Protein AF-A0AAD7U4F5-F1 (afdb_monomer_lite)

Organism: NCBI:txid1111947

InterPro domains:
  IPR001223 Glycoside hydrolase family 18, catalytic domain [PF00704] (92-323)
  IPR001223 Glycoside hydrolase family 18, catalytic domain [PS51910] (89-340)
  IPR001579 Glycosyl hydrolase family 18, active site [PS01095] (189-197)
  IPR017853 Glycoside hydrolase superfamily [SSF51445] (88-337)

Structure (mmCIF, N/CA/C/O backbone):
data_AF-A0AAD7U4F5-F1
#
_entry.id   AF-A0AAD7U4F5-F1
#
loop_
_atom_site.group_PDB
_atom_site.id
_atom_site.type_symbol
_atom_site.label_atom_id
_atom_site.label_alt_id
_atom_site.label_comp_id
_atom_site.label_asym_id
_atom_site.label_entity_id
_atom_site.label_seq_id
_atom_site.pdbx_PDB_ins_code
_atom_site.Cartn_x
_atom_site.Cartn_y
_atom_site.Cartn_z
_atom_site.occupancy
_atom_site.B_iso_or_equiv
_atom_site.auth_seq_id
_atom_site.auth_comp_id
_atom_site.auth_asym_id
_atom_site.auth_atom_id
_atom_site.pdbx_PDB_model_num
ATOM 1 N N . MET A 1 1 ? -15.685 45.116 3.148 1.00 25.75 1 MET A N 1
ATOM 2 C CA . MET A 1 1 ? -16.359 44.347 2.080 1.00 25.75 1 MET A CA 1
ATOM 3 C C . MET A 1 1 ? -15.492 43.130 1.816 1.00 25.75 1 MET A C 1
ATOM 5 O O . MET A 1 1 ? -14.318 43.318 1.534 1.00 25.75 1 MET A O 1
ATOM 9 N N . SER A 1 2 ? -16.037 41.934 2.018 1.00 23.53 2 SER A N 1
ATOM 10 C CA . SER A 1 2 ? -15.391 40.621 1.800 1.00 23.53 2 SER A CA 1
ATOM 11 C C . SER A 1 2 ? -15.571 40.184 0.317 1.00 23.53 2 SER A C 1
ATOM 13 O O . SER A 1 2 ? -16.228 40.948 -0.400 1.00 23.53 2 SER A O 1
ATOM 15 N N . PRO A 1 3 ? -15.069 39.026 -0.192 1.00 31.78 3 PRO A N 1
ATOM 16 C CA . PRO A 1 3 ? -14.500 37.836 0.477 1.00 31.78 3 PRO A CA 1
ATOM 17 C C . PRO A 1 3 ? -12.960 37.892 0.645 1.00 31.78 3 PRO A C 1
ATOM 19 O O . PRO A 1 3 ? -12.329 38.724 0.008 1.00 31.78 3 PRO A O 1
ATOM 22 N N . LEU A 1 4 ? -12.267 37.157 1.530 1.00 24.38 4 LEU A N 1
ATOM 23 C CA . LEU A 1 4 ? -12.390 35.784 2.079 1.00 24.38 4 LEU A CA 1
ATOM 24 C C . LEU A 1 4 ? -11.802 34.681 1.166 1.00 24.38 4 LEU A C 1
ATOM 26 O O . LEU A 1 4 ? -12.443 34.246 0.216 1.00 24.38 4 LEU A O 1
ATOM 30 N N . LEU A 1 5 ? -10.603 34.203 1.523 1.00 21.66 5 LEU A N 1
ATOM 31 C CA . LEU A 1 5 ? -10.046 32.878 1.214 1.00 21.66 5 LEU A CA 1
ATOM 32 C C . LEU A 1 5 ? -9.126 32.483 2.385 1.00 21.66 5 LEU A C 1
ATOM 34 O O . LEU A 1 5 ? -8.373 33.321 2.878 1.00 21.66 5 LEU A O 1
ATOM 38 N N . LEU A 1 6 ? -9.218 31.236 2.849 1.00 21.84 6 LEU A N 1
ATOM 39 C CA . LEU A 1 6 ? -8.467 30.696 3.990 1.00 21.84 6 LEU A CA 1
ATOM 40 C C . LEU A 1 6 ? -7.556 29.564 3.509 1.00 21.84 6 LEU A C 1
ATOM 42 O O . LEU A 1 6 ? -8.042 28.597 2.932 1.00 21.84 6 LEU A O 1
ATOM 46 N N . SER A 1 7 ? -6.257 29.659 3.793 1.00 21.73 7 SER A N 1
ATOM 47 C CA . SER A 1 7 ? -5.277 28.592 3.557 1.00 21.73 7 SER A CA 1
ATOM 48 C C . SER A 1 7 ? -4.653 28.169 4.887 1.00 21.73 7 SER A C 1
ATOM 50 O O . SER A 1 7 ? -3.753 28.837 5.400 1.00 21.73 7 SER A O 1
ATOM 52 N N . VAL A 1 8 ? -5.144 27.075 5.469 1.00 22.80 8 VAL A N 1
ATOM 53 C CA . VAL A 1 8 ? -4.653 26.553 6.752 1.00 22.80 8 VAL A CA 1
ATOM 54 C C . VAL A 1 8 ? -3.486 25.601 6.495 1.00 22.80 8 VAL A C 1
ATOM 56 O O . VAL A 1 8 ? -3.668 24.533 5.921 1.00 22.80 8 VAL A O 1
ATOM 59 N N . SER A 1 9 ? -2.283 25.995 6.916 1.00 24.02 9 SER A N 1
ATOM 60 C CA . SER A 1 9 ? -1.067 25.181 6.806 1.00 24.02 9 SER A CA 1
ATOM 61 C C . SER A 1 9 ? -0.563 24.793 8.193 1.00 24.02 9 SER A C 1
ATOM 63 O O . SER A 1 9 ? -0.042 25.641 8.913 1.00 24.02 9 SER A O 1
ATOM 65 N N . TYR A 1 10 ? -0.676 23.512 8.548 1.00 24.78 10 TYR A N 1
ATOM 66 C CA . TYR A 1 10 ? -0.046 22.947 9.742 1.00 24.78 10 TYR A CA 1
ATOM 67 C C . TYR A 1 10 ? 0.954 21.861 9.361 1.00 24.78 10 TYR A C 1
ATOM 69 O O . TYR A 1 10 ? 0.558 20.772 8.968 1.00 24.78 10 TYR A O 1
ATOM 77 N N . PHE A 1 11 ? 2.243 22.169 9.506 1.00 24.27 11 PHE A N 1
ATOM 78 C CA . PHE A 1 11 ? 3.194 21.391 10.309 1.00 24.27 11 PHE A CA 1
ATOM 79 C C . PHE A 1 11 ? 4.527 22.153 10.384 1.00 24.27 11 PHE A C 1
ATOM 81 O O . PHE A 1 11 ? 4.947 22.762 9.405 1.00 24.27 11 PHE A O 1
ATOM 88 N N . GLY A 1 12 ? 5.194 22.100 11.542 1.00 23.94 12 GLY A N 1
ATOM 89 C CA . GLY A 1 12 ? 6.567 22.590 11.709 1.00 23.94 12 GLY A CA 1
ATOM 90 C C . GLY A 1 12 ? 6.747 23.713 12.733 1.00 23.94 12 GLY A C 1
ATOM 91 O O . GLY A 1 12 ? 6.570 24.881 12.413 1.00 23.94 12 GLY A O 1
ATOM 92 N N . LEU A 1 13 ? 7.171 23.337 13.946 1.00 24.58 13 LEU A N 1
ATOM 93 C CA . LEU A 1 13 ? 8.149 24.022 14.816 1.00 24.58 13 LEU A CA 1
ATOM 94 C C . LEU A 1 13 ? 8.246 23.241 16.138 1.00 24.58 13 LEU A C 1
ATOM 96 O O . LEU A 1 13 ? 7.221 22.818 16.667 1.00 24.58 13 LEU A O 1
ATOM 100 N N . GLY A 1 14 ? 9.452 23.030 16.684 1.00 24.86 14 GLY A N 1
ATOM 101 C CA . GLY A 1 14 ? 9.560 22.265 17.936 1.00 24.86 14 GLY A CA 1
ATOM 102 C C . GLY A 1 14 ? 10.930 21.759 18.396 1.00 24.86 14 GLY A C 1
ATOM 103 O O . GLY A 1 14 ? 10.964 20.699 19.013 1.00 24.86 14 GLY A O 1
ATOM 104 N N . LEU A 1 15 ? 12.052 22.449 18.132 1.00 22.14 15 LEU A N 1
ATOM 105 C CA . LEU A 1 15 ? 13.307 22.136 18.843 1.00 22.14 15 LEU A CA 1
ATOM 106 C C . LEU A 1 15 ? 14.336 23.282 18.820 1.00 22.14 15 LEU A C 1
ATOM 108 O O . LEU A 1 15 ? 14.966 23.531 17.794 1.00 22.14 15 LEU A O 1
ATOM 112 N N . LEU A 1 16 ? 14.536 23.956 19.961 1.00 24.61 16 LEU A N 1
ATOM 113 C CA . LEU A 1 16 ? 15.718 24.783 20.253 1.00 24.61 16 LEU A CA 1
ATOM 114 C C . LEU A 1 16 ? 15.798 25.099 21.761 1.00 24.61 16 LEU A C 1
ATOM 116 O O . LEU A 1 16 ? 14.821 25.543 22.355 1.00 24.61 16 LEU A O 1
ATOM 120 N N . GLY A 1 17 ? 16.978 24.900 22.358 1.00 24.25 17 GLY A N 1
ATOM 121 C CA . GLY A 1 17 ? 17.207 24.972 23.810 1.00 24.25 17 GLY A CA 1
ATOM 122 C C . GLY A 1 17 ? 17.122 23.587 24.480 1.00 24.25 17 GLY A C 1
ATOM 123 O O . GLY A 1 17 ? 16.283 22.780 24.106 1.00 24.25 17 GLY A O 1
ATOM 124 N N . LEU A 1 18 ? 17.979 23.215 25.437 1.00 24.77 18 LEU A N 1
ATOM 125 C CA . LEU A 1 18 ? 19.079 23.935 26.100 1.00 24.77 18 LEU A CA 1
ATOM 126 C C . LEU A 1 18 ? 20.314 23.026 26.244 1.00 24.77 18 LEU A C 1
ATOM 128 O O . LEU A 1 18 ? 20.202 21.804 26.274 1.00 24.77 18 LEU A O 1
ATOM 132 N N . LEU A 1 19 ? 21.495 23.637 26.380 1.00 22.59 19 LEU A N 1
ATOM 133 C CA . LEU A 1 19 ? 22.744 22.957 26.736 1.00 22.59 19 LEU A CA 1
ATOM 134 C C . LEU A 1 19 ? 23.239 23.418 28.114 1.00 22.59 19 LEU A C 1
ATOM 136 O O . LEU A 1 19 ? 22.971 24.538 28.541 1.00 22.59 19 LEU A O 1
ATOM 140 N N . SER A 1 20 ? 24.053 22.566 28.741 1.00 24.84 20 SER A N 1
ATOM 141 C CA . SER A 1 20 ? 24.766 22.755 30.016 1.00 24.84 20 SER A CA 1
ATOM 142 C C . SER A 1 20 ? 23.926 22.769 31.307 1.00 24.84 20 SER A C 1
ATOM 144 O O . SER A 1 20 ? 23.301 23.750 31.691 1.00 24.84 20 SER A O 1
ATOM 146 N N . THR A 1 21 ? 24.060 21.705 32.098 1.00 25.11 21 THR A N 1
ATOM 147 C CA . THR A 1 21 ? 24.990 21.692 33.248 1.00 25.11 21 THR A CA 1
ATOM 148 C C . THR A 1 21 ? 25.243 20.247 33.696 1.00 25.11 21 THR A C 1
ATOM 150 O O . THR A 1 21 ? 24.415 19.372 33.474 1.00 25.11 21 THR A O 1
ATOM 153 N N . VAL A 1 22 ? 26.415 19.971 34.279 1.00 22.67 22 VAL A N 1
ATOM 154 C CA . VAL A 1 22 ? 26.830 18.624 34.720 1.00 22.67 22 VAL A CA 1
ATOM 155 C C . VAL A 1 22 ? 27.126 18.655 36.215 1.00 22.67 22 VAL A C 1
ATOM 157 O O . VAL A 1 22 ? 27.874 19.523 36.663 1.00 22.67 22 VAL A O 1
ATOM 160 N N . SER A 1 23 ? 26.603 17.694 36.984 1.00 23.78 23 SER A N 1
ATOM 161 C CA . SER A 1 23 ? 27.036 17.472 38.368 1.00 23.78 23 SER A CA 1
ATOM 162 C C . SER A 1 23 ? 26.813 16.035 38.858 1.00 23.78 23 SER A C 1
ATOM 164 O O . SER A 1 23 ? 25.727 15.497 38.715 1.00 23.78 23 SER A O 1
ATOM 166 N N . SER A 1 24 ? 27.869 15.492 39.478 1.00 23.44 24 SER A N 1
ATOM 167 C CA . SER A 1 24 ? 27.960 14.389 40.462 1.00 23.44 24 SER A CA 1
ATOM 168 C C . SER A 1 24 ? 27.102 13.105 40.347 1.00 23.44 24 SER A C 1
ATOM 170 O O . SER A 1 24 ? 25.880 13.099 40.413 1.00 23.44 24 SER A O 1
ATOM 172 N N . ALA A 1 25 ? 27.812 11.967 40.328 1.00 23.02 25 ALA A N 1
ATOM 173 C CA . ALA A 1 25 ? 27.292 10.607 40.533 1.00 23.02 25 ALA A CA 1
ATOM 174 C C . ALA A 1 25 ? 26.931 10.326 42.021 1.00 23.02 25 ALA A C 1
ATOM 176 O O . ALA A 1 25 ? 27.292 11.131 42.886 1.00 23.02 25 ALA A O 1
ATOM 177 N N . PRO A 1 26 ? 26.298 9.176 42.362 1.00 27.20 26 PRO A N 1
ATOM 178 C CA . PRO A 1 26 ? 27.102 7.957 42.567 1.00 27.20 26 PRO A CA 1
ATOM 179 C C . PRO A 1 26 ? 26.446 6.606 42.185 1.00 27.20 26 PRO A C 1
ATOM 181 O O . PRO A 1 26 ? 25.253 6.375 42.355 1.00 27.20 26 PRO A O 1
ATOM 184 N N . SER A 1 27 ? 27.285 5.644 41.791 1.00 25.52 27 SER A N 1
ATOM 185 C CA . SER A 1 27 ? 26.955 4.214 41.636 1.00 25.52 27 SER A CA 1
ATOM 186 C C . SER A 1 27 ? 26.924 3.442 42.967 1.00 25.52 27 SER A C 1
ATOM 188 O O . SER A 1 27 ? 27.749 3.741 43.839 1.00 25.52 27 SER A O 1
ATOM 190 N N . PRO A 1 28 ? 26.161 2.332 43.070 1.00 29.12 28 PRO A N 1
ATOM 191 C CA . PRO A 1 28 ? 26.623 1.220 43.913 1.00 29.12 28 PRO A CA 1
ATOM 192 C C . PRO A 1 28 ? 26.358 -0.223 43.406 1.00 29.12 28 PRO A C 1
ATOM 194 O O . PRO A 1 28 ? 25.222 -0.661 43.298 1.00 29.12 28 PRO A O 1
ATOM 197 N N . LYS A 1 29 ? 27.456 -0.999 43.361 1.00 24.56 29 LYS A N 1
ATOM 198 C CA . LYS A 1 29 ? 27.610 -2.408 43.820 1.00 24.56 29 LYS A CA 1
ATOM 199 C C . LYS A 1 29 ? 27.002 -3.598 43.041 1.00 24.56 29 LYS A C 1
ATOM 201 O O . LYS A 1 29 ? 25.799 -3.793 42.961 1.00 24.56 29 LYS A O 1
ATOM 206 N N . LYS A 1 30 ? 27.909 -4.527 42.696 1.00 25.03 30 LYS A N 1
ATOM 207 C CA . LYS A 1 30 ? 27.678 -5.979 42.527 1.00 25.03 30 LYS A CA 1
ATOM 208 C C . LYS A 1 30 ? 27.432 -6.674 43.883 1.00 25.03 30 LYS A C 1
ATOM 210 O O . LYS A 1 30 ? 28.030 -6.241 44.869 1.00 25.03 30 LYS A O 1
ATOM 215 N N . TRP A 1 31 ? 26.757 -7.832 43.894 1.00 21.27 31 TRP A N 1
ATOM 216 C CA . TRP A 1 31 ? 27.205 -9.019 44.657 1.00 21.27 31 TRP A CA 1
ATOM 217 C C . TRP A 1 31 ? 26.685 -10.341 44.035 1.00 21.27 31 TRP A C 1
ATOM 219 O O . TRP A 1 31 ? 25.862 -10.306 43.127 1.00 21.27 31 TRP A O 1
ATOM 229 N N . SER A 1 32 ? 27.254 -11.471 44.469 1.00 23.84 32 SER A N 1
ATOM 230 C CA . SER A 1 32 ? 27.316 -12.796 43.818 1.00 23.84 32 SER A CA 1
ATOM 231 C C . SER A 1 32 ? 26.070 -13.697 43.815 1.00 23.84 32 SER A C 1
ATOM 233 O O . SER A 1 32 ? 25.263 -13.680 44.741 1.00 23.84 32 SER A O 1
ATOM 235 N N . ASP A 1 33 ? 26.063 -14.601 42.830 1.00 25.91 33 ASP A N 1
ATOM 236 C CA . ASP A 1 33 ? 25.921 -16.071 42.904 1.00 25.91 33 ASP A CA 1
ATOM 237 C C . ASP A 1 33 ? 25.504 -16.743 44.230 1.00 25.91 33 ASP A C 1
ATOM 239 O O . ASP A 1 33 ? 26.051 -16.454 45.298 1.00 25.91 33 ASP A O 1
ATOM 243 N N . ASN A 1 34 ? 24.751 -17.847 44.097 1.00 23.66 34 ASN A N 1
ATOM 244 C CA . ASN A 1 34 ? 25.171 -19.134 44.673 1.00 23.66 34 ASN A CA 1
ATOM 245 C C . ASN A 1 34 ? 24.661 -20.335 43.833 1.00 23.66 34 ASN A C 1
ATOM 247 O O . ASN A 1 34 ? 23.721 -20.181 43.058 1.00 23.66 34 ASN A O 1
ATOM 251 N N . SER A 1 35 ? 25.281 -21.520 43.951 1.00 26.64 35 SER A N 1
ATOM 252 C CA . SER A 1 35 ? 25.102 -22.657 43.017 1.00 26.64 35 SER A CA 1
ATOM 253 C C . SER A 1 35 ? 25.086 -24.045 43.686 1.00 26.64 35 SER A C 1
ATOM 255 O O . SER A 1 35 ? 25.640 -24.212 44.771 1.00 26.64 35 SER A O 1
ATOM 257 N N . SER A 1 36 ? 24.465 -25.053 43.048 1.00 25.20 36 SER A N 1
ATOM 258 C CA . SER A 1 36 ? 24.677 -26.509 43.281 1.00 25.20 36 SER A CA 1
ATOM 259 C C . SER A 1 36 ? 23.764 -27.378 42.385 1.00 25.20 36 SER A C 1
ATOM 261 O O . SER A 1 36 ? 22.661 -26.946 42.077 1.00 25.20 36 SER A O 1
ATOM 263 N N . THR A 1 37 ? 24.091 -28.608 41.941 1.00 25.25 37 THR A N 1
ATOM 264 C CA . THR A 1 37 ? 25.389 -29.309 41.716 1.00 25.25 37 THR A CA 1
ATOM 265 C C . THR A 1 37 ? 25.173 -30.616 40.917 1.00 25.25 37 THR A C 1
ATOM 267 O O . THR A 1 37 ? 24.291 -31.385 41.281 1.00 25.25 37 THR A O 1
ATOM 270 N N . GLY A 1 38 ? 26.082 -30.944 39.980 1.00 22.91 38 GLY A N 1
ATOM 271 C CA . GLY A 1 38 ? 26.366 -32.318 39.494 1.00 22.91 38 GLY A CA 1
ATOM 272 C C . GLY A 1 38 ? 25.384 -32.947 38.480 1.00 22.91 38 GLY A C 1
ATOM 273 O O . GLY A 1 38 ? 24.255 -32.499 38.351 1.00 22.91 38 GLY A O 1
ATOM 274 N N . THR A 1 39 ? 25.746 -33.991 37.715 1.00 22.38 39 THR A N 1
ATOM 275 C CA . THR A 1 39 ? 27.068 -34.637 37.484 1.00 22.38 39 THR A CA 1
ATOM 276 C C . THR A 1 39 ? 27.022 -35.500 36.207 1.00 22.38 39 THR A C 1
ATOM 278 O O . THR A 1 39 ? 26.002 -36.127 35.943 1.00 22.38 39 THR A O 1
ATOM 281 N N . TRP A 1 40 ? 28.133 -35.604 35.464 1.00 25.12 40 TRP A N 1
ATOM 282 C CA . TRP A 1 40 ? 28.318 -36.600 34.385 1.00 25.12 40 TRP A CA 1
ATOM 283 C C . TRP A 1 40 ? 28.824 -37.946 34.943 1.00 25.12 40 TRP A C 1
ATOM 285 O O . TRP A 1 40 ? 29.464 -37.959 35.999 1.00 25.12 40 TRP A O 1
ATOM 295 N N . PRO A 1 41 ? 28.599 -39.071 34.234 1.00 28.97 41 PRO A N 1
ATOM 296 C CA . PRO A 1 41 ? 29.755 -39.768 33.643 1.00 28.97 41 PRO A CA 1
ATOM 297 C C . PRO A 1 41 ? 29.510 -40.347 32.225 1.00 28.97 41 PRO A C 1
ATOM 299 O O . PRO A 1 41 ? 28.502 -40.076 31.581 1.00 28.97 41 PRO A O 1
ATOM 302 N N . THR A 1 42 ? 30.497 -41.091 31.715 1.00 24.22 42 THR A N 1
ATOM 303 C CA . THR A 1 42 ? 30.735 -41.425 30.298 1.00 24.22 42 THR A CA 1
ATOM 304 C C . THR A 1 42 ? 30.390 -42.874 29.879 1.00 24.22 42 THR A C 1
ATOM 306 O O . THR A 1 42 ? 30.160 -43.735 30.722 1.00 24.22 42 THR A O 1
ATOM 309 N N . ASN A 1 43 ? 30.523 -43.133 28.562 1.00 23.84 43 ASN A N 1
ATOM 310 C CA . ASN A 1 43 ? 31.241 -44.268 27.924 1.00 23.84 43 ASN A CA 1
ATOM 311 C C . ASN A 1 43 ? 30.504 -45.378 27.105 1.00 23.84 43 ASN A C 1
ATOM 313 O O . ASN A 1 43 ? 29.862 -46.273 27.637 1.00 23.84 43 ASN A O 1
ATOM 317 N N . THR A 1 44 ? 30.863 -45.402 25.805 1.00 23.41 44 THR A N 1
ATOM 318 C CA . THR A 1 44 ? 31.304 -46.548 24.951 1.00 23.41 44 THR A CA 1
ATOM 319 C C . THR A 1 44 ? 30.361 -47.612 24.326 1.00 23.41 44 THR A C 1
ATOM 321 O O . THR A 1 44 ? 29.796 -48.459 25.006 1.00 23.41 44 THR A O 1
ATOM 324 N N . THR A 1 45 ? 30.503 -47.708 22.985 1.00 21.56 45 THR A N 1
ATOM 325 C CA . THR A 1 45 ? 30.676 -48.900 22.091 1.00 21.56 45 THR A CA 1
ATOM 326 C C . THR A 1 45 ? 29.517 -49.639 21.374 1.00 21.56 45 THR A C 1
ATOM 328 O O . THR A 1 45 ? 28.522 -50.038 21.961 1.00 21.56 45 THR A O 1
ATOM 331 N N . PHE A 1 46 ? 29.770 -49.873 20.068 1.00 27.25 46 PHE A N 1
ATOM 332 C CA . PHE A 1 46 ? 29.125 -50.749 19.055 1.00 27.25 46 PHE A CA 1
ATOM 333 C C . PHE A 1 46 ? 29.367 -52.263 19.314 1.00 27.25 46 PHE A C 1
ATOM 335 O O . PHE A 1 46 ? 30.326 -52.561 20.033 1.00 27.25 46 PHE A O 1
ATOM 342 N N . PRO A 1 47 ? 28.565 -53.229 18.776 1.00 30.30 47 PRO A N 1
ATOM 343 C CA . PRO A 1 47 ? 28.470 -53.651 17.341 1.00 30.30 47 PRO A CA 1
ATOM 344 C C . PRO A 1 47 ? 27.010 -53.928 16.857 1.00 30.30 47 PRO A C 1
ATOM 346 O O . PRO A 1 47 ? 26.083 -53.701 17.623 1.00 30.30 47 PRO A O 1
ATOM 349 N N . GLY A 1 48 ? 26.669 -54.409 15.642 1.00 21.23 48 GLY A N 1
ATOM 350 C CA . GLY A 1 48 ? 27.397 -54.657 14.374 1.00 21.23 48 GLY A CA 1
ATOM 351 C C . GLY A 1 48 ? 26.723 -55.743 13.476 1.00 21.23 48 GLY A C 1
ATOM 352 O O . GLY A 1 48 ? 26.317 -56.760 14.011 1.00 21.23 48 GLY A O 1
ATOM 353 N N . TRP A 1 49 ? 26.629 -55.502 12.148 1.00 21.03 49 TRP A N 1
ATOM 354 C CA . TRP A 1 49 ? 26.359 -56.390 10.962 1.00 21.03 49 TRP A CA 1
ATOM 355 C C . TRP A 1 49 ? 25.439 -57.656 11.037 1.00 21.03 49 TRP A C 1
ATOM 357 O O . TRP A 1 49 ? 25.637 -58.510 11.891 1.00 21.03 49 TRP A O 1
ATOM 367 N N . GLY A 1 50 ? 24.575 -57.907 10.016 1.00 21.48 50 GLY A N 1
ATOM 368 C CA . GLY A 1 50 ? 23.940 -59.246 9.831 1.00 21.48 50 GLY A CA 1
ATOM 369 C C . GLY A 1 50 ? 22.827 -59.488 8.766 1.00 21.48 50 GLY A C 1
ATOM 370 O O . GLY A 1 50 ? 21.676 -59.673 9.129 1.00 21.48 50 GLY A O 1
ATOM 371 N N . THR A 1 51 ? 23.179 -59.549 7.473 1.00 22.73 51 THR A N 1
ATOM 372 C CA . THR A 1 51 ? 22.665 -60.448 6.381 1.00 22.73 51 THR A CA 1
ATOM 373 C C . THR A 1 51 ? 21.220 -61.050 6.309 1.00 22.73 51 THR A C 1
ATOM 375 O O . THR A 1 51 ? 20.879 -61.947 7.071 1.00 22.73 51 THR A O 1
ATOM 378 N N . SER A 1 52 ? 20.533 -60.745 5.183 1.00 23.52 52 SER A N 1
ATOM 379 C CA . SER A 1 52 ? 19.907 -61.649 4.158 1.00 23.52 52 SER A CA 1
ATOM 380 C C . SER A 1 52 ? 18.588 -62.466 4.316 1.00 23.52 52 SER A C 1
ATOM 382 O O . SER A 1 52 ? 18.370 -63.172 5.293 1.00 23.52 52 SER A O 1
ATOM 384 N N . SER A 1 53 ? 17.881 -62.535 3.164 1.00 23.23 53 SER A N 1
ATOM 385 C CA . SER A 1 53 ? 17.056 -63.622 2.550 1.00 23.23 53 SER A CA 1
ATOM 386 C C . SER A 1 53 ? 15.554 -63.864 2.871 1.00 23.23 53 SER A C 1
ATOM 388 O O . SER A 1 53 ? 15.178 -64.218 3.981 1.00 23.23 53 SER A O 1
ATOM 390 N N . ASP A 1 54 ? 14.770 -63.767 1.778 1.00 25.75 54 ASP A N 1
ATOM 391 C CA . ASP A 1 54 ? 13.529 -64.456 1.310 1.00 25.75 54 ASP A CA 1
ATOM 392 C C . ASP A 1 54 ? 13.356 -65.961 1.703 1.00 25.75 54 ASP A C 1
ATOM 394 O O . ASP A 1 54 ? 14.334 -66.514 2.214 1.00 25.75 54 ASP A O 1
ATOM 398 N N . PRO A 1 55 ? 12.225 -66.697 1.420 1.00 38.50 55 PRO A N 1
ATOM 399 C CA . PRO A 1 55 ? 11.191 -66.467 0.366 1.00 38.50 55 PRO A CA 1
ATOM 400 C C . PRO A 1 55 ? 9.692 -66.837 0.658 1.00 38.50 55 PRO A C 1
ATOM 402 O O . PRO A 1 55 ? 9.423 -67.696 1.485 1.00 38.50 55 PRO A O 1
ATOM 405 N N . SER A 1 56 ? 8.750 -66.386 -0.205 1.00 25.25 56 SER A N 1
ATOM 406 C CA . SER A 1 56 ? 7.549 -67.118 -0.763 1.00 25.25 56 SER A CA 1
ATOM 407 C C . SER A 1 56 ? 6.501 -67.826 0.175 1.00 25.25 56 SER A C 1
ATOM 409 O O . SER A 1 56 ? 6.758 -68.038 1.345 1.00 25.25 56 SER A O 1
ATOM 411 N N . THR A 1 57 ? 5.287 -68.289 -0.202 1.00 25.41 57 THR A N 1
ATOM 412 C CA . THR A 1 57 ? 4.523 -68.440 -1.473 1.00 25.41 57 THR A CA 1
ATOM 413 C C . THR A 1 57 ? 2.996 -68.632 -1.208 1.00 25.41 57 THR A C 1
ATOM 415 O O . THR A 1 57 ? 2.644 -69.235 -0.203 1.00 25.41 57 THR A O 1
ATOM 418 N N . SER A 1 58 ? 2.120 -68.336 -2.196 1.00 24.55 58 SER A N 1
ATOM 419 C CA . SER A 1 58 ? 0.782 -68.969 -2.474 1.00 24.55 58 SER A CA 1
ATOM 420 C C . SER A 1 58 ? -0.394 -68.880 -1.455 1.00 24.55 58 SER A C 1
ATOM 422 O O . SER A 1 58 ? -0.178 -68.769 -0.259 1.00 24.55 58 SER A O 1
ATOM 424 N N . GLY A 1 59 ? -1.685 -68.977 -1.844 1.00 24.44 59 GLY A N 1
ATOM 425 C CA . GLY A 1 59 ? -2.311 -68.940 -3.187 1.00 24.44 59 GLY A CA 1
ATOM 426 C C . GLY A 1 59 ? -3.724 -69.589 -3.294 1.00 24.44 59 GLY A C 1
ATOM 427 O O . GLY A 1 59 ? -4.023 -70.525 -2.562 1.00 24.44 59 GLY A O 1
ATOM 428 N N . SER A 1 60 ? -4.535 -69.165 -4.290 1.00 25.27 60 SER A N 1
ATOM 429 C CA . SER A 1 60 ? -5.864 -69.710 -4.729 1.00 25.27 60 SER A CA 1
ATOM 430 C C . SER A 1 60 ? -7.059 -69.595 -3.748 1.00 25.27 60 SER A C 1
ATOM 432 O O . SER A 1 60 ? -6.850 -69.471 -2.550 1.00 25.27 60 SER A O 1
ATOM 434 N N . GLY A 1 61 ? -8.345 -69.619 -4.151 1.00 24.33 61 GLY A N 1
ATOM 435 C CA . GLY A 1 61 ? -9.051 -69.606 -5.460 1.00 24.33 61 GLY A CA 1
ATOM 436 C C . GLY A 1 61 ? -10.589 -69.588 -5.202 1.00 24.33 61 GLY A C 1
ATOM 437 O O . GLY A 1 61 ? -10.986 -70.009 -4.123 1.00 24.33 61 GLY A O 1
ATOM 438 N N . ASN A 1 62 ? -11.525 -69.032 -5.995 1.00 27.31 62 ASN A N 1
ATOM 439 C CA . ASN A 1 62 ? -11.828 -68.987 -7.451 1.00 27.31 62 ASN A CA 1
ATOM 440 C C . ASN A 1 62 ? -13.120 -69.812 -7.777 1.00 27.31 62 ASN A C 1
ATOM 442 O O . ASN A 1 62 ? -13.499 -70.639 -6.954 1.00 27.31 62 ASN A O 1
ATOM 446 N N . THR A 1 63 ? -13.746 -69.617 -8.961 1.00 23.98 63 THR A N 1
ATOM 447 C CA . THR A 1 63 ? -15.029 -70.148 -9.545 1.00 23.98 63 THR A CA 1
ATOM 448 C C . THR A 1 63 ? -16.194 -69.125 -9.596 1.00 23.98 63 THR A C 1
ATOM 450 O O . THR A 1 63 ? -16.349 -68.346 -8.665 1.00 23.98 63 THR A O 1
ATOM 453 N N . THR A 1 64 ? -17.038 -69.019 -10.648 1.00 23.48 64 THR A N 1
ATOM 454 C CA . THR A 1 64 ? -17.129 -69.749 -11.950 1.00 23.48 64 THR A CA 1
ATOM 455 C C . THR A 1 64 ? -17.833 -68.929 -13.057 1.00 23.48 64 THR A C 1
ATOM 457 O O . THR A 1 64 ? -18.678 -68.093 -12.752 1.00 23.48 64 THR A O 1
ATOM 460 N N . THR A 1 65 ? -17.578 -69.255 -14.335 1.00 30.64 65 THR A N 1
ATOM 461 C CA . THR A 1 65 ? -18.306 -68.784 -15.544 1.00 30.64 65 THR A CA 1
ATOM 462 C C . THR A 1 65 ? -18.416 -69.895 -16.614 1.00 30.64 65 THR A C 1
ATOM 464 O O . THR A 1 65 ? -17.683 -70.884 -16.547 1.00 30.64 65 THR A O 1
ATOM 467 N N . PRO A 1 66 ? -19.337 -69.760 -17.591 1.00 32.56 66 PRO A N 1
ATOM 468 C CA . PRO A 1 66 ? -19.098 -70.142 -19.004 1.00 32.56 66 PRO A CA 1
ATOM 469 C C . PRO A 1 66 ? -19.563 -69.025 -19.982 1.00 32.56 66 PRO A C 1
ATOM 471 O O . PRO A 1 66 ? -20.549 -68.353 -19.700 1.00 32.56 66 PRO A O 1
ATOM 474 N N . SER A 1 67 ? -18.852 -68.622 -21.051 1.00 27.31 67 SER A N 1
ATOM 475 C CA . SER A 1 67 ? -18.374 -69.335 -22.269 1.00 27.31 67 SER A CA 1
ATOM 476 C C . SER A 1 67 ? -19.516 -69.736 -23.235 1.00 27.31 67 SER A C 1
ATOM 478 O O . SER A 1 67 ? -20.615 -70.029 -22.782 1.00 27.31 67 SER A O 1
ATOM 480 N N . SER A 1 68 ? -19.392 -69.702 -24.573 1.00 28.69 68 SER A N 1
ATOM 481 C CA . SER A 1 68 ? -18.245 -69.732 -25.521 1.00 28.69 68 SER A CA 1
ATOM 482 C C . SER A 1 68 ? -18.498 -68.850 -26.775 1.00 28.69 68 SER A C 1
ATOM 484 O O . SER A 1 68 ? -19.642 -68.481 -27.008 1.00 28.69 68 SER A O 1
ATOM 486 N N . GLY A 1 69 ? -17.564 -68.534 -27.689 1.00 24.14 69 GLY A N 1
ATOM 487 C CA . GLY A 1 69 ? -16.124 -68.842 -27.830 1.00 24.14 69 GLY A CA 1
ATOM 488 C C . GLY A 1 69 ? -15.713 -69.000 -29.318 1.00 24.14 69 GLY A C 1
ATOM 489 O O . GLY A 1 69 ? -16.541 -69.425 -30.120 1.00 24.14 69 GLY A O 1
ATOM 490 N N . ASN A 1 70 ? -14.464 -68.681 -29.705 1.00 25.28 70 ASN A N 1
ATOM 491 C CA . ASN A 1 70 ? -13.885 -69.052 -31.017 1.00 25.28 70 ASN A CA 1
ATOM 492 C C . ASN A 1 70 ? -12.333 -69.151 -30.979 1.00 25.28 70 ASN A C 1
ATOM 494 O O . ASN A 1 70 ? -11.731 -68.846 -29.950 1.00 25.28 70 ASN A O 1
ATOM 498 N N . SER A 1 71 ? -11.704 -69.649 -32.052 1.00 27.38 71 SER A N 1
ATOM 499 C CA . SER A 1 71 ? -10.359 -70.268 -32.058 1.00 27.38 71 SER A CA 1
ATOM 500 C C . SER A 1 71 ? -9.130 -69.360 -32.278 1.00 27.38 71 SER A C 1
ATOM 502 O O . SER A 1 71 ? -9.230 -68.240 -32.767 1.00 27.38 71 SER A O 1
ATOM 504 N N . THR A 1 72 ? -7.949 -69.909 -31.961 1.00 27.94 72 THR A N 1
ATOM 505 C CA . THR A 1 72 ? -6.624 -69.264 -31.916 1.00 27.94 72 THR A CA 1
ATOM 506 C C . THR A 1 72 ? -5.720 -69.517 -33.134 1.00 27.94 72 THR A C 1
ATOM 508 O O . THR A 1 72 ? -5.767 -70.575 -33.757 1.00 27.94 72 THR A O 1
ATOM 511 N N . SER A 1 73 ? -4.769 -68.602 -33.357 1.00 24.98 73 SER A N 1
ATOM 512 C CA . SER A 1 73 ? -3.436 -68.882 -33.922 1.00 24.98 73 SER A CA 1
ATOM 513 C C . SER A 1 73 ? -2.425 -67.866 -33.371 1.00 24.98 73 SER A C 1
ATOM 515 O O . SER A 1 73 ? -2.805 -66.734 -33.088 1.00 24.98 73 SER A O 1
ATOM 517 N N . SER A 1 74 ? -1.162 -68.256 -33.197 1.00 27.28 74 SER A N 1
ATOM 518 C CA . SER A 1 74 ? -0.134 -67.481 -32.476 1.00 27.28 74 SER A CA 1
ATOM 519 C C . SER A 1 74 ? 1.105 -67.191 -33.328 1.00 27.28 74 SER A C 1
ATOM 521 O O . SER A 1 74 ? 1.535 -68.071 -34.071 1.00 27.28 74 SER A O 1
ATOM 523 N N . GLY A 1 75 ? 1.726 -66.021 -33.145 1.00 25.11 75 GLY A N 1
ATOM 524 C CA . GLY A 1 75 ? 3.022 -65.671 -33.739 1.00 25.11 75 GLY A CA 1
ATOM 525 C C . GLY A 1 75 ? 3.346 -64.178 -33.617 1.00 25.11 75 GLY A C 1
ATOM 526 O O . GLY A 1 75 ? 2.597 -63.371 -34.149 1.00 25.11 75 GLY A O 1
ATOM 527 N N . ASP A 1 76 ? 4.457 -63.881 -32.937 1.00 24.02 76 ASP A N 1
ATOM 528 C CA . ASP A 1 76 ? 5.195 -62.610 -32.818 1.00 24.02 76 ASP A CA 1
ATOM 529 C C . ASP A 1 76 ? 4.462 -61.335 -32.345 1.00 24.02 76 ASP A C 1
ATOM 531 O O . ASP A 1 76 ? 3.284 -61.095 -32.591 1.00 24.02 76 ASP A O 1
ATOM 535 N N . GLY A 1 77 ? 5.186 -60.515 -31.574 1.00 31.94 77 GLY A N 1
ATOM 536 C CA . GLY A 1 77 ? 4.627 -59.387 -30.830 1.00 31.94 77 GLY A CA 1
ATOM 537 C C . GLY A 1 77 ? 5.089 -58.022 -31.335 1.00 31.94 77 GLY A C 1
ATOM 538 O O . GLY A 1 77 ? 6.285 -57.770 -31.457 1.00 31.94 77 GLY A O 1
ATOM 539 N N . LEU A 1 78 ? 4.129 -57.117 -31.516 1.00 25.97 78 LEU A N 1
ATOM 540 C CA . LEU A 1 78 ? 4.330 -55.670 -31.552 1.00 25.97 78 LEU A CA 1
ATOM 541 C C . LEU A 1 78 ? 3.383 -55.043 -30.524 1.00 25.97 78 LEU A C 1
ATOM 543 O O . LEU A 1 78 ? 2.193 -55.357 -30.507 1.00 25.97 78 LEU A O 1
ATOM 547 N N . GLY A 1 79 ? 3.917 -54.189 -29.649 1.00 26.86 79 GLY A N 1
ATOM 548 C CA . GLY A 1 79 ? 3.105 -53.426 -28.701 1.00 26.86 79 GLY A CA 1
ATOM 549 C C . GLY A 1 79 ? 2.217 -52.430 -29.444 1.00 26.86 79 GLY A C 1
ATOM 550 O O . GLY A 1 79 ? 2.673 -51.768 -30.374 1.00 26.86 79 GLY A O 1
ATOM 551 N N . THR A 1 80 ? 0.946 -52.338 -29.060 1.00 26.75 80 THR A N 1
ATOM 552 C CA . THR A 1 80 ? -0.020 -51.428 -29.690 1.00 26.75 80 THR A CA 1
ATOM 553 C C . THR A 1 80 ? 0.359 -49.970 -29.439 1.00 26.75 80 THR A C 1
ATOM 555 O O . THR A 1 80 ? 0.551 -49.576 -28.290 1.00 26.75 80 THR A O 1
ATOM 558 N N . HIS A 1 81 ? 0.448 -49.183 -30.511 1.00 29.02 81 HIS A N 1
ATOM 559 C CA . HIS A 1 81 ? 0.789 -47.760 -30.458 1.00 29.02 81 HIS A CA 1
ATOM 560 C C . HIS A 1 81 ? -0.277 -46.914 -29.728 1.00 29.02 81 HIS A C 1
ATOM 562 O O . HIS A 1 81 ? -1.454 -47.290 -29.735 1.00 29.02 81 HIS A O 1
ATOM 568 N N . PRO A 1 82 ? 0.109 -45.751 -29.161 1.00 35.69 82 PRO A N 1
ATOM 569 C CA . PRO A 1 82 ? -0.825 -44.685 -28.798 1.00 35.69 82 PRO A CA 1
ATOM 570 C C . PRO A 1 82 ? -1.625 -44.166 -30.006 1.00 35.69 82 PRO A C 1
ATOM 572 O O . PRO A 1 82 ? -1.300 -44.452 -31.160 1.00 35.69 82 PRO A O 1
ATOM 575 N N . SER A 1 83 ? -2.662 -43.374 -29.731 1.00 38.09 83 SER A N 1
ATOM 576 C CA . SER A 1 83 ? -3.404 -42.599 -30.736 1.00 38.09 83 SER A CA 1
ATOM 577 C C . SER A 1 83 ? -2.509 -41.608 -31.488 1.00 38.09 83 SER A C 1
ATOM 579 O O . SER A 1 83 ? -1.520 -41.132 -30.938 1.00 38.09 83 SER A O 1
ATOM 581 N N . GLU A 1 84 ? -2.887 -41.248 -32.721 1.00 43.38 84 GLU A N 1
ATOM 582 C CA . GLU A 1 84 ? -2.169 -40.244 -33.519 1.00 43.38 84 GLU A CA 1
ATOM 583 C C . GLU A 1 84 ? -2.029 -38.911 -32.763 1.00 43.38 84 GLU A C 1
ATOM 585 O O . GLU A 1 84 ? -3.025 -38.287 -32.365 1.00 43.38 84 GLU A O 1
ATOM 590 N N . TYR A 1 85 ? -0.776 -38.473 -32.597 1.00 48.91 85 TYR A N 1
ATOM 591 C CA . TYR A 1 85 ? -0.433 -37.169 -32.037 1.00 48.91 85 TYR A CA 1
ATOM 592 C C . TYR A 1 85 ? -1.063 -36.060 -32.895 1.00 48.91 85 TYR A C 1
ATOM 594 O O . TYR A 1 85 ? -0.868 -36.022 -34.109 1.00 48.91 85 TYR A O 1
ATOM 602 N N . GLY A 1 86 ? -1.816 -35.157 -32.257 1.00 45.66 86 GLY A N 1
ATOM 603 C CA . GLY A 1 86 ? -2.484 -34.026 -32.918 1.00 45.66 86 GLY A CA 1
ATOM 604 C C . GLY A 1 86 ? -4.015 -34.104 -33.008 1.00 45.66 86 GLY A C 1
ATOM 605 O O . GLY A 1 86 ? -4.616 -33.200 -33.582 1.00 45.66 86 GLY A O 1
ATOM 606 N N . SER A 1 87 ? -4.661 -35.125 -32.435 1.00 44.09 87 SER A N 1
ATOM 607 C CA . SER A 1 87 ? -6.134 -35.257 -32.401 1.00 44.09 87 SER A CA 1
ATOM 608 C C . SER A 1 87 ? -6.829 -34.564 -31.211 1.00 44.09 87 SER A C 1
ATOM 610 O O . SER A 1 87 ? -8.057 -34.515 -31.157 1.00 44.09 87 SER A O 1
ATOM 612 N N . THR A 1 88 ? -6.066 -33.998 -30.271 1.00 52.09 88 THR A N 1
ATOM 613 C CA . THR A 1 88 ? -6.557 -33.302 -29.068 1.00 52.09 88 THR A CA 1
ATOM 614 C C . THR A 1 88 ? -6.438 -31.770 -29.163 1.00 52.09 88 THR A C 1
ATOM 616 O O . THR A 1 88 ? -5.722 -31.251 -30.030 1.00 52.09 88 THR A O 1
ATOM 619 N N . PRO A 1 89 ? -7.108 -31.029 -28.252 1.00 62.75 89 PRO A N 1
ATOM 620 C CA . PRO A 1 89 ? -6.722 -29.671 -27.858 1.00 62.75 89 PRO A CA 1
ATOM 621 C C . PRO A 1 89 ? -5.218 -29.542 -27.588 1.00 62.75 89 PRO A C 1
ATOM 623 O O . PRO A 1 89 ? -4.593 -30.508 -27.144 1.00 62.75 89 PRO A O 1
ATOM 626 N N . ALA A 1 90 ? -4.665 -28.352 -27.826 1.00 73.88 90 ALA A N 1
ATOM 627 C CA . ALA A 1 90 ? -3.247 -28.057 -27.629 1.00 73.88 90 ALA A CA 1
ATOM 628 C C . ALA A 1 90 ? -3.073 -26.952 -26.575 1.00 73.88 90 ALA A C 1
ATOM 630 O O . ALA A 1 90 ? -3.264 -25.777 -26.867 1.00 73.88 90 ALA A O 1
ATOM 631 N N . PHE A 1 91 ? -2.699 -27.356 -25.360 1.00 81.31 91 PHE A N 1
ATOM 632 C CA . PHE A 1 91 ? -2.137 -26.497 -24.311 1.00 81.31 91 PHE A CA 1
ATOM 633 C C . PHE A 1 91 ? -0.640 -26.792 -24.188 1.00 81.31 91 PHE A C 1
ATOM 635 O O . PHE A 1 91 ? -0.260 -27.965 -24.036 1.00 81.31 91 PHE A O 1
ATOM 642 N N . VAL A 1 92 ? 0.190 -25.748 -24.241 1.00 84.44 92 VAL A N 1
ATOM 643 C CA . VAL A 1 92 ? 1.647 -25.855 -24.423 1.00 84.44 92 VAL A CA 1
ATOM 644 C C . VAL A 1 92 ? 2.380 -25.013 -23.376 1.00 84.44 92 VAL A C 1
ATOM 646 O O . VAL A 1 92 ? 2.060 -23.850 -23.165 1.00 84.44 92 VAL A O 1
ATOM 649 N N . VAL A 1 93 ? 3.385 -25.584 -22.716 1.00 84.56 93 VAL A N 1
ATOM 650 C CA . VAL A 1 93 ? 4.184 -24.906 -21.680 1.00 84.56 93 VAL A CA 1
ATOM 651 C C . VAL A 1 93 ? 5.662 -25.136 -21.937 1.00 84.56 93 VAL A C 1
ATOM 653 O O . VAL A 1 93 ? 6.096 -26.281 -22.022 1.00 84.56 93 VAL A O 1
ATOM 656 N N . TYR A 1 94 ? 6.429 -24.055 -22.038 1.00 84.94 94 TYR A N 1
ATOM 657 C CA . TYR A 1 94 ? 7.880 -24.097 -22.136 1.00 84.94 94 TYR A CA 1
ATOM 658 C C . TYR A 1 94 ? 8.445 -24.080 -20.718 1.00 84.94 94 TYR A C 1
ATOM 660 O O . TYR A 1 94 ? 7.890 -23.467 -19.800 1.00 84.94 94 TYR A O 1
ATOM 668 N N . THR A 1 95 ? 9.538 -24.801 -20.523 1.00 77.38 95 THR A N 1
ATOM 669 C CA . THR A 1 95 ? 10.241 -24.908 -19.247 1.00 77.38 95 THR A CA 1
ATOM 670 C C . THR A 1 95 ? 11.705 -24.579 -19.475 1.00 77.38 95 THR A C 1
ATOM 672 O O . THR A 1 95 ? 12.405 -25.358 -20.113 1.00 77.38 95 THR A O 1
ATOM 675 N N . ASP A 1 96 ? 12.122 -23.426 -18.953 1.00 66.38 96 ASP A N 1
ATOM 676 C CA . ASP A 1 96 ? 13.490 -22.883 -18.975 1.00 66.38 96 ASP A CA 1
ATOM 677 C C . ASP A 1 96 ? 14.258 -23.212 -17.680 1.00 66.38 96 ASP A C 1
ATOM 679 O O . ASP A 1 96 ? 15.467 -23.419 -17.665 1.00 66.38 96 ASP A O 1
ATOM 683 N N . LYS A 1 97 ? 13.532 -23.320 -16.560 1.00 55.72 97 LYS A N 1
ATOM 684 C CA . LYS A 1 97 ? 14.110 -23.317 -15.216 1.00 55.72 97 LYS A CA 1
ATOM 685 C C . LYS A 1 97 ? 13.802 -24.585 -14.430 1.00 55.72 97 LYS A C 1
ATOM 687 O O . LYS A 1 97 ? 12.646 -24.851 -14.103 1.00 55.72 97 LYS A O 1
ATOM 692 N N . ASN A 1 98 ? 14.864 -25.274 -14.009 1.00 51.94 98 ASN A N 1
ATOM 693 C CA . ASN A 1 98 ? 14.783 -26.432 -13.121 1.00 51.94 98 ASN A CA 1
ATOM 694 C C . ASN A 1 98 ? 14.006 -26.093 -11.831 1.00 51.94 98 ASN A C 1
ATOM 696 O O . ASN A 1 98 ? 14.423 -25.249 -11.033 1.00 51.94 98 ASN A O 1
ATOM 700 N N . THR A 1 99 ? 12.885 -26.785 -11.621 1.00 46.44 99 THR A N 1
ATOM 701 C CA . THR A 1 99 ? 11.945 -26.548 -10.517 1.00 46.44 99 THR A CA 1
ATOM 702 C C . THR A 1 99 ? 12.372 -27.130 -9.164 1.00 46.44 99 THR A C 1
ATOM 704 O O . THR A 1 99 ? 11.680 -26.901 -8.171 1.00 46.44 99 THR A O 1
ATOM 707 N N . GLY A 1 100 ? 13.489 -27.862 -9.071 1.00 46.25 100 GLY A N 1
ATOM 708 C CA . GLY A 1 100 ? 13.995 -28.348 -7.784 1.00 46.25 100 GLY A CA 1
ATOM 709 C C . GLY A 1 100 ? 15.100 -29.400 -7.890 1.00 46.25 100 GLY A C 1
ATOM 710 O O . GLY A 1 100 ? 16.124 -29.194 -8.537 1.00 46.25 100 GLY A O 1
ATOM 711 N N . GLY A 1 101 ? 14.909 -30.523 -7.191 1.00 49.38 101 GLY A N 1
ATOM 712 C CA . GLY A 1 101 ? 15.782 -31.700 -7.302 1.00 49.38 101 GLY A CA 1
ATOM 713 C C . GLY A 1 101 ? 15.473 -32.587 -8.515 1.00 49.38 101 GLY A C 1
ATOM 714 O O . GLY A 1 101 ? 16.286 -33.445 -8.853 1.00 49.38 101 GLY A O 1
ATOM 715 N N . ASP A 1 102 ? 14.327 -32.362 -9.162 1.00 59.53 102 ASP A N 1
ATOM 716 C CA . ASP A 1 102 ? 13.789 -33.158 -10.263 1.00 59.53 102 ASP A CA 1
ATOM 717 C C . ASP A 1 102 ? 13.627 -32.293 -11.521 1.00 59.53 102 ASP A C 1
ATOM 719 O O . ASP A 1 102 ? 13.174 -31.151 -11.453 1.00 59.53 102 ASP A O 1
ATOM 723 N N . VAL A 1 103 ? 13.990 -32.862 -12.675 1.00 75.44 103 VAL A N 1
ATOM 724 C CA . VAL A 1 103 ? 14.108 -32.160 -13.970 1.00 75.44 103 VAL A CA 1
ATOM 725 C C . VAL A 1 103 ? 12.772 -31.632 -14.497 1.00 75.44 103 VAL A C 1
ATOM 727 O O . VAL A 1 103 ? 12.754 -30.610 -15.168 1.00 75.44 103 VAL A O 1
ATOM 730 N N . LEU A 1 104 ? 11.663 -32.304 -14.196 1.00 79.38 104 LEU A N 1
ATOM 731 C CA . LEU A 1 104 ? 10.307 -31.834 -14.479 1.00 79.38 104 LEU A CA 1
ATOM 732 C C . LEU A 1 104 ? 9.445 -32.028 -13.223 1.00 79.38 104 LEU A C 1
ATOM 734 O O . LEU A 1 104 ? 9.701 -32.966 -12.459 1.00 79.38 104 LEU A O 1
ATOM 738 N N . PRO A 1 105 ? 8.405 -31.202 -13.009 1.00 79.75 105 PRO A N 1
ATOM 739 C CA . PRO A 1 105 ? 7.448 -31.429 -11.932 1.00 79.75 105 PRO A CA 1
ATOM 740 C C . PRO A 1 105 ? 6.700 -32.766 -12.124 1.00 79.75 105 PRO A C 1
ATOM 742 O O . PRO A 1 105 ? 6.629 -33.286 -13.243 1.00 79.75 105 PRO A O 1
ATOM 745 N N . PRO A 1 106 ? 6.093 -33.337 -11.068 1.00 80.25 106 PRO A N 1
ATOM 746 C CA . PRO A 1 106 ? 5.226 -34.506 -11.200 1.00 80.25 106 PRO A CA 1
ATOM 747 C C . PRO A 1 106 ? 4.091 -34.248 -12.200 1.00 80.25 106 PRO A C 1
ATOM 749 O O . PRO A 1 106 ? 3.468 -33.189 -12.153 1.00 80.25 106 PRO A O 1
ATOM 752 N N . ALA A 1 107 ? 3.765 -35.221 -13.058 1.00 80.75 107 ALA A N 1
ATOM 753 C CA . ALA A 1 107 ? 2.758 -35.055 -14.117 1.00 80.75 107 ALA A CA 1
ATOM 754 C C . ALA A 1 107 ? 1.374 -34.597 -13.598 1.00 80.75 107 ALA A C 1
ATOM 756 O O . ALA A 1 107 ? 0.652 -33.890 -14.293 1.00 80.75 107 ALA A O 1
ATOM 757 N N . SER A 1 108 ? 1.026 -34.919 -12.345 1.00 78.06 108 SER A N 1
ATOM 758 C CA . SER A 1 108 ? -0.198 -34.449 -11.677 1.00 78.06 108 SER A CA 1
ATOM 759 C C . SER A 1 108 ? -0.237 -32.945 -11.372 1.00 78.06 108 SER A C 1
ATOM 761 O O . SER A 1 108 ? -1.307 -32.422 -11.082 1.00 78.06 108 SER A O 1
ATOM 763 N N . GLN A 1 109 ? 0.893 -32.235 -11.431 1.00 73.44 109 GLN A N 1
ATOM 764 C CA . GLN A 1 109 ? 0.950 -30.767 -11.344 1.00 73.44 109 GLN A CA 1
ATOM 765 C C . GLN A 1 109 ? 0.787 -30.092 -12.716 1.00 73.44 109 GLN A C 1
ATOM 767 O O . GLN A 1 109 ? 0.634 -28.875 -12.785 1.00 73.44 109 GLN A O 1
ATOM 772 N N . MET A 1 110 ? 0.794 -30.881 -13.795 1.00 75.81 110 MET A N 1
ATOM 773 C CA . MET A 1 110 ? 0.641 -30.432 -15.181 1.00 75.81 110 MET A CA 1
ATOM 774 C C . MET A 1 110 ? -0.772 -30.710 -15.728 1.00 75.81 110 MET A C 1
ATOM 776 O O . MET A 1 110 ? -0.990 -30.663 -16.938 1.00 75.81 110 MET A O 1
ATOM 780 N N . GLU A 1 111 ? -1.741 -30.992 -14.847 1.00 75.94 111 GLU A N 1
ATOM 781 C CA . GLU A 1 111 ? -3.145 -31.212 -15.210 1.00 75.94 111 GLU A CA 1
ATOM 782 C C . GLU A 1 111 ? -3.697 -30.019 -16.013 1.00 75.94 111 GLU A C 1
ATOM 784 O O . GLU A 1 111 ? -3.632 -28.868 -15.580 1.00 75.94 111 GLU A O 1
ATOM 789 N N . GLY A 1 112 ? -4.220 -30.303 -17.209 1.00 74.06 112 GLY A N 1
ATOM 790 C CA . GLY A 1 112 ? -4.701 -29.303 -18.169 1.00 74.06 112 GLY A CA 1
ATOM 791 C C . GLY A 1 112 ? -3.735 -28.996 -19.321 1.00 74.06 112 GLY A C 1
ATOM 792 O O . GLY A 1 112 ? -4.194 -28.534 -20.363 1.00 74.06 112 GLY A O 1
ATOM 793 N N . TYR A 1 113 ? -2.439 -29.306 -19.198 1.00 82.44 113 TYR A N 1
ATOM 794 C CA . TYR A 1 113 ? -1.490 -29.213 -20.315 1.00 82.44 113 TYR A CA 1
ATOM 795 C C . TYR A 1 113 ? -1.470 -30.495 -21.154 1.00 82.44 113 TYR A C 1
ATOM 797 O O . TYR A 1 113 ? -1.741 -31.585 -20.659 1.00 82.44 113 TYR A O 1
ATOM 805 N N . SER A 1 114 ? -1.119 -30.360 -22.436 1.00 86.56 114 SER A N 1
ATOM 806 C CA . SER A 1 114 ? -0.991 -31.481 -23.387 1.00 86.56 114 SER A CA 1
ATOM 807 C C . SER A 1 114 ? 0.428 -31.660 -23.934 1.00 86.56 114 SER A C 1
ATOM 809 O O . SER A 1 114 ? 0.787 -32.747 -24.387 1.00 86.56 114 SER A O 1
ATOM 811 N N . VAL A 1 115 ? 1.247 -30.604 -23.888 1.00 88.88 115 VAL A N 1
ATOM 812 C CA . VAL A 1 115 ? 2.635 -30.603 -24.359 1.00 88.88 115 VAL A CA 1
ATOM 813 C C . VAL A 1 115 ? 3.500 -29.785 -23.400 1.00 88.88 115 VAL A C 1
ATOM 815 O O . VAL A 1 115 ? 3.148 -28.655 -23.058 1.00 88.88 115 VAL A O 1
ATOM 818 N N . VAL A 1 116 ? 4.644 -30.344 -23.009 1.00 89.19 116 VAL A N 1
ATOM 819 C CA . VAL A 1 116 ? 5.736 -29.626 -22.338 1.00 89.19 116 VAL A CA 1
ATOM 820 C C . VAL A 1 116 ? 6.912 -29.495 -23.299 1.00 89.19 116 VAL A C 1
ATOM 822 O O . VAL A 1 116 ? 7.293 -30.474 -23.942 1.00 89.19 116 VAL A O 1
ATOM 825 N N . VAL A 1 117 ? 7.483 -28.297 -23.385 1.00 91.38 117 VAL A N 1
ATOM 826 C CA . VAL A 1 117 ? 8.604 -27.949 -24.260 1.00 91.38 117 VAL A CA 1
ATOM 827 C C . VAL A 1 117 ? 9.842 -27.660 -23.412 1.00 91.38 117 VAL A C 1
ATOM 829 O O . VAL A 1 117 ? 9.859 -26.738 -22.599 1.00 91.38 117 VAL A O 1
ATOM 832 N N . LEU A 1 118 ? 10.892 -28.453 -23.594 1.00 91.69 118 LEU A N 1
ATOM 833 C CA . LEU A 1 118 ? 12.184 -28.262 -22.942 1.00 91.69 118 LEU A CA 1
ATOM 834 C C . LEU A 1 118 ? 12.964 -27.158 -23.675 1.00 91.69 118 LEU A C 1
ATOM 836 O O . LEU A 1 118 ? 13.352 -27.348 -24.828 1.00 91.69 118 LEU A O 1
ATOM 840 N N . SER A 1 119 ? 13.207 -26.029 -23.016 1.00 87.00 119 SER A N 1
ATOM 841 C CA . SER A 1 119 ? 14.118 -24.979 -23.491 1.00 87.00 119 SER A CA 1
ATOM 842 C C . SER A 1 119 ? 15.565 -25.340 -23.113 1.00 87.00 119 SER A C 1
ATOM 844 O O . SER A 1 119 ? 15.789 -25.802 -21.999 1.00 87.00 119 SER A O 1
ATOM 846 N N . PHE A 1 120 ? 16.588 -25.232 -23.963 1.00 89.56 120 PHE A N 1
ATOM 847 C CA . PHE A 1 120 ? 16.592 -25.053 -25.424 1.00 89.56 120 PHE A CA 1
ATOM 848 C C . PHE A 1 120 ? 17.615 -26.003 -26.072 1.00 89.56 120 PHE A C 1
ATOM 850 O O . PHE A 1 120 ? 18.568 -26.453 -25.435 1.00 89.56 120 PHE A O 1
ATOM 857 N N . LEU A 1 121 ? 17.454 -26.300 -27.359 1.00 95.50 121 LEU A N 1
ATOM 858 C CA . LEU A 1 121 ? 18.428 -27.006 -28.187 1.00 95.50 121 LEU A CA 1
ATOM 859 C C . LEU A 1 121 ? 19.037 -26.024 -29.192 1.00 95.50 121 LEU A C 1
ATOM 861 O O . LEU A 1 121 ? 18.448 -25.728 -30.232 1.00 95.50 121 LEU A O 1
ATOM 865 N N . LEU A 1 122 ? 20.221 -25.522 -28.857 1.00 95.25 122 LEU A N 1
ATOM 866 C CA . LEU A 1 122 ? 20.984 -24.574 -29.661 1.00 95.25 122 LEU A CA 1
ATOM 867 C C . LEU A 1 122 ? 21.854 -25.307 -30.695 1.00 95.25 122 LEU A C 1
ATOM 869 O O . LEU A 1 122 ? 22.147 -26.500 -30.565 1.00 95.25 122 LEU A O 1
ATOM 873 N N . ILE A 1 123 ? 22.358 -24.574 -31.688 1.00 92.25 123 ILE A N 1
ATOM 874 C CA . ILE A 1 123 ? 23.381 -25.029 -32.648 1.00 92.25 123 ILE A CA 1
ATOM 875 C C . ILE A 1 123 ? 24.650 -25.497 -31.910 1.00 92.25 123 ILE A C 1
ATOM 877 O O . ILE A 1 123 ? 25.353 -26.399 -32.368 1.00 92.25 123 ILE A O 1
ATOM 881 N N . SER A 1 124 ? 24.943 -24.897 -30.752 1.00 91.38 124 SER A N 1
ATOM 882 C CA . SER A 1 124 ? 26.080 -25.237 -29.889 1.00 91.38 124 SER A CA 1
ATOM 883 C C . SER A 1 124 ? 25.867 -26.493 -29.027 1.00 91.38 124 SER A C 1
ATOM 885 O O . SER A 1 124 ? 26.849 -27.067 -28.551 1.00 91.38 124 SER A O 1
ATOM 887 N N . GLY A 1 125 ? 24.620 -26.943 -28.846 1.00 91.75 125 GLY A N 1
ATOM 888 C CA . GLY A 1 125 ? 24.241 -28.072 -27.994 1.00 91.75 125 GLY A CA 1
ATOM 889 C C . GLY A 1 125 ? 22.956 -27.814 -27.192 1.00 91.75 125 GLY A C 1
ATOM 890 O O . GLY A 1 125 ? 22.338 -26.760 -27.327 1.00 91.75 125 GLY A O 1
ATOM 891 N N . PRO A 1 126 ? 22.522 -28.771 -26.353 1.00 92.56 126 PRO A N 1
ATOM 892 C CA . PRO A 1 126 ? 21.430 -28.534 -25.418 1.00 92.56 126 PRO A CA 1
ATOM 893 C C . PRO A 1 126 ? 21.858 -27.552 -24.321 1.00 92.56 126 PRO A C 1
ATOM 895 O O . PRO A 1 126 ? 22.975 -27.641 -23.808 1.00 92.56 126 PRO A O 1
ATOM 898 N N . ALA A 1 127 ? 20.945 -26.668 -23.943 1.00 87.75 127 ALA A N 1
ATOM 899 C CA . ALA A 1 127 ? 21.075 -25.710 -22.858 1.00 87.75 127 ALA A CA 1
ATOM 900 C C . ALA A 1 127 ? 19.962 -25.922 -21.817 1.00 87.75 127 ALA A C 1
ATOM 902 O O . ALA A 1 127 ? 18.987 -26.639 -22.064 1.00 87.75 127 ALA A O 1
ATOM 903 N N . ASP A 1 128 ? 20.134 -25.315 -20.646 1.00 85.38 128 ASP A N 1
ATOM 904 C CA . ASP A 1 128 ? 19.094 -25.102 -19.638 1.00 85.38 128 ASP A CA 1
ATOM 905 C C . ASP A 1 128 ? 18.303 -26.382 -19.283 1.00 85.38 128 ASP A C 1
ATOM 907 O O . ASP A 1 128 ? 18.871 -27.376 -18.811 1.00 85.38 128 ASP A O 1
ATOM 911 N N . GLN A 1 129 ? 16.991 -26.405 -19.507 1.00 85.75 129 GLN A N 1
ATOM 912 C CA . GLN A 1 129 ? 16.134 -27.542 -19.175 1.00 85.75 129 GLN A CA 1
ATOM 913 C C . GLN A 1 129 ? 16.338 -28.756 -20.102 1.00 85.75 129 GLN A C 1
ATOM 915 O O . GLN A 1 129 ? 16.153 -29.902 -19.670 1.00 85.75 129 GLN A O 1
ATOM 920 N N . ALA A 1 130 ? 16.764 -28.534 -21.349 1.00 90.69 130 ALA A N 1
ATOM 921 C CA . ALA A 1 130 ? 17.150 -29.588 -22.285 1.00 90.69 130 ALA A CA 1
ATOM 922 C C . ALA A 1 130 ? 18.507 -30.222 -21.916 1.00 90.69 130 ALA A C 1
ATOM 924 O O . ALA A 1 130 ? 18.665 -31.439 -22.059 1.00 90.69 130 ALA A O 1
ATOM 925 N N . GLU A 1 131 ? 19.461 -29.453 -21.373 1.00 90.81 131 GLU A N 1
ATOM 926 C CA . GLU A 1 131 ? 20.695 -30.003 -20.785 1.00 90.81 131 GLU A CA 1
ATOM 927 C C . GLU A 1 131 ? 20.372 -30.837 -19.535 1.00 90.81 131 GLU A C 1
ATOM 929 O O . GLU A 1 131 ? 20.830 -31.978 -19.404 1.00 90.81 131 GLU A O 1
ATOM 934 N N . ALA A 1 132 ? 19.511 -30.319 -18.652 1.00 88.25 132 ALA A N 1
ATOM 935 C CA . ALA A 1 132 ? 19.059 -31.038 -17.463 1.00 88.25 132 ALA A CA 1
ATOM 936 C C . ALA A 1 132 ? 18.344 -32.361 -17.809 1.00 88.25 132 ALA A C 1
ATOM 938 O O . ALA A 1 132 ? 18.581 -33.377 -17.150 1.00 88.25 132 ALA A O 1
ATOM 939 N N . TRP A 1 133 ? 17.532 -32.394 -18.875 1.00 92.06 133 TRP A N 1
ATOM 940 C CA . TRP A 1 133 ? 16.966 -33.641 -19.403 1.00 92.06 133 TRP A CA 1
ATOM 941 C C . TRP A 1 133 ? 18.043 -34.569 -19.966 1.00 92.06 133 TRP A C 1
ATOM 943 O O . TRP A 1 133 ? 18.050 -35.758 -19.641 1.00 92.06 133 TRP A O 1
ATOM 953 N N . ALA A 1 134 ? 18.983 -34.056 -20.766 1.00 92.56 134 ALA A N 1
ATOM 954 C CA . ALA A 1 134 ? 20.054 -34.861 -21.354 1.00 92.56 134 ALA A CA 1
ATOM 955 C C . ALA A 1 134 ? 20.884 -35.606 -20.295 1.00 92.56 134 ALA A C 1
ATOM 957 O O . ALA A 1 134 ? 21.231 -36.771 -20.512 1.00 92.56 134 ALA A O 1
ATOM 958 N N . ALA A 1 135 ? 21.127 -34.974 -19.142 1.00 90.44 135 ALA A N 1
ATOM 959 C CA . ALA A 1 135 ? 21.884 -35.526 -18.018 1.00 90.44 135 ALA A CA 1
ATOM 960 C C . ALA A 1 135 ? 21.215 -36.717 -17.292 1.00 90.44 135 ALA A C 1
ATOM 962 O O . ALA A 1 135 ? 21.897 -37.432 -16.550 1.00 90.44 135 ALA A O 1
ATOM 963 N N . LEU A 1 136 ? 19.913 -36.960 -17.492 1.00 89.50 136 LEU A N 1
ATOM 964 C CA . LEU A 1 136 ? 19.202 -38.102 -16.905 1.00 89.50 136 LEU A CA 1
ATOM 965 C C . LEU A 1 136 ? 19.634 -39.444 -17.518 1.00 89.50 136 LEU A C 1
ATOM 967 O O . LEU A 1 136 ? 19.860 -39.558 -18.724 1.00 89.50 136 LEU A O 1
ATOM 971 N N . GLY A 1 137 ? 19.653 -40.502 -16.701 1.00 90.12 137 GLY A N 1
ATOM 972 C CA . GLY A 1 137 ? 19.812 -41.871 -17.197 1.00 90.12 137 GLY A CA 1
ATOM 973 C C . GLY A 1 137 ? 18.569 -42.367 -17.946 1.00 90.12 137 GLY A C 1
ATOM 974 O O . GLY A 1 137 ? 17.447 -41.972 -17.628 1.00 90.12 137 GLY A O 1
ATOM 975 N N . ASP A 1 138 ? 18.742 -43.287 -18.900 1.00 90.94 138 ASP A N 1
ATOM 976 C CA . ASP A 1 138 ? 17.657 -43.768 -19.774 1.00 90.94 138 ASP A CA 1
ATOM 977 C C . ASP A 1 138 ? 16.436 -44.315 -19.026 1.00 90.94 138 ASP A C 1
ATOM 979 O O . ASP A 1 138 ? 15.306 -44.123 -19.465 1.00 90.94 138 ASP A O 1
ATOM 983 N N . SER A 1 139 ? 16.641 -44.959 -17.873 1.00 87.69 139 SER A N 1
ATOM 984 C CA . SER A 1 139 ? 15.550 -45.450 -17.025 1.00 87.69 139 SER A CA 1
ATOM 985 C C . SER A 1 139 ? 14.769 -44.330 -16.332 1.00 87.69 139 SER A C 1
ATOM 987 O O . SER A 1 139 ? 13.595 -44.518 -16.033 1.00 87.69 139 SER A O 1
ATOM 989 N N . GLN A 1 140 ? 15.393 -43.174 -16.077 1.00 90.00 140 GLN A N 1
ATOM 990 C CA . GLN A 1 140 ? 14.723 -41.988 -15.532 1.00 90.00 140 GLN A CA 1
ATOM 991 C C . GLN A 1 140 ? 13.949 -41.262 -16.636 1.00 90.00 140 GLN A C 1
ATOM 993 O O . GLN A 1 140 ? 12.774 -40.962 -16.440 1.00 90.00 140 GLN A O 1
ATOM 998 N N . LYS A 1 141 ? 14.564 -41.074 -17.817 1.00 93.12 141 LYS A N 1
ATOM 999 C CA . LYS A 1 141 ? 13.893 -40.542 -19.019 1.00 93.12 141 LYS A CA 1
ATOM 1000 C C . LYS A 1 141 ? 12.643 -41.362 -19.346 1.00 93.12 141 LYS A C 1
ATOM 1002 O O . LYS A 1 141 ? 11.555 -40.805 -19.451 1.00 93.12 141 LYS A O 1
ATOM 1007 N N . ALA A 1 142 ? 12.773 -42.690 -19.399 1.00 90.69 142 ALA A N 1
ATOM 1008 C CA . ALA A 1 142 ? 11.657 -43.598 -19.647 1.00 90.69 142 ALA A CA 1
ATOM 1009 C C . ALA A 1 142 ? 10.590 -43.577 -18.535 1.00 90.69 142 ALA A C 1
ATOM 1011 O O . ALA A 1 142 ? 9.406 -43.662 -18.845 1.00 90.69 142 ALA A O 1
ATOM 1012 N N . ALA A 1 143 ? 10.969 -43.450 -17.256 1.00 90.38 143 ALA A N 1
ATOM 1013 C CA . ALA A 1 143 ? 10.006 -43.352 -16.156 1.00 90.38 143 ALA A CA 1
ATOM 1014 C C . ALA A 1 143 ? 9.169 -42.066 -16.245 1.00 90.38 143 ALA A C 1
ATOM 1016 O O . ALA A 1 143 ? 7.948 -42.150 -16.353 1.00 90.38 143 ALA A O 1
ATOM 1017 N N . ILE A 1 144 ? 9.820 -40.897 -16.315 1.00 91.31 144 ILE A N 1
ATOM 1018 C CA . ILE A 1 144 ? 9.131 -39.601 -16.436 1.00 91.31 144 ILE A CA 1
ATOM 1019 C C . ILE A 1 144 ? 8.274 -39.583 -17.707 1.00 91.31 144 ILE A C 1
ATOM 1021 O O . ILE A 1 144 ? 7.115 -39.178 -17.665 1.00 91.31 144 ILE A O 1
ATOM 1025 N N . LYS A 1 145 ? 8.798 -40.097 -18.828 1.00 91.75 145 LYS A N 1
ATOM 1026 C CA . LYS A 1 145 ? 8.047 -40.192 -20.082 1.00 91.75 145 LYS A CA 1
ATOM 1027 C C . LYS A 1 145 ? 6.803 -41.082 -19.978 1.00 91.75 145 LYS A C 1
ATOM 1029 O O . LYS A 1 145 ? 5.785 -40.737 -20.576 1.00 91.75 145 LYS A O 1
ATOM 1034 N N . ASN A 1 146 ? 6.864 -42.193 -19.243 1.00 90.25 146 ASN A N 1
ATOM 1035 C CA . ASN A 1 146 ? 5.704 -43.058 -19.008 1.00 90.25 146 ASN A CA 1
ATOM 1036 C C . ASN A 1 146 ? 4.654 -42.376 -18.120 1.00 90.25 146 ASN A C 1
ATOM 1038 O O . ASN A 1 146 ? 3.467 -42.486 -18.417 1.00 90.25 146 ASN A O 1
ATOM 1042 N N . ASP A 1 147 ? 5.070 -41.645 -17.083 1.00 90.38 147 ASP A N 1
ATOM 1043 C CA . ASP A 1 147 ? 4.151 -40.908 -16.206 1.00 90.38 147 ASP A CA 1
ATOM 1044 C C . ASP A 1 147 ? 3.461 -39.755 -16.960 1.00 90.38 147 ASP A C 1
ATOM 1046 O O . ASP A 1 147 ? 2.245 -39.585 -16.866 1.00 90.38 147 ASP A O 1
ATOM 1050 N N . TYR A 1 148 ? 4.214 -39.009 -17.775 1.00 91.25 148 TYR A N 1
ATOM 1051 C CA . TYR A 1 148 ? 3.695 -37.918 -18.608 1.00 91.25 148 TYR A CA 1
ATOM 1052 C C . TYR A 1 148 ? 2.769 -38.420 -19.724 1.00 91.25 148 TYR A C 1
ATOM 1054 O O . TYR A 1 148 ? 1.633 -37.955 -19.826 1.00 91.25 148 TYR A O 1
ATOM 1062 N N . ASN A 1 149 ? 3.174 -39.431 -20.503 1.00 87.94 149 ASN A N 1
ATOM 1063 C CA . ASN A 1 149 ? 2.291 -40.020 -21.518 1.00 87.94 149 ASN A CA 1
ATOM 1064 C C . ASN A 1 149 ? 1.084 -40.738 -20.881 1.00 87.94 149 ASN A C 1
ATOM 1066 O O . ASN A 1 149 ? 0.003 -40.742 -21.464 1.00 87.94 149 ASN A O 1
ATOM 1070 N N . GLY A 1 150 ? 1.217 -41.274 -19.662 1.00 85.12 150 GLY A N 1
ATOM 1071 C CA . GLY A 1 150 ? 0.103 -41.802 -18.866 1.00 85.12 150 GLY A CA 1
ATOM 1072 C C . GLY A 1 150 ? -0.923 -40.738 -18.450 1.00 85.12 150 GLY A C 1
ATOM 1073 O O . GLY A 1 150 ? -2.099 -41.058 -18.280 1.00 85.12 150 GLY A O 1
ATOM 1074 N N . ALA A 1 151 ? -0.503 -39.473 -18.356 1.00 85.75 151 ALA A N 1
ATOM 1075 C CA . ALA A 1 151 ? -1.367 -38.303 -18.196 1.00 85.75 151 ALA A CA 1
ATOM 1076 C C . ALA A 1 151 ? -1.830 -37.685 -19.540 1.00 85.75 151 ALA A C 1
ATOM 1078 O O . ALA A 1 151 ? -2.582 -36.713 -19.533 1.00 85.75 151 ALA A O 1
ATOM 1079 N N . ASN A 1 152 ? -1.455 -38.272 -20.686 1.00 86.94 152 ASN A N 1
ATOM 1080 C CA . ASN A 1 152 ? -1.640 -37.749 -22.053 1.00 86.94 152 ASN A CA 1
ATOM 1081 C C . ASN A 1 152 ? -0.863 -36.450 -22.357 1.00 86.94 152 ASN A C 1
ATOM 1083 O O . ASN A 1 152 ? -1.300 -35.640 -23.175 1.00 86.94 152 ASN A O 1
ATOM 1087 N N . ILE A 1 153 ? 0.296 -36.259 -21.719 1.00 89.06 153 ILE A N 1
ATOM 1088 C CA . ILE A 1 153 ? 1.174 -35.099 -21.906 1.00 89.06 153 ILE A CA 1
ATOM 1089 C C . ILE A 1 153 ? 2.420 -35.521 -22.700 1.00 89.06 153 ILE A C 1
ATOM 1091 O O . ILE A 1 153 ? 3.141 -36.433 -22.295 1.00 89.06 153 ILE A O 1
ATOM 1095 N N . SER A 1 154 ? 2.685 -34.852 -23.823 1.00 91.81 154 SER A N 1
ATOM 1096 C CA . SER A 1 154 ? 3.875 -35.083 -24.664 1.00 91.81 154 SER A CA 1
ATOM 1097 C C . SER A 1 154 ? 5.068 -34.253 -24.179 1.00 91.81 154 SER A C 1
ATOM 1099 O O . SER A 1 154 ? 4.873 -33.105 -23.778 1.00 91.81 154 SER A O 1
ATOM 1101 N N . ILE A 1 155 ? 6.297 -34.776 -24.268 1.00 93.88 155 ILE A N 1
ATOM 1102 C CA . ILE A 1 155 ? 7.522 -34.018 -23.938 1.00 93.88 155 ILE A CA 1
ATOM 1103 C C . ILE A 1 155 ? 8.338 -33.771 -25.215 1.00 93.88 155 ILE A C 1
ATOM 1105 O O . ILE A 1 155 ? 8.833 -34.714 -25.837 1.00 93.88 155 ILE A O 1
ATOM 1109 N N . VAL A 1 156 ? 8.499 -32.507 -25.603 1.00 95.19 156 VAL A N 1
ATOM 1110 C CA . VAL A 1 156 ? 9.249 -32.062 -26.795 1.00 95.19 156 VAL A CA 1
ATOM 1111 C C . VAL A 1 156 ? 10.380 -31.102 -26.396 1.00 95.19 156 VAL A C 1
ATOM 1113 O O . VAL A 1 156 ? 10.477 -30.717 -25.235 1.00 95.19 156 VAL A O 1
ATOM 1116 N N . VAL A 1 157 ? 11.252 -30.713 -27.328 1.00 96.31 157 VAL A N 1
ATOM 1117 C CA . VAL A 1 157 ? 12.333 -29.727 -27.100 1.00 96.31 157 VAL A CA 1
ATOM 1118 C C . VAL A 1 157 ? 12.163 -28.520 -28.022 1.00 96.31 157 VAL A C 1
ATOM 1120 O O . VAL A 1 157 ? 11.793 -28.714 -29.176 1.00 96.31 157 VAL A O 1
ATOM 1123 N N . SER A 1 158 ? 12.428 -27.303 -27.543 1.00 95.94 158 SER A N 1
ATOM 1124 C CA . SER A 1 158 ? 12.498 -26.106 -28.395 1.00 95.94 158 SER A CA 1
ATOM 1125 C C . SER A 1 158 ? 13.880 -25.999 -29.033 1.00 95.94 158 SER A C 1
ATOM 1127 O O . SER A 1 158 ? 14.885 -26.102 -28.332 1.00 95.94 158 SER A O 1
ATOM 1129 N N . ALA A 1 159 ? 13.947 -25.801 -30.347 1.00 96.56 159 ALA A N 1
ATOM 1130 C CA . ALA A 1 159 ? 15.173 -25.478 -31.066 1.00 96.56 159 ALA A CA 1
ATOM 1131 C C . ALA A 1 159 ? 15.352 -23.960 -31.207 1.00 96.56 159 ALA A C 1
ATOM 1133 O O . ALA A 1 159 ? 14.404 -23.268 -31.578 1.00 96.56 159 ALA A O 1
ATOM 1134 N N . PHE A 1 160 ? 16.589 -23.490 -31.022 1.00 95.31 160 PHE A N 1
ATOM 1135 C CA . PHE A 1 160 ? 16.996 -22.076 -31.059 1.00 95.31 160 PHE A CA 1
ATOM 1136 C C . PHE A 1 160 ? 16.484 -21.252 -29.859 1.00 95.31 160 PHE A C 1
ATOM 1138 O O . PHE A 1 160 ? 16.967 -21.475 -28.752 1.00 95.31 160 PHE A O 1
ATOM 1145 N N . GLY A 1 161 ? 15.568 -20.302 -30.053 1.00 86.44 161 GLY A N 1
ATOM 1146 C CA . GLY A 1 161 ? 15.264 -19.231 -29.098 1.00 86.44 161 GLY A CA 1
ATOM 1147 C C . GLY A 1 161 ? 16.187 -18.009 -29.240 1.00 86.44 161 GLY A C 1
ATOM 1148 O O . GLY A 1 161 ? 17.090 -17.973 -30.083 1.00 86.44 161 GLY A O 1
ATOM 1149 N N . SER A 1 162 ? 15.965 -17.010 -28.383 1.00 82.69 162 SER A N 1
ATOM 1150 C CA . SER A 1 162 ? 16.454 -15.617 -28.457 1.00 82.69 162 SER A CA 1
ATOM 1151 C C . SER A 1 162 ? 17.964 -15.387 -28.659 1.00 82.69 162 SER A C 1
ATOM 1153 O O . SER A 1 162 ? 18.383 -14.288 -29.034 1.00 82.69 162 SER A O 1
ATOM 1155 N N . THR A 1 163 ? 18.807 -16.399 -28.426 1.00 84.75 163 THR A N 1
ATOM 1156 C CA . THR A 1 163 ? 20.277 -16.291 -28.502 1.00 84.75 163 THR A CA 1
ATOM 1157 C C . THR A 1 163 ? 20.904 -16.888 -29.766 1.00 84.75 163 THR A C 1
ATOM 1159 O O . THR A 1 163 ? 22.092 -16.654 -30.006 1.00 84.75 163 THR A O 1
ATOM 1162 N N . ASP A 1 164 ? 20.139 -17.606 -30.596 1.00 87.31 164 ASP A N 1
ATOM 1163 C CA . ASP A 1 164 ? 20.656 -18.359 -31.746 1.00 87.31 164 ASP A CA 1
ATOM 1164 C C . ASP A 1 164 ? 20.121 -17.811 -33.083 1.00 87.31 164 ASP A C 1
ATOM 1166 O O . ASP A 1 164 ? 18.918 -17.759 -33.331 1.00 87.31 164 ASP A O 1
ATOM 1170 N N . ALA A 1 165 ? 21.030 -17.426 -33.987 1.00 92.50 165 ALA A N 1
ATOM 1171 C CA . ALA A 1 165 ? 20.701 -16.802 -35.275 1.00 92.50 165 ALA A CA 1
ATOM 1172 C C . ALA A 1 165 ? 21.193 -17.661 -36.465 1.00 92.50 165 ALA A C 1
ATOM 1174 O O . ALA A 1 165 ? 22.194 -17.313 -37.106 1.00 92.50 165 ALA A O 1
ATOM 1175 N N . PRO A 1 166 ? 20.566 -18.824 -36.748 1.00 93.88 166 PRO A N 1
ATOM 1176 C CA . PRO A 1 166 ? 21.085 -19.827 -37.686 1.00 93.88 166 PRO A CA 1
ATOM 1177 C C . PRO A 1 166 ? 21.337 -19.325 -39.114 1.00 93.88 166 PRO A C 1
ATOM 1179 O O . PRO A 1 166 ? 22.323 -19.718 -39.738 1.00 93.88 166 PRO A O 1
ATOM 1182 N N . THR A 1 167 ? 20.479 -18.463 -39.662 1.00 96.06 167 THR A N 1
ATOM 1183 C CA . THR A 1 167 ? 20.614 -17.998 -41.052 1.00 96.06 167 THR A CA 1
ATOM 1184 C C . THR A 1 167 ? 21.657 -16.886 -41.164 1.00 96.06 167 THR A C 1
ATOM 1186 O O . THR A 1 167 ? 22.508 -16.931 -42.052 1.00 96.06 167 THR A O 1
ATOM 1189 N N . THR A 1 168 ? 21.660 -15.939 -40.226 1.00 93.75 168 THR A N 1
ATOM 1190 C CA . THR A 1 168 ? 22.624 -14.832 -40.131 1.00 93.75 168 THR A CA 1
ATOM 1191 C C . THR A 1 168 ? 24.040 -15.325 -39.813 1.00 93.75 168 THR A C 1
ATOM 1193 O O . THR A 1 168 ? 25.014 -14.762 -40.314 1.00 93.75 168 THR A O 1
ATOM 1196 N N . THR A 1 169 ? 24.181 -16.397 -39.026 1.00 91.69 169 THR A N 1
ATOM 1197 C CA . THR A 1 169 ? 25.481 -17.047 -38.756 1.00 91.69 169 THR A CA 1
ATOM 1198 C C . THR A 1 169 ? 25.941 -17.992 -39.872 1.00 91.69 169 THR A C 1
ATOM 1200 O O . THR A 1 169 ? 27.113 -18.372 -39.897 1.00 91.69 169 THR A O 1
ATOM 1203 N N . GLY A 1 170 ? 25.066 -18.331 -40.826 1.00 93.25 170 GLY A N 1
ATOM 1204 C CA . GLY A 1 170 ? 25.389 -19.189 -41.968 1.00 93.25 170 GLY A CA 1
ATOM 1205 C C . GLY A 1 170 ? 25.445 -20.686 -41.646 1.00 93.25 170 GLY A C 1
ATOM 1206 O O . GLY A 1 170 ? 26.198 -21.412 -42.296 1.00 93.25 170 GLY A O 1
ATOM 1207 N N . ALA A 1 171 ? 24.676 -21.154 -40.658 1.00 95.62 171 ALA A N 1
ATOM 1208 C CA . ALA A 1 171 ? 24.530 -22.577 -40.359 1.00 95.62 171 ALA A CA 1
ATOM 1209 C C . ALA A 1 171 ? 23.834 -23.323 -41.514 1.00 95.62 171 ALA A C 1
ATOM 1211 O O . ALA A 1 171 ? 22.896 -22.805 -42.125 1.00 95.62 171 ALA A O 1
ATOM 1212 N N . ASP A 1 172 ? 24.254 -24.556 -41.808 1.00 97.31 172 ASP A N 1
ATOM 1213 C CA . ASP A 1 172 ? 23.611 -25.361 -42.850 1.00 97.31 172 ASP A CA 1
ATOM 1214 C C . ASP A 1 172 ? 22.284 -25.966 -42.335 1.00 97.31 172 ASP A C 1
ATOM 1216 O O . ASP A 1 172 ? 22.277 -26.627 -41.288 1.00 97.31 172 ASP A O 1
ATOM 1220 N N . PRO A 1 173 ? 21.146 -25.756 -43.029 1.00 97.06 173 PRO A N 1
ATOM 1221 C CA . PRO A 1 173 ? 19.839 -26.214 -42.558 1.00 97.06 173 PRO A CA 1
ATOM 1222 C C . PRO A 1 173 ? 19.688 -27.741 -42.572 1.00 97.06 173 PRO A C 1
ATOM 1224 O O . PRO A 1 173 ? 18.881 -28.268 -41.808 1.00 97.06 173 PRO A O 1
ATOM 1227 N N . VAL A 1 174 ? 20.442 -28.462 -43.408 1.00 97.38 174 VAL A N 1
ATOM 1228 C CA . VAL A 1 174 ? 20.376 -29.926 -43.515 1.00 97.38 174 VAL A CA 1
ATOM 1229 C C . VAL A 1 174 ? 21.192 -30.571 -42.398 1.00 97.38 174 VAL A C 1
ATOM 1231 O O . VAL A 1 174 ? 20.682 -31.462 -41.713 1.00 97.38 174 VAL A O 1
ATOM 1234 N N . ASP A 1 175 ? 22.419 -30.105 -42.156 1.00 95.88 175 ASP A N 1
ATOM 1235 C CA . ASP A 1 175 ? 23.265 -30.630 -41.073 1.00 95.88 175 ASP A CA 1
ATOM 1236 C C . ASP A 1 175 ? 22.695 -30.276 -39.686 1.00 95.88 175 ASP A C 1
ATOM 1238 O O . ASP A 1 175 ? 22.669 -31.128 -38.788 1.00 95.88 175 ASP A O 1
ATOM 1242 N N . THR A 1 176 ? 22.150 -29.064 -39.515 1.00 97.44 176 THR A N 1
ATOM 1243 C CA . THR A 1 176 ? 21.519 -28.640 -38.249 1.00 97.44 176 THR A CA 1
ATOM 1244 C C . THR A 1 176 ? 20.258 -29.466 -37.967 1.00 97.44 176 THR A C 1
ATOM 1246 O O . THR A 1 176 ? 20.124 -30.025 -36.877 1.00 97.44 176 THR A O 1
ATOM 1249 N N . ALA A 1 177 ? 19.372 -29.645 -38.958 1.00 98.06 177 ALA A N 1
ATOM 1250 C CA . ALA A 1 177 ? 18.179 -30.483 -38.814 1.00 98.06 177 ALA A CA 1
ATOM 1251 C C . ALA A 1 177 ? 18.528 -31.950 -38.523 1.00 98.06 177 ALA A C 1
ATOM 1253 O O . ALA A 1 177 ? 17.936 -32.560 -37.631 1.00 98.06 177 ALA A O 1
ATOM 1254 N N . ASN A 1 178 ? 19.512 -32.523 -39.227 1.00 96.88 178 ASN A N 1
ATOM 1255 C CA . ASN A 1 178 ? 19.953 -33.898 -38.981 1.00 96.88 178 ASN A CA 1
ATOM 1256 C C . ASN A 1 178 ? 20.501 -34.091 -37.562 1.00 96.88 178 ASN A C 1
ATOM 1258 O O . ASN A 1 178 ? 20.229 -35.125 -36.947 1.00 96.88 178 ASN A O 1
ATOM 1262 N N . THR A 1 179 ? 21.236 -33.103 -37.048 1.00 97.31 179 THR A N 1
ATOM 1263 C CA . THR A 1 179 ? 21.806 -33.110 -35.694 1.00 97.31 179 THR A CA 1
ATOM 1264 C C . THR A 1 179 ? 20.709 -33.015 -34.634 1.00 97.31 179 THR A C 1
ATOM 1266 O O . THR A 1 179 ? 20.625 -33.877 -33.757 1.00 97.31 179 THR A O 1
ATOM 1269 N N . MET A 1 180 ? 19.814 -32.030 -34.746 1.00 98.12 180 MET A N 1
ATOM 1270 C CA . MET A 1 180 ? 18.735 -31.815 -33.776 1.00 98.12 180 MET A CA 1
ATOM 1271 C C . MET A 1 180 ? 17.727 -32.969 -33.763 1.00 98.12 180 MET A C 1
ATOM 1273 O O . MET A 1 180 ? 17.383 -33.483 -32.699 1.00 98.12 180 MET A O 1
ATOM 1277 N N . ALA A 1 181 ? 17.319 -33.467 -34.933 1.00 97.62 181 ALA A N 1
ATOM 1278 C CA . ALA A 1 181 ? 16.436 -34.626 -35.014 1.00 97.62 181 ALA A CA 1
ATOM 1279 C C . ALA A 1 181 ? 17.082 -35.915 -34.481 1.00 97.62 181 ALA A C 1
ATOM 1281 O O . ALA A 1 181 ? 16.374 -36.769 -33.950 1.00 97.62 181 ALA A O 1
ATOM 1282 N N . GLN A 1 182 ? 18.409 -36.075 -34.580 1.00 97.25 182 GLN A N 1
ATOM 1283 C CA . GLN A 1 182 ? 19.091 -37.195 -33.928 1.00 97.25 182 GLN A CA 1
ATOM 1284 C C . GLN A 1 182 ? 19.079 -37.040 -32.401 1.00 97.25 182 GLN A C 1
ATOM 1286 O O . GLN A 1 182 ? 18.748 -37.993 -31.703 1.00 97.25 182 GLN A O 1
ATOM 1291 N N . TRP A 1 183 ? 19.341 -35.836 -31.883 1.00 97.88 183 TRP A N 1
ATOM 1292 C CA . TRP A 1 183 ? 19.306 -35.553 -30.444 1.00 97.88 183 TRP A CA 1
ATOM 1293 C C . TRP A 1 183 ? 17.927 -35.830 -29.816 1.00 97.88 183 TRP A C 1
ATOM 1295 O O . TRP A 1 183 ? 17.860 -36.385 -28.718 1.00 97.88 183 TRP A O 1
ATOM 1305 N N . VAL A 1 184 ? 16.834 -35.516 -30.525 1.00 97.69 184 VAL A N 1
ATOM 1306 C CA . VAL A 1 184 ? 15.443 -35.829 -30.125 1.00 97.69 184 VAL A CA 1
ATOM 1307 C C . VAL A 1 184 ? 15.220 -37.338 -29.972 1.00 97.69 184 VAL A C 1
ATOM 1309 O O . VAL A 1 184 ? 14.622 -37.778 -28.987 1.00 97.69 184 VAL A O 1
ATOM 1312 N N . LEU A 1 185 ? 15.722 -38.136 -30.923 1.00 95.88 185 LEU A N 1
ATOM 1313 C CA . LEU A 1 185 ? 15.637 -39.599 -30.883 1.00 95.88 185 LEU A CA 1
ATOM 1314 C C . LEU A 1 185 ? 16.480 -40.177 -29.737 1.00 95.88 185 LEU A C 1
ATOM 1316 O O . LEU A 1 185 ? 15.983 -41.003 -28.969 1.00 95.88 185 LEU A O 1
ATOM 1320 N N . ASP A 1 186 ? 17.720 -39.710 -29.595 1.00 94.69 186 ASP A N 1
ATOM 1321 C CA . ASP A 1 186 ? 18.680 -40.194 -28.596 1.00 94.69 186 ASP A CA 1
ATOM 1322 C C . ASP A 1 186 ? 18.252 -39.836 -27.158 1.00 94.69 186 ASP A C 1
ATOM 1324 O O . ASP A 1 186 ? 18.527 -40.584 -26.221 1.00 94.69 186 ASP A O 1
ATOM 1328 N N . ASN A 1 187 ? 17.514 -38.734 -26.969 1.00 95.19 187 ASN A N 1
ATOM 1329 C CA . ASN A 1 187 ? 16.945 -38.326 -25.677 1.00 95.19 187 ASN A CA 1
ATOM 1330 C C . ASN A 1 187 ? 15.498 -38.787 -25.446 1.00 95.19 187 ASN A C 1
ATOM 1332 O O . ASN A 1 187 ? 14.873 -38.372 -24.468 1.00 95.19 187 ASN A O 1
ATOM 1336 N N . GLN A 1 188 ? 15.000 -39.693 -26.294 1.00 94.38 188 GLN A N 1
ATOM 1337 C CA . GLN A 1 188 ? 13.709 -40.372 -26.158 1.00 94.38 188 GLN A CA 1
ATOM 1338 C C . GLN A 1 188 ? 12.478 -39.439 -26.178 1.00 94.38 188 GLN A C 1
ATOM 1340 O O . GLN A 1 188 ? 11.433 -39.808 -25.644 1.00 94.38 188 GLN A O 1
ATOM 1345 N N . LEU A 1 189 ? 12.550 -38.251 -26.784 1.00 95.69 189 LEU A N 1
ATOM 1346 C CA . LEU A 1 189 ? 11.457 -37.265 -26.764 1.00 95.69 189 LEU A CA 1
ATOM 1347 C C . LEU A 1 189 ? 10.308 -37.596 -27.741 1.00 95.69 189 LEU A C 1
ATOM 1349 O O . LEU A 1 189 ? 10.394 -38.528 -28.543 1.00 95.69 189 LEU A O 1
ATOM 1353 N N . ASP A 1 190 ? 9.195 -36.868 -27.624 1.00 95.44 190 ASP A N 1
ATOM 1354 C CA . ASP A 1 190 ? 7.978 -37.005 -28.447 1.00 95.44 190 ASP A CA 1
ATOM 1355 C C . ASP A 1 190 ? 7.956 -36.070 -29.672 1.00 95.44 190 ASP A C 1
ATOM 1357 O O . ASP A 1 190 ? 7.087 -36.193 -30.536 1.00 95.44 190 ASP A O 1
ATOM 1361 N N . GLY A 1 191 ? 8.915 -35.149 -29.792 1.00 96.56 191 GLY A N 1
ATOM 1362 C CA . GLY A 1 191 ? 8.945 -34.179 -30.886 1.00 96.56 191 GLY A CA 1
ATOM 1363 C C . GLY A 1 191 ? 9.903 -33.012 -30.674 1.00 96.56 191 GLY A C 1
ATOM 1364 O O . GLY A 1 191 ? 10.738 -33.030 -29.766 1.00 96.56 191 GLY A O 1
ATOM 1365 N N . ILE A 1 192 ? 9.754 -32.001 -31.527 1.00 97.75 192 ILE A N 1
ATOM 1366 C CA . ILE A 1 192 ? 10.555 -30.773 -31.560 1.00 97.75 192 ILE A CA 1
ATOM 1367 C C . ILE A 1 192 ? 9.663 -29.564 -31.882 1.00 97.75 192 ILE A C 1
ATOM 1369 O O . ILE A 1 192 ? 8.764 -29.657 -32.717 1.00 97.75 192 ILE A O 1
ATOM 1373 N N . ASP A 1 193 ? 9.920 -28.438 -31.230 1.00 97.44 193 ASP A N 1
ATOM 1374 C CA . ASP A 1 193 ? 9.412 -27.120 -31.605 1.00 97.44 193 ASP A CA 1
ATOM 1375 C C . ASP A 1 193 ? 10.542 -26.291 -32.230 1.00 97.44 193 ASP A C 1
ATOM 1377 O O . ASP A 1 193 ? 11.715 -26.505 -31.924 1.00 97.44 193 ASP A O 1
ATOM 1381 N N . VAL A 1 194 ? 10.208 -25.374 -33.135 1.00 97.69 194 VAL A N 1
ATOM 1382 C CA . VAL A 1 194 ? 11.180 -24.541 -33.857 1.00 97.69 194 VAL A CA 1
ATOM 1383 C C . VAL A 1 194 ? 10.932 -23.070 -33.536 1.00 97.69 194 VAL A C 1
ATOM 1385 O O . VAL A 1 194 ? 10.114 -22.405 -34.181 1.00 97.69 194 VAL A O 1
ATOM 1388 N N . ASP A 1 195 ? 11.668 -22.567 -32.551 1.00 95.56 195 ASP A N 1
ATOM 1389 C CA . ASP A 1 195 ? 11.571 -21.209 -32.014 1.00 95.56 195 ASP A CA 1
ATOM 1390 C C . ASP A 1 195 ? 12.628 -20.306 -32.664 1.00 95.56 195 ASP A C 1
ATOM 1392 O O . ASP A 1 195 ? 13.636 -19.900 -32.091 1.00 95.56 195 ASP A O 1
ATOM 1396 N N . TYR A 1 196 ? 12.460 -20.103 -33.970 1.00 95.62 196 TYR A N 1
ATOM 1397 C CA . TYR A 1 196 ? 13.418 -19.385 -34.807 1.00 95.62 196 TYR A CA 1
ATOM 1398 C C . TYR A 1 196 ? 13.357 -17.876 -34.527 1.00 95.62 196 TYR A C 1
ATOM 1400 O O . TYR A 1 196 ? 12.469 -17.200 -35.038 1.00 95.62 196 TYR A O 1
ATOM 1408 N N . GLU A 1 197 ? 14.328 -17.331 -33.793 1.00 90.00 197 GLU A N 1
ATOM 1409 C CA . GLU A 1 197 ? 14.412 -15.894 -33.471 1.00 90.00 197 GLU A CA 1
ATOM 1410 C C . GLU A 1 197 ? 15.515 -15.141 -34.245 1.00 90.00 197 GLU A C 1
ATOM 1412 O O . GLU A 1 197 ? 16.016 -14.100 -33.816 1.00 90.00 197 GLU A O 1
ATOM 1417 N N . ASP A 1 198 ? 15.865 -15.594 -35.457 1.00 94.69 198 ASP A N 1
ATOM 1418 C CA . ASP A 1 198 ? 16.760 -14.850 -36.359 1.00 94.69 198 ASP A CA 1
ATOM 1419 C C . ASP A 1 198 ? 16.033 -13.656 -37.012 1.00 94.69 198 ASP A C 1
ATOM 1421 O O . ASP A 1 198 ? 15.750 -13.603 -38.217 1.00 94.69 198 ASP A O 1
ATOM 1425 N N . LEU A 1 199 ? 15.721 -12.661 -36.177 1.00 91.88 199 LEU A N 1
ATOM 1426 C CA . LEU A 1 199 ? 15.111 -11.397 -36.578 1.00 91.88 199 LEU A CA 1
ATOM 1427 C C . LEU A 1 199 ? 15.957 -10.679 -37.635 1.00 91.88 199 LEU A C 1
ATOM 1429 O O . LEU A 1 199 ? 15.394 -9.969 -38.463 1.00 91.88 199 LEU A O 1
ATOM 1433 N N . SER A 1 200 ? 17.282 -10.850 -37.642 1.00 91.25 200 SER A N 1
ATOM 1434 C CA . SER A 1 200 ? 18.153 -10.208 -38.634 1.00 91.25 200 SER A CA 1
ATOM 1435 C C . SER A 1 200 ? 17.905 -10.760 -40.037 1.00 91.25 200 SER A C 1
ATOM 1437 O O . SER A 1 200 ? 17.661 -9.976 -40.956 1.00 91.25 200 SER A O 1
ATOM 1439 N N . ALA A 1 201 ? 17.882 -12.085 -40.206 1.00 93.88 201 ALA A N 1
ATOM 1440 C CA . ALA A 1 201 ? 17.618 -12.710 -41.500 1.00 93.88 201 ALA A CA 1
ATOM 1441 C C . ALA A 1 201 ? 16.164 -12.504 -41.958 1.00 93.88 201 ALA A C 1
ATOM 1443 O O . ALA A 1 201 ? 15.927 -12.117 -43.103 1.00 93.88 201 ALA A O 1
ATOM 1444 N N . MET A 1 202 ? 15.176 -12.674 -41.072 1.00 93.56 202 MET A N 1
ATOM 1445 C CA . MET A 1 202 ? 13.768 -12.494 -41.456 1.00 93.56 202 MET A CA 1
ATOM 1446 C C . MET A 1 202 ? 13.439 -11.024 -41.789 1.00 93.56 202 MET A C 1
ATOM 1448 O O . MET A 1 202 ? 12.693 -10.743 -42.732 1.00 93.56 202 MET A O 1
ATOM 1452 N N . ASN A 1 203 ? 14.041 -10.057 -41.082 1.00 89.75 203 ASN A N 1
ATOM 1453 C CA . ASN A 1 203 ? 13.881 -8.628 -41.386 1.00 89.75 203 ASN A CA 1
ATOM 1454 C C . ASN A 1 203 ? 14.769 -8.137 -42.547 1.00 89.75 203 ASN A C 1
ATOM 1456 O O . ASN A 1 203 ? 14.506 -7.049 -43.066 1.00 89.75 203 ASN A O 1
ATOM 1460 N N . ALA A 1 204 ? 15.750 -8.925 -43.009 1.00 90.44 204 ALA A N 1
ATOM 1461 C CA . ALA A 1 204 ? 16.486 -8.662 -44.253 1.00 90.44 204 ALA A CA 1
ATOM 1462 C C . ALA A 1 204 ? 15.613 -8.846 -45.508 1.00 90.44 204 ALA A C 1
ATOM 1464 O O . ALA A 1 204 ? 15.910 -8.250 -46.546 1.00 90.44 204 ALA A O 1
ATOM 1465 N N . ARG A 1 205 ? 14.480 -9.562 -45.387 1.00 89.62 205 ARG A N 1
ATOM 1466 C CA . ARG A 1 205 ? 13.348 -9.512 -46.336 1.00 89.62 205 ARG A CA 1
ATOM 1467 C C . ARG A 1 205 ? 13.670 -10.005 -47.756 1.00 89.62 205 ARG A C 1
ATOM 1469 O O . ARG A 1 205 ? 12.972 -9.628 -48.699 1.00 89.62 205 ARG A O 1
ATOM 1476 N N . ASP A 1 206 ? 14.694 -10.844 -47.902 1.00 92.56 206 ASP A N 1
ATOM 1477 C CA . ASP A 1 206 ? 15.274 -11.283 -49.181 1.00 92.56 206 ASP A CA 1
ATOM 1478 C C . ASP A 1 206 ? 14.933 -12.733 -49.589 1.00 92.56 206 ASP A C 1
ATOM 1480 O O . ASP A 1 206 ? 15.256 -13.148 -50.704 1.00 92.56 206 ASP A O 1
ATOM 1484 N N . GLY A 1 207 ? 14.243 -13.491 -48.729 1.00 93.56 207 GLY A N 1
ATOM 1485 C CA . GLY A 1 207 ? 13.862 -14.887 -48.964 1.00 93.56 207 GLY A CA 1
ATOM 1486 C C . GLY A 1 207 ? 14.832 -15.922 -48.377 1.00 93.56 207 GLY A C 1
ATOM 1487 O O . GLY A 1 207 ? 14.587 -17.125 -48.520 1.00 93.56 207 GLY A O 1
ATOM 1488 N N . SER A 1 208 ? 15.939 -15.489 -47.759 1.00 94.62 208 SER A N 1
ATOM 1489 C CA . SER A 1 208 ? 16.963 -16.379 -47.193 1.00 94.62 208 SER A CA 1
ATOM 1490 C C . SER A 1 208 ? 16.444 -17.172 -45.990 1.00 94.62 208 SER A C 1
ATOM 1492 O O . SER A 1 208 ? 16.539 -18.402 -45.989 1.00 94.62 208 SER A O 1
ATOM 1494 N N . ALA A 1 209 ? 15.831 -16.492 -45.017 1.00 95.94 209 ALA A N 1
ATOM 1495 C CA . ALA A 1 209 ? 15.237 -17.087 -43.821 1.00 95.94 209 ALA A CA 1
ATOM 1496 C C . ALA A 1 209 ? 14.141 -18.109 -44.165 1.00 95.94 209 ALA A C 1
ATOM 1498 O O . ALA A 1 209 ? 14.145 -19.232 -43.657 1.00 95.94 209 ALA A O 1
ATOM 1499 N N . GLU A 1 210 ? 13.239 -17.770 -45.090 1.00 97.31 210 GLU A N 1
ATOM 1500 C CA . GLU A 1 210 ? 12.169 -18.667 -45.529 1.00 97.31 210 GLU A CA 1
ATOM 1501 C C . GLU A 1 210 ? 12.715 -19.910 -46.240 1.00 97.31 210 GLU A C 1
ATOM 1503 O O . GLU A 1 210 ? 12.197 -21.012 -46.054 1.00 97.31 210 GLU A O 1
ATOM 1508 N N . GLN A 1 211 ? 13.763 -19.762 -47.056 1.00 97.69 211 GLN A N 1
ATOM 1509 C CA . GLN A 1 211 ? 14.384 -20.900 -47.733 1.00 97.69 211 GLN A CA 1
ATOM 1510 C C . GLN A 1 211 ? 15.182 -21.782 -46.762 1.00 97.69 211 GLN A C 1
ATOM 1512 O O . GLN A 1 211 ? 15.172 -23.007 -46.917 1.00 97.69 211 GLN A O 1
ATOM 1517 N N . TRP A 1 212 ? 15.824 -21.190 -45.753 1.00 98.25 212 TRP A N 1
ATOM 1518 C CA . TRP A 1 212 ? 16.502 -21.914 -44.679 1.00 98.25 212 TRP A CA 1
ATOM 1519 C C . TRP A 1 212 ? 15.498 -22.748 -43.873 1.00 98.25 212 TRP A C 1
ATOM 1521 O O . TRP A 1 212 ? 15.623 -23.972 -43.827 1.00 98.25 212 TRP A O 1
ATOM 1531 N N . LEU A 1 213 ? 14.442 -22.110 -43.351 1.00 98.44 213 LEU A N 1
ATOM 1532 C CA . LEU A 1 213 ? 13.386 -22.754 -42.560 1.00 98.44 213 LEU A CA 1
ATOM 1533 C C . LEU A 1 213 ? 12.700 -23.894 -43.313 1.00 98.44 213 LEU A C 1
ATOM 1535 O O . LEU A 1 213 ? 12.560 -24.983 -42.770 1.00 98.44 213 LEU A O 1
ATOM 1539 N N . VAL A 1 214 ? 12.332 -23.692 -44.580 1.00 98.50 214 VAL A N 1
ATOM 1540 C CA . VAL A 1 214 ? 11.711 -24.749 -45.397 1.00 98.50 214 VAL A CA 1
ATOM 1541 C C . VAL A 1 214 ? 12.633 -25.958 -45.554 1.00 98.50 214 VAL A C 1
ATOM 1543 O O . VAL A 1 214 ? 12.172 -27.092 -45.433 1.00 98.50 214 VAL A O 1
ATOM 1546 N N . THR A 1 215 ? 13.929 -25.731 -45.780 1.00 98.31 215 THR A N 1
ATOM 1547 C CA . THR A 1 215 ? 14.918 -26.812 -45.933 1.00 98.31 215 THR A CA 1
ATOM 1548 C C . THR A 1 215 ? 15.126 -27.559 -44.608 1.00 98.31 215 THR A C 1
ATOM 1550 O O . THR A 1 215 ? 15.157 -28.791 -44.585 1.00 98.31 215 THR A O 1
ATOM 1553 N N . PHE A 1 216 ? 15.194 -26.822 -43.497 1.00 98.56 216 PHE A N 1
ATOM 1554 C CA . PHE A 1 216 ? 15.317 -27.355 -42.140 1.00 98.56 216 PHE A CA 1
ATOM 1555 C C . PHE A 1 216 ? 14.094 -28.208 -41.752 1.00 98.56 216 PHE A C 1
ATOM 1557 O O . PHE A 1 216 ? 14.247 -29.383 -41.419 1.00 98.56 216 PHE A O 1
ATOM 1564 N N . THR A 1 217 ? 12.870 -27.685 -41.899 1.00 98.25 217 THR A N 1
ATOM 1565 C CA . THR A 1 217 ? 11.613 -28.402 -41.599 1.00 98.25 217 THR A CA 1
ATOM 1566 C C . THR A 1 217 ? 11.429 -29.655 -42.461 1.00 98.25 217 THR A C 1
ATOM 1568 O O . THR A 1 217 ? 11.005 -30.696 -41.954 1.00 98.25 217 THR A O 1
ATOM 1571 N N . GLN A 1 218 ? 11.766 -29.588 -43.756 1.00 98.00 218 GLN A N 1
ATOM 1572 C CA . GLN A 1 218 ? 11.724 -30.754 -44.646 1.00 98.00 218 GLN A CA 1
ATOM 1573 C C . GLN A 1 218 ? 12.705 -31.842 -44.185 1.00 98.00 218 GLN A C 1
ATOM 1575 O O . GLN A 1 218 ? 12.314 -33.004 -44.075 1.00 98.00 218 GLN A O 1
ATOM 1580 N N . THR A 1 219 ? 13.932 -31.459 -43.820 1.00 98.12 219 THR A N 1
ATOM 1581 C CA . THR A 1 219 ? 14.963 -32.391 -43.337 1.00 98.12 219 THR A CA 1
ATOM 1582 C C . THR A 1 219 ? 14.607 -33.001 -41.974 1.00 98.12 219 THR A C 1
ATOM 1584 O O . THR A 1 219 ? 14.771 -34.206 -41.782 1.00 98.12 219 THR A O 1
ATOM 1587 N N . LEU A 1 220 ? 14.051 -32.221 -41.034 1.00 97.81 220 LEU A N 1
ATOM 1588 C CA . LEU A 1 220 ? 13.585 -32.736 -39.736 1.00 97.81 220 LEU A CA 1
ATOM 1589 C C . LEU A 1 220 ? 12.608 -33.911 -39.912 1.00 97.81 220 LEU A C 1
ATOM 1591 O O . LEU A 1 220 ? 12.716 -34.915 -39.204 1.00 97.81 220 LEU A O 1
ATOM 1595 N N . ARG A 1 221 ? 11.683 -33.829 -40.879 1.00 96.50 221 ARG A N 1
ATOM 1596 C CA . ARG A 1 221 ? 10.689 -34.886 -41.134 1.00 96.50 221 ARG A CA 1
ATOM 1597 C C . ARG A 1 221 ? 11.249 -36.173 -41.739 1.00 96.50 221 ARG A C 1
ATOM 1599 O O . ARG A 1 221 ? 10.568 -37.193 -41.636 1.00 96.50 221 ARG A O 1
ATOM 1606 N N . GLU A 1 222 ? 12.466 -36.181 -42.284 1.00 95.00 222 GLU A N 1
ATOM 1607 C CA . GLU A 1 222 ? 13.125 -37.426 -42.716 1.00 95.00 222 GLU A CA 1
ATOM 1608 C C . GLU A 1 222 ? 13.471 -38.336 -41.522 1.00 95.00 222 GLU A C 1
ATOM 1610 O O . GLU A 1 222 ? 13.437 -39.563 -41.639 1.00 95.00 222 GLU A O 1
ATOM 1615 N N . LYS A 1 223 ? 13.756 -37.740 -40.355 1.00 92.69 223 LYS A N 1
ATOM 1616 C CA . LYS A 1 223 ? 14.055 -38.439 -39.090 1.00 92.69 223 LYS A CA 1
ATOM 1617 C C . LYS A 1 223 ? 12.872 -38.478 -38.114 1.00 92.69 223 LYS A C 1
ATOM 1619 O O . LYS A 1 223 ? 12.730 -39.459 -37.386 1.00 92.69 223 LYS A O 1
ATOM 1624 N N . LEU A 1 224 ? 12.025 -37.445 -38.103 1.00 96.31 224 LEU A N 1
ATOM 1625 C CA . LEU A 1 224 ? 10.885 -37.272 -37.189 1.00 96.31 224 LEU A CA 1
ATOM 1626 C C . LEU A 1 224 ? 9.543 -37.303 -37.954 1.00 96.31 224 LEU A C 1
ATOM 1628 O O . LEU A 1 224 ? 8.880 -36.269 -38.084 1.00 96.31 224 LEU A O 1
ATOM 1632 N N . PRO A 1 225 ? 9.118 -38.461 -38.501 1.00 92.69 225 PRO A N 1
ATOM 1633 C CA . PRO A 1 225 ? 7.949 -38.549 -39.378 1.00 92.69 225 PRO A CA 1
ATOM 1634 C C . PRO A 1 225 ? 6.639 -38.095 -38.709 1.00 92.69 225 PRO A C 1
ATOM 1636 O O . PRO A 1 225 ? 6.377 -38.386 -37.537 1.00 92.69 225 PRO A O 1
ATOM 1639 N N . LYS A 1 226 ? 5.799 -37.405 -39.495 1.00 88.88 226 LYS A N 1
ATOM 1640 C CA . LYS A 1 226 ? 4.497 -36.862 -39.070 1.00 88.88 226 LYS A CA 1
ATOM 1641 C C . LYS A 1 226 ? 3.567 -37.960 -38.538 1.00 88.88 226 LYS A C 1
ATOM 1643 O O . LYS A 1 226 ? 3.598 -39.090 -39.021 1.00 88.88 226 LYS A O 1
ATOM 1648 N N . GLY A 1 227 ? 2.779 -37.634 -37.513 1.00 81.38 227 GLY A N 1
ATOM 1649 C CA . GLY A 1 227 ? 1.892 -38.571 -36.807 1.00 81.38 227 GLY A CA 1
ATOM 1650 C C . GLY A 1 227 ? 2.595 -39.486 -35.791 1.00 81.38 227 GLY A C 1
ATOM 1651 O O . GLY A 1 227 ? 1.928 -40.036 -34.917 1.00 81.38 227 GLY A O 1
ATOM 1652 N N . ARG A 1 228 ? 3.931 -39.617 -35.853 1.00 87.88 228 ARG A N 1
ATOM 1653 C CA . ARG A 1 228 ? 4.749 -40.312 -34.840 1.00 87.88 228 ARG A CA 1
ATOM 1654 C C . ARG A 1 228 ? 5.493 -39.352 -33.909 1.00 87.88 228 ARG A C 1
ATOM 1656 O O . ARG A 1 228 ? 5.678 -39.690 -32.747 1.00 87.88 228 ARG A O 1
ATOM 1663 N N . TYR A 1 229 ? 5.934 -38.210 -34.428 1.00 94.44 229 TYR A N 1
ATOM 1664 C CA . TYR A 1 229 ? 6.587 -37.149 -33.662 1.00 94.44 229 TYR A CA 1
ATOM 1665 C C . TYR A 1 229 ? 5.888 -35.819 -33.924 1.00 94.44 229 TYR A C 1
ATOM 1667 O O . TYR A 1 229 ? 5.530 -35.532 -35.072 1.00 94.44 229 TYR A O 1
ATOM 1675 N N . LEU A 1 230 ? 5.744 -35.001 -32.885 1.00 93.81 230 LEU A N 1
ATOM 1676 C CA . LEU A 1 230 ? 5.303 -33.614 -33.021 1.00 93.81 230 LEU A CA 1
ATOM 1677 C C . LEU A 1 230 ? 6.407 -32.772 -33.684 1.00 93.81 230 LEU A C 1
ATOM 1679 O O . LEU A 1 230 ? 7.582 -32.896 -33.333 1.00 93.81 230 LEU A O 1
ATOM 1683 N N . LEU A 1 231 ? 6.028 -31.923 -34.639 1.00 96.56 231 LEU A N 1
ATOM 1684 C CA . LEU A 1 231 ? 6.870 -30.847 -35.167 1.00 96.56 231 LEU A CA 1
ATOM 1685 C C . LEU A 1 231 ? 6.041 -29.562 -35.220 1.00 96.56 231 LEU A C 1
ATOM 1687 O O . LEU A 1 231 ? 5.154 -29.416 -36.067 1.00 96.56 231 LEU A O 1
ATOM 1691 N N . THR A 1 232 ? 6.341 -28.642 -34.311 1.00 95.44 232 THR A N 1
ATOM 1692 C CA . THR A 1 232 ? 5.697 -27.327 -34.196 1.00 95.44 232 THR A CA 1
ATOM 1693 C C . THR A 1 232 ? 6.710 -26.210 -34.452 1.00 95.44 232 THR A C 1
ATOM 1695 O O . THR A 1 232 ? 7.908 -26.458 -34.572 1.00 95.44 232 THR A O 1
ATOM 1698 N N . HIS A 1 233 ? 6.235 -24.982 -34.630 1.00 97.06 233 HIS A N 1
ATOM 1699 C CA . HIS A 1 233 ? 7.070 -23.788 -34.809 1.00 97.06 233 HIS A CA 1
ATOM 1700 C C . HIS A 1 233 ? 6.496 -22.652 -33.955 1.00 97.06 233 HIS A C 1
ATOM 1702 O O . HIS A 1 233 ? 5.272 -22.523 -33.905 1.00 97.06 233 HIS A O 1
ATOM 1708 N N . ALA A 1 234 ? 7.329 -21.778 -33.386 1.00 95.12 234 ALA A N 1
ATOM 1709 C CA . ALA A 1 234 ? 6.894 -20.645 -32.557 1.00 95.12 234 ALA A CA 1
ATOM 1710 C C . ALA A 1 234 ? 7.173 -19.263 -33.202 1.00 95.12 234 ALA A C 1
ATOM 1712 O O . ALA A 1 234 ? 7.935 -18.464 -32.666 1.00 95.12 234 ALA A O 1
ATOM 1713 N N . PRO A 1 235 ? 6.590 -18.936 -34.375 1.00 95.38 235 PRO A N 1
ATOM 1714 C CA . PRO A 1 235 ? 6.845 -17.658 -35.036 1.00 95.38 235 PRO A CA 1
ATOM 1715 C C . PRO A 1 235 ? 6.195 -16.487 -34.294 1.00 95.38 235 PRO A C 1
ATOM 1717 O O . PRO A 1 235 ? 5.049 -16.583 -33.846 1.00 95.38 235 PRO A O 1
ATOM 1720 N N . VAL A 1 236 ? 6.860 -15.330 -34.280 1.00 93.81 236 VAL A N 1
ATOM 1721 C CA . VAL A 1 236 ? 6.214 -14.069 -33.888 1.00 93.81 236 VAL A CA 1
ATOM 1722 C C . VAL A 1 236 ? 5.081 -13.712 -34.855 1.00 93.81 236 VAL A C 1
ATOM 1724 O O . VAL A 1 236 ? 5.245 -13.767 -36.079 1.00 93.81 236 VAL A O 1
ATOM 1727 N N . ALA A 1 237 ? 3.927 -13.309 -34.316 1.00 94.69 237 ALA A N 1
ATOM 1728 C CA . ALA A 1 237 ? 2.706 -13.050 -35.087 1.00 94.69 237 ALA A CA 1
ATOM 1729 C C . ALA A 1 237 ? 2.878 -12.145 -36.334 1.00 94.69 237 ALA A C 1
ATOM 1731 O O . ALA A 1 237 ? 2.263 -12.445 -37.362 1.00 94.69 237 ALA A O 1
ATOM 1732 N N . PRO A 1 238 ? 3.730 -11.092 -36.344 1.00 94.06 238 PRO A N 1
ATOM 1733 C CA . PRO A 1 238 ? 3.942 -10.276 -37.538 1.00 94.06 238 PRO A CA 1
ATOM 1734 C C . PRO A 1 238 ? 4.467 -11.051 -38.751 1.00 94.06 238 PRO A C 1
ATOM 1736 O O . PRO A 1 238 ? 4.132 -10.687 -39.872 1.00 94.06 238 PRO A O 1
ATOM 1739 N N . TRP A 1 239 ? 5.239 -12.129 -38.581 1.00 94.56 239 TRP A N 1
ATOM 1740 C CA . TRP A 1 239 ? 5.767 -12.905 -39.716 1.00 94.56 239 TRP A CA 1
ATOM 1741 C C . TRP A 1 239 ? 4.706 -13.742 -40.440 1.00 94.56 239 TRP A C 1
ATOM 1743 O O . TRP A 1 239 ? 4.960 -14.223 -41.544 1.00 94.56 239 TRP A O 1
ATOM 1753 N N . LEU A 1 240 ? 3.526 -13.898 -39.839 1.00 94.81 240 LEU A N 1
ATOM 1754 C CA . LEU A 1 240 ? 2.346 -14.507 -40.449 1.00 94.81 240 LEU A CA 1
ATOM 1755 C C . LEU A 1 240 ? 1.405 -13.465 -41.090 1.00 94.81 240 LEU A C 1
ATOM 1757 O O . LEU A 1 240 ? 0.375 -13.839 -41.645 1.00 94.81 240 LEU A O 1
ATOM 1761 N N . SER A 1 241 ? 1.744 -12.168 -41.061 1.00 92.50 241 SER A N 1
ATOM 1762 C CA . SER A 1 241 ? 0.924 -11.124 -41.689 1.00 92.50 241 SER A CA 1
ATOM 1763 C C . SER A 1 241 ? 1.113 -11.058 -43.215 1.00 92.50 241 SER A C 1
ATOM 1765 O O . SER A 1 241 ? 2.250 -10.975 -43.695 1.00 92.50 241 SER A O 1
ATOM 1767 N N . PRO A 1 242 ? 0.021 -10.963 -44.005 1.00 85.62 242 PRO A N 1
ATOM 1768 C CA . PRO A 1 242 ? 0.079 -10.816 -45.460 1.00 85.62 242 PRO A CA 1
ATOM 1769 C C . PRO A 1 242 ? 0.626 -9.454 -45.916 1.00 85.62 242 PRO A C 1
ATOM 1771 O O . PRO A 1 242 ? 0.868 -9.265 -47.108 1.00 85.62 242 PRO A O 1
ATOM 1774 N N . VAL A 1 243 ? 0.822 -8.499 -44.998 1.00 85.25 243 VAL A N 1
ATOM 1775 C CA . VAL A 1 243 ? 1.429 -7.188 -45.286 1.00 85.25 243 VAL A CA 1
ATOM 1776 C C . VAL A 1 243 ? 2.829 -7.025 -44.688 1.00 85.25 243 VAL A C 1
ATOM 1778 O O . VAL A 1 243 ? 3.434 -5.966 -44.851 1.00 85.25 243 VAL A O 1
ATOM 1781 N N . PHE A 1 244 ? 3.393 -8.066 -44.058 1.00 77.44 244 PHE A N 1
ATOM 1782 C CA . PHE A 1 244 ? 4.728 -7.990 -43.464 1.00 77.44 244 PHE A CA 1
ATOM 1783 C C . PHE A 1 244 ? 5.823 -7.758 -44.508 1.00 77.44 244 PHE A C 1
ATOM 1785 O O . PHE A 1 244 ? 6.601 -6.814 -44.357 1.00 77.44 244 PHE A O 1
ATOM 1792 N N . ASN A 1 245 ? 5.903 -8.578 -45.569 1.00 68.00 245 ASN A N 1
ATOM 1793 C CA . ASN A 1 245 ? 6.929 -8.434 -46.608 1.00 68.00 245 ASN A CA 1
ATOM 1794 C C . ASN A 1 245 ? 6.554 -8.980 -48.000 1.00 68.00 245 ASN A C 1
ATOM 1796 O O . ASN A 1 245 ? 5.736 -9.880 -48.146 1.00 68.00 245 ASN A O 1
ATOM 1800 N N . THR A 1 246 ? 7.274 -8.490 -49.015 1.00 69.06 246 THR A N 1
ATOM 1801 C CA . THR A 1 246 ? 7.255 -8.946 -50.418 1.00 69.06 246 THR A CA 1
ATOM 1802 C C . THR A 1 246 ? 7.618 -10.423 -50.643 1.00 69.06 246 THR A C 1
ATOM 1804 O O . THR A 1 246 ? 7.190 -10.986 -51.647 1.00 69.06 246 THR A O 1
ATOM 1807 N N . THR A 1 247 ? 8.375 -11.061 -49.741 1.00 81.88 247 THR A N 1
ATOM 1808 C CA . THR A 1 247 ? 8.758 -12.489 -49.825 1.00 81.88 247 THR A CA 1
ATOM 1809 C C . THR A 1 247 ? 7.827 -13.432 -49.057 1.00 81.88 247 THR A C 1
ATOM 1811 O O . THR A 1 247 ? 7.940 -14.646 -49.209 1.00 81.88 247 THR A O 1
ATOM 1814 N N . GLY A 1 248 ? 6.891 -12.895 -48.266 1.00 84.44 248 GLY A N 1
ATOM 1815 C CA . GLY A 1 248 ? 5.863 -13.651 -47.543 1.00 84.44 248 GLY A CA 1
ATOM 1816 C C . GLY A 1 248 ? 6.257 -14.249 -46.185 1.00 84.44 248 GLY A C 1
ATOM 1817 O O . GLY A 1 248 ? 5.357 -14.696 -45.481 1.00 84.44 248 GLY A O 1
ATOM 1818 N N . ALA A 1 249 ? 7.533 -14.235 -45.772 1.00 94.25 249 ALA A N 1
ATOM 1819 C CA . ALA A 1 249 ? 7.961 -14.664 -44.431 1.00 94.25 249 ALA A CA 1
ATOM 1820 C C . ALA A 1 249 ? 7.370 -16.039 -44.022 1.00 94.25 249 ALA A C 1
ATOM 1822 O O . ALA A 1 249 ? 7.450 -17.003 -44.789 1.00 94.25 249 ALA A O 1
ATOM 1823 N N . TYR A 1 250 ? 6.741 -16.163 -42.848 1.00 95.81 250 TYR A N 1
ATOM 1824 C CA . TYR A 1 250 ? 6.198 -17.446 -42.386 1.00 95.81 250 TYR A CA 1
ATOM 1825 C C . TYR A 1 250 ? 4.980 -17.936 -43.189 1.00 95.81 250 TYR A C 1
ATOM 1827 O O . TYR A 1 250 ? 4.741 -19.143 -43.217 1.00 95.81 250 TYR A O 1
ATOM 1835 N N . LEU A 1 251 ? 4.275 -17.072 -43.934 1.00 95.62 251 LEU A N 1
ATOM 1836 C CA . LEU A 1 251 ? 3.269 -17.523 -44.911 1.00 95.62 251 LEU A CA 1
ATOM 1837 C C . LEU A 1 251 ? 3.922 -18.290 -46.073 1.00 95.62 251 LEU A C 1
ATOM 1839 O O . LEU A 1 251 ? 3.374 -19.283 -46.544 1.00 95.62 251 LEU A O 1
ATOM 1843 N N . THR A 1 252 ? 5.122 -17.889 -46.501 1.00 95.94 252 THR A N 1
ATOM 1844 C CA . THR A 1 252 ? 5.911 -18.635 -47.500 1.00 95.94 252 THR A CA 1
ATOM 1845 C C . THR A 1 252 ? 6.473 -19.941 -46.926 1.00 95.94 252 THR A C 1
ATOM 1847 O O . THR A 1 252 ? 6.648 -20.907 -47.672 1.00 95.94 252 THR A O 1
ATOM 1850 N N . VAL A 1 253 ? 6.713 -20.011 -45.611 1.00 97.00 253 VAL A N 1
ATOM 1851 C CA . VAL A 1 253 ? 7.069 -21.264 -44.922 1.00 97.00 253 VAL A CA 1
ATOM 1852 C C . VAL A 1 253 ? 5.861 -22.209 -44.860 1.00 97.00 253 VAL A C 1
ATOM 1854 O O . VAL A 1 253 ? 6.002 -23.369 -45.244 1.00 97.00 253 VAL A O 1
ATOM 1857 N N . ASP A 1 254 ? 4.665 -21.738 -44.487 1.00 97.00 254 ASP A N 1
ATOM 1858 C CA . ASP A 1 254 ? 3.439 -22.560 -44.499 1.00 97.00 254 ASP A CA 1
ATOM 1859 C C . ASP A 1 254 ? 3.092 -23.052 -45.922 1.00 97.00 254 ASP A C 1
ATOM 1861 O O . ASP A 1 254 ? 2.879 -24.244 -46.132 1.00 97.00 254 ASP A O 1
ATOM 1865 N N . GLN A 1 255 ? 3.197 -22.196 -46.943 1.00 95.75 255 GLN A N 1
ATOM 1866 C CA . GLN A 1 255 ? 2.963 -22.582 -48.347 1.00 95.75 255 GLN A CA 1
ATOM 1867 C C . GLN A 1 255 ? 3.936 -23.644 -48.901 1.00 95.75 255 GLN A C 1
ATOM 1869 O O . GLN A 1 255 ? 3.602 -24.323 -49.873 1.00 95.75 255 GLN A O 1
ATOM 1874 N N . LYS A 1 256 ? 5.148 -23.776 -48.340 1.00 97.31 256 LYS A N 1
ATOM 1875 C CA . LYS A 1 256 ? 6.202 -24.694 -48.832 1.00 97.31 256 LYS A CA 1
ATOM 1876 C C . LYS A 1 256 ? 6.462 -25.907 -47.927 1.00 97.31 256 LYS A C 1
ATOM 1878 O O . LYS A 1 256 ? 6.987 -26.917 -48.398 1.00 97.31 256 LYS A O 1
ATOM 1883 N N . ALA A 1 257 ? 6.169 -25.789 -46.635 1.00 96.19 257 ALA A N 1
ATOM 1884 C CA . ALA A 1 257 ? 6.457 -26.788 -45.605 1.00 96.19 257 ALA A CA 1
ATOM 1885 C C . ALA A 1 257 ? 5.362 -26.883 -44.524 1.00 96.19 257 ALA A C 1
ATOM 1887 O O . ALA A 1 257 ? 5.466 -27.718 -43.630 1.00 96.19 257 ALA A O 1
ATOM 1888 N N . GLY A 1 258 ? 4.289 -26.093 -44.600 1.00 93.12 258 GLY A N 1
ATOM 1889 C CA . GLY A 1 258 ? 3.202 -26.080 -43.620 1.00 93.12 258 GLY A CA 1
ATOM 1890 C C . GLY A 1 258 ? 2.497 -27.422 -43.463 1.00 93.12 258 GLY A C 1
ATOM 1891 O O . GLY A 1 258 ? 2.157 -27.787 -42.341 1.00 93.12 258 GLY A O 1
ATOM 1892 N N . ASP A 1 259 ? 2.349 -28.207 -44.532 1.00 93.44 259 ASP A N 1
ATOM 1893 C CA . ASP A 1 259 ? 1.821 -29.581 -44.459 1.00 93.44 259 ASP A CA 1
ATOM 1894 C C . ASP A 1 259 ? 2.694 -30.524 -43.610 1.00 93.44 259 ASP A C 1
ATOM 1896 O O . ASP A 1 259 ? 2.220 -31.563 -43.144 1.00 93.44 259 ASP A O 1
ATOM 1900 N N . LEU A 1 260 ? 3.956 -30.167 -43.356 1.00 95.25 260 LEU A N 1
ATOM 1901 C CA . LEU A 1 260 ? 4.872 -30.902 -42.482 1.00 95.25 260 LEU A CA 1
ATOM 1902 C C . LEU A 1 260 ? 4.810 -30.436 -41.020 1.00 95.25 260 LEU A C 1
ATOM 1904 O O . LEU A 1 260 ? 5.268 -31.171 -40.146 1.00 95.25 260 LEU A O 1
ATOM 1908 N N . ILE A 1 261 ? 4.227 -29.269 -40.747 1.00 95.81 261 ILE A N 1
ATOM 1909 C CA . ILE A 1 261 ? 4.116 -28.658 -39.416 1.00 95.81 261 ILE A CA 1
ATOM 1910 C C . ILE A 1 261 ? 2.740 -29.007 -38.825 1.00 95.81 261 ILE A C 1
ATOM 1912 O O . ILE A 1 261 ? 1.721 -28.956 -39.520 1.00 95.81 261 ILE A O 1
ATOM 1916 N N . ASP A 1 262 ? 2.701 -29.416 -37.557 1.00 92.81 262 ASP A N 1
ATOM 1917 C CA . ASP A 1 262 ? 1.470 -29.878 -36.898 1.00 92.81 262 ASP A CA 1
ATOM 1918 C C . ASP A 1 262 ? 0.596 -28.705 -36.418 1.00 92.81 262 ASP A C 1
ATOM 1920 O O . ASP A 1 262 ? -0.623 -28.728 -36.612 1.00 92.81 262 ASP A O 1
ATOM 1924 N N . TRP A 1 263 ? 1.218 -27.661 -35.858 1.00 92.19 263 TRP A N 1
ATOM 1925 C CA . TRP A 1 263 ? 0.636 -26.334 -35.604 1.00 92.19 263 TRP A CA 1
ATOM 1926 C C . TRP A 1 263 ? 1.736 -25.292 -35.314 1.00 92.19 263 TRP A C 1
ATOM 1928 O O . TRP A 1 263 ? 2.917 -25.629 -35.193 1.00 92.19 263 TRP A O 1
ATOM 1938 N N . TYR A 1 264 ? 1.333 -24.026 -35.197 1.00 94.06 264 TYR A N 1
ATOM 1939 C CA . TYR A 1 264 ? 2.168 -22.880 -34.851 1.00 94.06 264 TYR A CA 1
ATOM 1940 C C . TYR A 1 264 ? 1.847 -22.374 -33.439 1.00 94.06 264 TYR A C 1
ATOM 1942 O O . TYR A 1 264 ? 0.705 -22.012 -33.161 1.00 94.06 264 TYR A O 1
ATOM 1950 N N . ASN A 1 265 ? 2.851 -22.307 -32.569 1.00 92.44 265 ASN A N 1
ATOM 1951 C CA . ASN A 1 265 ? 2.808 -21.686 -31.245 1.00 92.44 265 ASN A CA 1
ATOM 1952 C C . ASN A 1 265 ? 3.027 -20.165 -31.396 1.00 92.44 265 ASN A C 1
ATOM 1954 O O . ASN A 1 265 ? 4.075 -19.638 -31.039 1.00 92.44 265 ASN A O 1
ATOM 1958 N N . VAL A 1 266 ? 2.078 -19.468 -32.030 1.00 94.31 266 VAL A N 1
ATOM 1959 C CA . VAL A 1 266 ? 2.278 -18.098 -32.541 1.00 94.31 266 VAL A CA 1
ATOM 1960 C C . VAL A 1 266 ? 2.466 -17.099 -31.403 1.00 94.31 266 VAL A C 1
ATOM 1962 O O . VAL A 1 266 ? 1.541 -16.879 -30.622 1.00 94.31 266 VAL A O 1
ATOM 1965 N N . GLN A 1 267 ? 3.623 -16.441 -31.332 1.00 92.56 267 GLN A N 1
ATOM 1966 C CA . GLN A 1 267 ? 3.912 -15.478 -30.271 1.00 92.56 267 GLN A CA 1
ATOM 1967 C C . GLN A 1 267 ? 3.108 -14.179 -30.479 1.00 92.56 267 GLN A C 1
ATOM 1969 O O . GLN A 1 267 ? 3.383 -13.410 -31.404 1.00 92.56 267 GLN A O 1
ATOM 1974 N N . PHE A 1 268 ? 2.123 -13.921 -29.608 1.00 93.06 268 PHE A N 1
ATOM 1975 C CA . PHE A 1 268 ? 1.370 -12.658 -29.527 1.00 93.06 268 PHE A CA 1
ATOM 1976 C C . PHE A 1 268 ? 1.859 -11.798 -28.343 1.00 93.06 268 PHE A C 1
ATOM 1978 O O . PHE A 1 268 ? 1.053 -11.237 -27.587 1.00 93.06 268 PHE A O 1
ATOM 1985 N N . TYR A 1 269 ? 3.179 -11.742 -28.161 1.00 88.12 269 TYR A N 1
ATOM 1986 C CA . TYR A 1 269 ? 3.910 -11.016 -27.120 1.00 88.12 269 TYR A CA 1
ATOM 1987 C C . TYR A 1 269 ? 5.271 -10.527 -27.652 1.00 88.12 269 TYR A C 1
ATOM 1989 O O . TYR A 1 269 ? 5.820 -11.117 -28.576 1.00 88.12 269 TYR A O 1
ATOM 1997 N N . ASN A 1 270 ? 5.812 -9.446 -27.078 1.00 87.38 270 ASN A N 1
ATOM 1998 C CA . ASN A 1 270 ? 6.989 -8.681 -27.547 1.00 87.38 270 ASN A CA 1
ATOM 1999 C C . ASN A 1 270 ? 6.814 -7.828 -28.824 1.00 87.38 270 ASN A C 1
ATOM 2001 O O . ASN A 1 270 ? 7.790 -7.301 -29.351 1.00 87.38 270 ASN A O 1
ATOM 2005 N N . GLN A 1 271 ? 5.584 -7.593 -29.296 1.00 87.94 271 GLN A N 1
ATOM 2006 C CA . GLN A 1 271 ? 5.327 -6.720 -30.459 1.00 87.94 271 GLN A CA 1
ATOM 2007 C C . GLN A 1 271 ? 4.978 -5.258 -30.119 1.00 87.94 271 GLN A C 1
ATOM 2009 O O . GLN A 1 271 ? 4.850 -4.445 -31.035 1.00 87.94 271 GLN A O 1
ATOM 2014 N N . GLY A 1 272 ? 4.835 -4.904 -28.838 1.00 80.38 272 GLY A N 1
ATOM 2015 C CA . GLY A 1 272 ? 4.506 -3.547 -28.385 1.00 80.38 272 GLY A CA 1
ATOM 2016 C C . GLY A 1 272 ? 3.367 -3.518 -27.361 1.00 80.38 272 GLY A C 1
ATOM 2017 O O . GLY A 1 272 ? 2.502 -4.390 -27.348 1.00 80.38 272 GLY A O 1
ATOM 2018 N N . ALA A 1 273 ? 3.359 -2.500 -26.494 1.00 75.88 273 ALA A N 1
ATOM 2019 C CA . ALA A 1 273 ? 2.562 -2.477 -25.258 1.00 75.88 273 ALA A CA 1
ATOM 2020 C C . ALA A 1 273 ? 1.040 -2.661 -25.440 1.00 75.88 273 ALA A C 1
ATOM 2022 O O . ALA A 1 273 ? 0.389 -3.208 -24.557 1.00 75.88 273 ALA A O 1
ATOM 2023 N N . ASN A 1 274 ? 0.483 -2.237 -26.581 1.00 81.00 274 ASN A N 1
ATOM 2024 C CA . ASN A 1 274 ? -0.955 -2.302 -26.877 1.00 81.00 274 ASN A CA 1
ATOM 2025 C C . ASN A 1 274 ? -1.315 -3.311 -27.990 1.00 81.00 274 ASN A C 1
ATOM 2027 O O . ASN A 1 274 ? -2.453 -3.334 -28.464 1.00 81.00 274 ASN A O 1
ATOM 2031 N N . ILE A 1 275 ? -0.357 -4.125 -28.446 1.00 86.69 275 ILE A N 1
ATOM 2032 C CA . ILE A 1 275 ? -0.563 -5.062 -29.557 1.00 86.69 275 ILE A CA 1
ATOM 2033 C C . ILE A 1 275 ? -1.023 -6.418 -28.999 1.00 86.69 275 ILE A C 1
ATOM 2035 O O . ILE A 1 275 ? -0.435 -6.955 -28.062 1.00 86.69 275 ILE A O 1
ATOM 2039 N N . TYR A 1 276 ? -2.114 -6.956 -29.552 1.00 91.44 276 TYR A N 1
ATOM 2040 C CA . TYR A 1 276 ? -2.784 -8.190 -29.104 1.00 91.44 276 TYR A CA 1
ATOM 2041 C C . TYR A 1 276 ? -3.223 -8.223 -27.622 1.00 91.44 276 TYR A C 1
ATOM 2043 O O . TYR A 1 276 ? -3.447 -9.309 -27.083 1.00 91.44 276 TYR A O 1
ATOM 2051 N N . THR A 1 277 ? -3.331 -7.078 -26.938 1.00 89.88 277 THR A N 1
ATOM 2052 C CA . THR A 1 277 ? -3.746 -6.981 -25.520 1.00 89.88 277 THR A CA 1
ATOM 2053 C C . THR A 1 277 ? -5.259 -6.844 -25.318 1.00 89.88 277 THR A C 1
ATOM 2055 O O . THR A 1 277 ? -5.723 -6.741 -24.188 1.00 89.88 277 THR A O 1
ATOM 2058 N N . THR A 1 278 ? -6.056 -6.894 -26.390 1.00 90.62 278 THR A N 1
ATOM 2059 C CA . THR A 1 278 ? -7.528 -6.924 -26.327 1.00 90.62 278 THR A CA 1
ATOM 2060 C C . THR A 1 278 ? -8.069 -8.066 -27.179 1.00 90.62 278 THR A C 1
ATOM 2062 O O . THR A 1 278 ? -7.390 -8.519 -28.100 1.00 90.62 278 THR A O 1
ATOM 2065 N N . CYS A 1 279 ? -9.307 -8.507 -26.940 1.00 91.19 279 CYS A N 1
ATOM 2066 C CA . CYS A 1 279 ? -9.917 -9.547 -27.773 1.00 91.19 279 CYS A CA 1
ATOM 2067 C C . CYS A 1 279 ? -10.028 -9.144 -29.250 1.00 91.19 279 CYS A C 1
ATOM 2069 O O . CYS A 1 279 ? -9.845 -9.991 -30.114 1.00 91.19 279 CYS A O 1
ATOM 2071 N N . ASP A 1 280 ? -10.276 -7.868 -29.558 1.00 91.56 280 ASP A N 1
ATOM 2072 C CA . ASP A 1 280 ? -10.397 -7.413 -30.947 1.00 91.56 280 ASP A CA 1
ATOM 2073 C C . ASP A 1 280 ? -9.029 -7.367 -31.649 1.00 91.56 280 ASP A C 1
ATOM 2075 O O . ASP A 1 280 ? -8.896 -7.867 -32.767 1.00 91.56 280 ASP A O 1
ATOM 2079 N N . SER A 1 281 ? -7.986 -6.884 -30.957 1.00 91.12 281 SER A N 1
ATOM 2080 C CA . SER A 1 281 ? -6.618 -6.854 -31.499 1.00 91.12 281 SER A CA 1
ATOM 2081 C C . SER A 1 281 ? -5.923 -8.218 -31.532 1.00 91.12 281 SER A C 1
ATOM 2083 O O . SER A 1 281 ? -5.026 -8.416 -32.346 1.00 91.12 281 SER A O 1
ATOM 2085 N N . LEU A 1 282 ? -6.339 -9.180 -30.703 1.00 93.19 282 LEU A N 1
ATOM 2086 C CA . LEU A 1 282 ? -5.868 -10.569 -30.752 1.00 93.19 282 LEU A CA 1
ATOM 2087 C C . LEU A 1 282 ? -6.607 -11.398 -31.818 1.00 93.19 282 LEU A C 1
ATOM 2089 O O . LEU A 1 282 ? -5.970 -12.127 -32.579 1.00 93.19 282 LEU A O 1
ATOM 2093 N N . LEU A 1 283 ? -7.940 -11.296 -31.884 1.00 92.31 283 LEU A N 1
ATOM 2094 C CA . LEU A 1 283 ? -8.769 -12.155 -32.737 1.00 92.31 283 LEU A CA 1
ATOM 2095 C C . LEU A 1 283 ? -9.003 -11.586 -34.140 1.00 92.31 283 LEU A C 1
ATOM 2097 O O . LEU A 1 283 ? -8.934 -12.351 -35.094 1.00 92.31 283 LEU A O 1
ATOM 2101 N N . ASN A 1 284 ? -9.330 -10.296 -34.280 1.00 90.06 284 ASN A N 1
ATOM 2102 C CA . ASN A 1 284 ? -10.053 -9.780 -35.456 1.00 90.06 284 ASN A CA 1
ATOM 2103 C C . ASN A 1 284 ? -9.259 -8.799 -36.329 1.00 90.06 284 ASN A C 1
ATOM 2105 O O . ASN A 1 284 ? -9.397 -8.830 -37.551 1.00 90.06 284 ASN A O 1
ATOM 2109 N N . THR A 1 285 ? -8.516 -7.879 -35.710 1.00 91.19 285 THR A N 1
ATOM 2110 C CA . THR A 1 285 ? -7.786 -6.804 -36.399 1.00 91.19 285 THR A CA 1
ATOM 2111 C C . THR A 1 285 ? -6.647 -6.300 -35.515 1.00 91.19 285 THR A C 1
ATOM 2113 O O . THR A 1 285 ? -6.873 -5.484 -34.621 1.00 91.19 285 THR A O 1
ATOM 2116 N N . SER A 1 286 ? -5.411 -6.732 -35.768 1.00 89.25 286 SER A N 1
ATOM 2117 C CA . SER A 1 286 ? -4.248 -6.341 -34.956 1.00 89.25 286 SER A CA 1
ATOM 2118 C C . SER A 1 286 ? -4.013 -4.831 -34.956 1.00 89.25 286 SER A C 1
ATOM 2120 O O . SER A 1 286 ? -3.691 -4.250 -33.918 1.00 89.25 286 SER A O 1
ATOM 2122 N N . GLY A 1 287 ? -4.231 -4.193 -36.111 1.00 78.06 287 GLY A N 1
ATOM 2123 C CA . GLY A 1 287 ? -4.040 -2.760 -36.308 1.00 78.06 287 GLY A CA 1
ATOM 2124 C C . GLY A 1 287 ? -2.616 -2.302 -35.970 1.00 78.06 287 GLY A C 1
ATOM 2125 O O . GLY A 1 287 ? -1.652 -3.053 -36.115 1.00 78.06 287 GLY A O 1
ATOM 2126 N N . GLY A 1 288 ? -2.499 -1.050 -35.515 1.00 77.12 288 GLY A N 1
ATOM 2127 C CA . GLY A 1 288 ? -1.245 -0.483 -35.010 1.00 77.12 288 GLY A CA 1
ATOM 2128 C C . GLY A 1 288 ? -0.067 -0.618 -35.980 1.00 77.12 288 GLY A C 1
ATOM 2129 O O . GLY A 1 288 ? -0.215 -0.436 -37.190 1.00 77.12 288 GLY A O 1
ATOM 2130 N N . ASP A 1 289 ? 1.099 -0.937 -35.424 1.00 78.50 289 ASP A N 1
ATOM 2131 C CA . ASP A 1 289 ? 2.369 -1.072 -36.147 1.00 78.50 289 ASP A CA 1
ATOM 2132 C C . ASP A 1 289 ? 2.512 -2.410 -36.900 1.00 78.50 289 ASP A C 1
ATOM 2134 O O . ASP A 1 289 ? 3.371 -2.547 -37.772 1.00 78.50 289 ASP A O 1
ATOM 2138 N N . TRP A 1 290 ? 1.643 -3.387 -36.608 1.00 89.56 290 TRP A N 1
ATOM 2139 C CA . TRP A 1 290 ? 1.669 -4.735 -37.186 1.00 89.56 290 TRP A CA 1
ATOM 2140 C C . TRP A 1 290 ? 0.302 -5.135 -37.766 1.00 89.56 290 TRP A C 1
ATOM 2142 O O . TRP A 1 290 ? -0.296 -6.093 -37.290 1.00 89.56 290 TRP A O 1
ATOM 2152 N N . PRO A 1 291 ? -0.239 -4.438 -38.780 1.00 91.81 291 PRO A N 1
ATOM 2153 C CA . PRO A 1 291 ? -1.516 -4.812 -39.393 1.00 91.81 291 PRO A CA 1
ATOM 2154 C C . PRO A 1 291 ? -1.474 -6.219 -40.018 1.00 91.81 291 PRO A C 1
ATOM 2156 O O . PRO A 1 291 ? -0.417 -6.681 -40.460 1.00 91.81 291 PRO A O 1
ATOM 2159 N N . GLY A 1 292 ? -2.622 -6.896 -40.115 1.00 92.62 292 GLY A N 1
ATOM 2160 C CA . GLY A 1 292 ? -2.732 -8.205 -40.763 1.00 92.62 292 GLY A CA 1
ATOM 2161 C C . GLY A 1 292 ? -2.293 -9.403 -39.912 1.00 92.62 292 GLY A C 1
ATOM 2162 O O . GLY A 1 292 ? -2.155 -10.490 -40.464 1.00 92.62 292 GLY A O 1
ATOM 2163 N N . SER A 1 293 ? -2.030 -9.232 -38.614 1.00 94.94 293 SER A N 1
ATOM 2164 C CA . SER A 1 293 ? -1.400 -10.257 -37.763 1.00 94.94 293 SER A CA 1
ATOM 2165 C C . SER A 1 293 ? -2.275 -10.788 -36.624 1.00 94.94 293 SER A C 1
ATOM 2167 O O . SER A 1 293 ? -1.787 -11.574 -35.816 1.00 94.94 293 SER A O 1
ATOM 2169 N N . SER A 1 294 ? -3.549 -10.396 -36.521 1.00 94.12 294 SER A N 1
ATOM 2170 C CA . SER A 1 294 ? -4.491 -11.084 -35.623 1.00 94.12 294 SER A CA 1
ATOM 2171 C C . SER A 1 294 ? -4.876 -12.464 -36.174 1.00 94.12 294 SER A C 1
ATOM 2173 O O . SER A 1 294 ? -4.671 -12.757 -37.354 1.00 94.12 294 SER A O 1
ATOM 2175 N N . LEU A 1 295 ? -5.463 -13.325 -35.341 1.00 92.56 295 LEU A N 1
ATOM 2176 C CA . LEU A 1 295 ? -5.777 -14.715 -35.710 1.00 92.56 295 LEU A CA 1
ATOM 2177 C C . LEU A 1 295 ? -6.667 -14.832 -36.954 1.00 92.56 295 LEU A C 1
ATOM 2179 O O . LEU A 1 295 ? -6.354 -15.605 -37.859 1.00 92.56 295 LEU A O 1
ATOM 2183 N N . ASN A 1 296 ? -7.739 -14.040 -37.040 1.00 91.94 296 ASN A N 1
ATOM 2184 C CA . ASN A 1 296 ? -8.615 -14.035 -38.209 1.00 91.94 296 ASN A CA 1
ATOM 2185 C C . ASN A 1 296 ? -7.932 -13.398 -39.434 1.00 91.94 296 ASN A C 1
ATOM 2187 O O . ASN A 1 296 ? -8.229 -13.799 -40.557 1.00 91.94 296 ASN A O 1
ATOM 2191 N N . GLU A 1 297 ? -7.005 -12.447 -39.280 1.00 94.25 297 GLU A N 1
ATOM 2192 C CA . GLU A 1 297 ? -6.240 -11.900 -40.415 1.00 94.25 297 GLU A CA 1
ATOM 2193 C C . GLU A 1 297 ? -5.232 -12.919 -40.971 1.00 94.25 297 GLU A C 1
ATOM 2195 O O . GLU A 1 297 ? -5.200 -13.134 -42.184 1.00 94.25 297 GLU A O 1
ATOM 2200 N N . ILE A 1 298 ? -4.489 -13.610 -40.099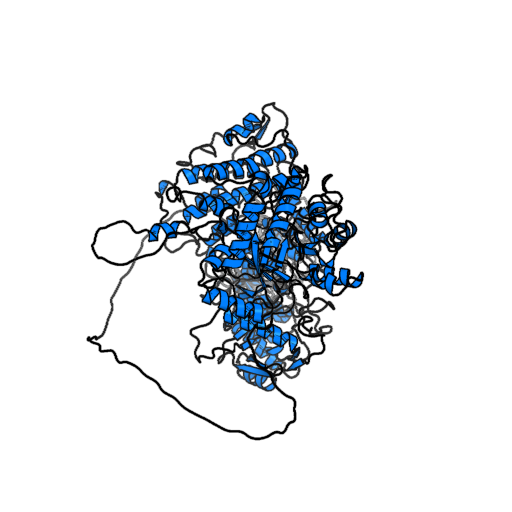 1.00 94.81 298 ILE A N 1
ATOM 2201 C CA . ILE A 1 298 ? -3.587 -14.718 -40.458 1.00 94.81 298 ILE A CA 1
ATOM 2202 C C . ILE A 1 298 ? -4.375 -15.854 -41.133 1.00 94.81 298 ILE A C 1
ATOM 2204 O O . ILE A 1 298 ? -3.941 -16.406 -42.148 1.00 94.81 298 ILE A O 1
ATOM 2208 N N . ALA A 1 299 ? -5.571 -16.167 -40.627 1.00 92.50 299 ALA A N 1
ATOM 2209 C CA . ALA A 1 299 ? -6.438 -17.173 -41.232 1.00 92.50 299 ALA A CA 1
ATOM 2210 C C . ALA A 1 299 ? -6.949 -16.768 -42.620 1.00 92.50 299 ALA A C 1
ATOM 2212 O O . ALA A 1 299 ? -6.911 -17.566 -43.558 1.00 92.50 299 ALA A O 1
ATOM 2213 N N . ASN A 1 300 ? -7.354 -15.506 -42.791 1.00 93.19 300 ASN A N 1
ATOM 2214 C CA . ASN A 1 300 ? -7.720 -14.957 -44.098 1.00 93.19 300 ASN A CA 1
ATOM 2215 C C . ASN A 1 300 ? -6.521 -14.864 -45.067 1.00 93.19 300 ASN A C 1
ATOM 2217 O O . ASN A 1 300 ? -6.728 -14.855 -46.282 1.00 93.19 300 ASN A O 1
ATOM 2221 N N . ALA A 1 301 ? -5.281 -14.837 -44.564 1.00 92.12 301 ALA A N 1
ATOM 2222 C CA . ALA A 1 301 ? -4.059 -14.935 -45.367 1.00 92.12 301 ALA A CA 1
ATOM 2223 C C . ALA A 1 301 ? -3.743 -16.369 -45.847 1.00 92.12 301 ALA A C 1
ATOM 2225 O O . ALA A 1 301 ? -2.912 -16.539 -46.742 1.00 92.12 301 ALA A O 1
ATOM 2226 N N . GLY A 1 302 ? -4.428 -17.386 -45.308 1.00 90.56 302 GLY A N 1
ATOM 2227 C CA . GLY A 1 302 ? -4.432 -18.760 -45.823 1.00 90.56 302 GLY A CA 1
ATOM 2228 C C . GLY A 1 302 ? -4.049 -19.852 -44.823 1.00 90.56 302 GLY A C 1
ATOM 2229 O O . GLY A 1 302 ? -4.223 -21.024 -45.153 1.00 90.56 302 GLY A O 1
ATOM 2230 N N . VAL A 1 303 ? -3.565 -19.510 -43.623 1.00 93.81 303 VAL A N 1
ATOM 2231 C CA . VAL A 1 303 ? -3.155 -20.508 -42.616 1.00 93.81 303 VAL A CA 1
ATOM 2232 C C . VAL A 1 303 ? -4.384 -20.980 -41.825 1.00 93.81 303 VAL A C 1
ATOM 2234 O O . VAL A 1 303 ? -5.023 -20.158 -41.176 1.00 93.81 303 VAL A O 1
ATOM 2237 N N . PRO A 1 304 ? -4.751 -22.275 -41.828 1.00 89.44 304 PRO A N 1
ATOM 2238 C CA . PRO A 1 304 ? -5.941 -22.757 -41.119 1.00 89.44 304 PRO A CA 1
ATOM 2239 C C . PRO A 1 304 ? -5.980 -22.356 -39.633 1.00 89.44 304 PRO A C 1
ATOM 2241 O O . PRO A 1 304 ? -4.992 -22.551 -38.927 1.00 89.44 304 PRO A O 1
ATOM 2244 N N . LEU A 1 305 ? -7.129 -21.874 -39.128 1.00 85.81 305 LEU A N 1
ATOM 2245 C CA . LEU A 1 305 ? -7.305 -21.501 -37.707 1.00 85.81 305 LEU A CA 1
ATOM 2246 C C . LEU A 1 305 ? -6.920 -22.643 -36.758 1.00 85.81 305 LEU A C 1
ATOM 2248 O O . LEU A 1 305 ? -6.260 -22.422 -35.748 1.00 85.81 305 LEU A O 1
ATOM 2252 N N . ASN A 1 306 ? -7.245 -23.888 -37.116 1.00 82.81 306 ASN A N 1
ATOM 2253 C CA . ASN A 1 306 ? -6.867 -25.070 -36.340 1.00 82.81 306 ASN A CA 1
ATOM 2254 C C . ASN A 1 306 ? -5.355 -25.397 -36.364 1.00 82.81 306 ASN A C 1
ATOM 2256 O O . ASN A 1 306 ? -4.943 -26.362 -35.721 1.00 82.81 306 ASN A O 1
ATOM 2260 N N . LYS A 1 307 ? -4.514 -24.620 -37.057 1.00 88.12 307 LYS A N 1
ATOM 2261 C CA . LYS A 1 307 ? -3.045 -24.649 -36.946 1.00 88.12 307 LYS A CA 1
ATOM 2262 C C . LYS A 1 307 ? -2.480 -23.491 -36.114 1.00 88.12 307 LYS A C 1
ATOM 2264 O O . LYS A 1 307 ? -1.263 -23.424 -35.985 1.00 88.12 307 LYS A O 1
ATOM 2269 N N . LEU A 1 308 ? -3.300 -22.599 -35.557 1.00 89.56 308 LEU A N 1
ATOM 2270 C CA . LEU A 1 308 ? -2.838 -21.450 -34.773 1.00 89.56 308 LEU A CA 1
ATOM 2271 C C . LEU A 1 308 ? -3.092 -21.686 -33.276 1.00 89.56 308 LEU A C 1
ATOM 2273 O O . LEU A 1 308 ? -4.235 -21.853 -32.853 1.00 89.56 308 LEU A O 1
ATOM 2277 N N . VAL A 1 309 ? -2.026 -21.680 -32.475 1.00 88.88 309 VAL A N 1
ATOM 2278 C CA . VAL A 1 309 ? -2.072 -21.694 -31.005 1.00 88.88 309 VAL A CA 1
ATOM 2279 C C . VAL A 1 309 ? -1.668 -20.319 -30.478 1.00 88.88 309 VAL A C 1
ATOM 2281 O O . VAL A 1 309 ? -0.750 -19.692 -31.007 1.00 88.88 309 VAL A O 1
ATOM 2284 N N . ILE A 1 310 ? -2.371 -19.826 -29.454 1.00 90.44 310 ILE A N 1
ATOM 2285 C CA . ILE A 1 310 ? -2.172 -18.467 -28.932 1.00 90.44 310 ILE A CA 1
ATOM 2286 C C . ILE A 1 310 ? -0.993 -18.415 -27.953 1.00 90.44 310 ILE A C 1
ATOM 2288 O O . ILE A 1 310 ? -1.097 -18.817 -26.790 1.00 90.44 310 ILE A O 1
ATOM 2292 N N . GLY A 1 311 ? 0.113 -17.840 -28.420 1.00 88.69 311 GLY A N 1
ATOM 2293 C CA . GLY A 1 311 ? 1.269 -17.471 -27.616 1.00 88.69 311 GLY A CA 1
ATOM 2294 C C . GLY A 1 311 ? 0.989 -16.290 -26.688 1.00 88.69 311 GLY A C 1
ATOM 2295 O O . GLY A 1 311 ? 0.699 -15.194 -27.166 1.00 88.69 311 GLY A O 1
ATOM 2296 N N . LYS A 1 312 ? 1.114 -16.486 -25.371 1.00 87.81 312 LYS A N 1
ATOM 2297 C CA . LYS A 1 312 ? 1.035 -15.448 -24.331 1.00 87.81 312 LYS A CA 1
ATOM 2298 C C . LYS A 1 312 ? 2.016 -15.734 -23.195 1.00 87.81 312 LYS A C 1
ATOM 2300 O O . LYS A 1 312 ? 2.422 -16.873 -22.991 1.00 87.81 312 LYS A O 1
ATOM 2305 N N . TYR A 1 313 ? 2.347 -14.686 -22.448 1.00 80.31 313 TYR A N 1
ATOM 2306 C CA . TYR A 1 313 ? 3.012 -14.792 -21.152 1.00 80.31 313 TYR A CA 1
ATOM 2307 C C . TYR A 1 313 ? 2.052 -15.302 -20.071 1.00 80.31 313 TYR A C 1
ATOM 2309 O O . TYR A 1 313 ? 0.845 -15.063 -20.153 1.00 80.31 313 TYR A O 1
ATOM 2317 N N . ALA A 1 314 ? 2.577 -16.001 -19.065 1.00 71.12 314 ALA A N 1
ATOM 2318 C CA . ALA A 1 314 ? 1.784 -16.652 -18.020 1.00 71.12 314 ALA A CA 1
ATOM 2319 C C . ALA A 1 314 ? 1.598 -15.765 -16.785 1.00 71.12 314 ALA A C 1
ATOM 2321 O O . ALA A 1 314 ? 0.568 -15.832 -16.115 1.00 71.12 314 ALA A O 1
ATOM 2322 N N . ALA A 1 315 ? 2.587 -14.922 -16.516 1.00 67.94 315 ALA A N 1
ATOM 2323 C CA . ALA A 1 315 ? 2.542 -13.791 -15.612 1.00 67.94 315 ALA A CA 1
ATOM 2324 C C . ALA A 1 315 ? 3.059 -12.537 -16.333 1.00 67.94 315 ALA A C 1
ATOM 2326 O O . ALA A 1 315 ? 3.850 -12.610 -17.271 1.00 67.94 315 ALA A O 1
ATOM 2327 N N . SER A 1 316 ? 2.680 -11.357 -15.847 1.00 70.25 316 SER A N 1
ATOM 2328 C CA . SER A 1 316 ? 3.154 -10.069 -16.376 1.00 70.25 316 SER A CA 1
ATOM 2329 C C . SER A 1 316 ? 4.655 -9.803 -16.162 1.00 70.25 316 SER A C 1
ATOM 2331 O O . SER A 1 316 ? 5.144 -8.757 -16.572 1.00 70.25 316 SER A O 1
ATOM 2333 N N . ALA A 1 317 ? 5.369 -10.708 -15.484 1.00 63.56 317 ALA A N 1
ATOM 2334 C CA . ALA A 1 317 ? 6.811 -10.641 -15.245 1.00 63.56 317 ALA A CA 1
ATOM 2335 C C . ALA A 1 317 ? 7.635 -11.493 -16.231 1.00 63.56 317 ALA A C 1
ATOM 2337 O O . ALA A 1 317 ? 8.856 -11.368 -16.247 1.00 63.56 317 ALA A O 1
ATOM 2338 N N . ASP A 1 318 ? 6.985 -12.335 -17.042 1.00 61.94 318 ASP A N 1
ATOM 2339 C CA . ASP A 1 318 ? 7.650 -13.285 -17.946 1.00 61.94 318 ASP A CA 1
ATOM 2340 C C . ASP A 1 318 ? 8.248 -12.616 -19.205 1.00 61.94 318 ASP A C 1
ATOM 2342 O O . ASP A 1 318 ? 9.002 -13.240 -19.948 1.00 61.94 318 ASP A O 1
ATOM 2346 N N . GLY A 1 319 ? 7.911 -11.346 -19.464 1.00 65.00 319 GLY A N 1
ATOM 2347 C CA . GLY A 1 319 ? 8.503 -10.544 -20.533 1.00 65.00 319 GLY A CA 1
ATOM 2348 C C . GLY A 1 319 ? 7.784 -9.217 -20.782 1.00 65.00 319 GLY A C 1
ATOM 2349 O O . GLY A 1 319 ? 6.869 -8.832 -20.055 1.00 65.00 319 GLY A O 1
ATOM 2350 N N . ALA A 1 320 ? 8.245 -8.469 -21.788 1.00 69.81 320 ALA A N 1
ATOM 2351 C CA . ALA A 1 320 ? 8.088 -7.012 -21.809 1.00 69.81 320 ALA A CA 1
ATOM 2352 C C . ALA A 1 320 ? 6.703 -6.497 -22.242 1.00 69.81 320 ALA A C 1
ATOM 2354 O O . ALA A 1 320 ? 6.228 -5.499 -21.702 1.00 69.81 320 ALA A O 1
ATOM 2355 N N . THR A 1 321 ? 6.057 -7.112 -23.242 1.00 82.50 321 THR A N 1
ATOM 2356 C CA . THR A 1 321 ? 4.760 -6.631 -23.765 1.00 82.50 321 THR A CA 1
ATOM 2357 C C . THR A 1 321 ? 3.855 -7.765 -24.244 1.00 82.50 321 THR A C 1
ATOM 2359 O O . THR A 1 321 ? 4.331 -8.816 -24.661 1.00 82.50 321 THR A O 1
ATOM 2362 N N . GLY A 1 322 ? 2.537 -7.541 -24.229 1.00 79.88 322 GLY A N 1
ATOM 2363 C CA . GLY A 1 322 ? 1.547 -8.475 -24.782 1.00 79.88 322 GLY A CA 1
ATOM 2364 C C . GLY A 1 322 ? 0.969 -9.503 -23.802 1.00 79.88 322 GLY A C 1
ATOM 2365 O O . GLY A 1 322 ? 0.165 -10.330 -24.231 1.00 79.88 322 GLY A O 1
ATOM 2366 N N . PHE A 1 323 ? 1.305 -9.450 -22.507 1.00 86.19 323 PHE A N 1
ATOM 2367 C CA . PHE A 1 323 ? 0.584 -10.202 -21.467 1.00 86.19 323 PHE A CA 1
ATOM 2368 C C . PHE A 1 323 ? -0.929 -9.895 -21.497 1.00 86.19 323 PHE A C 1
ATOM 2370 O O . PHE A 1 323 ? -1.351 -8.796 -21.860 1.00 86.19 323 PHE A O 1
ATOM 2377 N N . MET A 1 324 ? -1.744 -10.882 -21.127 1.00 85.50 324 MET A N 1
ATOM 2378 C CA . MET A 1 324 ? -3.199 -10.791 -21.006 1.00 85.50 324 MET A CA 1
ATOM 2379 C C . MET A 1 324 ? -3.621 -11.751 -19.894 1.00 85.50 324 MET A C 1
ATOM 2381 O O . MET A 1 324 ? -3.153 -12.889 -19.884 1.00 85.50 324 MET A O 1
ATOM 2385 N N . ASP A 1 325 ? -4.484 -11.320 -18.971 1.00 83.12 325 ASP A N 1
ATOM 2386 C CA . ASP A 1 325 ? -4.923 -12.210 -17.896 1.00 83.12 325 ASP A CA 1
ATOM 2387 C C . ASP A 1 325 ? -5.750 -13.395 -18.428 1.00 83.12 325 ASP A C 1
ATOM 2389 O O . ASP A 1 325 ? -6.462 -13.308 -19.432 1.00 83.12 325 ASP A O 1
ATOM 2393 N N . SER A 1 326 ? -5.676 -14.507 -17.702 1.00 79.88 326 SER A N 1
ATOM 2394 C CA . SER A 1 326 ? -6.439 -15.730 -17.925 1.00 79.88 326 SER A CA 1
ATOM 2395 C C . SER A 1 326 ? -7.954 -15.508 -18.058 1.00 79.88 326 SER A C 1
ATOM 2397 O O . SER A 1 326 ? -8.584 -16.154 -18.901 1.00 79.88 326 SER A O 1
ATOM 2399 N N . GLN A 1 327 ? -8.554 -14.586 -17.296 1.00 79.50 327 GLN A N 1
ATOM 2400 C CA . GLN A 1 327 ? -9.978 -14.262 -17.379 1.00 79.50 327 GLN A CA 1
ATOM 2401 C C . GLN A 1 327 ? -10.311 -13.460 -18.645 1.00 79.50 327 GLN A C 1
ATOM 2403 O O . GLN A 1 327 ? -11.359 -13.691 -19.255 1.00 79.50 327 GLN A O 1
ATOM 2408 N N . ASP A 1 328 ? -9.444 -12.544 -19.072 1.00 84.25 328 ASP A N 1
ATOM 2409 C CA . ASP A 1 328 ? -9.644 -11.765 -20.300 1.00 84.25 328 ASP A CA 1
ATOM 2410 C C . ASP A 1 328 ? -9.422 -12.624 -21.545 1.00 84.25 328 ASP A C 1
ATOM 2412 O O . ASP A 1 328 ? -10.283 -12.654 -22.426 1.00 84.25 328 ASP A O 1
ATOM 2416 N N . LEU A 1 329 ? -8.365 -13.439 -21.577 1.00 85.81 329 LEU A N 1
ATOM 2417 C CA . LEU A 1 329 ? -8.151 -14.402 -22.658 1.00 85.81 329 LEU A CA 1
ATOM 2418 C C . LEU A 1 329 ? -9.314 -15.404 -22.749 1.00 85.81 329 LEU A C 1
ATOM 2420 O O . LEU A 1 329 ? -9.814 -15.668 -23.842 1.00 85.81 329 LEU A O 1
ATOM 2424 N N . SER A 1 330 ? -9.817 -15.900 -21.613 1.00 81.94 330 SER A N 1
ATOM 2425 C CA . SER A 1 330 ? -11.009 -16.760 -21.557 1.00 81.94 330 SER A CA 1
ATOM 2426 C C . SER A 1 330 ? -12.260 -16.073 -22.130 1.00 81.94 330 SER A C 1
ATOM 2428 O O . SER A 1 330 ? -13.005 -16.686 -22.901 1.00 81.94 330 SER A O 1
ATOM 2430 N N . GLN A 1 331 ? -12.464 -14.777 -21.854 1.00 86.12 331 GLN A N 1
ATOM 2431 C CA . GLN A 1 331 ? -13.521 -13.986 -22.496 1.00 86.12 331 GLN A CA 1
ATOM 2432 C C . GLN A 1 331 ? -13.314 -13.871 -24.012 1.00 86.12 331 GLN A C 1
ATOM 2434 O O . GLN A 1 331 ? -14.291 -13.979 -24.756 1.00 86.12 331 GLN A O 1
ATOM 2439 N N . CYS A 1 332 ? -12.079 -13.706 -24.492 1.00 87.69 332 CYS A N 1
ATOM 2440 C CA . CYS A 1 332 ? -11.785 -13.691 -25.925 1.00 87.69 332 CYS A CA 1
ATOM 2441 C C . CYS A 1 332 ? -12.122 -15.039 -26.583 1.00 87.69 332 CYS A C 1
ATOM 2443 O O . CYS A 1 332 ? -12.790 -15.070 -27.616 1.00 87.69 332 CYS A O 1
ATOM 2445 N N . ILE A 1 333 ? -11.766 -16.167 -25.963 1.00 84.38 333 ILE A N 1
ATOM 2446 C CA . ILE A 1 333 ? -12.082 -17.498 -26.513 1.00 84.38 333 ILE A CA 1
ATOM 2447 C C . ILE A 1 333 ? -13.594 -17.772 -26.477 1.00 84.38 333 ILE A C 1
ATOM 2449 O O . ILE A 1 333 ? -14.149 -18.349 -27.416 1.00 84.38 333 ILE A O 1
ATOM 2453 N N . ALA A 1 334 ? -14.306 -17.272 -25.463 1.00 83.81 334 ALA A N 1
ATOM 2454 C CA . ALA A 1 334 ? -15.767 -17.288 -25.442 1.00 83.81 334 ALA A CA 1
ATOM 2455 C C . ALA A 1 334 ? -16.389 -16.423 -26.561 1.00 83.81 334 ALA A C 1
ATOM 2457 O O . ALA A 1 334 ? -17.397 -16.822 -27.147 1.00 83.81 334 ALA A O 1
ATOM 2458 N N . GLN A 1 335 ? -15.796 -15.272 -26.901 1.00 85.94 335 GLN A N 1
ATOM 2459 C CA . GLN A 1 335 ? -16.219 -14.456 -28.048 1.00 85.94 335 GLN A CA 1
ATOM 2460 C C . GLN A 1 335 ? -15.988 -15.189 -29.375 1.00 85.94 335 GLN A C 1
ATOM 2462 O O . GLN A 1 335 ? -16.925 -15.295 -30.161 1.00 85.94 335 GLN A O 1
ATOM 2467 N N . ALA A 1 336 ? -14.801 -15.760 -29.594 1.00 83.81 336 ALA A N 1
ATOM 2468 C CA . ALA A 1 336 ? -14.459 -16.527 -30.795 1.00 83.81 336 ALA A CA 1
ATOM 2469 C C . ALA A 1 336 ? -15.417 -17.717 -31.019 1.00 83.81 336 ALA A C 1
ATOM 2471 O O . ALA A 1 336 ? -16.003 -17.884 -32.091 1.00 83.81 336 ALA A O 1
ATOM 2472 N N . LYS A 1 337 ? -15.709 -18.477 -29.956 1.00 81.62 337 LYS A N 1
ATOM 2473 C CA . LYS A 1 337 ? -16.720 -19.545 -29.970 1.00 81.62 337 LYS A CA 1
ATOM 2474 C C . LYS A 1 337 ? -18.120 -19.036 -30.342 1.00 81.62 337 LYS A C 1
ATOM 2476 O O . LYS A 1 337 ? -18.828 -19.683 -31.109 1.00 81.62 337 LYS A O 1
ATOM 2481 N N . ASN A 1 338 ? -18.521 -17.865 -29.841 1.00 82.69 338 ASN A N 1
ATOM 2482 C CA . ASN A 1 338 ? -19.801 -17.235 -30.190 1.00 82.69 338 ASN A CA 1
ATOM 2483 C C . ASN A 1 338 ? -19.831 -16.660 -31.622 1.00 82.69 338 ASN A C 1
ATOM 2485 O O . ASN A 1 338 ? -20.915 -16.513 -32.185 1.00 82.69 338 ASN A O 1
ATOM 2489 N N . GLN A 1 339 ? -18.674 -16.371 -32.227 1.00 78.69 339 GLN A N 1
ATOM 2490 C CA . GLN A 1 339 ? -18.544 -16.024 -33.650 1.00 78.69 339 GLN A CA 1
ATOM 2491 C C . GLN A 1 339 ? -18.647 -17.253 -34.577 1.00 78.69 339 GLN A C 1
ATOM 2493 O O . GLN A 1 339 ? -18.760 -17.087 -35.790 1.00 78.69 339 GLN A O 1
ATOM 2498 N N . GLY A 1 340 ? -18.666 -18.472 -34.023 1.00 80.69 340 GLY A N 1
ATOM 2499 C CA . GLY A 1 340 ? -18.894 -19.716 -34.762 1.00 80.69 340 GLY A CA 1
ATOM 2500 C C . GLY A 1 340 ? -17.672 -20.618 -34.936 1.00 80.69 340 GLY A C 1
ATOM 2501 O O . GLY A 1 340 ? -17.771 -21.576 -35.700 1.00 80.69 340 GLY A O 1
ATOM 2502 N N . TRP A 1 341 ? -16.557 -20.347 -34.243 1.00 82.31 341 TRP A N 1
ATOM 2503 C CA . TRP A 1 341 ? -15.386 -21.235 -34.235 1.00 82.31 341 TRP A CA 1
ATOM 2504 C C . TRP A 1 341 ? -15.770 -22.647 -33.769 1.00 82.31 341 TRP A C 1
ATOM 2506 O O . TRP A 1 341 ? -16.551 -22.818 -32.822 1.00 82.31 341 TRP A O 1
ATOM 2516 N N . THR A 1 342 ? -15.210 -23.670 -34.413 1.00 77.62 342 THR A N 1
ATOM 2517 C CA . THR A 1 342 ? -15.447 -25.069 -34.039 1.00 77.62 342 THR A CA 1
ATOM 2518 C C . THR A 1 342 ? -14.832 -25.391 -32.668 1.00 77.62 342 THR A C 1
ATOM 2520 O O . THR A 1 342 ? -14.002 -24.629 -32.158 1.00 77.62 342 THR A O 1
ATOM 2523 N N . PRO A 1 343 ? -15.199 -26.519 -32.027 1.00 64.56 343 PRO A N 1
ATOM 2524 C CA . PRO A 1 343 ? -14.522 -26.987 -30.818 1.00 64.56 343 PRO A CA 1
ATOM 2525 C C . PRO A 1 343 ? -13.002 -27.114 -30.993 1.00 64.56 343 PRO A C 1
ATOM 2527 O O . PRO A 1 343 ? -12.259 -26.755 -30.086 1.00 64.56 343 PRO A O 1
ATOM 2530 N N . GLU A 1 344 ? -12.545 -27.569 -32.159 1.00 65.25 344 GLU A N 1
ATOM 2531 C CA . GLU A 1 344 ? -11.133 -27.767 -32.504 1.00 65.25 344 GLU A CA 1
ATOM 2532 C C . GLU A 1 344 ? -10.373 -26.439 -32.649 1.00 65.25 344 GLU A C 1
ATOM 2534 O O . GLU A 1 344 ? -9.249 -26.327 -32.165 1.00 65.25 344 GLU A O 1
ATOM 2539 N N . GLU A 1 345 ? -10.986 -25.423 -33.263 1.00 68.81 345 GLU A N 1
ATOM 2540 C CA . GLU A 1 345 ? -10.424 -24.065 -33.360 1.00 68.81 345 GLU A CA 1
ATOM 2541 C C . GLU A 1 345 ? -10.421 -23.380 -31.984 1.00 68.81 345 GLU A C 1
ATOM 2543 O O . GLU A 1 345 ? -9.412 -22.825 -31.553 1.00 68.81 345 GLU A O 1
ATOM 2548 N N . THR A 1 346 ? -11.525 -23.498 -31.239 1.00 62.91 346 THR A N 1
ATOM 2549 C CA . THR A 1 346 ? -11.667 -22.948 -29.879 1.00 62.91 346 THR A CA 1
ATOM 2550 C C . THR A 1 346 ? -10.616 -23.524 -28.922 1.00 62.91 346 THR A C 1
ATOM 2552 O O . THR A 1 346 ? -10.045 -22.793 -28.118 1.00 62.91 346 THR A O 1
ATOM 2555 N N . ALA A 1 347 ? -10.353 -24.833 -28.993 1.00 55.38 347 ALA A N 1
ATOM 2556 C CA . ALA A 1 347 ? -9.507 -25.552 -28.038 1.00 55.38 347 ALA A CA 1
ATOM 2557 C C . ALA A 1 347 ? -8.013 -25.613 -28.421 1.00 55.38 347 ALA A C 1
ATOM 2559 O O . ALA A 1 347 ? -7.220 -26.240 -27.718 1.00 55.38 347 ALA A O 1
ATOM 2560 N N . ARG A 1 348 ? -7.610 -24.966 -29.520 1.00 59.38 348 ARG A N 1
ATOM 2561 C CA . ARG A 1 348 ? -6.197 -24.652 -29.812 1.00 59.38 348 ARG A CA 1
ATOM 2562 C C . ARG A 1 348 ? -5.834 -23.215 -29.437 1.00 59.38 348 ARG A C 1
ATOM 2564 O O . ARG A 1 348 ? -4.664 -22.882 -29.312 1.00 59.38 348 ARG A O 1
ATOM 2571 N N . ALA A 1 349 ? -6.822 -22.375 -29.153 1.00 43.84 349 ALA A N 1
ATOM 2572 C CA . ALA A 1 349 ? -6.636 -20.959 -28.877 1.00 43.84 349 ALA A CA 1
ATOM 2573 C C . ALA A 1 349 ? -6.142 -20.635 -27.443 1.00 43.84 349 ALA A C 1
ATOM 2575 O O . ALA A 1 349 ? -6.496 -19.588 -26.905 1.00 43.84 349 ALA A O 1
ATOM 2576 N N . GLN A 1 350 ? -5.389 -21.516 -26.768 1.00 41.66 350 GLN A N 1
ATOM 2577 C CA . GLN A 1 350 ? -5.158 -21.399 -25.319 1.00 41.66 350 GLN A CA 1
ATOM 2578 C C . GLN A 1 350 ? -3.690 -21.576 -24.883 1.00 41.66 350 GLN A C 1
ATOM 2580 O O . GLN A 1 350 ? -3.129 -22.659 -24.971 1.00 41.66 350 GLN A O 1
ATOM 2585 N N . ILE A 1 351 ? -3.141 -20.483 -24.334 1.00 48.44 351 ILE A N 1
ATOM 2586 C CA . ILE A 1 351 ? -2.002 -20.383 -23.400 1.00 48.44 351 ILE A CA 1
ATOM 2587 C C . ILE A 1 351 ? -0.776 -21.255 -23.743 1.00 48.44 351 ILE A C 1
ATOM 2589 O O . ILE A 1 351 ? -0.629 -22.385 -23.279 1.00 48.44 351 ILE A O 1
ATOM 2593 N N . HIS A 1 352 ? 0.160 -20.635 -24.465 1.00 47.22 352 HIS A N 1
ATOM 2594 C CA . HIS A 1 352 ? 1.604 -20.844 -24.289 1.00 47.22 352 HIS A CA 1
ATOM 2595 C C . HIS A 1 352 ? 2.063 -20.409 -22.880 1.00 47.22 352 HIS A C 1
ATOM 2597 O O . HIS A 1 352 ? 1.389 -19.625 -22.211 1.00 47.22 352 HIS A O 1
ATOM 2603 N N . ARG A 1 353 ? 3.246 -20.858 -22.449 1.00 46.03 353 ARG A N 1
ATOM 2604 C CA . ARG A 1 353 ? 3.892 -20.442 -21.196 1.00 46.03 353 ARG A CA 1
ATOM 2605 C C . ARG A 1 353 ? 5.398 -20.268 -21.429 1.00 46.03 353 ARG A C 1
ATOM 2607 O O . ARG A 1 353 ? 6.033 -21.276 -21.705 1.00 46.03 353 ARG A O 1
ATOM 2614 N N . HIS A 1 354 ? 5.960 -19.062 -21.294 1.00 44.22 354 HIS A N 1
ATOM 2615 C CA . HIS A 1 354 ? 7.412 -18.817 -21.398 1.00 44.22 354 HIS A CA 1
ATOM 2616 C C . HIS A 1 354 ? 7.959 -18.327 -20.048 1.00 44.22 354 HIS A C 1
ATOM 2618 O O . HIS A 1 354 ? 7.486 -17.294 -19.590 1.00 44.22 354 HIS A O 1
ATOM 2624 N N . PRO A 1 355 ? 8.901 -19.023 -19.387 1.00 39.78 355 PRO A N 1
ATOM 2625 C CA . PRO A 1 355 ? 9.443 -18.601 -18.093 1.00 39.78 355 PRO A CA 1
ATOM 2626 C C . PRO A 1 355 ? 10.930 -18.198 -18.181 1.00 39.78 355 PRO A C 1
ATOM 2628 O O . PRO A 1 355 ? 11.729 -18.647 -17.361 1.00 39.78 355 PRO A O 1
ATOM 2631 N N . GLU A 1 356 ? 11.308 -17.405 -19.190 1.00 37.19 356 GLU A N 1
ATOM 2632 C CA . GLU A 1 356 ? 12.712 -17.106 -19.527 1.00 37.19 356 GLU A CA 1
ATOM 2633 C C . GLU A 1 356 ? 13.416 -16.308 -18.409 1.00 37.19 356 GLU A C 1
ATOM 2635 O O . GLU A 1 356 ? 13.114 -15.135 -18.170 1.00 37.19 356 GLU A O 1
ATOM 2640 N N . SER A 1 357 ? 14.371 -16.920 -17.695 1.00 28.28 357 SER A N 1
ATOM 2641 C CA . SER A 1 357 ? 15.238 -16.176 -16.771 1.00 28.28 357 SER A CA 1
ATOM 2642 C C . SER A 1 357 ? 16.603 -16.843 -16.518 1.00 28.28 357 SER A C 1
ATOM 2644 O O . SER A 1 357 ? 16.717 -17.745 -15.686 1.00 28.28 357 SER A O 1
ATOM 2646 N N . GLN A 1 358 ? 17.653 -16.216 -17.068 1.00 29.02 358 GLN A N 1
ATOM 2647 C CA . GLN A 1 358 ? 19.089 -16.372 -16.750 1.00 29.02 358 GLN A CA 1
ATOM 2648 C C . GLN A 1 358 ? 19.846 -17.558 -17.379 1.00 29.02 358 GLN A C 1
ATOM 2650 O O . GLN A 1 358 ? 20.188 -18.527 -16.705 1.00 29.02 358 GLN A O 1
ATOM 2655 N N . ALA A 1 359 ? 20.288 -17.368 -18.625 1.00 21.73 359 ALA A N 1
ATOM 2656 C CA . ALA A 1 359 ? 21.312 -18.199 -19.256 1.00 21.73 359 ALA A CA 1
ATOM 2657 C C . ALA A 1 359 ? 22.672 -18.135 -18.521 1.00 21.73 359 ALA A C 1
ATOM 2659 O O . ALA A 1 359 ? 23.284 -17.066 -18.440 1.00 21.73 359 ALA A O 1
ATOM 2660 N N . HIS A 1 360 ? 23.190 -19.283 -18.063 1.00 25.53 360 HIS A N 1
ATOM 2661 C CA . HIS A 1 360 ? 24.625 -19.521 -17.808 1.00 25.53 360 HIS A CA 1
ATOM 2662 C C . HIS A 1 360 ? 24.938 -21.026 -17.654 1.00 25.53 360 HIS A C 1
ATOM 2664 O O . HIS A 1 360 ? 24.585 -21.654 -16.658 1.00 25.53 360 HIS A O 1
ATOM 2670 N N . THR A 1 361 ? 25.689 -21.578 -18.610 1.00 24.25 361 THR A N 1
ATOM 2671 C CA . THR A 1 361 ? 25.996 -23.014 -18.778 1.00 24.25 361 THR A CA 1
ATOM 2672 C C . THR A 1 361 ? 27.487 -23.232 -19.146 1.00 24.25 361 THR A C 1
ATOM 2674 O O . THR A 1 361 ? 28.138 -22.292 -19.612 1.00 24.25 361 THR A O 1
ATOM 2677 N N . PRO A 1 362 ? 28.072 -24.450 -19.036 1.00 32.28 362 PRO A N 1
ATOM 2678 C CA . PRO A 1 362 ? 27.828 -25.480 -18.014 1.00 32.28 362 PRO A CA 1
ATOM 2679 C C . PRO A 1 362 ? 29.169 -26.080 -17.441 1.00 32.28 362 PRO A C 1
ATOM 2681 O O . PRO A 1 362 ? 30.011 -25.269 -17.045 1.00 32.28 362 PRO A O 1
ATOM 2684 N N . PRO A 1 363 ? 29.432 -27.403 -17.213 1.00 30.73 363 PRO A N 1
ATOM 2685 C CA . PRO A 1 363 ? 29.959 -27.834 -15.905 1.00 30.73 363 PRO A CA 1
ATOM 2686 C C . PRO A 1 363 ? 31.300 -28.617 -15.915 1.00 30.73 363 PRO A C 1
ATOM 2688 O O . PRO A 1 363 ? 31.862 -28.975 -16.950 1.00 30.73 363 PRO A O 1
ATOM 2691 N N . ALA A 1 364 ? 31.815 -28.938 -14.718 1.00 23.84 364 ALA A N 1
ATOM 2692 C CA . ALA A 1 364 ? 33.028 -29.745 -14.511 1.00 23.84 364 ALA A CA 1
ATOM 2693 C C . ALA A 1 364 ? 32.727 -31.228 -14.188 1.00 23.84 364 ALA A C 1
ATOM 2695 O O . ALA A 1 364 ? 31.711 -31.553 -13.575 1.00 23.84 364 ALA A O 1
ATOM 2696 N N . SER A 1 365 ? 33.632 -32.142 -14.564 1.00 23.91 365 SER A N 1
ATOM 2697 C CA . SER A 1 365 ? 33.416 -33.597 -14.485 1.00 23.91 365 SER A CA 1
ATOM 2698 C C . SER A 1 365 ? 34.091 -34.298 -13.287 1.00 23.91 365 SER A C 1
ATOM 2700 O O . SER A 1 365 ? 35.282 -34.141 -13.050 1.00 23.91 365 SER A O 1
ATOM 2702 N N . ARG A 1 366 ? 33.280 -35.099 -12.574 1.00 28.06 366 ARG A N 1
ATOM 2703 C CA . ARG A 1 366 ? 33.554 -36.272 -11.696 1.00 28.06 366 ARG A CA 1
ATOM 2704 C C . ARG A 1 366 ? 34.948 -36.455 -11.034 1.00 28.06 366 ARG A C 1
ATOM 2706 O O . ARG A 1 366 ? 35.935 -36.708 -11.708 1.00 28.06 366 ARG A O 1
ATOM 2713 N N . GLU A 1 367 ? 34.919 -36.475 -9.691 1.00 30.28 367 GLU A N 1
ATOM 2714 C CA . GLU A 1 367 ? 35.545 -37.399 -8.696 1.00 30.28 367 GLU A CA 1
ATOM 2715 C C . GLU A 1 367 ? 36.653 -38.425 -9.092 1.00 30.28 367 GLU A C 1
ATOM 2717 O O . GLU A 1 367 ? 36.615 -38.946 -10.206 1.00 30.28 367 GLU A O 1
ATOM 2722 N N . PRO A 1 368 ? 37.577 -38.840 -8.166 1.00 32.44 368 PRO A N 1
ATOM 2723 C CA . PRO A 1 368 ? 37.254 -39.174 -6.758 1.00 32.44 368 PRO A CA 1
ATOM 2724 C C . PRO A 1 368 ? 38.288 -38.885 -5.625 1.00 32.44 368 PRO A C 1
ATOM 2726 O O . PRO A 1 368 ? 39.425 -38.479 -5.837 1.00 32.44 368 PRO A O 1
ATOM 2729 N N . GLU A 1 369 ? 37.807 -39.154 -4.403 1.00 26.86 369 GLU A N 1
ATOM 2730 C CA . GLU A 1 369 ? 38.408 -39.354 -3.062 1.00 26.86 369 GLU A CA 1
ATOM 2731 C C . GLU A 1 369 ? 39.925 -39.221 -2.710 1.00 26.86 369 GLU A C 1
ATOM 2733 O O . GLU A 1 369 ? 40.830 -39.728 -3.362 1.00 26.86 369 GLU A O 1
ATOM 2738 N N . ASN A 1 370 ? 40.115 -38.791 -1.445 1.00 27.66 370 ASN A N 1
ATOM 2739 C CA . ASN A 1 370 ? 41.125 -39.219 -0.449 1.00 27.66 370 ASN A CA 1
ATOM 2740 C C . ASN A 1 370 ? 42.629 -38.877 -0.622 1.00 27.66 370 ASN A C 1
ATOM 2742 O O . ASN A 1 370 ? 43.412 -39.633 -1.190 1.00 27.66 370 ASN A O 1
ATOM 2746 N N . THR A 1 371 ? 43.112 -37.903 0.170 1.00 23.88 371 THR A N 1
ATOM 2747 C CA . THR A 1 371 ? 43.972 -38.187 1.356 1.00 23.88 371 THR A CA 1
ATOM 2748 C C . THR A 1 371 ? 44.218 -36.949 2.239 1.00 23.88 371 THR A C 1
ATOM 2750 O O . THR A 1 371 ? 44.188 -35.811 1.783 1.00 23.88 371 THR A O 1
ATOM 2753 N N . ARG A 1 372 ? 44.490 -37.155 3.541 1.00 31.33 372 ARG A N 1
ATOM 2754 C CA . ARG A 1 372 ? 44.800 -36.072 4.502 1.00 31.33 372 ARG A CA 1
ATOM 2755 C C . ARG A 1 372 ? 46.217 -35.508 4.328 1.00 31.33 372 ARG A C 1
ATOM 2757 O O . ARG A 1 372 ? 47.176 -36.273 4.428 1.00 31.33 372 ARG A O 1
ATOM 2764 N N . ARG A 1 373 ? 46.358 -34.176 4.351 1.00 24.34 373 ARG A N 1
ATOM 2765 C CA . ARG A 1 373 ? 47.442 -33.467 5.071 1.00 24.34 373 ARG A CA 1
ATOM 2766 C C . ARG A 1 373 ? 47.070 -32.009 5.353 1.00 24.34 373 ARG A C 1
ATOM 2768 O O . ARG A 1 373 ? 46.371 -31.385 4.569 1.00 24.34 373 ARG A O 1
ATOM 2775 N N . MET A 1 374 ? 47.533 -31.486 6.488 1.00 29.22 374 MET A N 1
ATOM 2776 C CA . MET A 1 374 ? 47.305 -30.095 6.891 1.00 29.22 374 MET A CA 1
ATOM 2777 C C . MET A 1 374 ? 48.239 -29.160 6.118 1.00 29.22 374 MET A C 1
ATOM 2779 O O . MET A 1 374 ? 49.452 -29.302 6.241 1.00 29.22 374 MET A O 1
ATOM 2783 N N . HIS A 1 375 ? 47.686 -28.172 5.418 1.00 25.45 375 HIS A N 1
ATOM 2784 C CA . HIS A 1 375 ? 48.330 -26.880 5.173 1.00 25.45 375 HIS A CA 1
ATOM 2785 C C . HIS A 1 375 ? 47.252 -25.793 5.084 1.00 25.45 375 HIS A C 1
ATOM 2787 O O . HIS A 1 375 ? 46.132 -26.050 4.657 1.00 25.45 375 HIS A O 1
ATOM 2793 N N . THR A 1 376 ? 47.582 -24.594 5.556 1.00 36.03 376 THR A N 1
ATOM 2794 C CA . THR A 1 376 ? 46.654 -23.466 5.706 1.00 36.03 376 THR A CA 1
ATOM 2795 C C . THR A 1 376 ? 46.453 -22.709 4.396 1.00 36.03 376 THR A C 1
ATOM 2797 O O . THR A 1 376 ? 47.431 -22.260 3.799 1.00 36.03 376 THR A O 1
ATOM 2800 N N . SER A 1 377 ? 45.196 -22.487 4.014 1.00 23.83 377 SER A N 1
ATOM 2801 C CA . SER A 1 377 ? 44.776 -21.507 3.005 1.00 23.83 377 SER A CA 1
ATOM 2802 C C . SER A 1 377 ? 43.446 -20.872 3.454 1.00 23.83 377 SER A C 1
ATOM 2804 O O . SER A 1 377 ? 42.726 -21.543 4.196 1.00 23.83 377 SER A O 1
ATOM 2806 N N . PRO A 1 378 ? 43.123 -19.611 3.102 1.00 28.72 378 PRO A N 1
ATOM 2807 C CA . PRO A 1 378 ? 41.901 -18.949 3.570 1.00 28.72 378 PRO A CA 1
ATOM 2808 C C . PRO A 1 378 ? 40.612 -19.584 3.028 1.00 28.72 378 PRO A C 1
ATOM 2810 O O . PRO A 1 378 ? 40.582 -20.094 1.909 1.00 28.72 378 PRO A O 1
ATOM 2813 N N . ASP A 1 379 ? 39.536 -19.511 3.813 1.00 28.62 379 ASP A N 1
ATOM 2814 C CA . ASP A 1 379 ? 38.245 -20.122 3.493 1.00 28.62 379 ASP A CA 1
ATOM 2815 C C . ASP A 1 379 ? 37.533 -19.481 2.289 1.00 28.62 379 ASP A C 1
ATOM 2817 O O . ASP A 1 379 ? 37.153 -18.309 2.306 1.00 28.62 379 ASP A O 1
ATOM 2821 N N . ALA A 1 380 ? 37.234 -20.298 1.275 1.00 27.19 380 ALA A N 1
ATOM 2822 C CA . ALA A 1 380 ? 36.410 -19.897 0.131 1.00 27.19 380 ALA A CA 1
ATOM 2823 C C . ALA A 1 380 ? 34.923 -19.672 0.493 1.00 27.19 380 ALA A C 1
ATOM 2825 O O . ALA A 1 380 ? 34.198 -19.024 -0.260 1.00 27.19 380 ALA A O 1
ATOM 2826 N N . SER A 1 381 ? 34.459 -20.162 1.649 1.00 28.22 381 SER A N 1
ATOM 2827 C CA . SER A 1 381 ? 33.081 -19.965 2.126 1.00 28.22 381 SER A CA 1
ATOM 2828 C C . SER A 1 381 ? 32.763 -18.496 2.433 1.00 28.22 381 SER A C 1
ATOM 2830 O O . SER A 1 381 ? 31.651 -18.043 2.162 1.00 28.22 381 SER A O 1
ATOM 2832 N N . PHE A 1 382 ? 33.749 -17.728 2.909 1.00 31.08 382 PHE A N 1
ATOM 2833 C CA . PHE A 1 382 ? 33.594 -16.300 3.212 1.00 31.08 382 PHE A CA 1
ATOM 2834 C C . PHE A 1 382 ? 33.370 -15.457 1.942 1.00 31.08 382 PHE A C 1
ATOM 2836 O O . PHE A 1 382 ? 32.630 -14.475 1.958 1.00 31.08 382 PHE A O 1
ATOM 2843 N N . ALA A 1 383 ? 33.958 -15.867 0.812 1.00 30.41 383 ALA A N 1
ATOM 2844 C CA . ALA A 1 383 ? 33.848 -15.152 -0.461 1.00 30.41 383 ALA A CA 1
ATOM 2845 C C . ALA A 1 383 ? 32.445 -15.238 -1.096 1.00 30.41 383 ALA A C 1
ATOM 2847 O O . ALA A 1 383 ? 32.047 -14.315 -1.808 1.00 30.41 383 ALA A O 1
ATOM 2848 N N . ASN A 1 384 ? 31.685 -16.306 -0.817 1.00 32.41 384 ASN A N 1
ATOM 2849 C CA . ASN A 1 384 ? 30.324 -16.478 -1.337 1.00 32.41 384 ASN A CA 1
ATOM 2850 C C . ASN A 1 384 ? 29.258 -15.727 -0.523 1.00 32.41 384 ASN A C 1
ATOM 2852 O O . ASN A 1 384 ? 28.243 -15.336 -1.096 1.00 32.41 384 ASN A O 1
ATOM 2856 N N . GLN A 1 385 ? 29.482 -15.456 0.770 1.00 36.66 385 GLN A N 1
ATOM 2857 C CA . GLN A 1 385 ? 28.560 -14.616 1.553 1.00 36.66 385 GLN A CA 1
ATOM 2858 C C . GLN A 1 385 ? 28.540 -13.157 1.064 1.00 36.66 385 GLN A C 1
ATOM 2860 O O . GLN A 1 385 ? 27.498 -12.514 1.119 1.00 36.66 385 GLN A O 1
ATOM 2865 N N . LEU A 1 386 ? 29.651 -12.663 0.505 1.00 41.41 386 LEU A N 1
ATOM 2866 C CA . LEU A 1 386 ? 29.787 -11.291 -0.008 1.00 41.41 386 LEU A CA 1
ATOM 2867 C C . LEU A 1 386 ? 29.058 -11.018 -1.340 1.00 41.41 386 LEU A C 1
ATOM 2869 O O . LEU A 1 386 ? 29.004 -9.869 -1.764 1.00 41.41 386 LEU A O 1
ATOM 2873 N N . ARG A 1 387 ? 28.511 -12.041 -2.019 1.00 39.97 387 ARG A N 1
ATOM 2874 C CA . ARG A 1 387 ? 27.802 -11.875 -3.308 1.00 39.97 387 ARG A CA 1
ATOM 2875 C C . ARG A 1 387 ? 26.292 -11.680 -3.183 1.00 39.97 387 ARG A C 1
ATOM 2877 O O . ARG A 1 387 ? 25.654 -11.267 -4.149 1.00 39.97 387 ARG A O 1
ATOM 2884 N N . SER A 1 388 ? 25.714 -11.987 -2.024 1.00 44.44 388 SER A N 1
ATOM 2885 C CA . SER A 1 388 ? 24.308 -11.674 -1.766 1.00 44.44 388 SER A CA 1
ATOM 2886 C C . SER A 1 388 ? 24.216 -10.210 -1.333 1.00 44.44 388 SER A C 1
ATOM 2888 O O . SER A 1 388 ? 24.858 -9.859 -0.342 1.00 44.44 388 SER A O 1
ATOM 2890 N N . PRO A 1 389 ? 23.459 -9.343 -2.031 1.00 49.91 389 PRO A N 1
ATOM 2891 C CA . PRO A 1 389 ? 23.227 -7.992 -1.537 1.00 49.91 389 PRO A CA 1
ATOM 2892 C C . PRO A 1 389 ? 22.547 -8.044 -0.161 1.00 49.91 389 PRO A C 1
ATOM 2894 O O . PRO A 1 389 ? 21.683 -8.904 0.042 1.00 49.91 389 PRO A O 1
ATOM 2897 N N . PRO A 1 390 ? 22.875 -7.135 0.776 1.00 59.00 390 PRO A N 1
ATOM 2898 C CA . PRO A 1 390 ? 22.051 -6.964 1.963 1.00 59.00 390 PRO A CA 1
ATOM 2899 C C . PRO A 1 390 ? 20.636 -6.564 1.531 1.00 59.00 390 PRO A C 1
ATOM 2901 O O . PRO A 1 390 ? 20.446 -5.788 0.593 1.00 59.00 390 PRO A O 1
ATOM 2904 N N . VAL A 1 391 ? 19.642 -7.142 2.198 1.00 55.12 391 VAL A N 1
ATOM 2905 C CA . VAL A 1 391 ? 18.228 -7.002 1.844 1.00 55.12 391 VAL A CA 1
ATOM 2906 C C . VAL A 1 391 ? 17.736 -5.618 2.286 1.00 55.12 391 VAL A C 1
ATOM 2908 O O . VAL A 1 391 ? 17.444 -5.428 3.461 1.00 55.12 391 VAL A O 1
ATOM 2911 N N . LEU A 1 392 ? 17.689 -4.663 1.344 1.00 53.78 392 LEU A N 1
ATOM 2912 C CA . LEU A 1 392 ? 17.243 -3.267 1.546 1.00 53.78 392 LEU A CA 1
ATOM 2913 C C . LEU A 1 392 ? 15.779 -3.026 1.143 1.00 53.78 392 LEU A C 1
ATOM 2915 O O . LEU A 1 392 ? 15.421 -2.011 0.546 1.00 53.78 392 LEU A O 1
ATOM 2919 N N . THR A 1 393 ? 14.953 -4.024 1.405 1.00 49.38 393 THR A N 1
ATOM 2920 C CA . THR A 1 393 ? 13.496 -3.968 1.317 1.00 49.38 393 THR A CA 1
ATOM 2921 C C . THR A 1 393 ? 12.988 -4.889 2.410 1.00 49.38 393 THR A C 1
ATOM 2923 O O . THR A 1 393 ? 13.558 -5.975 2.541 1.00 49.38 393 THR A O 1
ATOM 2926 N N . ILE A 1 394 ? 11.925 -4.533 3.146 1.00 46.91 394 ILE A N 1
ATOM 2927 C CA . ILE A 1 394 ? 11.325 -5.413 4.175 1.00 46.91 394 ILE A CA 1
ATOM 2928 C C . ILE A 1 394 ? 11.298 -6.872 3.674 1.00 46.91 394 ILE A C 1
ATOM 2930 O O . ILE A 1 394 ? 10.644 -7.132 2.656 1.00 46.91 394 ILE A O 1
ATOM 2934 N N . PRO A 1 395 ? 11.975 -7.820 4.358 1.00 39.88 395 PRO A N 1
ATOM 2935 C CA . PRO A 1 395 ? 12.024 -9.207 3.920 1.00 39.88 395 PRO A CA 1
ATOM 2936 C C . PRO A 1 395 ? 10.617 -9.767 3.718 1.00 39.88 395 PRO A C 1
ATOM 2938 O O . PRO A 1 395 ? 9.777 -9.706 4.619 1.00 39.88 395 PRO A O 1
ATOM 2941 N N . GLN A 1 396 ? 10.360 -10.321 2.533 1.00 44.88 396 GLN A N 1
ATOM 2942 C CA . GLN A 1 396 ? 9.131 -11.067 2.286 1.00 44.88 396 GLN A CA 1
ATOM 2943 C C . GLN A 1 396 ? 9.055 -12.248 3.262 1.00 44.88 396 GLN A C 1
ATOM 2945 O O . GLN A 1 396 ? 10.066 -12.875 3.584 1.00 44.88 396 GLN A O 1
ATOM 2950 N N . SER A 1 397 ? 7.845 -12.552 3.734 1.00 39.50 397 SER A N 1
ATOM 2951 C CA . SER A 1 397 ? 7.588 -13.572 4.763 1.00 39.50 397 SER A CA 1
ATOM 2952 C C . SER A 1 397 ? 8.061 -14.978 4.374 1.00 39.50 397 SER A C 1
ATOM 2954 O O . SER A 1 397 ? 8.276 -15.814 5.248 1.00 39.50 397 SER A O 1
ATOM 2956 N N . THR A 1 398 ? 8.273 -15.232 3.079 1.00 40.72 398 THR A N 1
ATOM 2957 C CA . THR A 1 398 ? 8.933 -16.433 2.558 1.00 40.72 398 THR A CA 1
ATOM 2958 C C . THR A 1 398 ? 10.155 -16.049 1.702 1.00 40.72 398 THR A C 1
ATOM 2960 O O . THR A 1 398 ? 10.001 -15.303 0.735 1.00 40.72 398 THR A O 1
ATOM 2963 N N . PRO A 1 399 ? 11.369 -16.577 1.984 1.00 36.19 399 PRO A N 1
ATOM 2964 C CA . PRO A 1 399 ? 12.592 -16.282 1.214 1.00 36.19 399 PRO A CA 1
ATOM 2965 C C . PRO A 1 399 ? 12.613 -16.764 -0.249 1.00 36.19 399 PRO A C 1
ATOM 2967 O O . PRO A 1 399 ? 13.642 -16.667 -0.911 1.00 36.19 399 PRO A O 1
ATOM 2970 N N . THR A 1 400 ? 11.517 -17.348 -0.734 1.00 39.78 400 THR A N 1
ATOM 2971 C CA . THR A 1 400 ? 11.362 -17.929 -2.077 1.00 39.78 400 THR A CA 1
ATOM 2972 C C . THR A 1 400 ? 10.668 -16.995 -3.071 1.00 39.78 400 THR A C 1
ATOM 2974 O O . THR A 1 400 ? 10.530 -17.354 -4.238 1.00 39.78 400 THR A O 1
ATOM 2977 N N . LEU A 1 401 ? 10.198 -15.829 -2.622 1.00 44.06 401 LEU A N 1
ATOM 2978 C CA . LEU A 1 401 ? 9.548 -14.824 -3.464 1.00 44.06 401 LEU A CA 1
ATOM 2979 C C . LEU A 1 401 ? 10.575 -13.867 -4.110 1.00 44.06 401 LEU A C 1
ATOM 2981 O O . LEU A 1 401 ? 11.663 -13.668 -3.563 1.00 44.06 401 LEU A O 1
ATOM 2985 N N . PRO A 1 402 ? 10.264 -13.279 -5.283 1.00 50.00 402 PRO A N 1
ATOM 2986 C CA . PRO A 1 402 ? 11.103 -12.255 -5.900 1.00 50.00 402 PRO A CA 1
ATOM 2987 C C . PRO A 1 402 ? 10.965 -10.926 -5.138 1.00 50.00 402 PRO A C 1
ATOM 2989 O O . PRO A 1 402 ? 9.842 -10.566 -4.778 1.00 50.00 402 PRO A O 1
ATOM 2992 N N . PRO A 1 403 ? 12.058 -10.167 -4.917 1.00 59.09 403 PRO A N 1
ATOM 2993 C CA . PRO A 1 403 ? 12.031 -8.959 -4.096 1.00 59.09 403 PRO A CA 1
ATOM 2994 C C . PRO A 1 403 ? 11.003 -7.943 -4.604 1.00 59.09 403 PRO A C 1
ATOM 2996 O O . PRO A 1 403 ? 10.911 -7.670 -5.801 1.00 59.09 403 PRO A O 1
ATOM 2999 N N . ARG A 1 404 ? 10.234 -7.386 -3.664 1.00 72.75 404 ARG A N 1
ATOM 3000 C CA . ARG A 1 404 ? 9.196 -6.382 -3.921 1.00 72.75 404 ARG A CA 1
ATOM 3001 C C . ARG A 1 404 ? 9.817 -5.122 -4.556 1.00 72.75 404 ARG A C 1
ATOM 3003 O O . ARG A 1 404 ? 10.867 -4.698 -4.074 1.00 72.75 404 ARG A O 1
ATOM 3010 N N . PRO A 1 405 ? 9.172 -4.479 -5.552 1.00 80.81 405 PRO A N 1
ATOM 3011 C CA . PRO A 1 405 ? 9.701 -3.257 -6.150 1.00 80.81 405 PRO A CA 1
ATOM 3012 C C . PRO A 1 405 ? 9.796 -2.116 -5.130 1.00 80.81 405 PRO A C 1
ATOM 3014 O O . PRO A 1 405 ? 8.896 -1.921 -4.304 1.00 80.81 405 PRO A O 1
ATOM 3017 N N . GLU A 1 406 ? 10.884 -1.358 -5.209 1.00 81.50 406 GLU A N 1
ATOM 3018 C CA . GLU A 1 406 ? 11.225 -0.272 -4.292 1.00 81.50 406 GLU A CA 1
ATOM 3019 C C . GLU A 1 406 ? 10.237 0.908 -4.390 1.00 81.50 406 GLU A C 1
ATOM 3021 O O . GLU A 1 406 ? 9.813 1.461 -3.369 1.00 81.50 406 GLU A O 1
ATOM 3026 N N . PHE A 1 407 ? 9.817 1.251 -5.611 1.00 84.62 407 PHE A N 1
ATOM 3027 C CA . PHE A 1 407 ? 8.973 2.403 -5.937 1.00 84.62 407 PHE A CA 1
ATOM 3028 C C . PHE A 1 407 ? 7.768 2.021 -6.813 1.00 84.62 407 PHE A C 1
ATOM 3030 O O . PHE A 1 407 ? 7.808 1.062 -7.588 1.00 84.62 407 PHE A O 1
ATOM 3037 N N . ILE A 1 408 ? 6.705 2.831 -6.748 1.00 89.31 408 ILE A N 1
ATOM 3038 C CA . ILE A 1 408 ? 5.585 2.764 -7.700 1.00 89.31 408 ILE A CA 1
ATOM 3039 C C . ILE A 1 408 ? 6.064 3.351 -9.042 1.00 89.31 408 ILE A C 1
ATOM 3041 O O . ILE A 1 408 ? 6.448 4.525 -9.073 1.00 89.31 408 ILE A O 1
ATOM 3045 N N . PRO A 1 409 ? 6.073 2.572 -10.140 1.00 89.56 409 PRO A N 1
ATOM 3046 C CA . PRO A 1 409 ? 6.556 3.038 -11.433 1.00 89.56 409 PRO A CA 1
ATOM 3047 C C . PRO A 1 409 ? 5.557 3.991 -12.100 1.00 89.56 409 PRO A C 1
ATOM 3049 O O . PRO A 1 409 ? 4.348 3.900 -11.899 1.00 89.56 409 PRO A O 1
ATOM 3052 N N . PHE A 1 410 ? 6.065 4.901 -12.929 1.00 90.50 410 PHE A N 1
ATOM 3053 C CA . PHE A 1 410 ? 5.263 5.848 -13.701 1.00 90.50 410 PHE A CA 1
ATOM 3054 C C . PHE A 1 410 ? 5.946 6.223 -15.016 1.00 90.50 410 PHE A C 1
ATOM 3056 O O . PHE A 1 410 ? 7.141 6.002 -15.212 1.00 90.50 410 PHE A O 1
ATOM 3063 N N . THR A 1 411 ? 5.171 6.818 -15.919 1.00 90.44 411 THR A N 1
ATOM 3064 C CA . THR A 1 411 ? 5.661 7.337 -17.197 1.00 90.44 411 THR A CA 1
ATOM 3065 C C . THR A 1 411 ? 5.770 8.861 -17.152 1.00 90.44 411 THR A C 1
ATOM 3067 O O . THR A 1 411 ? 4.879 9.544 -16.643 1.00 90.44 411 THR A O 1
ATOM 3070 N N . VAL A 1 412 ? 6.855 9.402 -17.706 1.00 89.75 412 VAL A N 1
ATOM 3071 C CA . VAL A 1 412 ? 7.089 10.843 -17.899 1.00 89.75 412 VAL A CA 1
ATOM 3072 C C . VAL A 1 412 ? 7.288 11.143 -19.389 1.00 89.75 412 VAL A C 1
ATOM 3074 O O . VAL A 1 412 ? 7.775 10.278 -20.115 1.00 89.75 412 VAL A O 1
ATOM 3077 N N . PRO A 1 413 ? 6.945 12.336 -19.896 1.00 89.88 413 PRO A N 1
ATOM 3078 C CA . PRO A 1 413 ? 7.228 12.675 -21.287 1.00 89.88 413 PRO A CA 1
ATOM 3079 C C . PRO A 1 413 ? 8.722 12.930 -21.515 1.00 89.88 413 PRO A C 1
ATOM 3081 O O . PRO A 1 413 ? 9.435 13.419 -20.635 1.00 89.88 413 PRO A O 1
ATOM 3084 N N . LEU A 1 414 ? 9.193 12.648 -22.729 1.00 87.81 414 LEU A N 1
ATOM 3085 C CA . LEU A 1 414 ? 10.532 13.026 -23.178 1.00 87.81 414 LEU A CA 1
ATOM 3086 C C . LEU A 1 414 ? 10.514 14.475 -23.678 1.00 87.81 414 LEU A C 1
ATOM 3088 O O . LEU A 1 414 ? 10.086 14.775 -24.797 1.00 87.81 414 LEU A O 1
ATOM 3092 N N . LEU A 1 415 ? 10.971 15.395 -22.829 1.00 86.75 415 LEU A N 1
ATOM 3093 C CA . LEU A 1 415 ? 11.036 16.815 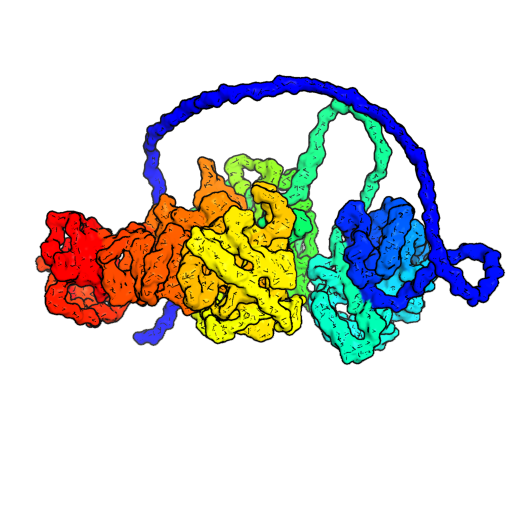-23.148 1.00 86.75 415 LEU A CA 1
ATOM 3094 C C . LEU A 1 415 ? 12.150 17.070 -24.171 1.00 86.75 415 LEU A C 1
ATOM 3096 O O . LEU A 1 415 ? 13.306 16.680 -23.992 1.00 86.75 415 LEU A O 1
ATOM 3100 N N . ARG A 1 416 ? 11.802 17.764 -25.259 1.00 70.75 416 ARG A N 1
ATOM 3101 C CA . ARG A 1 416 ? 12.721 18.045 -26.370 1.00 70.75 416 ARG A CA 1
ATOM 3102 C C . ARG A 1 416 ? 13.787 19.069 -25.973 1.00 70.75 416 ARG A C 1
ATOM 3104 O O . ARG A 1 416 ? 13.598 20.271 -26.157 1.00 70.75 416 ARG A O 1
ATOM 3111 N N . ALA A 1 417 ? 14.924 18.592 -25.474 1.00 62.59 417 ALA A N 1
ATOM 3112 C CA . ALA A 1 417 ? 16.154 19.376 -25.448 1.00 62.59 417 ALA A CA 1
ATOM 3113 C C . ALA A 1 417 ? 16.649 19.661 -26.879 1.00 62.59 417 ALA A C 1
ATOM 3115 O O . ALA A 1 417 ? 16.310 18.949 -27.825 1.00 62.59 417 ALA A O 1
ATOM 3116 N N . SER A 1 418 ? 17.471 20.701 -27.038 1.00 60.31 418 SER A N 1
ATOM 3117 C CA . SER A 1 418 ? 18.101 21.026 -28.325 1.00 60.31 418 SER A CA 1
ATOM 3118 C C . SER A 1 418 ? 19.128 19.980 -28.763 1.00 60.31 418 SER A C 1
ATOM 3120 O O . SER A 1 418 ? 19.309 19.772 -29.958 1.00 60.31 418 SER A O 1
ATOM 3122 N N . GLU A 1 419 ? 19.795 19.336 -27.803 1.00 66.56 419 GLU A N 1
ATOM 3123 C CA . GLU A 1 419 ? 20.794 18.287 -28.012 1.00 66.56 419 GLU A CA 1
ATOM 3124 C C . GLU A 1 419 ? 20.643 17.229 -26.895 1.00 66.56 419 GLU A C 1
ATOM 3126 O O . GLU A 1 419 ? 20.426 17.614 -25.741 1.00 66.56 419 GLU A O 1
ATOM 3131 N N . PRO A 1 420 ? 20.704 15.919 -27.209 1.00 81.06 420 PRO A N 1
ATOM 3132 C CA . PRO A 1 420 ? 20.570 14.844 -26.224 1.00 81.06 420 PRO A CA 1
ATOM 3133 C C . PRO A 1 420 ? 21.862 14.633 -25.418 1.00 81.06 420 PRO A C 1
ATOM 3135 O O . PRO A 1 420 ? 22.929 15.122 -25.794 1.00 81.06 420 PRO A O 1
ATOM 3138 N N . TYR A 1 421 ? 21.789 13.852 -24.334 1.00 87.00 421 TYR A N 1
ATOM 3139 C CA . TYR A 1 421 ? 22.971 13.516 -23.534 1.00 87.00 421 TYR A CA 1
ATOM 3140 C C . TYR A 1 421 ? 24.056 12.800 -24.359 1.00 87.00 421 TYR A C 1
ATOM 3142 O O . TYR A 1 421 ? 23.828 11.744 -24.949 1.00 87.00 421 TYR A O 1
ATOM 3150 N N . ASP A 1 422 ? 25.262 13.371 -24.385 1.00 86.25 422 ASP A N 1
ATOM 3151 C CA . ASP A 1 422 ? 26.297 13.040 -25.372 1.00 86.25 422 ASP A CA 1
ATOM 3152 C C . ASP A 1 422 ? 27.205 11.853 -24.995 1.00 86.25 422 ASP A C 1
ATOM 3154 O O . ASP A 1 422 ? 28.160 11.570 -25.723 1.00 86.25 422 ASP A O 1
ATOM 3158 N N . ARG A 1 423 ? 26.917 11.174 -23.871 1.00 85.31 423 ARG A N 1
ATOM 3159 C CA . ARG A 1 423 ? 27.671 10.027 -23.318 1.00 85.31 423 ARG A CA 1
ATOM 3160 C C . ARG A 1 423 ? 29.180 10.297 -23.147 1.00 85.31 423 ARG A C 1
ATOM 3162 O O . ARG A 1 423 ? 30.004 9.395 -23.296 1.00 85.31 423 ARG A O 1
ATOM 3169 N N . LYS A 1 424 ? 29.550 11.551 -22.857 1.00 86.56 424 LYS A N 1
ATOM 3170 C CA . LYS A 1 424 ? 30.902 11.956 -22.419 1.00 86.56 424 LYS A CA 1
ATOM 3171 C C . LYS A 1 424 ? 30.877 12.328 -20.930 1.00 86.56 424 LYS A C 1
ATOM 3173 O O . LYS A 1 424 ? 29.879 12.121 -20.256 1.00 86.56 424 LYS A O 1
ATOM 3178 N N . ASP A 1 425 ? 31.962 12.920 -20.428 1.00 86.75 425 ASP A N 1
ATOM 3179 C CA . ASP A 1 425 ? 32.083 13.401 -19.043 1.00 86.75 425 ASP A CA 1
ATOM 3180 C C . ASP A 1 425 ? 30.816 14.121 -18.530 1.00 86.75 425 ASP A C 1
ATOM 3182 O O . ASP A 1 425 ? 30.355 15.103 -19.125 1.00 86.75 425 ASP A O 1
ATOM 3186 N N . PHE A 1 426 ? 30.276 13.636 -17.412 1.00 90.19 426 PHE A N 1
ATOM 3187 C CA . PHE A 1 426 ? 29.070 14.150 -16.765 1.00 90.19 426 PHE A CA 1
ATOM 3188 C C . PHE A 1 426 ? 29.231 15.591 -16.257 1.00 90.19 426 PHE A C 1
ATOM 3190 O O . PHE A 1 426 ? 28.310 16.398 -16.398 1.00 90.19 426 PHE A O 1
ATOM 3197 N N . TRP A 1 427 ? 30.401 15.943 -15.718 1.00 88.00 427 TRP A N 1
ATOM 3198 C CA . TRP A 1 427 ? 30.598 17.193 -14.978 1.00 88.00 427 TRP A CA 1
ATOM 3199 C C . TRP A 1 427 ? 30.688 18.426 -15.881 1.00 88.00 427 TRP A C 1
ATOM 3201 O O . TRP A 1 427 ? 30.188 19.494 -15.527 1.00 88.00 427 TRP A O 1
ATOM 3211 N N . THR A 1 428 ? 31.276 18.298 -17.073 1.00 87.88 428 THR A N 1
ATOM 3212 C CA . THR A 1 428 ? 31.359 19.395 -18.053 1.00 87.88 428 THR A CA 1
ATOM 3213 C C . THR A 1 428 ? 30.196 19.434 -19.049 1.00 87.88 428 THR A C 1
ATOM 3215 O O . THR A 1 428 ? 30.151 20.360 -19.860 1.00 87.88 428 THR A O 1
ATOM 3218 N N . PHE A 1 429 ? 29.228 18.506 -18.979 1.00 89.75 429 PHE A N 1
ATOM 3219 C CA . PHE A 1 429 ? 28.046 18.489 -19.860 1.00 89.75 429 PHE A CA 1
ATOM 3220 C C . PHE A 1 429 ? 27.293 19.837 -19.916 1.00 89.75 429 PHE A C 1
ATOM 3222 O O . PHE A 1 429 ? 27.058 20.312 -21.028 1.00 89.75 429 PHE A O 1
ATOM 3229 N N . PRO A 1 430 ? 27.002 20.537 -18.796 1.00 89.94 430 PRO A N 1
ATOM 3230 C CA . PRO A 1 430 ? 26.339 21.846 -18.841 1.00 89.94 430 PRO A CA 1
ATOM 3231 C C . PRO A 1 430 ? 27.078 22.841 -19.740 1.00 89.94 430 PRO A C 1
ATOM 3233 O O . PRO A 1 430 ? 26.496 23.402 -20.670 1.00 89.94 430 PRO A O 1
ATOM 3236 N N . ASN A 1 431 ? 28.389 22.976 -19.521 1.00 87.88 431 ASN A N 1
ATOM 3237 C CA . ASN A 1 431 ? 29.239 23.913 -20.247 1.00 87.88 431 ASN A CA 1
ATOM 3238 C C . ASN A 1 431 ? 29.337 23.556 -21.741 1.00 87.88 431 ASN A C 1
ATOM 3240 O O . ASN A 1 431 ? 29.395 24.462 -22.572 1.00 87.88 431 ASN A O 1
ATOM 3244 N N . ARG A 1 432 ? 29.315 22.258 -22.101 1.00 89.00 432 ARG A N 1
ATOM 3245 C CA . ARG A 1 432 ? 29.286 21.808 -23.508 1.00 89.00 432 ARG A CA 1
ATOM 3246 C C . ARG A 1 432 ? 28.019 22.266 -24.238 1.00 89.00 432 ARG A C 1
ATOM 3248 O O . ARG A 1 432 ? 28.115 22.654 -25.396 1.00 89.00 432 ARG A O 1
ATOM 3255 N N . HIS A 1 433 ? 26.871 22.286 -23.556 1.00 89.06 433 HIS A N 1
ATOM 3256 C CA . HIS A 1 433 ? 25.558 22.602 -24.142 1.00 89.06 433 HIS A CA 1
ATOM 3257 C C . HIS A 1 433 ? 25.022 24.000 -23.750 1.00 89.06 433 HIS A C 1
ATOM 3259 O O . HIS A 1 433 ? 23.818 24.277 -23.799 1.00 89.06 433 HIS A O 1
ATOM 3265 N N . GLY A 1 434 ? 25.923 24.920 -23.387 1.00 89.06 434 GLY A N 1
ATOM 3266 C CA . GLY A 1 434 ? 25.613 26.342 -23.197 1.00 89.06 434 GLY A CA 1
ATOM 3267 C C . GLY A 1 434 ? 24.922 26.699 -21.876 1.00 89.06 434 GLY A C 1
ATOM 3268 O O . GLY A 1 434 ? 24.256 27.733 -21.804 1.00 89.06 434 GLY A O 1
ATOM 3269 N N . TRP A 1 435 ? 25.079 25.880 -20.838 1.00 90.12 435 TRP A N 1
ATOM 3270 C CA . TRP A 1 435 ? 24.627 26.152 -19.471 1.00 90.12 435 TRP A CA 1
ATOM 3271 C C . TRP A 1 435 ? 25.821 26.351 -18.533 1.00 90.12 435 TRP A C 1
ATOM 3273 O O . TRP A 1 435 ? 26.807 25.626 -18.615 1.00 90.12 435 TRP A O 1
ATOM 3283 N N . LEU A 1 436 ? 25.723 27.317 -17.623 1.00 86.31 436 LEU A N 1
ATOM 3284 C CA . LEU A 1 436 ? 26.709 27.569 -16.571 1.00 86.31 436 LEU A CA 1
ATOM 3285 C C . LEU A 1 436 ? 26.126 27.151 -15.221 1.00 86.31 436 LEU A C 1
ATOM 3287 O O . LEU A 1 436 ? 24.983 27.511 -14.922 1.00 86.31 436 LEU A O 1
ATOM 3291 N N . VAL A 1 437 ? 26.926 26.440 -14.419 1.00 84.69 437 VAL A N 1
ATOM 3292 C CA . VAL A 1 437 ? 26.553 26.005 -13.065 1.00 84.69 437 VAL A CA 1
ATOM 3293 C C . VAL A 1 437 ? 27.274 26.859 -12.017 1.00 84.69 437 VAL A C 1
ATOM 3295 O O . VAL A 1 437 ? 28.493 26.770 -11.871 1.00 84.69 437 VAL A O 1
ATOM 3298 N N . HIS A 1 438 ? 26.528 27.689 -11.290 1.00 78.62 438 HIS A N 1
ATOM 3299 C CA . HIS A 1 438 ? 27.041 28.637 -10.293 1.00 78.62 438 HIS A CA 1
ATOM 3300 C C . HIS A 1 438 ? 27.012 28.030 -8.889 1.00 78.62 438 HIS A C 1
ATOM 3302 O O . HIS A 1 438 ? 26.110 28.293 -8.100 1.00 78.62 438 HIS A O 1
ATOM 3308 N N . LEU A 1 439 ? 27.998 27.189 -8.584 1.00 63.44 439 LEU A N 1
ATOM 3309 C CA . LEU A 1 439 ? 28.185 26.619 -7.246 1.00 63.44 439 LEU A CA 1
ATOM 3310 C C . LEU A 1 439 ? 28.934 27.630 -6.358 1.00 63.44 439 LEU A C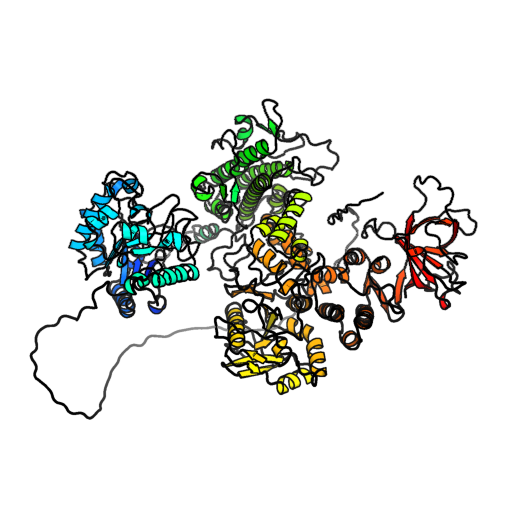 1
ATOM 3312 O O . LEU A 1 439 ? 29.957 28.175 -6.771 1.00 63.44 439 LEU A O 1
ATOM 3316 N N . GLY A 1 440 ? 28.404 27.916 -5.165 1.00 50.28 440 GLY A N 1
ATOM 3317 C CA . GLY A 1 440 ? 28.889 29.002 -4.303 1.00 50.28 440 GLY A CA 1
ATOM 3318 C C . GLY A 1 440 ? 30.238 28.729 -3.622 1.00 50.28 440 GLY A C 1
ATOM 3319 O O . GLY A 1 440 ? 30.614 27.585 -3.380 1.00 50.28 440 GLY A O 1
ATOM 3320 N N . GLU A 1 441 ? 30.956 29.796 -3.251 1.00 40.09 441 GLU A N 1
ATOM 3321 C CA . GLU A 1 441 ? 32.283 29.702 -2.610 1.00 40.09 441 GLU A CA 1
ATOM 3322 C C . GLU A 1 441 ? 32.251 29.291 -1.117 1.00 40.09 441 GLU A C 1
ATOM 3324 O O . GLU A 1 441 ? 33.308 29.113 -0.505 1.00 40.09 441 GLU A O 1
ATOM 3329 N N . GLU A 1 442 ? 31.074 29.112 -0.500 1.00 41.44 442 GLU A N 1
ATOM 3330 C CA . GLU A 1 442 ? 30.942 28.762 0.926 1.00 41.44 442 GLU A CA 1
ATOM 3331 C C . GLU A 1 442 ? 31.244 27.274 1.220 1.00 41.44 442 GLU A C 1
ATOM 3333 O O . GLU A 1 442 ? 30.383 26.483 1.583 1.00 41.44 442 GLU A O 1
ATOM 3338 N N . GLN A 1 443 ? 32.533 26.931 1.142 1.00 42.78 443 GLN A N 1
ATOM 3339 C CA . GLN A 1 443 ? 33.176 25.776 1.792 1.00 42.78 443 GLN A CA 1
ATOM 3340 C C . GLN A 1 443 ? 32.670 24.373 1.380 1.00 42.78 443 GLN A C 1
ATOM 3342 O O . GLN A 1 443 ? 32.150 23.608 2.190 1.00 42.78 443 GLN A O 1
ATOM 3347 N N . CYS A 1 444 ? 33.018 23.976 0.149 1.00 47.34 444 CYS A N 1
ATOM 3348 C CA . CYS A 1 444 ? 32.970 22.594 -0.366 1.00 47.34 444 CYS A CA 1
ATOM 3349 C C . CYS A 1 444 ? 31.565 21.990 -0.575 1.00 47.34 444 CYS A C 1
ATOM 3351 O O . CYS A 1 444 ? 31.212 20.977 0.041 1.00 47.34 444 CYS A O 1
ATOM 3353 N N . GLU A 1 445 ? 30.832 22.549 -1.543 1.00 48.72 445 GLU A N 1
ATOM 3354 C CA . GLU A 1 445 ? 29.732 21.864 -2.244 1.00 48.72 445 GLU A CA 1
ATOM 3355 C C . GLU A 1 445 ? 30.249 21.072 -3.495 1.00 48.72 445 GLU A C 1
ATOM 3357 O O . GLU A 1 445 ? 31.462 20.876 -3.627 1.00 48.72 445 GLU A O 1
ATOM 3362 N N . PRO A 1 446 ? 29.393 20.482 -4.362 1.00 45.78 446 PRO A N 1
ATOM 3363 C CA . PRO A 1 446 ? 29.408 19.049 -4.708 1.00 45.78 446 PRO A CA 1
ATOM 3364 C C . PRO A 1 446 ? 30.595 18.510 -5.531 1.00 45.78 446 PRO A C 1
ATOM 3366 O O . PRO A 1 446 ? 30.700 17.298 -5.691 1.00 45.78 446 PRO A O 1
ATOM 3369 N N . LEU A 1 447 ? 31.481 19.359 -6.057 1.00 42.38 447 LEU A N 1
ATOM 3370 C CA . LEU A 1 447 ? 32.607 18.945 -6.912 1.00 42.38 447 LEU A CA 1
ATOM 3371 C C . LEU A 1 447 ? 33.852 18.481 -6.128 1.00 42.38 447 LEU A C 1
ATOM 3373 O O . LEU A 1 447 ? 34.796 17.960 -6.719 1.00 42.38 447 LEU A O 1
ATOM 3377 N N . CYS A 1 448 ? 33.893 18.686 -4.809 1.00 44.81 448 CYS A N 1
ATOM 3378 C CA . CYS A 1 448 ? 35.044 18.315 -3.982 1.00 44.81 448 CYS A CA 1
ATOM 3379 C C . CYS A 1 448 ? 35.048 16.817 -3.613 1.00 44.81 448 CYS A C 1
ATOM 3381 O O . CYS A 1 448 ? 34.045 16.332 -3.081 1.00 44.81 448 CYS A O 1
ATOM 3383 N N . PRO A 1 449 ? 36.187 16.103 -3.751 1.00 41.00 449 PRO A N 1
ATOM 3384 C CA . PRO A 1 449 ? 36.328 14.751 -3.222 1.00 41.00 449 PRO A CA 1
ATOM 3385 C C . PRO A 1 449 ? 36.048 14.701 -1.704 1.00 41.00 449 PRO A C 1
ATOM 3387 O O . PRO A 1 449 ? 36.545 15.559 -0.963 1.00 41.00 449 PRO A O 1
ATOM 3390 N N . PRO A 1 450 ? 35.250 13.745 -1.193 1.00 43.56 450 PRO A N 1
ATOM 3391 C CA . PRO A 1 450 ? 34.364 14.033 -0.054 1.00 43.56 450 PRO A CA 1
ATOM 3392 C C . PRO A 1 450 ? 34.966 13.828 1.348 1.00 43.56 450 PRO A C 1
ATOM 3394 O O . PRO A 1 450 ? 34.272 13.385 2.265 1.00 43.56 450 PRO A O 1
ATOM 3397 N N . SER A 1 451 ? 36.246 14.159 1.536 1.00 36.81 451 SER A N 1
ATOM 3398 C CA . SER A 1 451 ? 37.015 13.896 2.766 1.00 36.81 451 SER A CA 1
ATOM 3399 C C . SER A 1 451 ? 36.945 14.996 3.839 1.00 36.81 451 SER A C 1
ATOM 3401 O O . SER A 1 451 ? 37.609 14.876 4.868 1.00 36.81 451 SER A O 1
ATOM 3403 N N . ARG A 1 452 ? 36.199 16.096 3.615 1.00 38.16 452 ARG A N 1
ATOM 3404 C CA . ARG A 1 452 ? 36.158 17.257 4.543 1.00 38.16 452 ARG A CA 1
ATOM 3405 C C . ARG A 1 452 ? 34.815 17.976 4.738 1.00 38.16 452 ARG A C 1
ATOM 3407 O O . ARG A 1 452 ? 34.759 18.874 5.572 1.00 38.16 452 ARG A O 1
ATOM 3414 N N . SER A 1 453 ? 33.751 17.625 4.013 1.00 39.28 453 SER A N 1
ATOM 3415 C CA . SER A 1 453 ? 32.462 18.341 4.090 1.00 39.28 453 SER A CA 1
ATOM 3416 C C . SER A 1 453 ? 31.423 17.572 4.918 1.00 39.28 453 SER A C 1
ATOM 3418 O O . SER A 1 453 ? 30.685 16.733 4.394 1.00 39.28 453 SER A O 1
ATOM 3420 N N . THR A 1 454 ? 31.369 17.861 6.224 1.00 37.97 454 THR A N 1
ATOM 3421 C CA . THR A 1 454 ? 30.212 17.544 7.082 1.00 37.97 454 THR A CA 1
ATOM 3422 C C . THR A 1 454 ? 29.190 18.674 6.963 1.00 37.97 454 THR A C 1
ATOM 3424 O O . THR A 1 454 ? 29.485 19.800 7.372 1.00 37.97 454 THR A O 1
ATOM 3427 N N . TYR A 1 455 ? 28.003 18.392 6.422 1.00 38.03 455 TYR A N 1
ATOM 3428 C CA . TYR A 1 455 ? 27.018 19.412 6.043 1.00 38.03 455 TYR A CA 1
ATOM 3429 C C . TYR A 1 455 ? 26.272 19.998 7.256 1.00 38.03 455 TYR A C 1
ATOM 3431 O O . TYR A 1 455 ? 25.134 19.652 7.573 1.00 38.03 455 TYR A O 1
ATOM 3439 N N . ARG A 1 456 ? 26.934 20.893 7.995 1.00 35.53 456 ARG A N 1
ATOM 3440 C CA . ARG A 1 456 ? 26.352 21.567 9.162 1.00 35.53 456 ARG A CA 1
ATOM 3441 C C . ARG A 1 456 ? 25.542 22.787 8.704 1.00 35.53 456 ARG A C 1
ATOM 3443 O O . ARG A 1 456 ? 26.144 23.813 8.407 1.00 35.53 456 ARG A O 1
ATOM 3450 N N . ARG A 1 457 ? 24.201 22.656 8.692 1.00 35.19 457 ARG A N 1
ATOM 3451 C CA . ARG A 1 457 ? 23.177 23.688 8.369 1.00 35.19 457 ARG A CA 1
ATOM 3452 C C . ARG A 1 457 ? 23.716 25.132 8.357 1.00 35.19 457 ARG A C 1
ATOM 3454 O O . ARG A 1 457 ? 23.972 25.705 9.419 1.00 35.19 457 ARG A O 1
ATOM 3461 N N . ALA A 1 458 ? 23.799 25.731 7.168 1.00 32.78 458 ALA A N 1
ATOM 3462 C CA . ALA A 1 458 ? 24.062 27.160 7.015 1.00 32.78 458 ALA A CA 1
ATOM 3463 C C . ALA A 1 458 ? 22.934 28.001 7.665 1.00 32.78 458 ALA A C 1
ATOM 3465 O O . ALA A 1 458 ? 21.763 27.608 7.610 1.00 32.78 458 ALA A O 1
ATOM 3466 N N . PRO A 1 459 ? 23.244 29.144 8.306 1.00 28.95 459 PRO A N 1
ATOM 3467 C CA . PRO A 1 459 ? 22.240 29.980 8.959 1.00 28.95 459 PRO A CA 1
ATOM 3468 C C . PRO A 1 459 ? 21.372 30.748 7.947 1.00 28.95 459 PRO A C 1
ATOM 3470 O O . PRO A 1 459 ? 21.847 31.188 6.904 1.00 28.95 459 PRO A O 1
ATOM 3473 N N . LEU A 1 460 ? 20.109 30.991 8.315 1.00 33.72 460 LEU A N 1
ATOM 3474 C CA . LEU A 1 460 ? 19.013 31.551 7.493 1.00 33.72 460 LEU A CA 1
ATOM 3475 C C . LEU A 1 460 ? 19.206 32.987 6.932 1.00 33.72 460 LEU A C 1
ATOM 3477 O O . LEU A 1 460 ? 18.249 33.585 6.451 1.00 33.72 460 LEU A O 1
ATOM 3481 N N . ASN A 1 461 ? 20.411 33.562 6.988 1.00 31.66 461 ASN A N 1
ATOM 3482 C CA . ASN A 1 461 ? 20.668 34.989 6.743 1.00 31.66 461 ASN A CA 1
ATOM 3483 C C . ASN A 1 461 ? 21.514 35.292 5.483 1.00 31.66 461 ASN A C 1
ATOM 3485 O O . ASN A 1 461 ? 21.934 36.438 5.292 1.00 31.66 461 ASN A O 1
ATOM 3489 N N . ALA A 1 462 ? 21.775 34.304 4.620 1.00 35.78 462 ALA A N 1
ATOM 3490 C CA . ALA A 1 462 ? 22.433 34.524 3.327 1.00 35.78 462 ALA A CA 1
ATOM 3491 C C . ALA A 1 462 ? 21.522 35.318 2.361 1.00 35.78 462 ALA A C 1
ATOM 3493 O O . ALA A 1 462 ? 20.322 35.059 2.252 1.00 35.78 462 ALA A O 1
ATOM 3494 N N . LYS A 1 463 ? 22.076 36.321 1.665 1.00 32.88 463 LYS A N 1
ATOM 3495 C CA . LYS A 1 463 ? 21.287 37.315 0.911 1.00 32.88 463 LYS A CA 1
ATOM 3496 C C . LYS A 1 463 ? 20.887 36.864 -0.501 1.00 32.88 463 LYS A C 1
ATOM 3498 O O . LYS A 1 463 ? 21.487 37.301 -1.479 1.00 32.88 463 LYS A O 1
ATOM 3503 N N . GLY A 1 464 ? 19.771 36.145 -0.581 1.00 37.34 464 GLY A N 1
ATOM 3504 C CA . GLY A 1 464 ? 18.964 35.996 -1.799 1.00 37.34 464 GLY A CA 1
ATOM 3505 C C . GLY A 1 464 ? 19.457 34.935 -2.800 1.00 37.34 464 GLY A C 1
ATOM 3506 O O . GLY A 1 464 ? 20.648 34.634 -2.849 1.00 37.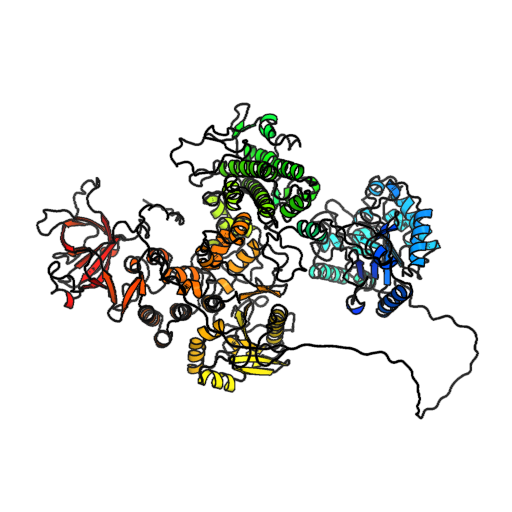34 464 GLY A O 1
ATOM 3507 N N . PRO A 1 465 ? 18.547 34.354 -3.605 1.00 43.06 465 PRO A N 1
ATOM 3508 C CA . PRO A 1 465 ? 18.894 33.301 -4.551 1.00 43.06 465 PRO A CA 1
ATOM 3509 C C . PRO A 1 465 ? 19.514 33.883 -5.827 1.00 43.06 465 PRO A C 1
ATOM 3511 O O . PRO A 1 465 ? 18.829 34.462 -6.671 1.00 43.06 465 PRO A O 1
ATOM 3514 N N . THR A 1 466 ? 20.818 33.675 -5.999 1.00 55.34 466 THR A N 1
ATOM 3515 C CA . THR A 1 466 ? 21.401 33.578 -7.343 1.00 55.34 466 THR A CA 1
ATOM 3516 C C . THR A 1 466 ? 21.184 32.143 -7.805 1.00 55.34 466 THR A C 1
ATOM 3518 O O . THR A 1 466 ? 21.644 31.223 -7.140 1.00 55.34 466 THR A O 1
ATOM 3521 N N . SER A 1 467 ? 20.428 31.931 -8.888 1.00 67.50 467 SER A N 1
ATOM 3522 C CA . SER A 1 467 ? 20.173 30.565 -9.361 1.00 67.50 467 SER A CA 1
ATOM 3523 C C . SER A 1 467 ? 21.482 29.888 -9.765 1.00 67.50 467 SER A C 1
ATOM 3525 O O . SER A 1 467 ? 22.266 30.461 -10.530 1.00 67.50 467 SER A O 1
ATOM 3527 N N . LYS A 1 468 ? 21.674 28.643 -9.320 1.00 77.62 468 LYS A N 1
ATOM 3528 C CA . LYS A 1 468 ? 22.799 27.785 -9.711 1.00 77.62 468 LYS A CA 1
ATOM 3529 C C . LYS A 1 468 ? 22.833 27.502 -11.209 1.00 77.62 468 LYS A C 1
ATOM 3531 O O . LYS A 1 468 ? 23.842 26.987 -11.666 1.00 77.62 468 LYS A O 1
ATOM 3536 N N . LEU A 1 469 ? 21.792 27.813 -11.988 1.00 84.81 469 LEU A N 1
ATOM 3537 C CA . LEU A 1 469 ? 21.781 27.619 -13.440 1.00 84.81 469 LEU A CA 1
ATOM 3538 C C . LEU A 1 469 ? 21.507 28.917 -14.200 1.00 84.81 469 LEU A C 1
ATOM 3540 O O . LEU A 1 469 ? 20.532 29.624 -13.956 1.00 84.81 469 LEU A O 1
ATOM 3544 N N . SER A 1 470 ? 22.348 29.183 -15.197 1.00 88.81 470 SER A N 1
ATOM 3545 C CA . SER A 1 470 ? 22.138 30.240 -16.191 1.00 88.81 470 SER A CA 1
ATOM 3546 C C . SER A 1 470 ? 22.603 29.786 -17.573 1.00 88.81 470 SER A C 1
ATOM 3548 O O . SER A 1 470 ? 23.281 28.766 -17.706 1.00 88.81 470 SER A O 1
ATOM 3550 N N . ARG A 1 471 ? 22.270 30.552 -18.610 1.00 89.31 471 ARG A N 1
ATOM 3551 C CA . ARG A 1 471 ? 22.711 30.294 -19.982 1.00 89.31 471 ARG A CA 1
ATOM 3552 C C . ARG A 1 471 ? 24.030 31.017 -20.271 1.00 89.31 471 ARG A C 1
ATOM 3554 O O . ARG A 1 471 ? 24.185 32.188 -19.931 1.00 89.31 471 ARG A O 1
ATOM 3561 N N . ALA A 1 472 ? 24.967 30.341 -20.933 1.00 88.12 472 ALA A N 1
ATOM 3562 C CA . ALA A 1 472 ? 26.299 30.874 -21.249 1.00 88.12 472 ALA A CA 1
ATOM 3563 C C . ALA A 1 472 ? 26.280 32.018 -22.285 1.00 88.12 472 ALA A C 1
ATOM 3565 O O . ALA A 1 472 ? 27.210 32.817 -22.352 1.00 88.12 472 ALA A O 1
ATOM 3566 N N . ASP A 1 473 ? 25.207 32.106 -23.072 1.00 87.44 473 ASP A N 1
ATOM 3567 C CA . ASP A 1 473 ? 24.912 33.186 -24.023 1.00 87.44 473 ASP A CA 1
ATOM 3568 C C . ASP A 1 473 ? 24.205 34.400 -23.369 1.00 87.44 473 ASP A C 1
ATOM 3570 O O . ASP A 1 473 ? 23.950 35.401 -24.039 1.00 87.44 473 ASP A O 1
ATOM 3574 N N . GLY A 1 474 ? 23.886 34.330 -22.068 1.00 84.25 474 GLY A N 1
ATOM 3575 C CA . GLY A 1 474 ? 23.137 35.356 -21.337 1.00 84.25 474 GLY A CA 1
ATOM 3576 C C . GLY A 1 474 ? 21.623 35.364 -21.593 1.00 84.25 474 GLY A C 1
ATOM 3577 O O . GLY A 1 474 ? 20.942 36.284 -21.138 1.00 84.25 474 GLY A O 1
ATOM 3578 N N . SER A 1 475 ? 21.076 34.375 -22.309 1.00 86.69 475 SER A N 1
ATOM 3579 C CA . SER A 1 475 ? 19.629 34.246 -22.534 1.00 86.69 475 SER A CA 1
ATOM 3580 C C . SER A 1 475 ? 18.859 33.907 -21.242 1.00 86.69 475 SER A C 1
ATOM 3582 O O . SER A 1 475 ? 19.398 33.260 -20.338 1.00 86.69 475 SER A O 1
ATOM 3584 N N . PRO A 1 476 ? 17.591 34.345 -21.113 1.00 86.44 476 PRO A N 1
ATOM 3585 C CA . PRO A 1 476 ? 16.777 34.033 -19.943 1.00 86.44 476 PRO A CA 1
ATOM 3586 C C . PRO A 1 476 ? 16.434 32.539 -19.887 1.00 86.44 476 PRO A C 1
ATOM 3588 O O . PRO A 1 476 ? 16.017 31.943 -20.880 1.00 86.44 476 PRO A O 1
ATOM 3591 N N . VAL A 1 477 ? 16.557 31.948 -18.698 1.00 87.75 477 VAL A N 1
ATOM 3592 C CA . VAL A 1 477 ? 16.101 30.578 -18.425 1.00 87.75 477 VAL A CA 1
ATOM 3593 C C . VAL A 1 477 ? 14.570 30.553 -18.380 1.00 87.75 477 VAL A C 1
ATOM 3595 O O . VAL A 1 477 ? 13.952 31.387 -17.721 1.00 87.75 477 VAL A O 1
ATOM 3598 N N . THR A 1 478 ? 13.963 29.582 -19.061 1.00 89.25 478 THR A N 1
ATOM 3599 C CA . THR A 1 478 ? 12.518 29.286 -19.000 1.00 89.25 478 THR A CA 1
ATOM 3600 C C . THR A 1 478 ? 12.285 27.914 -18.370 1.00 89.25 478 THR A C 1
ATOM 3602 O O . THR A 1 478 ? 13.158 27.049 -18.498 1.00 89.25 478 THR A O 1
ATOM 3605 N N . SER A 1 479 ? 11.119 27.693 -17.752 1.00 86.88 479 SER A N 1
ATOM 3606 C CA . SER A 1 479 ? 10.723 26.413 -17.137 1.00 86.88 479 SER A CA 1
ATOM 3607 C C . SER A 1 479 ? 11.022 25.220 -18.045 1.00 86.88 479 SER A C 1
ATOM 3609 O O . SER A 1 479 ? 11.837 24.370 -17.695 1.00 86.88 479 SER A O 1
ATOM 3611 N N . THR A 1 480 ? 10.479 25.225 -19.261 1.00 87.19 480 THR A N 1
ATOM 3612 C CA . THR A 1 480 ? 10.612 24.111 -20.210 1.00 87.19 480 THR A CA 1
ATOM 3613 C C . THR A 1 480 ? 12.044 23.918 -20.693 1.00 87.19 480 THR A C 1
ATOM 3615 O O . THR A 1 480 ? 12.501 22.784 -20.823 1.00 87.19 480 THR A O 1
ATOM 3618 N N . SER A 1 481 ? 12.807 25.003 -20.888 1.00 88.62 481 SER A N 1
ATOM 3619 C CA . SER A 1 481 ? 14.237 24.885 -21.213 1.00 88.62 481 SER A CA 1
ATOM 3620 C C . SER A 1 481 ? 15.049 24.271 -20.069 1.00 88.62 481 SER A C 1
ATOM 3622 O O . SER A 1 481 ? 15.970 23.498 -20.329 1.00 88.62 481 SER A O 1
ATOM 3624 N N . LYS A 1 482 ? 14.693 24.581 -18.814 1.00 89.06 482 LYS A N 1
ATOM 3625 C CA . LYS A 1 482 ? 15.362 24.076 -17.611 1.00 89.06 482 LYS A CA 1
ATOM 3626 C C . LYS A 1 482 ? 14.990 22.614 -17.367 1.00 89.06 482 LYS A C 1
ATOM 3628 O O . LYS A 1 482 ? 15.885 21.792 -17.223 1.00 89.06 482 LYS A O 1
ATOM 3633 N N . ALA A 1 483 ? 13.704 22.271 -17.432 1.00 90.00 483 ALA A N 1
ATOM 3634 C CA . ALA A 1 483 ? 13.204 20.906 -17.281 1.00 90.00 483 ALA A CA 1
ATOM 3635 C C . ALA A 1 483 ? 13.760 19.955 -18.355 1.00 90.00 483 ALA A C 1
ATOM 3637 O O . ALA A 1 483 ? 14.270 18.890 -18.018 1.00 90.00 483 ALA A O 1
ATOM 3638 N N . ALA A 1 484 ? 13.763 20.354 -19.634 1.00 91.69 484 ALA A N 1
ATOM 3639 C CA . ALA A 1 484 ? 14.331 19.535 -20.711 1.00 91.69 484 ALA A CA 1
ATOM 3640 C C . ALA A 1 484 ? 15.852 19.337 -20.573 1.00 91.69 484 ALA A C 1
ATOM 3642 O O . ALA A 1 484 ? 16.365 18.243 -20.823 1.00 91.69 484 ALA A O 1
ATOM 3643 N N . PHE A 1 485 ? 16.580 20.376 -20.146 1.00 92.56 485 PHE A N 1
ATOM 3644 C CA . PHE A 1 485 ? 18.011 20.277 -19.853 1.00 92.56 485 PHE A CA 1
ATOM 3645 C C . PHE A 1 485 ? 18.291 19.371 -18.646 1.00 92.56 485 PHE A C 1
ATOM 3647 O O . PHE A 1 485 ? 19.156 18.500 -18.730 1.00 92.56 485 PHE A O 1
ATOM 3654 N N . LEU A 1 486 ? 17.539 19.525 -17.554 1.00 92.25 486 LEU A N 1
ATOM 3655 C CA . LEU A 1 486 ? 17.686 18.715 -16.345 1.00 92.25 486 LEU A CA 1
ATOM 3656 C C . LEU A 1 486 ? 17.285 17.253 -16.575 1.00 92.25 486 LEU A C 1
ATOM 3658 O O . LEU A 1 486 ? 17.969 16.376 -16.062 1.00 92.25 486 LEU A O 1
ATOM 3662 N N . GLN A 1 487 ? 16.290 16.954 -17.417 1.00 93.12 487 GLN A N 1
ATOM 3663 C CA . GLN A 1 487 ? 16.021 15.576 -17.850 1.00 93.12 487 GLN A CA 1
ATOM 3664 C C . GLN A 1 487 ? 17.228 14.979 -18.584 1.00 93.12 487 GLN A C 1
ATOM 3666 O O . GLN A 1 487 ? 17.674 13.877 -18.273 1.00 93.12 487 GLN A O 1
ATOM 3671 N N . ASN A 1 488 ? 17.808 15.724 -19.529 1.00 92.62 488 ASN A N 1
ATOM 3672 C CA . ASN A 1 488 ? 18.929 15.219 -20.317 1.00 92.62 488 ASN A CA 1
ATOM 3673 C C . ASN A 1 488 ? 20.213 15.069 -19.490 1.00 92.62 488 ASN A C 1
ATOM 3675 O O . ASN A 1 488 ? 20.927 14.083 -19.649 1.00 92.62 488 ASN A O 1
ATOM 3679 N N . TRP A 1 489 ? 20.495 15.990 -18.571 1.00 93.56 489 TRP A N 1
ATOM 3680 C CA . TRP A 1 489 ? 21.690 15.913 -17.735 1.00 93.56 489 TRP A CA 1
ATOM 3681 C C . TRP A 1 489 ? 21.519 15.009 -16.508 1.00 93.56 489 TRP A C 1
ATOM 3683 O O . TRP A 1 489 ? 22.350 14.134 -16.280 1.00 93.56 489 TRP A O 1
ATOM 3693 N N . LEU A 1 490 ? 20.458 15.204 -15.722 1.00 93.69 490 LEU A N 1
ATOM 3694 C CA . LEU A 1 490 ? 20.294 14.572 -14.411 1.00 93.69 490 LEU A CA 1
ATOM 3695 C C . LEU A 1 490 ? 19.488 13.270 -14.424 1.00 93.69 490 LEU A C 1
ATOM 3697 O O . LEU A 1 490 ? 19.618 12.510 -13.474 1.00 93.69 490 LEU A O 1
ATOM 3701 N N . PHE A 1 491 ? 18.707 12.968 -15.469 1.00 93.81 491 PHE A N 1
ATOM 3702 C CA . PHE A 1 491 ? 18.207 11.601 -15.652 1.00 93.81 491 PHE A CA 1
ATOM 3703 C C . PHE A 1 491 ? 19.250 10.771 -16.411 1.00 93.81 491 PHE A C 1
ATOM 3705 O O . PHE A 1 491 ? 19.948 9.945 -15.825 1.00 93.81 491 PHE A O 1
ATOM 3712 N N . PHE A 1 492 ? 19.435 11.036 -17.709 1.00 93.62 492 PHE A N 1
ATOM 3713 C CA . PHE A 1 492 ? 20.291 10.195 -18.554 1.00 93.62 492 PHE A CA 1
ATOM 3714 C C . PHE A 1 492 ? 21.782 10.275 -18.209 1.00 93.62 492 PHE A C 1
ATOM 3716 O O . PHE A 1 492 ? 22.471 9.257 -18.280 1.00 93.62 492 PHE A O 1
ATOM 3723 N N . GLY A 1 493 ? 22.291 11.447 -17.821 1.00 93.75 493 GLY A N 1
ATOM 3724 C CA . GLY A 1 493 ? 23.703 11.603 -17.470 1.00 93.75 493 GLY A CA 1
ATOM 3725 C C . GLY A 1 493 ? 24.080 10.955 -16.141 1.00 93.75 493 GLY A C 1
ATOM 3726 O O . GLY A 1 493 ? 25.134 10.331 -16.058 1.00 93.75 493 GLY A O 1
ATOM 3727 N N . VAL A 1 494 ? 23.206 11.021 -15.134 1.00 94.81 494 VAL A N 1
ATOM 3728 C CA . VAL A 1 494 ? 23.389 10.317 -13.852 1.00 94.81 494 VAL A CA 1
ATOM 3729 C C . VAL A 1 494 ? 23.277 8.805 -14.047 1.00 94.81 494 VAL A C 1
ATOM 3731 O O . VAL A 1 494 ? 24.154 8.066 -13.599 1.00 94.81 494 VAL A O 1
ATOM 3734 N N . LEU A 1 495 ? 22.249 8.348 -14.774 1.00 94.62 495 LEU A N 1
ATOM 3735 C CA . LEU A 1 495 ? 22.059 6.937 -15.116 1.00 94.62 495 LEU A CA 1
ATOM 3736 C C . LEU A 1 495 ? 23.277 6.375 -15.864 1.00 94.62 495 LEU A C 1
ATOM 3738 O O . LEU A 1 495 ? 23.731 5.276 -15.553 1.00 94.62 495 LEU A O 1
ATOM 3742 N N . HIS A 1 496 ? 23.845 7.133 -16.807 1.00 93.94 496 HIS A N 1
ATOM 3743 C CA . HIS A 1 496 ? 25.074 6.752 -17.501 1.00 93.94 496 HIS A CA 1
ATOM 3744 C C . HIS A 1 496 ? 26.290 6.726 -16.566 1.00 93.94 496 HIS A C 1
ATOM 3746 O O . HIS A 1 496 ? 26.999 5.724 -16.526 1.00 93.94 496 HIS A O 1
ATOM 3752 N N . GLU A 1 497 ? 26.537 7.802 -15.816 1.00 94.88 497 GLU A N 1
ATOM 3753 C CA . GLU A 1 497 ? 27.764 7.979 -15.031 1.00 94.88 497 GLU A CA 1
ATOM 3754 C C . GLU A 1 497 ? 27.863 6.997 -13.857 1.00 94.88 497 GLU A C 1
ATOM 3756 O O . GLU A 1 497 ? 28.907 6.368 -13.680 1.00 94.88 497 GLU A O 1
ATOM 3761 N N . VAL A 1 498 ? 26.778 6.785 -13.103 1.00 95.69 498 VAL A N 1
ATOM 3762 C CA . VAL A 1 498 ? 26.767 5.812 -11.995 1.00 95.69 498 VAL A CA 1
ATOM 3763 C C . VAL A 1 498 ? 26.889 4.385 -12.533 1.00 95.69 498 VAL A C 1
ATOM 3765 O O . VAL A 1 498 ? 27.696 3.609 -12.032 1.00 95.69 498 VAL A O 1
ATOM 3768 N N . SER A 1 499 ? 26.195 4.042 -13.623 1.00 95.12 499 SER A N 1
ATOM 3769 C CA . SER A 1 499 ? 26.339 2.713 -14.243 1.00 95.12 499 SER A CA 1
ATOM 3770 C C . SER A 1 499 ? 27.748 2.483 -14.796 1.00 95.12 499 SER A C 1
ATOM 3772 O O . SER A 1 499 ? 28.291 1.388 -14.655 1.00 95.12 499 SER A O 1
ATOM 3774 N N . ARG A 1 500 ? 28.387 3.526 -15.344 1.00 93.38 500 ARG A N 1
ATOM 3775 C CA . ARG A 1 500 ? 29.789 3.513 -15.788 1.00 93.38 500 ARG A CA 1
ATOM 3776 C C . ARG A 1 500 ? 30.759 3.313 -14.619 1.00 93.38 500 ARG A C 1
ATOM 3778 O O . ARG A 1 500 ? 31.725 2.568 -14.779 1.00 93.38 500 ARG A O 1
ATOM 3785 N N . MET A 1 501 ? 30.519 3.943 -13.464 1.00 91.50 501 MET A N 1
ATOM 3786 C CA . MET A 1 501 ? 31.278 3.692 -12.229 1.00 91.50 501 MET A CA 1
ATOM 3787 C C . MET A 1 501 ? 31.109 2.234 -11.776 1.00 91.50 501 MET A C 1
ATOM 3789 O O . MET A 1 501 ? 32.103 1.537 -11.574 1.00 91.50 501 MET A O 1
ATOM 3793 N N . CYS A 1 502 ? 29.869 1.745 -11.715 1.00 92.19 502 CYS A N 1
ATOM 3794 C CA . CYS A 1 502 ? 29.531 0.394 -11.259 1.00 92.19 502 CYS A CA 1
ATOM 3795 C C . CYS A 1 502 ? 29.775 -0.716 -12.300 1.00 92.19 502 CYS A C 1
ATOM 3797 O O . CYS A 1 502 ? 29.493 -1.879 -12.021 1.00 92.19 502 CYS A O 1
ATOM 3799 N N . ARG A 1 503 ? 30.279 -0.381 -13.497 1.00 91.50 503 ARG A N 1
ATOM 3800 C CA . ARG A 1 503 ? 30.490 -1.285 -14.653 1.00 91.50 503 ARG A CA 1
ATOM 3801 C C . ARG A 1 503 ? 29.231 -2.008 -15.155 1.00 91.50 503 ARG A C 1
ATOM 3803 O O . ARG A 1 503 ? 29.339 -2.997 -15.878 1.00 91.50 503 ARG A O 1
ATOM 3810 N N . LEU A 1 504 ? 28.046 -1.509 -14.814 1.00 92.12 504 LEU A N 1
ATOM 3811 C CA . LEU A 1 504 ? 26.781 -2.045 -15.300 1.00 92.12 504 LEU A CA 1
ATOM 3812 C C . LEU A 1 504 ? 26.520 -1.534 -16.723 1.00 92.12 504 LEU A C 1
ATOM 3814 O O . LEU A 1 504 ? 26.531 -0.327 -16.966 1.00 92.12 504 LEU A O 1
ATOM 3818 N N . SER A 1 505 ? 26.252 -2.447 -17.657 1.00 89.56 505 SER A N 1
ATOM 3819 C CA . SER A 1 505 ? 25.669 -2.067 -18.945 1.00 89.56 505 SER A CA 1
ATOM 3820 C C . SER A 1 505 ? 24.159 -1.891 -18.787 1.00 89.56 505 SER A C 1
ATOM 3822 O O . SER A 1 505 ? 23.508 -2.716 -18.144 1.00 89.56 505 SER A O 1
ATOM 3824 N N . ILE A 1 506 ? 23.631 -0.807 -19.351 1.00 86.44 506 ILE A N 1
ATOM 3825 C CA . ILE A 1 506 ? 22.204 -0.476 -19.388 1.00 86.44 506 ILE A CA 1
ATOM 3826 C C . ILE A 1 506 ? 21.874 -0.061 -20.815 1.00 86.44 506 ILE A C 1
ATOM 3828 O O . ILE A 1 506 ? 22.517 0.855 -21.347 1.00 86.44 506 ILE A O 1
ATOM 3832 N N . ASP A 1 507 ? 20.858 -0.677 -21.415 1.00 85.19 507 ASP A N 1
ATOM 3833 C CA . ASP A 1 507 ? 20.277 -0.142 -22.643 1.00 85.19 507 ASP A CA 1
ATOM 3834 C C . ASP A 1 507 ? 19.191 0.872 -22.281 1.00 85.19 507 ASP A C 1
ATOM 3836 O O . ASP A 1 507 ? 18.042 0.541 -22.013 1.00 85.19 507 ASP A O 1
ATOM 3840 N N . VAL A 1 508 ? 19.575 2.148 -22.272 1.00 84.19 508 VAL A N 1
ATOM 3841 C CA . VAL A 1 508 ? 18.679 3.267 -21.949 1.00 84.19 508 VAL A CA 1
ATOM 3842 C C . VAL A 1 508 ? 17.477 3.348 -22.903 1.00 84.19 508 VAL A C 1
ATOM 3844 O O . VAL A 1 508 ? 16.430 3.857 -22.511 1.00 84.19 508 VAL A O 1
ATOM 3847 N N . GLU A 1 509 ? 17.598 2.860 -24.138 1.00 81.50 509 GLU A N 1
ATOM 3848 C CA . GLU A 1 509 ? 16.501 2.890 -25.109 1.00 81.50 509 GLU A CA 1
ATOM 3849 C C . GLU A 1 509 ? 15.524 1.735 -24.852 1.00 81.50 509 GLU A C 1
ATOM 3851 O O . GLU A 1 509 ? 14.320 1.962 -24.867 1.00 81.50 509 GLU A O 1
ATOM 3856 N N . ALA A 1 510 ? 16.021 0.530 -24.555 1.00 78.69 510 ALA A N 1
ATOM 3857 C CA . ALA A 1 510 ? 15.175 -0.641 -24.297 1.00 78.69 510 ALA A CA 1
ATOM 3858 C C . ALA A 1 510 ? 14.594 -0.697 -22.869 1.00 78.69 510 ALA A C 1
ATOM 3860 O O . ALA A 1 510 ? 13.485 -1.188 -22.677 1.00 78.69 510 ALA A O 1
ATOM 3861 N N . GLU A 1 511 ? 15.325 -0.211 -21.862 1.00 84.00 511 GLU A N 1
ATOM 3862 C CA . GLU A 1 511 ? 14.924 -0.303 -20.449 1.00 84.00 511 GLU A CA 1
ATOM 3863 C C . GLU A 1 511 ? 14.095 0.900 -19.968 1.00 84.00 511 GLU A C 1
ATOM 3865 O O . GLU A 1 511 ? 13.318 0.766 -19.022 1.00 84.00 511 GLU A O 1
ATOM 3870 N N . PHE A 1 512 ? 14.257 2.077 -20.589 1.00 85.75 512 PHE A N 1
ATOM 3871 C CA . PHE A 1 512 ? 13.638 3.320 -20.109 1.00 85.75 512 PHE A CA 1
ATOM 3872 C C . PHE A 1 512 ? 12.760 4.042 -21.135 1.00 85.75 512 PHE A C 1
ATOM 3874 O O . PHE A 1 512 ? 11.896 4.801 -20.706 1.00 85.75 512 PHE A O 1
ATOM 3881 N N . ILE A 1 513 ? 12.929 3.869 -22.451 1.00 84.44 513 ILE A N 1
ATOM 3882 C CA . ILE A 1 513 ? 12.182 4.659 -23.448 1.00 84.44 513 ILE A CA 1
ATOM 3883 C C . ILE A 1 513 ? 10.986 3.872 -23.993 1.00 84.44 513 ILE A C 1
ATOM 3885 O O . ILE A 1 513 ? 11.118 2.786 -24.547 1.00 84.44 513 ILE A O 1
ATOM 3889 N N . ASN A 1 514 ? 9.804 4.473 -23.867 1.00 67.94 514 ASN A N 1
ATOM 3890 C CA . ASN A 1 514 ? 8.535 3.911 -24.311 1.00 67.94 514 ASN A CA 1
ATOM 3891 C C . ASN A 1 514 ? 8.111 4.475 -25.688 1.00 67.94 514 ASN A C 1
ATOM 3893 O O . ASN A 1 514 ? 8.545 5.549 -26.122 1.00 67.94 514 ASN A O 1
ATOM 3897 N N . ASP A 1 515 ? 7.160 3.765 -26.305 1.00 52.19 515 ASP A N 1
ATOM 3898 C CA . ASP A 1 515 ? 6.398 4.105 -27.519 1.00 52.19 515 ASP A CA 1
ATOM 3899 C C . ASP A 1 515 ? 7.149 4.079 -28.868 1.00 52.19 515 ASP A C 1
ATOM 3901 O O . ASP A 1 515 ? 8.272 4.573 -29.020 1.00 52.19 515 ASP A O 1
ATOM 3905 N N . PHE A 1 516 ? 6.445 3.613 -29.913 1.00 41.62 516 PHE A N 1
ATOM 3906 C CA . PHE A 1 516 ? 6.811 3.825 -31.320 1.00 41.62 516 PHE A CA 1
ATOM 3907 C C . PHE A 1 516 ? 6.769 5.327 -31.657 1.00 41.62 516 PHE A C 1
ATOM 3909 O O . PHE A 1 516 ? 5.767 5.882 -32.102 1.00 41.62 516 PHE A O 1
ATOM 3916 N N . GLY A 1 517 ? 7.888 6.002 -31.401 1.00 46.69 517 GLY A N 1
ATOM 3917 C CA . GLY A 1 517 ? 8.020 7.453 -31.529 1.00 46.69 517 GLY A CA 1
ATOM 3918 C C . GLY A 1 517 ? 8.993 8.088 -30.536 1.00 46.69 517 GLY A C 1
ATOM 3919 O O . GLY A 1 517 ? 9.374 9.239 -30.753 1.00 46.69 517 GLY A O 1
ATOM 3920 N N . ARG A 1 518 ? 9.428 7.355 -29.494 1.00 65.25 518 ARG A N 1
ATOM 3921 C CA . ARG A 1 518 ? 10.325 7.850 -28.430 1.00 65.25 518 ARG A CA 1
ATOM 3922 C C . ARG A 1 518 ? 9.777 9.121 -27.773 1.00 65.25 518 ARG A C 1
ATOM 3924 O O . ARG A 1 518 ? 10.439 10.158 -27.709 1.00 65.25 518 ARG A O 1
ATOM 3931 N N . THR A 1 519 ? 8.521 9.048 -27.344 1.00 77.06 519 THR A N 1
ATOM 3932 C CA . THR A 1 519 ? 7.757 10.178 -26.791 1.00 77.06 519 THR A CA 1
ATOM 3933 C C . THR A 1 519 ? 7.701 10.197 -25.272 1.00 77.06 519 THR A C 1
ATOM 3935 O O . THR A 1 519 ? 7.480 11.263 -24.692 1.00 77.06 519 THR A O 1
ATOM 3938 N N . SER A 1 520 ? 7.912 9.056 -24.618 1.00 85.62 520 SER A N 1
ATOM 3939 C CA . SER A 1 520 ? 7.804 8.933 -23.168 1.00 85.62 520 SER A CA 1
ATOM 3940 C C . SER A 1 520 ? 8.878 8.016 -22.574 1.00 85.62 520 SER A C 1
ATOM 3942 O O . SER A 1 520 ? 9.602 7.325 -23.292 1.00 85.62 520 SER A O 1
ATOM 3944 N N . LEU A 1 521 ? 9.033 8.077 -21.253 1.00 89.69 521 LEU A N 1
ATOM 3945 C CA . LEU A 1 521 ? 10.042 7.369 -20.475 1.00 89.69 521 LEU A CA 1
ATOM 3946 C C . LEU A 1 521 ? 9.401 6.703 -19.259 1.00 89.69 521 LEU A C 1
ATOM 3948 O O . LEU A 1 521 ? 8.646 7.343 -18.527 1.00 89.69 521 LEU A O 1
ATOM 3952 N N . SER A 1 522 ? 9.718 5.433 -19.037 1.00 90.94 522 SER A N 1
ATOM 3953 C CA . SER A 1 522 ? 9.296 4.644 -17.882 1.00 90.94 522 SER A CA 1
ATOM 3954 C C . SER A 1 522 ? 10.302 4.757 -16.738 1.00 90.94 522 SER A C 1
ATOM 3956 O O . SER A 1 522 ? 11.507 4.649 -16.956 1.00 90.94 522 SER A O 1
ATOM 3958 N N . THR A 1 523 ? 9.828 4.899 -15.500 1.00 92.31 523 THR A N 1
ATOM 3959 C CA . THR A 1 523 ? 10.670 4.739 -14.301 1.00 92.31 523 THR A CA 1
ATOM 3960 C C . THR A 1 523 ? 10.756 3.289 -13.810 1.00 92.31 523 THR A C 1
ATOM 3962 O O . THR A 1 523 ? 11.458 3.025 -12.837 1.00 92.31 523 THR A O 1
ATOM 3965 N N . ALA A 1 524 ? 10.097 2.328 -14.475 1.00 89.69 524 ALA A N 1
ATOM 3966 C CA . ALA A 1 524 ? 10.020 0.938 -14.011 1.00 89.69 524 ALA A CA 1
ATOM 3967 C C . ALA A 1 524 ? 11.392 0.263 -13.835 1.00 89.69 524 ALA A C 1
ATOM 3969 O O . ALA A 1 524 ? 11.603 -0.414 -12.832 1.00 89.69 524 ALA A O 1
ATOM 3970 N N . ALA A 1 525 ? 12.342 0.506 -14.743 1.00 89.25 525 ALA A N 1
ATOM 3971 C CA . ALA A 1 525 ? 13.696 -0.051 -14.671 1.00 89.25 525 ALA A CA 1
ATOM 3972 C C . ALA A 1 525 ? 14.605 0.593 -13.597 1.00 89.25 525 ALA A C 1
ATOM 3974 O O . ALA A 1 525 ? 15.763 0.193 -13.467 1.00 89.25 525 ALA A O 1
ATOM 3975 N N . LEU A 1 526 ? 14.105 1.555 -12.804 1.00 91.44 526 LEU A N 1
ATOM 3976 C CA . LEU A 1 526 ? 14.765 1.988 -11.561 1.00 91.44 526 LEU A CA 1
ATOM 3977 C C . LEU A 1 526 ? 14.576 0.966 -10.427 1.00 91.44 526 LEU A C 1
ATOM 3979 O O . LEU A 1 526 ? 15.443 0.854 -9.560 1.00 91.44 526 LEU A O 1
ATOM 3983 N N . ASN A 1 527 ? 13.489 0.187 -10.441 1.00 88.44 527 ASN A N 1
ATOM 3984 C CA . ASN A 1 527 ? 13.298 -0.897 -9.478 1.00 88.44 527 ASN A CA 1
ATOM 3985 C C . ASN A 1 527 ? 14.342 -2.003 -9.718 1.00 88.44 527 ASN A C 1
ATOM 3987 O O . ASN A 1 527 ? 14.644 -2.373 -10.855 1.00 88.44 527 ASN A O 1
ATOM 3991 N N . GLY A 1 528 ? 14.961 -2.494 -8.647 1.00 86.12 528 GLY A N 1
ATOM 3992 C CA . GLY A 1 528 ? 16.101 -3.406 -8.675 1.00 86.12 528 GLY A CA 1
ATOM 3993 C C . GLY A 1 528 ? 17.421 -2.797 -9.173 1.00 86.12 528 GLY A C 1
ATOM 3994 O O . GLY A 1 528 ? 18.451 -3.477 -9.107 1.00 86.12 528 GLY A O 1
ATOM 3995 N N . LEU A 1 529 ? 17.456 -1.543 -9.645 1.00 90.81 529 LEU A N 1
ATOM 3996 C CA . LEU A 1 529 ? 18.657 -0.935 -10.237 1.00 90.81 529 LEU A CA 1
ATOM 3997 C C . LEU A 1 529 ? 19.790 -0.763 -9.219 1.00 90.81 529 LEU A C 1
ATOM 3999 O O . LEU A 1 529 ? 20.934 -1.097 -9.522 1.00 90.81 529 LEU A O 1
ATOM 4003 N N . ALA A 1 530 ? 19.472 -0.350 -7.989 1.00 90.00 530 ALA A N 1
ATOM 4004 C CA . ALA A 1 530 ? 20.444 -0.282 -6.896 1.00 90.00 530 ALA A CA 1
ATOM 4005 C C . ALA A 1 530 ? 21.125 -1.644 -6.649 1.00 90.00 530 ALA A C 1
ATOM 4007 O O . ALA A 1 530 ? 22.350 -1.725 -6.505 1.00 90.00 530 ALA A O 1
ATOM 4008 N N . SER A 1 531 ? 20.340 -2.728 -6.703 1.00 85.69 531 SER A N 1
ATOM 4009 C CA . SER A 1 531 ? 20.840 -4.104 -6.611 1.00 85.69 531 SER A CA 1
ATOM 4010 C C . SER A 1 531 ? 21.642 -4.542 -7.838 1.00 85.69 531 SER A C 1
ATOM 4012 O O . SER A 1 531 ? 22.617 -5.277 -7.679 1.00 85.69 531 SER A O 1
ATOM 4014 N N . ARG A 1 532 ? 21.286 -4.102 -9.054 1.00 88.75 532 ARG A N 1
ATOM 4015 C CA . ARG A 1 532 ? 22.081 -4.357 -10.272 1.00 88.75 532 ARG A CA 1
ATOM 4016 C C . ARG A 1 532 ? 23.449 -3.675 -10.182 1.00 88.75 532 ARG A C 1
ATOM 4018 O O . ARG A 1 532 ? 24.452 -4.354 -10.375 1.00 88.75 532 ARG A O 1
ATOM 4025 N N . TRP A 1 533 ? 23.492 -2.393 -9.804 1.00 92.50 533 TRP A N 1
ATOM 4026 C CA . TRP A 1 533 ? 24.733 -1.640 -9.574 1.00 92.50 533 TRP A CA 1
ATOM 4027 C C . TRP A 1 533 ? 25.618 -2.262 -8.491 1.00 92.50 533 TRP A C 1
ATOM 4029 O O . TRP A 1 533 ? 26.833 -2.266 -8.638 1.00 92.50 533 TRP A O 1
ATOM 4039 N N . PHE A 1 534 ? 25.040 -2.795 -7.410 1.00 88.88 534 PHE A N 1
ATOM 4040 C CA . PHE A 1 534 ? 25.816 -3.447 -6.350 1.00 88.88 534 PHE A CA 1
ATOM 4041 C C . PHE A 1 534 ? 26.388 -4.805 -6.787 1.00 88.88 534 PHE A C 1
ATOM 4043 O O . PHE A 1 534 ? 27.533 -5.127 -6.478 1.00 88.88 534 PHE A O 1
ATOM 4050 N N . ARG A 1 535 ? 25.616 -5.601 -7.541 1.00 85.00 535 ARG A N 1
ATOM 4051 C CA . ARG A 1 535 ? 26.030 -6.935 -8.020 1.00 85.00 535 ARG A CA 1
ATOM 4052 C C . ARG A 1 535 ? 27.089 -6.903 -9.130 1.00 85.00 535 ARG A C 1
ATOM 4054 O O . ARG A 1 535 ? 27.703 -7.938 -9.372 1.00 85.00 535 ARG A O 1
ATOM 4061 N N . SER A 1 536 ? 27.302 -5.770 -9.806 1.00 87.88 536 SER A N 1
ATOM 4062 C CA . SER A 1 536 ? 28.293 -5.629 -10.888 1.00 87.88 536 SER A CA 1
ATOM 4063 C C . SER A 1 536 ? 29.699 -5.204 -10.424 1.00 87.88 536 SER A C 1
ATOM 4065 O O . SER A 1 536 ? 30.598 -5.066 -11.255 1.00 87.88 536 SER A O 1
ATOM 4067 N N . LEU A 1 537 ? 29.909 -5.014 -9.116 1.00 86.56 537 LEU A N 1
ATOM 4068 C CA . LEU A 1 537 ? 31.190 -4.607 -8.520 1.00 86.56 537 LEU A CA 1
ATOM 4069 C C . LEU A 1 537 ? 32.108 -5.798 -8.210 1.00 86.56 537 LEU A C 1
ATOM 4071 O O . LEU A 1 537 ? 31.644 -6.908 -7.943 1.00 86.56 537 LEU A O 1
ATOM 4075 N N . ASP A 1 538 ? 33.423 -5.562 -8.145 1.00 80.88 538 ASP A N 1
ATOM 4076 C CA . ASP A 1 538 ? 34.338 -6.545 -7.558 1.00 80.88 538 ASP A CA 1
ATOM 4077 C C . ASP A 1 538 ? 34.203 -6.570 -6.024 1.00 80.88 538 ASP A C 1
ATOM 4079 O O . ASP A 1 538 ? 34.061 -5.527 -5.386 1.00 80.88 538 ASP A O 1
ATOM 4083 N N . ASN A 1 539 ? 34.416 -7.732 -5.388 1.00 74.44 539 ASN A N 1
ATOM 4084 C CA . ASN A 1 539 ? 34.453 -7.880 -3.917 1.00 74.44 539 ASN A CA 1
ATOM 4085 C C . ASN A 1 539 ? 35.401 -6.893 -3.185 1.00 74.44 539 ASN A C 1
ATOM 4087 O O . ASN A 1 539 ? 35.299 -6.743 -1.972 1.00 74.44 539 ASN A O 1
ATOM 4091 N N . LYS A 1 540 ? 36.355 -6.271 -3.893 1.00 74.81 540 LYS A N 1
ATOM 4092 C CA . LYS A 1 540 ? 37.323 -5.285 -3.370 1.00 74.81 540 LYS A CA 1
ATOM 4093 C C . LYS A 1 540 ? 36.791 -3.837 -3.355 1.00 74.81 540 LYS A C 1
ATOM 4095 O O . LYS A 1 540 ? 37.421 -2.974 -2.758 1.00 74.81 540 LYS A O 1
ATOM 4100 N N . GLU A 1 541 ? 35.704 -3.576 -4.082 1.00 75.19 541 GLU A N 1
ATOM 4101 C CA . GLU A 1 541 ? 35.068 -2.260 -4.276 1.00 75.19 541 GLU A CA 1
ATOM 4102 C C . GLU A 1 541 ? 33.833 -2.103 -3.370 1.00 75.19 541 GLU A C 1
ATOM 4104 O O . GLU A 1 541 ? 33.408 -0.991 -3.058 1.00 75.19 541 GLU A O 1
ATOM 4109 N N . VAL A 1 542 ? 33.290 -3.221 -2.874 1.00 81.56 542 VAL A N 1
ATOM 4110 C CA . VAL A 1 542 ? 32.215 -3.246 -1.879 1.00 81.56 542 VAL A CA 1
ATOM 4111 C C . VAL A 1 542 ? 32.693 -2.617 -0.564 1.00 81.56 542 VAL A C 1
ATOM 4113 O O . VAL A 1 542 ? 33.403 -3.244 0.217 1.00 81.56 542 VAL A O 1
ATOM 4116 N N . GLY A 1 543 ? 32.272 -1.374 -0.315 1.00 80.00 543 GLY A N 1
ATOM 4117 C CA . GLY A 1 543 ? 32.623 -0.626 0.896 1.00 80.00 543 GLY A CA 1
ATOM 4118 C C . GLY A 1 543 ? 33.882 0.234 0.757 1.00 80.00 543 GLY A C 1
ATOM 4119 O O . GLY A 1 543 ? 34.419 0.689 1.765 1.00 80.00 543 GLY A O 1
ATOM 4120 N N . GLU A 1 544 ? 34.372 0.455 -0.465 1.00 86.50 544 GLU A N 1
ATOM 4121 C CA . GLU A 1 544 ? 35.510 1.338 -0.720 1.00 86.50 544 GLU A CA 1
ATOM 4122 C C . GLU A 1 544 ? 35.071 2.812 -0.576 1.00 86.50 544 GLU A C 1
ATOM 4124 O O . GLU A 1 544 ? 34.192 3.299 -1.295 1.00 86.50 544 GLU A O 1
ATOM 4129 N N . THR A 1 545 ? 35.644 3.515 0.408 1.00 82.75 545 THR A N 1
ATOM 4130 C CA . THR A 1 545 ? 35.134 4.807 0.891 1.00 82.75 545 THR A CA 1
ATOM 4131 C C . THR A 1 545 ? 35.432 5.996 -0.023 1.00 82.75 545 THR A C 1
ATOM 4133 O O . THR A 1 545 ? 34.878 7.072 0.223 1.00 82.75 545 THR A O 1
ATOM 4136 N N . VAL A 1 546 ? 36.241 5.829 -1.080 1.00 82.62 546 VAL A N 1
ATOM 4137 C CA . VAL A 1 546 ? 36.435 6.811 -2.164 1.00 82.62 546 VAL A CA 1
ATOM 4138 C C . VAL A 1 546 ? 35.428 6.589 -3.299 1.00 82.62 546 VAL A C 1
ATOM 4140 O O . VAL A 1 546 ? 34.755 7.540 -3.692 1.00 82.62 546 VAL A O 1
ATOM 4143 N N . PHE A 1 547 ? 35.238 5.354 -3.765 1.00 86.56 547 PHE A N 1
ATOM 4144 C CA . PHE A 1 547 ? 34.235 4.970 -4.770 1.00 86.56 547 PHE A CA 1
ATOM 4145 C C . PHE A 1 547 ? 32.808 5.361 -4.356 1.00 86.56 547 PHE A C 1
ATOM 4147 O O . PHE A 1 547 ? 32.111 6.068 -5.089 1.00 86.56 547 PHE A O 1
ATOM 4154 N N . MET A 1 548 ? 32.404 5.001 -3.130 1.00 88.81 548 MET A N 1
ATOM 4155 C CA . MET A 1 548 ? 31.124 5.434 -2.547 1.00 88.81 548 MET A CA 1
ATOM 4156 C C . MET A 1 548 ? 30.987 6.965 -2.546 1.00 88.81 548 MET A C 1
ATOM 4158 O O . MET A 1 548 ? 29.890 7.510 -2.652 1.00 88.81 548 MET A O 1
ATOM 4162 N N . ALA A 1 549 ? 32.109 7.676 -2.429 1.00 84.19 549 ALA A N 1
ATOM 4163 C CA . ALA A 1 549 ? 32.167 9.127 -2.365 1.00 84.19 549 ALA A CA 1
ATOM 4164 C C . ALA A 1 549 ? 31.941 9.789 -3.728 1.00 84.19 549 ALA A C 1
ATOM 4166 O O . ALA A 1 549 ? 31.220 10.783 -3.798 1.00 84.19 549 ALA A O 1
ATOM 4167 N N . GLU A 1 550 ? 32.521 9.245 -4.799 1.00 86.62 550 GLU A N 1
ATOM 4168 C CA . GLU A 1 550 ? 32.307 9.741 -6.164 1.00 86.62 550 GLU A CA 1
ATOM 4169 C C . GLU A 1 550 ? 30.829 9.604 -6.564 1.00 86.62 550 GLU A C 1
ATOM 4171 O O . GLU A 1 550 ? 30.219 10.579 -7.012 1.00 86.62 550 GLU A O 1
ATOM 4176 N N . ILE A 1 551 ? 30.218 8.452 -6.268 1.00 91.19 551 ILE A N 1
ATOM 4177 C CA . ILE A 1 551 ? 28.777 8.210 -6.440 1.00 91.19 551 ILE A CA 1
ATOM 4178 C C . ILE A 1 551 ? 27.939 9.178 -5.583 1.00 91.19 551 ILE A C 1
ATOM 4180 O O . ILE A 1 551 ? 26.996 9.801 -6.082 1.00 91.19 551 ILE A O 1
ATOM 4184 N N . LEU A 1 552 ? 28.296 9.374 -4.307 1.00 86.88 552 LEU A N 1
ATOM 4185 C CA . LEU A 1 552 ? 27.599 10.311 -3.417 1.00 86.88 552 LEU A CA 1
ATOM 4186 C C . LEU A 1 552 ? 27.679 11.763 -3.916 1.00 86.88 552 LEU A C 1
ATOM 4188 O O . LEU A 1 552 ? 26.717 12.508 -3.741 1.00 86.88 552 LEU A O 1
ATOM 4192 N N . SER A 1 553 ? 28.774 12.183 -4.554 1.00 84.75 553 SER A N 1
ATOM 4193 C CA . SER A 1 553 ? 28.875 13.521 -5.156 1.00 84.75 553 SER A CA 1
ATOM 4194 C C . SER A 1 553 ? 27.932 13.708 -6.350 1.00 84.75 553 SER A C 1
ATOM 4196 O O . SER A 1 553 ? 27.355 14.789 -6.493 1.00 84.75 553 SER A O 1
ATOM 4198 N N . VAL A 1 554 ? 27.707 12.671 -7.169 1.00 89.75 554 VAL A N 1
ATOM 4199 C CA . VAL A 1 554 ? 26.707 12.702 -8.258 1.00 89.75 554 VAL A CA 1
ATOM 4200 C C . VAL A 1 554 ? 25.288 12.821 -7.683 1.00 89.75 554 VAL A C 1
ATOM 4202 O O . VAL A 1 554 ? 24.521 13.690 -8.111 1.00 89.75 554 VAL A O 1
ATOM 4205 N N . GLY A 1 555 ? 24.957 12.029 -6.656 1.00 88.38 555 GLY A N 1
ATOM 4206 C CA . GLY A 1 555 ? 23.676 12.128 -5.940 1.00 88.38 555 GLY A CA 1
ATOM 4207 C C . GLY A 1 555 ? 23.457 13.506 -5.298 1.00 88.38 555 GLY A C 1
ATOM 4208 O O . GLY A 1 555 ? 22.418 14.131 -5.511 1.00 88.38 555 GLY A O 1
ATOM 4209 N N . ARG A 1 556 ? 24.474 14.035 -4.601 1.00 82.88 556 ARG A N 1
ATOM 4210 C CA . ARG A 1 556 ? 24.464 15.375 -3.980 1.00 82.88 556 ARG A CA 1
ATOM 4211 C C . ARG A 1 556 ? 24.231 16.497 -4.984 1.00 82.88 556 ARG A C 1
ATOM 4213 O O . ARG A 1 556 ? 23.435 17.390 -4.707 1.00 82.88 556 ARG A O 1
ATOM 4220 N N . LEU A 1 557 ? 24.915 16.488 -6.134 1.00 84.62 557 LEU A N 1
ATOM 4221 C CA . LEU A 1 557 ? 24.686 17.495 -7.177 1.00 84.62 557 LEU A CA 1
ATOM 4222 C C . LEU A 1 557 ? 23.241 17.426 -7.688 1.00 84.62 557 LEU A C 1
ATOM 4224 O O . LEU A 1 557 ? 22.596 18.461 -7.835 1.00 84.62 557 LEU A O 1
ATOM 4228 N N . THR A 1 558 ? 22.737 16.213 -7.907 1.00 88.00 558 THR A N 1
ATOM 4229 C CA . THR A 1 558 ? 21.383 15.963 -8.414 1.00 88.00 558 THR A CA 1
ATOM 4230 C C . THR A 1 558 ? 20.322 16.520 -7.461 1.00 88.00 558 THR A C 1
ATOM 4232 O O . THR A 1 558 ? 19.530 17.376 -7.861 1.00 88.00 558 THR A O 1
ATOM 4235 N N . ALA A 1 559 ? 20.373 16.150 -6.177 1.00 80.88 559 ALA A N 1
ATOM 4236 C CA . ALA A 1 559 ? 19.470 16.678 -5.153 1.00 80.88 559 ALA A CA 1
ATOM 4237 C C . ALA A 1 559 ? 19.634 18.202 -4.945 1.00 80.88 559 ALA A C 1
ATOM 4239 O O . ALA A 1 559 ? 18.646 18.925 -4.811 1.00 80.88 559 ALA A O 1
ATOM 4240 N N . SER A 1 560 ? 20.864 18.731 -4.987 1.00 79.44 560 SER A N 1
ATOM 4241 C CA . SER A 1 560 ? 21.156 20.171 -4.825 1.00 79.44 560 SER A CA 1
ATOM 4242 C C . SER A 1 560 ? 20.667 21.044 -5.995 1.00 79.44 560 SER A C 1
ATOM 4244 O O . SER A 1 560 ? 20.488 22.253 -5.827 1.00 79.44 560 SER A O 1
ATOM 4246 N N . LEU A 1 561 ? 20.439 20.453 -7.173 1.00 82.56 561 LEU A N 1
ATOM 4247 C CA . LEU A 1 561 ? 19.838 21.127 -8.329 1.00 82.56 561 LEU A CA 1
ATOM 4248 C C . LEU A 1 561 ? 18.314 20.983 -8.354 1.00 82.56 561 LEU A C 1
ATOM 4250 O O . LEU A 1 561 ? 17.631 21.972 -8.585 1.00 82.56 561 LEU A O 1
ATOM 4254 N N . ILE A 1 562 ? 17.763 19.804 -8.054 1.00 81.38 562 ILE A N 1
ATOM 4255 C CA . ILE A 1 562 ? 16.303 19.615 -7.971 1.00 81.38 562 ILE A CA 1
ATOM 4256 C C . ILE A 1 562 ? 15.695 20.442 -6.821 1.00 81.38 562 ILE A C 1
ATOM 4258 O O . ILE A 1 562 ? 14.628 21.033 -6.978 1.00 81.38 562 ILE A O 1
ATOM 4262 N N . SER A 1 563 ? 16.417 20.608 -5.708 1.00 75.00 563 SER A N 1
ATOM 4263 C CA . SER A 1 563 ? 16.019 21.512 -4.615 1.00 75.00 563 SER A CA 1
ATOM 4264 C C . SER A 1 563 ? 16.062 23.010 -4.959 1.00 75.00 563 SER A C 1
ATOM 4266 O O . SER A 1 563 ? 15.495 23.805 -4.211 1.00 75.00 563 SER A O 1
ATOM 4268 N N . GLU A 1 564 ? 16.673 23.426 -6.078 1.00 76.88 564 GLU A N 1
ATOM 4269 C CA . GLU A 1 564 ? 16.588 24.815 -6.567 1.00 76.88 564 GLU A CA 1
ATOM 4270 C C . GLU A 1 564 ? 15.248 25.134 -7.233 1.00 76.88 564 GLU A C 1
ATOM 4272 O O . GLU A 1 564 ? 14.939 26.308 -7.430 1.00 76.88 564 GLU A O 1
ATOM 4277 N N . GLU A 1 565 ? 14.457 24.131 -7.626 1.00 78.56 565 GLU A N 1
ATOM 4278 C CA . GLU A 1 565 ? 13.202 24.379 -8.345 1.00 78.56 565 GLU A CA 1
ATOM 4279 C C . GLU A 1 565 ? 12.100 24.950 -7.451 1.00 78.56 565 GLU A C 1
ATOM 4281 O O . GLU A 1 565 ? 11.085 25.444 -7.955 1.00 78.56 565 GLU A O 1
ATOM 4286 N N . VAL A 1 566 ? 12.325 24.962 -6.134 1.00 71.75 566 VAL A N 1
ATOM 4287 C CA . VAL A 1 566 ? 11.406 25.513 -5.141 1.00 71.75 566 VAL A CA 1
ATOM 4288 C C . VAL A 1 566 ? 12.142 26.419 -4.151 1.00 71.75 566 VAL A C 1
ATOM 4290 O O . VAL A 1 566 ? 13.214 26.117 -3.634 1.00 71.75 566 VAL A O 1
ATOM 4293 N N . THR A 1 567 ? 11.549 27.583 -3.900 1.00 68.81 567 THR A N 1
ATOM 4294 C CA . THR A 1 567 ? 12.080 28.628 -3.018 1.00 68.81 567 THR A CA 1
ATOM 4295 C C . THR A 1 567 ? 12.122 28.209 -1.546 1.00 68.81 567 THR A C 1
ATOM 4297 O O . THR A 1 567 ? 11.449 27.275 -1.113 1.00 68.81 567 THR A O 1
ATOM 4300 N N . GLN A 1 568 ? 12.845 28.981 -0.724 1.00 63.75 568 GLN A N 1
ATOM 4301 C CA . GLN A 1 568 ? 12.916 28.768 0.730 1.00 63.75 568 GLN A CA 1
ATOM 4302 C C . GLN A 1 568 ? 11.547 28.778 1.442 1.00 63.75 568 GLN A C 1
ATOM 4304 O O . GLN A 1 568 ? 11.461 28.266 2.556 1.00 63.75 568 GLN A O 1
ATOM 4309 N N . SER A 1 569 ? 10.505 29.351 0.826 1.00 60.41 569 SER A N 1
ATOM 4310 C CA . SER A 1 569 ? 9.128 29.396 1.337 1.00 60.41 569 SER A CA 1
ATOM 4311 C C . SER A 1 569 ? 8.201 28.321 0.749 1.00 60.41 569 SER A C 1
ATOM 4313 O O . SER A 1 569 ? 7.001 28.375 0.997 1.00 60.41 569 SER A O 1
ATOM 4315 N N . GLY A 1 570 ? 8.717 27.366 -0.033 1.00 64.75 570 GLY A N 1
ATOM 4316 C CA . GLY A 1 570 ? 7.927 26.262 -0.593 1.00 64.75 570 GLY A CA 1
ATOM 4317 C C . GLY A 1 570 ? 7.122 26.597 -1.856 1.00 64.75 570 GLY A C 1
ATOM 4318 O O . GLY A 1 570 ? 6.356 25.759 -2.315 1.00 64.75 570 GLY A O 1
ATOM 4319 N N . GLU A 1 571 ? 7.290 27.791 -2.433 1.00 70.06 571 GLU A N 1
ATOM 4320 C CA . GLU A 1 571 ? 6.694 28.175 -3.724 1.00 70.06 571 GLU A CA 1
ATOM 4321 C C . GLU A 1 571 ? 7.687 27.930 -4.874 1.00 70.06 571 GLU A C 1
ATOM 4323 O O . GLU A 1 571 ? 8.890 28.132 -4.675 1.00 70.06 571 GLU A O 1
ATOM 4328 N N . PRO A 1 572 ? 7.244 27.500 -6.068 1.00 74.06 572 PRO A N 1
ATOM 4329 C CA . PRO A 1 572 ? 8.149 27.076 -7.129 1.00 74.06 572 PRO A CA 1
ATOM 4330 C C . PRO A 1 572 ? 8.834 28.283 -7.786 1.00 74.06 572 PRO A C 1
ATOM 4332 O O . PRO A 1 572 ? 8.285 29.385 -7.817 1.00 74.06 572 PRO A O 1
ATOM 4335 N N . VAL A 1 573 ? 10.036 28.089 -8.335 1.00 78.19 573 VAL A N 1
ATOM 4336 C CA . VAL A 1 573 ? 10.790 29.168 -9.008 1.00 78.19 573 VAL A CA 1
ATOM 4337 C C . VAL A 1 573 ? 10.182 29.540 -10.370 1.00 78.19 573 VAL A C 1
ATOM 4339 O O . VAL A 1 573 ? 10.346 30.670 -10.828 1.00 78.19 573 VAL A O 1
ATOM 4342 N N . PHE A 1 574 ? 9.418 28.631 -10.981 1.00 82.12 574 PHE A N 1
ATOM 4343 C CA . PHE A 1 574 ? 8.610 28.875 -12.177 1.00 82.12 574 PHE A CA 1
ATOM 4344 C C . PHE A 1 574 ? 7.207 28.272 -12.018 1.00 82.12 574 PHE A C 1
ATOM 4346 O O . PHE A 1 574 ? 6.992 27.366 -11.216 1.00 82.12 574 PHE A O 1
ATOM 4353 N N . GLU A 1 575 ? 6.249 28.736 -12.822 1.00 82.75 575 GLU A N 1
ATOM 4354 C CA . GLU A 1 575 ? 4.959 28.058 -12.983 1.00 82.75 575 GLU A CA 1
ATOM 4355 C C . GLU A 1 575 ? 5.156 26.814 -13.866 1.00 82.75 575 GLU A C 1
ATOM 4357 O O . GLU A 1 575 ? 5.169 26.896 -15.094 1.00 82.75 575 GLU A O 1
ATOM 4362 N N . TYR A 1 576 ? 5.408 25.675 -13.218 1.00 82.44 576 TYR A N 1
ATOM 4363 C CA . TYR A 1 576 ? 5.670 24.395 -13.874 1.00 82.44 576 TYR A CA 1
ATOM 4364 C C . TYR A 1 576 ? 4.385 23.649 -14.244 1.00 82.44 576 TYR A C 1
ATOM 4366 O O . TYR A 1 576 ? 3.430 23.579 -13.467 1.00 82.44 576 TYR A O 1
ATOM 4374 N N . THR A 1 577 ? 4.388 23.037 -15.425 1.00 84.75 577 THR A N 1
ATOM 4375 C CA . THR A 1 577 ? 3.342 22.111 -15.875 1.00 84.75 577 THR A CA 1
ATOM 4376 C C . THR A 1 577 ? 3.420 20.769 -15.128 1.00 84.75 577 THR A C 1
ATOM 4378 O O . THR A 1 577 ? 4.497 20.390 -14.659 1.00 84.75 577 THR A O 1
ATOM 4381 N N . PRO A 1 578 ? 2.320 19.988 -15.049 1.00 80.69 578 PRO A N 1
ATOM 4382 C CA . PRO A 1 578 ? 2.337 18.665 -14.416 1.00 80.69 578 PRO A CA 1
ATOM 4383 C C . PRO A 1 578 ? 3.380 17.705 -15.006 1.00 80.69 578 PRO A C 1
ATOM 4385 O O . PRO A 1 578 ? 3.925 16.866 -14.294 1.00 80.69 578 PRO A O 1
ATOM 4388 N N . ASP A 1 579 ? 3.687 17.854 -16.293 1.00 85.38 579 ASP A N 1
ATOM 4389 C CA . ASP A 1 579 ? 4.673 17.044 -17.003 1.00 85.38 579 ASP A CA 1
ATOM 4390 C C . ASP A 1 579 ? 6.124 17.432 -16.673 1.00 85.38 579 ASP A C 1
ATOM 4392 O O . ASP A 1 579 ? 6.967 16.554 -16.497 1.00 85.38 579 ASP A O 1
ATOM 4396 N N . GLU A 1 580 ? 6.420 18.722 -16.494 1.00 86.69 580 GLU A N 1
ATOM 4397 C CA . GLU A 1 580 ? 7.728 19.175 -15.991 1.00 86.69 580 GLU A CA 1
ATOM 4398 C C . GLU A 1 580 ? 7.939 18.732 -14.530 1.00 86.69 580 GLU A C 1
ATOM 4400 O O . GLU A 1 580 ? 9.022 18.266 -14.174 1.00 86.69 580 GLU A O 1
ATOM 4405 N N . VAL A 1 581 ? 6.886 18.771 -13.702 1.00 83.50 581 VAL A N 1
ATOM 4406 C CA . VAL A 1 581 ? 6.909 18.248 -12.322 1.00 83.50 581 VAL A CA 1
ATOM 4407 C C . VAL A 1 581 ? 7.165 16.734 -12.290 1.00 83.50 581 VAL A C 1
ATOM 4409 O O . VAL A 1 581 ? 7.999 16.266 -11.513 1.00 83.50 581 VAL A O 1
ATOM 4412 N N . ARG A 1 582 ? 6.513 15.960 -13.169 1.00 85.56 582 ARG A N 1
ATOM 4413 C CA . ARG A 1 582 ? 6.768 14.516 -13.342 1.00 85.56 582 ARG A CA 1
ATOM 4414 C C . ARG A 1 582 ? 8.226 14.225 -13.698 1.00 85.56 582 ARG A C 1
ATOM 4416 O O . ARG A 1 582 ? 8.820 13.309 -13.132 1.00 85.56 582 ARG A O 1
ATOM 4423 N N . VAL A 1 583 ? 8.818 15.019 -14.591 1.00 89.06 583 VAL A N 1
ATOM 4424 C CA . VAL A 1 583 ? 10.235 14.898 -14.964 1.00 89.06 583 VAL A CA 1
ATOM 4425 C C . VAL A 1 583 ? 11.153 15.117 -13.761 1.00 89.06 583 VAL A C 1
ATOM 4427 O O . VAL A 1 583 ? 12.007 14.267 -13.503 1.00 89.06 583 VAL A O 1
ATOM 4430 N N . PHE A 1 584 ? 10.960 16.178 -12.976 1.00 87.81 584 PHE A N 1
ATOM 4431 C CA . PHE A 1 584 ? 11.765 16.401 -11.768 1.00 87.81 584 PHE A CA 1
ATOM 4432 C C . PHE A 1 584 ? 11.605 15.276 -10.735 1.00 87.81 584 PHE A C 1
ATOM 4434 O O . PHE A 1 584 ? 12.599 14.853 -10.147 1.00 87.81 584 PHE A O 1
ATOM 4441 N N . LEU A 1 585 ? 10.398 14.723 -10.566 1.00 85.88 585 LEU A N 1
ATOM 4442 C CA . LEU A 1 585 ? 10.182 13.573 -9.683 1.00 85.88 585 LEU A CA 1
ATOM 4443 C C . LEU A 1 585 ? 10.915 12.312 -10.175 1.00 85.88 585 LEU A C 1
ATOM 4445 O O . LEU A 1 585 ? 11.474 11.586 -9.361 1.00 85.88 585 LEU A O 1
ATOM 4449 N N . SER A 1 586 ? 10.985 12.059 -11.488 1.00 90.88 586 SER A N 1
ATOM 4450 C CA . SER A 1 586 ? 11.769 10.924 -12.017 1.00 90.88 586 SER A CA 1
ATOM 4451 C C . SER A 1 586 ? 13.273 11.045 -11.729 1.00 90.88 586 SER A C 1
ATOM 4453 O O . SER A 1 586 ? 13.944 10.035 -11.519 1.00 90.88 586 SER A O 1
ATOM 4455 N N . ILE A 1 587 ? 13.791 12.276 -11.650 1.00 92.00 587 ILE A N 1
ATOM 4456 C CA . ILE A 1 587 ? 15.178 12.564 -11.260 1.00 92.00 587 ILE A CA 1
ATOM 4457 C C . ILE A 1 587 ? 15.366 12.369 -9.743 1.00 92.00 587 ILE A C 1
ATOM 4459 O O . ILE A 1 587 ? 16.386 11.822 -9.328 1.00 92.00 587 ILE A O 1
ATOM 4463 N N . ASP A 1 588 ? 14.381 12.740 -8.916 1.00 86.56 588 ASP A N 1
ATOM 4464 C CA . ASP A 1 588 ? 14.406 12.503 -7.462 1.00 86.56 588 ASP A CA 1
ATOM 4465 C C . ASP A 1 588 ? 14.392 10.999 -7.118 1.00 86.56 588 ASP A C 1
ATOM 4467 O O . ASP A 1 588 ? 15.187 10.540 -6.299 1.00 86.56 588 ASP A O 1
ATOM 4471 N N . VAL A 1 589 ? 13.575 10.193 -7.810 1.00 88.88 589 VAL A N 1
ATOM 4472 C CA . VAL A 1 589 ? 13.581 8.722 -7.663 1.00 88.88 589 VAL A CA 1
ATOM 4473 C C . VAL A 1 589 ? 14.943 8.133 -8.057 1.00 88.88 589 VAL A C 1
ATOM 4475 O O . VAL A 1 589 ? 15.468 7.273 -7.347 1.00 88.88 589 VAL A O 1
ATOM 4478 N N . LEU A 1 590 ? 15.573 8.616 -9.135 1.00 92.81 590 LEU A N 1
ATOM 4479 C CA . LEU A 1 590 ? 16.925 8.189 -9.524 1.00 92.81 590 LEU A CA 1
ATOM 4480 C C . LEU A 1 590 ? 17.982 8.589 -8.474 1.00 92.81 590 LEU A C 1
ATOM 4482 O O . LEU A 1 590 ? 18.845 7.777 -8.135 1.00 92.81 590 LEU A O 1
ATOM 4486 N N . ALA A 1 591 ? 17.892 9.790 -7.895 1.00 90.00 591 ALA A N 1
ATOM 4487 C CA . ALA A 1 591 ? 18.772 10.222 -6.806 1.00 90.00 591 ALA A CA 1
ATOM 4488 C C . ALA A 1 591 ? 18.605 9.347 -5.549 1.00 90.00 591 ALA A C 1
ATOM 4490 O O . ALA A 1 591 ? 19.595 8.898 -4.967 1.00 90.00 591 ALA A O 1
ATOM 4491 N N . ARG A 1 592 ? 17.367 9.010 -5.170 1.00 87.31 592 ARG A N 1
ATOM 4492 C CA . ARG A 1 592 ? 17.077 8.076 -4.067 1.00 87.31 592 ARG A CA 1
ATOM 4493 C C . ARG A 1 592 ? 17.539 6.649 -4.371 1.00 87.31 592 ARG A C 1
ATOM 4495 O O . ARG A 1 592 ? 18.030 5.974 -3.471 1.00 87.31 592 ARG A O 1
ATOM 4502 N N . THR A 1 593 ? 17.507 6.218 -5.633 1.00 91.12 593 THR A N 1
ATOM 4503 C CA . THR A 1 593 ? 18.071 4.927 -6.080 1.00 91.12 593 THR A CA 1
ATOM 4504 C C . THR A 1 593 ? 19.591 4.860 -5.854 1.00 91.12 593 THR A C 1
ATOM 4506 O O . THR A 1 593 ? 20.113 3.816 -5.460 1.00 91.12 593 THR A O 1
ATOM 4509 N N . ILE A 1 594 ? 20.312 5.982 -6.001 1.00 93.00 594 ILE A N 1
ATOM 4510 C CA . ILE A 1 594 ? 21.725 6.088 -5.588 1.00 93.00 594 ILE A CA 1
ATOM 4511 C C . ILE A 1 594 ? 21.863 5.969 -4.064 1.00 93.00 594 ILE A C 1
ATOM 4513 O O . ILE A 1 594 ? 22.757 5.276 -3.581 1.00 93.00 594 ILE A O 1
ATOM 4517 N N . GLY A 1 595 ? 20.972 6.608 -3.302 1.00 89.06 595 GLY A N 1
ATOM 4518 C CA . GLY A 1 595 ? 20.931 6.491 -1.842 1.00 89.06 595 GLY A CA 1
ATOM 4519 C C . GLY A 1 595 ? 20.769 5.044 -1.368 1.00 89.06 595 GLY A C 1
ATOM 4520 O O . GLY A 1 595 ? 21.553 4.588 -0.536 1.00 89.06 595 GLY A O 1
ATOM 4521 N N . LEU A 1 596 ? 19.839 4.291 -1.967 1.00 87.31 596 LEU A N 1
ATOM 4522 C CA . LEU A 1 596 ? 19.681 2.850 -1.735 1.00 87.31 596 LEU A CA 1
ATOM 4523 C C . LEU A 1 596 ? 20.982 2.092 -2.028 1.00 87.31 596 LEU A C 1
ATOM 4525 O O . LEU A 1 596 ? 21.478 1.381 -1.159 1.00 87.31 596 LEU A O 1
ATOM 4529 N N . HIS A 1 597 ? 21.579 2.285 -3.207 1.00 90.69 597 HIS A N 1
ATOM 4530 C CA . HIS A 1 597 ? 22.831 1.623 -3.592 1.00 90.69 597 HIS A CA 1
ATOM 4531 C C . HIS A 1 597 ? 23.979 1.897 -2.599 1.00 90.69 597 HIS A C 1
ATOM 4533 O O . HIS A 1 597 ? 24.682 0.973 -2.187 1.00 90.69 597 HIS A O 1
ATOM 4539 N N . LEU A 1 598 ? 24.127 3.139 -2.133 1.00 89.81 598 LEU A N 1
ATOM 4540 C CA . LEU A 1 598 ? 25.125 3.501 -1.121 1.00 89.81 598 LEU A CA 1
ATOM 4541 C C . LEU A 1 598 ? 24.842 2.872 0.252 1.00 89.81 598 LEU A C 1
ATOM 4543 O O . LEU A 1 598 ? 25.784 2.477 0.944 1.00 89.81 598 LEU A O 1
ATOM 4547 N N . LEU A 1 599 ? 23.573 2.716 0.641 1.00 84.38 599 LEU A N 1
ATOM 4548 C CA . LEU A 1 599 ? 23.211 1.980 1.856 1.00 84.38 599 LEU A CA 1
ATOM 4549 C C . LEU A 1 599 ? 23.608 0.496 1.762 1.00 84.38 599 LEU A C 1
ATOM 4551 O O . LEU A 1 599 ? 23.980 -0.083 2.781 1.00 84.38 599 LEU A O 1
ATOM 4555 N N . MET A 1 600 ? 23.628 -0.116 0.568 1.00 84.75 600 MET A N 1
ATOM 4556 C CA . MET A 1 600 ? 24.027 -1.528 0.406 1.00 84.75 600 MET A CA 1
ATOM 4557 C C . MET A 1 600 ? 25.478 -1.751 0.840 1.00 84.75 600 MET A C 1
ATOM 4559 O O . MET A 1 600 ? 25.804 -2.761 1.463 1.00 84.75 600 MET A O 1
ATOM 4563 N N . HIS A 1 601 ? 26.348 -0.776 0.585 1.00 86.12 601 HIS A N 1
ATOM 4564 C CA . HIS A 1 601 ? 27.720 -0.792 1.080 1.00 86.12 601 HIS A CA 1
ATOM 4565 C C . HIS A 1 601 ? 27.792 -0.660 2.606 1.00 86.12 601 HIS A C 1
ATOM 4567 O O . HIS A 1 601 ? 28.487 -1.443 3.248 1.00 86.12 601 HIS A O 1
ATOM 4573 N N . VAL A 1 602 ? 27.026 0.261 3.201 1.00 81.62 602 VAL A N 1
ATOM 4574 C CA . VAL A 1 602 ? 27.001 0.465 4.664 1.00 81.62 602 VAL A CA 1
ATOM 4575 C C . VAL A 1 602 ? 26.437 -0.751 5.415 1.00 81.62 602 VAL A C 1
ATOM 4577 O O . VAL A 1 602 ? 26.858 -1.035 6.536 1.00 81.62 602 VAL A O 1
ATOM 4580 N N . TYR A 1 603 ? 25.525 -1.500 4.792 1.00 77.50 603 TYR A N 1
ATOM 4581 C CA . TYR A 1 603 ? 24.954 -2.744 5.321 1.00 77.50 603 TYR A CA 1
ATOM 4582 C C . TYR A 1 603 ? 25.724 -4.018 4.924 1.00 77.50 603 TYR A C 1
ATOM 4584 O O . TYR A 1 603 ? 25.319 -5.119 5.304 1.00 77.50 603 TYR A O 1
ATOM 4592 N N . SER A 1 604 ? 26.836 -3.908 4.190 1.00 79.25 604 SER A N 1
ATOM 4593 C CA . SER A 1 604 ? 27.634 -5.072 3.787 1.00 79.25 604 SER A CA 1
ATOM 4594 C C . SER A 1 604 ? 28.354 -5.713 4.989 1.00 79.25 604 SER A C 1
ATOM 4596 O O . SER A 1 604 ? 29.003 -5.002 5.764 1.00 79.25 604 SER A O 1
ATOM 4598 N N . PRO A 1 605 ? 28.303 -7.051 5.166 1.00 73.31 605 PRO A N 1
ATOM 4599 C CA . PRO A 1 605 ? 28.976 -7.727 6.274 1.00 73.31 605 PRO A CA 1
ATOM 4600 C C . PRO A 1 605 ? 30.484 -7.443 6.314 1.00 73.31 605 PRO A C 1
ATOM 4602 O O . PRO A 1 605 ? 31.219 -7.783 5.390 1.00 73.31 605 PRO A O 1
ATOM 4605 N N . GLY A 1 606 ? 30.950 -6.846 7.414 1.00 68.69 606 GLY A N 1
ATOM 4606 C CA . GLY A 1 606 ? 32.357 -6.479 7.605 1.00 68.69 606 GLY A CA 1
ATOM 4607 C C . GLY A 1 606 ? 32.732 -5.061 7.160 1.00 68.69 606 GLY A C 1
ATOM 4608 O O . GLY A 1 606 ? 33.902 -4.704 7.286 1.00 68.69 606 GLY A O 1
ATOM 4609 N N . PHE A 1 607 ? 31.782 -4.240 6.696 1.00 77.19 607 PHE A N 1
ATOM 4610 C CA . PHE A 1 607 ? 32.029 -2.818 6.441 1.00 77.19 607 PHE A CA 1
ATOM 4611 C C . PHE A 1 607 ? 32.501 -2.094 7.715 1.00 77.19 607 PHE A C 1
ATOM 4613 O O . PHE A 1 607 ? 31.886 -2.198 8.778 1.00 77.19 607 PHE A O 1
ATOM 4620 N N . SER A 1 608 ? 33.605 -1.352 7.611 1.00 71.50 608 SER A N 1
ATOM 4621 C CA . SER A 1 608 ? 34.157 -0.549 8.705 1.00 71.50 608 SER A CA 1
ATOM 4622 C C . SER A 1 608 ? 34.953 0.631 8.158 1.00 71.50 608 SER A C 1
ATOM 4624 O O . SER A 1 608 ? 35.786 0.444 7.273 1.00 71.50 608 SER A O 1
ATOM 4626 N N . PHE A 1 609 ? 34.748 1.816 8.726 1.00 70.06 609 PHE A N 1
ATOM 4627 C CA . PHE A 1 609 ? 35.411 3.060 8.333 1.00 70.06 609 PHE A CA 1
ATOM 4628 C C . PHE A 1 609 ? 36.005 3.767 9.567 1.00 70.06 609 PHE A C 1
ATOM 4630 O O . PHE A 1 609 ? 35.505 3.578 10.680 1.00 70.06 609 PHE A O 1
ATOM 4637 N N . PRO A 1 610 ? 37.056 4.593 9.419 1.00 64.50 610 PRO A N 1
ATOM 4638 C CA . PRO A 1 610 ? 37.540 5.444 10.505 1.00 64.50 610 PRO A CA 1
ATOM 4639 C C . PRO A 1 610 ? 36.475 6.471 10.912 1.00 64.50 610 PRO A C 1
ATOM 4641 O O . PRO A 1 610 ? 35.923 7.142 10.047 1.00 64.50 610 PRO A O 1
ATOM 4644 N N . GLU A 1 611 ? 36.236 6.681 12.212 1.00 60.00 611 GLU A N 1
ATOM 4645 C CA . GLU A 1 611 ? 35.182 7.593 12.717 1.00 60.00 611 GLU A CA 1
ATOM 4646 C C . GLU A 1 611 ? 35.203 8.996 12.074 1.00 60.00 611 GLU A C 1
ATOM 4648 O O . GLU A 1 611 ? 34.159 9.608 11.868 1.00 60.00 611 GLU A O 1
ATOM 4653 N N . HIS A 1 612 ? 36.390 9.494 11.713 1.00 57.91 612 HIS A N 1
ATOM 4654 C CA . HIS A 1 612 ? 36.581 10.806 11.093 1.00 57.91 612 HIS A CA 1
ATOM 4655 C C . HIS A 1 612 ? 36.195 10.881 9.602 1.00 57.91 612 HIS A C 1
ATOM 4657 O O . HIS A 1 612 ? 36.090 11.986 9.072 1.00 57.91 612 HIS A O 1
ATOM 4663 N N . GLU A 1 613 ? 35.982 9.748 8.926 1.00 60.91 613 GLU A N 1
ATOM 4664 C CA . GLU A 1 613 ? 35.395 9.705 7.580 1.00 60.91 613 GLU A CA 1
ATOM 4665 C C . GLU A 1 613 ? 33.862 9.784 7.620 1.00 60.91 613 GLU A C 1
ATOM 4667 O O . GLU A 1 613 ? 33.256 10.233 6.651 1.00 60.91 613 GLU A O 1
ATOM 4672 N N . GLY A 1 614 ? 33.219 9.402 8.732 1.00 65.56 614 GLY A N 1
ATOM 4673 C CA . GLY A 1 614 ? 31.775 9.578 8.927 1.00 65.56 614 GLY A CA 1
ATOM 4674 C C . GLY A 1 614 ? 30.897 8.892 7.873 1.00 65.56 614 GLY A C 1
ATOM 4675 O O . GLY A 1 614 ? 29.895 9.463 7.455 1.00 65.56 614 GLY A O 1
ATOM 4676 N N . TRP A 1 615 ? 31.278 7.704 7.396 1.00 70.88 615 TRP A N 1
ATOM 4677 C CA . TRP A 1 615 ? 30.516 6.908 6.423 1.00 70.88 615 TRP A CA 1
ATOM 4678 C C . TRP A 1 615 ? 29.345 6.136 7.056 1.00 70.88 615 TRP A C 1
ATOM 4680 O O . TRP A 1 615 ? 29.177 4.931 6.876 1.00 70.88 615 TRP A O 1
ATOM 4690 N N . ASP A 1 616 ? 28.516 6.852 7.812 1.00 66.81 616 ASP A N 1
ATOM 4691 C CA . ASP A 1 616 ? 27.258 6.333 8.339 1.00 66.81 616 ASP A CA 1
ATOM 4692 C C . ASP A 1 616 ? 26.086 6.536 7.356 1.00 66.81 616 ASP A C 1
ATOM 4694 O O . ASP A 1 616 ? 26.189 7.195 6.317 1.00 66.81 616 ASP A O 1
ATOM 4698 N N . ARG A 1 617 ? 24.942 5.926 7.681 1.00 69.56 617 ARG A N 1
ATOM 4699 C CA . ARG A 1 617 ? 23.706 6.016 6.887 1.00 69.56 617 ARG A CA 1
ATOM 4700 C C . ARG A 1 617 ? 23.164 7.447 6.850 1.00 69.56 617 ARG A C 1
ATOM 4702 O O . ARG A 1 617 ? 22.697 7.898 5.808 1.00 69.56 617 ARG A O 1
ATOM 4709 N N . ARG A 1 618 ? 23.288 8.167 7.971 1.00 67.62 618 ARG A N 1
ATOM 4710 C CA . ARG A 1 618 ? 22.858 9.558 8.134 1.00 67.62 618 ARG A CA 1
ATOM 4711 C C . ARG A 1 618 ? 23.584 10.478 7.155 1.00 67.62 618 ARG A C 1
ATOM 4713 O O . ARG A 1 618 ? 22.954 11.359 6.581 1.00 67.62 618 ARG A O 1
ATOM 4720 N N . ARG A 1 619 ? 24.878 10.264 6.904 1.00 75.69 619 ARG A N 1
ATOM 4721 C CA . ARG A 1 619 ? 25.625 10.973 5.859 1.00 75.69 619 ARG A CA 1
ATOM 4722 C C . ARG A 1 619 ? 24.998 10.755 4.486 1.00 75.69 619 ARG A C 1
ATOM 4724 O O . ARG A 1 619 ? 24.958 11.709 3.717 1.00 75.69 619 ARG A O 1
ATOM 4731 N N . ILE A 1 620 ? 24.547 9.544 4.160 1.00 77.94 620 ILE A N 1
ATOM 4732 C CA . ILE A 1 620 ? 23.900 9.248 2.871 1.00 77.94 620 ILE A CA 1
ATOM 4733 C C . ILE A 1 620 ? 22.532 9.936 2.806 1.00 77.94 620 ILE A C 1
ATOM 4735 O O . ILE A 1 620 ? 22.276 10.656 1.842 1.00 77.94 620 ILE A O 1
ATOM 4739 N N . SER A 1 621 ? 21.698 9.802 3.844 1.00 71.69 621 SER A N 1
ATOM 4740 C CA . SER A 1 621 ? 20.380 10.442 3.875 1.00 71.69 621 SER A CA 1
ATOM 4741 C C . SER A 1 621 ? 20.494 11.970 3.855 1.00 71.69 621 SER A C 1
ATOM 4743 O O . SER A 1 621 ? 20.013 12.574 2.913 1.00 71.69 621 SER A O 1
ATOM 4745 N N . GLU A 1 622 ? 21.240 12.620 4.755 1.00 71.44 622 GLU A N 1
ATOM 4746 C CA . GLU A 1 622 ? 21.425 14.093 4.783 1.00 71.44 622 GLU A CA 1
ATOM 4747 C C . GLU A 1 622 ? 22.166 14.674 3.549 1.00 71.44 622 GLU A C 1
ATOM 4749 O O . GLU A 1 622 ? 22.437 15.874 3.496 1.00 71.44 622 GLU A O 1
ATOM 4754 N N . SER A 1 623 ? 22.513 13.842 2.561 1.00 73.88 623 SER A N 1
ATOM 4755 C CA . SER A 1 623 ? 23.112 14.233 1.277 1.00 73.88 623 SER A CA 1
ATOM 4756 C C . SER A 1 623 ? 22.190 14.091 0.061 1.00 73.88 623 SER A C 1
ATOM 4758 O O . SER A 1 623 ? 22.541 14.599 -1.006 1.00 73.88 623 SER A O 1
ATOM 4760 N N . ILE A 1 624 ? 21.103 13.327 0.185 1.00 75.00 624 ILE A N 1
ATOM 4761 C CA . ILE A 1 624 ? 20.232 12.886 -0.921 1.00 75.00 624 ILE A CA 1
ATOM 4762 C C . ILE A 1 624 ? 18.759 13.085 -0.538 1.00 75.00 624 ILE A C 1
ATOM 4764 O O . ILE A 1 624 ? 17.982 13.583 -1.344 1.00 75.00 624 ILE A O 1
ATOM 4768 N N . ASP A 1 625 ? 18.395 12.752 0.702 1.00 63.78 625 ASP A N 1
ATOM 4769 C CA . ASP A 1 625 ? 17.142 13.160 1.336 1.00 63.78 625 ASP A CA 1
ATOM 4770 C C . ASP A 1 625 ? 17.142 14.672 1.606 1.00 63.78 625 ASP A C 1
ATOM 4772 O O . ASP A 1 625 ? 18.158 15.287 1.948 1.00 63.78 625 ASP A O 1
ATOM 4776 N N . TRP A 1 626 ? 15.965 15.269 1.480 1.00 59.88 626 TRP A N 1
ATOM 4777 C CA . TRP A 1 626 ? 15.723 16.701 1.598 1.00 59.88 626 TRP A CA 1
ATOM 4778 C C . TRP A 1 626 ? 14.422 16.999 2.377 1.00 59.88 626 TRP A C 1
ATOM 4780 O O . TRP A 1 626 ? 13.834 18.071 2.233 1.00 59.88 626 TRP A O 1
ATOM 4790 N N . PHE A 1 627 ? 14.044 16.064 3.263 1.00 46.66 627 PHE A N 1
ATOM 4791 C CA . PHE A 1 627 ? 12.897 15.955 4.194 1.00 46.66 627 PHE A CA 1
ATOM 4792 C C . PHE A 1 627 ? 12.346 17.218 4.913 1.00 46.66 627 PHE A C 1
ATOM 4794 O O . PHE A 1 627 ? 11.387 17.137 5.675 1.00 46.66 627 PHE A O 1
ATOM 4801 N N . ASP A 1 628 ? 12.966 18.385 4.751 1.00 49.06 628 ASP A N 1
ATOM 4802 C CA . ASP A 1 628 ? 12.620 19.655 5.409 1.00 49.06 628 ASP A CA 1
ATOM 4803 C C . ASP A 1 628 ? 11.981 20.659 4.417 1.00 49.06 628 ASP A C 1
ATOM 4805 O O . ASP A 1 628 ? 11.473 21.694 4.855 1.00 49.06 628 ASP A O 1
ATOM 4809 N N . ARG A 1 629 ? 12.068 20.431 3.085 1.00 52.62 629 ARG A N 1
ATOM 4810 C CA . ARG A 1 629 ? 11.661 21.376 2.007 1.00 52.62 629 ARG A CA 1
ATOM 4811 C C . ARG A 1 629 ? 11.055 20.633 0.786 1.00 52.62 629 ARG A C 1
ATOM 4813 O O . ARG A 1 629 ? 10.883 19.422 0.813 1.00 52.62 629 ARG A O 1
ATOM 4820 N N . CYS A 1 630 ? 10.551 21.365 -0.214 1.00 49.84 630 CYS A N 1
ATOM 4821 C CA . CYS A 1 630 ? 9.378 20.940 -1.005 1.00 49.84 630 CYS A CA 1
ATOM 4822 C C . CYS A 1 630 ? 9.661 20.452 -2.448 1.00 49.84 630 CYS A C 1
ATOM 4824 O O . CYS A 1 630 ? 9.804 21.275 -3.342 1.00 49.84 630 CYS A O 1
ATOM 4826 N N . VAL A 1 631 ? 9.645 19.137 -2.713 1.00 49.97 631 VAL A N 1
ATOM 4827 C CA . VAL A 1 631 ? 9.614 18.523 -4.079 1.00 49.97 631 VAL A CA 1
ATOM 4828 C C . VAL A 1 631 ? 8.556 17.425 -4.149 1.00 49.97 631 VAL A C 1
ATOM 4830 O O . VAL A 1 631 ? 7.855 17.290 -5.148 1.00 49.97 631 VAL A O 1
ATOM 4833 N N . GLU A 1 632 ? 8.332 16.759 -3.024 1.00 50.44 632 GLU A N 1
ATOM 4834 C CA . GLU A 1 632 ? 7.148 15.979 -2.669 1.00 50.44 632 GLU A CA 1
ATOM 4835 C C . GLU A 1 632 ? 5.856 16.824 -2.803 1.00 50.44 632 GLU A C 1
ATOM 4837 O O . GLU A 1 632 ? 5.354 17.426 -1.853 1.00 50.44 632 GLU A O 1
ATOM 4842 N N . GLY A 1 633 ? 5.359 16.944 -4.039 1.00 51.62 633 GLY A N 1
ATOM 4843 C CA . GLY A 1 633 ? 4.242 17.810 -4.431 1.00 51.62 633 GLY A CA 1
ATOM 4844 C C . GLY A 1 633 ? 4.601 19.267 -4.779 1.00 51.62 633 GLY A C 1
ATOM 4845 O O . GLY A 1 633 ? 3.682 20.040 -5.023 1.00 51.62 633 GLY A O 1
ATOM 4846 N N . MET A 1 634 ? 5.890 19.644 -4.803 1.00 51.03 634 MET A N 1
ATOM 4847 C CA . MET A 1 634 ? 6.510 20.926 -5.247 1.00 51.03 634 MET A CA 1
ATOM 4848 C C . MET A 1 634 ? 5.946 22.295 -4.800 1.00 51.03 634 MET A C 1
ATOM 4850 O O . MET A 1 634 ? 6.612 23.298 -5.043 1.00 51.03 634 MET A O 1
ATOM 4854 N N . ASN A 1 635 ? 4.762 22.393 -4.191 1.00 61.31 635 ASN A N 1
ATOM 4855 C CA . ASN A 1 635 ? 4.207 23.565 -3.491 1.00 61.31 635 ASN A CA 1
ATOM 4856 C C . ASN A 1 635 ? 2.816 23.230 -2.906 1.00 61.31 635 ASN A C 1
ATOM 4858 O O . ASN A 1 635 ? 2.385 22.072 -2.888 1.00 61.31 635 ASN A O 1
ATOM 4862 N N . ALA A 1 636 ? 2.093 24.242 -2.415 1.00 65.75 636 ALA A N 1
ATOM 4863 C CA . ALA A 1 636 ? 0.692 24.101 -2.025 1.00 65.75 636 ALA A CA 1
ATOM 4864 C C . ALA A 1 636 ? -0.209 23.739 -3.223 1.00 65.75 636 ALA A C 1
ATOM 4866 O O . ALA A 1 636 ? -0.844 22.687 -3.221 1.00 65.75 636 ALA A O 1
ATOM 4867 N N . LYS A 1 637 ? -0.185 24.569 -4.273 1.00 69.00 637 LYS A N 1
ATOM 4868 C CA . LYS A 1 637 ? -1.133 24.548 -5.400 1.00 69.00 637 LYS A CA 1
ATOM 4869 C C . LYS A 1 637 ? -1.075 23.259 -6.219 1.00 69.00 637 LYS A C 1
ATOM 4871 O O . LYS A 1 637 ? -2.119 22.762 -6.623 1.00 69.00 637 LYS A O 1
ATOM 4876 N N . PHE A 1 638 ? 0.116 22.709 -6.469 1.00 74.06 638 PHE A N 1
ATOM 4877 C CA . PHE A 1 638 ? 0.240 21.455 -7.220 1.00 74.06 638 PHE A CA 1
ATOM 4878 C C . PHE A 1 638 ? -0.284 20.259 -6.415 1.00 74.06 638 PHE A C 1
ATOM 4880 O O . PHE A 1 638 ? -1.017 19.436 -6.955 1.00 74.06 638 PHE A O 1
ATOM 4887 N N . ALA A 1 639 ? -0.008 20.201 -5.109 1.00 77.12 639 ALA A N 1
ATOM 4888 C CA . ALA A 1 639 ? -0.623 19.203 -4.237 1.00 77.12 639 ALA A CA 1
ATOM 4889 C C . ALA A 1 639 ? -2.155 19.340 -4.199 1.00 77.12 639 ALA A C 1
ATOM 4891 O O . ALA A 1 639 ? -2.854 18.335 -4.266 1.00 77.12 639 ALA A O 1
ATOM 4892 N N . ASP A 1 640 ? -2.687 20.563 -4.150 1.00 81.69 640 ASP A N 1
ATOM 4893 C CA . ASP A 1 640 ? -4.135 20.798 -4.188 1.00 81.69 640 ASP A CA 1
ATOM 4894 C C . ASP A 1 640 ? -4.744 20.404 -5.549 1.00 81.69 640 ASP A C 1
ATOM 4896 O O . ASP A 1 640 ? -5.795 19.770 -5.588 1.00 81.69 640 ASP A O 1
ATOM 4900 N N . HIS A 1 641 ? -4.035 20.628 -6.661 1.00 83.12 641 HIS A N 1
ATOM 4901 C CA . HIS A 1 641 ? -4.431 20.120 -7.979 1.00 83.12 641 HIS A CA 1
ATOM 4902 C C . HIS A 1 641 ? -4.453 18.580 -8.046 1.00 83.12 641 HIS A C 1
ATOM 4904 O O . HIS A 1 641 ? -5.365 18.011 -8.647 1.00 83.12 641 HIS A O 1
ATOM 4910 N N . LEU A 1 642 ? -3.502 17.892 -7.398 1.00 86.50 642 LEU A N 1
ATOM 4911 C CA . LEU A 1 642 ? -3.533 16.429 -7.259 1.00 86.50 642 LEU A CA 1
ATOM 4912 C C . LEU A 1 642 ? -4.720 15.962 -6.398 1.00 86.50 642 LEU A C 1
ATOM 4914 O O . LEU A 1 642 ? -5.318 14.934 -6.702 1.00 86.50 642 LEU A O 1
ATOM 4918 N N . ARG A 1 643 ? -5.115 16.717 -5.364 1.00 88.25 643 ARG A N 1
ATOM 4919 C CA . ARG A 1 643 ? -6.336 16.428 -4.585 1.00 88.25 643 ARG A CA 1
ATOM 4920 C C . ARG A 1 643 ? -7.595 16.576 -5.438 1.00 88.25 643 ARG A C 1
ATOM 4922 O O . ARG A 1 643 ? -8.437 15.682 -5.422 1.00 88.25 643 ARG A O 1
ATOM 4929 N N . ASP A 1 644 ? -7.694 17.647 -6.224 1.00 87.69 644 ASP A N 1
ATOM 4930 C CA . ASP A 1 644 ? -8.794 17.856 -7.175 1.00 87.69 644 ASP A CA 1
ATOM 4931 C C . ASP A 1 644 ? -8.829 16.775 -8.269 1.00 87.69 644 ASP A C 1
ATOM 4933 O O . ASP A 1 644 ? -9.907 16.390 -8.724 1.00 87.69 644 ASP A O 1
ATOM 4937 N N . GLU A 1 645 ? -7.671 16.270 -8.706 1.00 88.12 645 GLU A N 1
ATOM 4938 C CA . GLU A 1 645 ? -7.560 15.117 -9.609 1.00 88.12 645 GLU A CA 1
ATOM 4939 C C . GLU A 1 645 ? -8.091 13.840 -8.954 1.00 88.12 645 GLU A C 1
ATOM 4941 O O . GLU A 1 645 ? -9.003 13.228 -9.503 1.00 88.12 645 GLU A O 1
ATOM 4946 N N . LEU A 1 646 ? -7.635 13.490 -7.747 1.00 89.25 646 LEU A N 1
ATOM 4947 C CA . LEU A 1 646 ? -8.134 12.327 -7.001 1.00 89.25 646 LEU A CA 1
ATOM 4948 C C . LEU A 1 646 ? -9.653 12.401 -6.767 1.00 89.25 646 LEU A C 1
ATOM 4950 O O . LEU A 1 646 ? -10.367 11.419 -6.972 1.00 89.25 646 LEU A O 1
ATOM 4954 N N . ILE A 1 647 ? -10.183 13.571 -6.405 1.00 88.19 647 ILE A N 1
ATOM 4955 C CA . ILE A 1 647 ? -11.627 13.770 -6.204 1.00 88.19 647 ILE A CA 1
ATOM 4956 C C . ILE A 1 647 ? -12.397 13.621 -7.531 1.00 88.19 647 ILE A C 1
ATOM 4958 O O . ILE A 1 647 ? -13.457 12.992 -7.550 1.00 88.19 647 ILE A O 1
ATOM 4962 N N . ARG A 1 648 ? -11.859 14.091 -8.668 1.00 85.50 648 ARG A N 1
ATOM 4963 C CA . ARG A 1 648 ? -12.440 13.840 -10.008 1.00 85.50 648 ARG A CA 1
ATOM 4964 C C . ARG A 1 648 ? -12.341 12.369 -10.432 1.00 85.50 648 ARG A C 1
ATOM 4966 O O . ARG A 1 648 ? -13.280 11.846 -11.034 1.00 85.50 648 ARG A O 1
ATOM 4973 N N . GLN A 1 649 ? -11.274 11.677 -10.042 1.00 85.19 649 GLN A N 1
ATOM 4974 C CA . GLN A 1 649 ? -11.128 10.219 -10.143 1.00 85.19 649 GLN A CA 1
ATOM 4975 C C . GLN A 1 649 ? -12.034 9.456 -9.153 1.00 85.19 649 GLN A C 1
ATOM 4977 O O . GLN A 1 649 ? -12.151 8.232 -9.244 1.00 85.19 649 GLN A O 1
ATOM 4982 N N . GLY A 1 650 ? -12.768 10.158 -8.282 1.00 81.75 650 GLY A N 1
ATOM 4983 C CA . GLY A 1 650 ? -13.799 9.609 -7.398 1.00 81.75 650 GLY A CA 1
ATOM 4984 C C . GLY A 1 650 ? -13.286 9.053 -6.072 1.00 81.75 650 GLY A C 1
ATOM 4985 O O . GLY A 1 650 ? -13.991 8.263 -5.447 1.00 81.75 650 GLY A O 1
ATOM 4986 N N . TRP A 1 651 ? -12.087 9.449 -5.643 1.00 86.94 651 TRP A N 1
ATOM 4987 C CA . TRP A 1 651 ? -11.601 9.199 -4.288 1.00 86.94 651 TRP A CA 1
ATOM 4988 C C . TRP A 1 651 ? -12.393 10.016 -3.258 1.00 86.94 651 TRP A C 1
ATOM 4990 O O . TRP A 1 651 ? -12.872 11.118 -3.536 1.00 86.94 651 TRP A O 1
ATOM 5000 N N . CYS A 1 652 ? -12.504 9.502 -2.033 1.00 88.00 652 CYS A N 1
ATOM 5001 C CA . CYS A 1 652 ? -13.135 10.229 -0.939 1.00 88.00 652 CYS A CA 1
ATOM 5002 C C . CYS A 1 652 ? -12.303 11.449 -0.524 1.00 88.00 652 CYS A C 1
ATOM 5004 O O . CYS A 1 652 ? -11.123 11.314 -0.201 1.00 88.00 652 CYS A O 1
ATOM 5006 N N . ILE A 1 653 ? -12.938 12.617 -0.396 1.00 88.62 653 ILE A N 1
ATOM 5007 C CA . ILE A 1 653 ? -12.284 13.838 0.101 1.00 88.62 653 ILE A CA 1
ATOM 5008 C C . ILE A 1 653 ? -11.627 13.661 1.488 1.00 88.62 653 ILE A C 1
ATOM 5010 O O . ILE A 1 653 ? -10.581 14.251 1.745 1.00 88.62 653 ILE A O 1
ATOM 5014 N N . ASN A 1 654 ? -12.182 12.810 2.362 1.00 87.62 654 ASN A N 1
ATOM 5015 C CA . ASN A 1 654 ? -11.562 12.481 3.651 1.00 87.62 654 ASN A CA 1
ATOM 5016 C C . ASN A 1 654 ? -10.268 11.670 3.484 1.00 87.62 654 ASN A C 1
ATOM 5018 O O . ASN A 1 654 ? -9.254 11.993 4.096 1.00 87.62 654 ASN A O 1
ATOM 5022 N N . GLU A 1 655 ? -10.268 10.651 2.626 1.00 87.88 655 GLU A N 1
ATOM 5023 C CA . GLU A 1 655 ? -9.072 9.840 2.366 1.00 87.88 655 GLU A CA 1
ATOM 5024 C C . GLU A 1 655 ? -7.975 10.693 1.713 1.00 87.88 655 GLU A C 1
ATOM 5026 O O . GLU A 1 655 ? -6.840 10.692 2.179 1.00 87.88 655 GLU A O 1
ATOM 5031 N N . VAL A 1 656 ? -8.345 11.541 0.750 1.00 89.12 656 VAL A N 1
ATOM 5032 C CA . VAL A 1 656 ? -7.461 12.529 0.103 1.00 89.12 656 VAL A CA 1
ATOM 5033 C C . VAL A 1 656 ? -6.893 13.570 1.088 1.00 89.12 656 VAL A C 1
ATOM 5035 O O . VAL A 1 656 ? -5.799 14.089 0.862 1.00 89.12 656 VAL A O 1
ATOM 5038 N N . SER A 1 657 ? -7.580 13.860 2.200 1.00 84.94 657 SER A N 1
ATOM 5039 C CA . SER A 1 657 ? -7.036 14.708 3.278 1.00 84.94 657 SER A CA 1
ATOM 5040 C C . SER A 1 657 ? -6.102 13.981 4.255 1.00 84.94 657 SER A C 1
ATOM 5042 O O . SER A 1 657 ? -5.272 14.637 4.880 1.00 84.94 657 SER A O 1
ATOM 5044 N N . LEU A 1 658 ? -6.202 12.651 4.365 1.00 81.69 658 LEU A N 1
ATOM 5045 C CA . LEU A 1 658 ? -5.323 11.817 5.199 1.00 81.69 658 LEU A CA 1
ATOM 5046 C C . LEU A 1 658 ? -4.024 11.421 4.478 1.00 81.69 658 LEU A C 1
ATOM 5048 O O . LEU A 1 658 ? -3.037 11.099 5.140 1.00 81.69 658 LEU A O 1
ATOM 5052 N N . ILE A 1 659 ? -4.018 11.428 3.140 1.00 86.50 659 ILE A N 1
ATOM 5053 C CA . ILE A 1 659 ? -2.848 11.098 2.318 1.00 86.50 659 ILE A CA 1
ATOM 5054 C C . ILE A 1 659 ? -1.746 12.171 2.481 1.00 86.50 659 ILE A C 1
ATOM 5056 O O . ILE A 1 659 ? -1.984 13.352 2.195 1.00 86.50 659 ILE A O 1
ATOM 5060 N N . PRO A 1 660 ? -0.526 11.779 2.901 1.00 80.94 660 PRO A N 1
ATOM 5061 C CA . PRO A 1 660 ? 0.643 12.659 2.951 1.00 80.94 660 PRO A CA 1
ATOM 5062 C C . PRO A 1 660 ? 1.007 13.296 1.596 1.00 80.94 660 PRO A C 1
ATOM 5064 O O . PRO A 1 660 ? 0.713 12.748 0.535 1.00 80.94 660 PRO A O 1
ATOM 5067 N N . ARG A 1 661 ? 1.635 14.484 1.613 1.00 76.81 661 ARG A N 1
ATOM 5068 C CA . ARG A 1 661 ? 1.855 15.306 0.400 1.00 76.81 661 ARG A CA 1
ATOM 5069 C C . ARG A 1 661 ? 2.769 14.627 -0.631 1.00 76.81 661 ARG A C 1
ATOM 5071 O O . ARG A 1 661 ? 2.495 14.710 -1.825 1.00 76.81 661 ARG A O 1
ATOM 5078 N N . ASP A 1 662 ? 3.801 13.942 -0.154 1.00 74.00 662 ASP A N 1
ATOM 5079 C CA . ASP A 1 662 ? 4.688 13.037 -0.897 1.00 74.00 662 ASP A CA 1
ATOM 5080 C C . ASP A 1 662 ? 3.925 11.894 -1.579 1.00 74.00 662 ASP A C 1
ATOM 5082 O O . ASP A 1 662 ? 4.165 11.579 -2.744 1.00 74.00 662 ASP A O 1
ATOM 5086 N N . CYS A 1 663 ? 2.940 11.330 -0.888 1.00 83.56 663 CYS A N 1
ATOM 5087 C CA . CYS A 1 663 ? 2.130 10.218 -1.376 1.00 83.56 663 CYS A CA 1
ATOM 5088 C C . CYS A 1 663 ? 1.062 10.630 -2.408 1.00 83.56 663 CYS A C 1
ATOM 5090 O O . CYS A 1 663 ? 0.577 9.769 -3.148 1.00 83.56 663 CYS A O 1
ATOM 5092 N N . LEU A 1 664 ? 0.678 11.914 -2.494 1.00 84.94 664 LEU A N 1
ATOM 5093 C CA . LEU A 1 664 ? -0.409 12.373 -3.375 1.00 84.94 664 LEU A CA 1
ATOM 5094 C C . LEU A 1 664 ? -0.162 12.040 -4.849 1.00 84.94 664 LEU A C 1
ATOM 5096 O O . LEU A 1 664 ? -1.065 11.518 -5.498 1.00 84.94 664 LEU A O 1
ATOM 5100 N N . PHE A 1 665 ? 1.041 12.303 -5.377 1.00 85.06 665 PHE A N 1
ATOM 5101 C CA . PHE A 1 665 ? 1.344 12.014 -6.785 1.00 85.06 665 PHE A CA 1
ATOM 5102 C C . PHE A 1 665 ? 1.197 10.521 -7.074 1.00 85.06 665 PHE A C 1
ATOM 5104 O O . PHE A 1 665 ? 0.466 10.138 -7.985 1.00 85.06 665 PHE A O 1
ATOM 5111 N N . PHE A 1 666 ? 1.836 9.685 -6.257 1.00 87.25 666 PHE A N 1
ATOM 5112 C CA . PHE A 1 666 ? 1.786 8.239 -6.424 1.00 87.25 666 PHE A CA 1
ATOM 5113 C C . PHE A 1 666 ? 0.365 7.684 -6.272 1.00 87.25 666 PHE A C 1
ATOM 5115 O O . PHE A 1 666 ? 0.001 6.761 -6.990 1.00 87.25 666 PHE A O 1
ATOM 5122 N N . THR A 1 667 ? -0.475 8.298 -5.430 1.00 90.31 667 THR A N 1
ATOM 5123 C CA . THR A 1 667 ? -1.904 7.950 -5.329 1.00 90.31 667 THR A CA 1
ATOM 5124 C C . THR A 1 667 ? -2.645 8.181 -6.654 1.00 90.31 667 THR A C 1
ATOM 5126 O O . THR A 1 667 ? -3.503 7.377 -7.002 1.00 90.31 667 THR A O 1
ATOM 5129 N N . THR A 1 668 ? -2.299 9.214 -7.442 1.00 88.25 668 THR A N 1
ATOM 5130 C CA . THR A 1 668 ? -2.938 9.464 -8.761 1.00 88.25 668 THR A CA 1
ATOM 5131 C C . THR A 1 668 ? -2.631 8.405 -9.826 1.00 88.25 668 THR A C 1
ATOM 5133 O O . THR A 1 668 ? -3.219 8.447 -10.905 1.00 88.25 668 THR A O 1
ATOM 5136 N N . LEU A 1 669 ? -1.722 7.470 -9.531 1.00 88.12 669 LEU A N 1
ATOM 5137 C CA . LEU A 1 669 ? -1.384 6.318 -10.370 1.00 88.12 669 LEU A CA 1
ATOM 5138 C C . LEU A 1 669 ? -2.182 5.057 -9.989 1.00 88.12 669 LEU A C 1
ATOM 5140 O O . LEU A 1 669 ? -2.106 4.056 -10.695 1.00 88.12 669 LEU A O 1
ATOM 5144 N N . LEU A 1 670 ? -2.890 5.066 -8.852 1.00 88.19 670 LEU A N 1
ATOM 5145 C CA . LEU A 1 670 ? -3.502 3.867 -8.284 1.00 88.19 670 LEU A CA 1
ATOM 5146 C C . LEU A 1 670 ? -4.943 3.687 -8.759 1.00 88.19 670 LEU A C 1
ATOM 5148 O O . LEU A 1 670 ? -5.847 4.415 -8.341 1.00 88.19 670 LEU A O 1
ATOM 5152 N N . ASP A 1 671 ? -5.181 2.630 -9.533 1.00 80.62 671 ASP A N 1
ATOM 5153 C CA . ASP A 1 671 ? -6.539 2.181 -9.819 1.00 80.62 671 ASP A CA 1
ATOM 5154 C C . ASP A 1 671 ? -7.267 1.763 -8.534 1.00 80.62 671 ASP A C 1
ATOM 5156 O O . ASP A 1 671 ? -6.793 0.932 -7.739 1.00 80.62 671 ASP A O 1
ATOM 5160 N N . ARG A 1 672 ? -8.466 2.330 -8.352 1.00 70.88 672 ARG A N 1
ATOM 5161 C CA . ARG A 1 672 ? -9.380 2.003 -7.256 1.00 70.88 672 ARG A CA 1
ATOM 5162 C C . ARG A 1 672 ? -10.715 1.475 -7.794 1.00 70.88 672 ARG A C 1
ATOM 5164 O O . ARG A 1 672 ? -11.498 2.248 -8.355 1.00 70.88 672 ARG A O 1
ATOM 5171 N N . PRO A 1 673 ? -11.031 0.181 -7.602 1.00 60.31 673 PRO A N 1
ATOM 5172 C CA . PRO A 1 673 ? -12.259 -0.425 -8.111 1.00 60.31 673 PRO A CA 1
ATOM 5173 C C . PRO A 1 673 ? -13.469 -0.062 -7.236 1.00 60.31 673 PRO A C 1
ATOM 5175 O O . PRO A 1 673 ? -13.975 -0.894 -6.482 1.00 60.31 673 PRO A O 1
ATOM 5178 N N . ARG A 1 674 ? -13.934 1.191 -7.372 1.00 60.75 674 ARG A N 1
ATOM 5179 C CA . ARG A 1 674 ? -14.966 1.850 -6.549 1.00 60.75 674 ARG A CA 1
ATOM 5180 C C . ARG A 1 674 ? -16.091 0.905 -6.097 1.00 60.75 674 ARG A C 1
ATOM 5182 O O . ARG A 1 674 ? -16.936 0.497 -6.896 1.00 60.75 674 ARG A O 1
ATOM 5189 N N . ALA A 1 675 ? -16.137 0.619 -4.797 1.00 56.84 675 ALA A N 1
ATOM 5190 C CA . ALA A 1 675 ? -17.207 -0.164 -4.174 1.00 56.84 675 ALA A CA 1
ATOM 5191 C C . ALA A 1 675 ? -18.385 0.691 -3.659 1.00 56.84 675 ALA A C 1
ATOM 5193 O O . ALA A 1 675 ? -19.484 0.166 -3.463 1.00 56.84 675 ALA A O 1
ATOM 5194 N N . LYS A 1 676 ? -18.170 1.995 -3.425 1.00 68.75 676 LYS A N 1
ATOM 5195 C CA . LYS A 1 676 ? -19.102 2.907 -2.739 1.00 68.75 676 LYS A CA 1
ATOM 5196 C C . LYS A 1 676 ? -19.222 4.264 -3.441 1.00 68.75 676 LYS A C 1
ATOM 5198 O O . LYS A 1 676 ? -18.387 4.629 -4.267 1.00 68.75 676 LYS A O 1
ATOM 5203 N N . ASP A 1 677 ? -20.272 5.006 -3.090 1.00 75.06 677 ASP A N 1
ATOM 5204 C CA . ASP A 1 677 ? -20.409 6.428 -3.411 1.00 75.06 677 ASP A CA 1
ATOM 5205 C C . ASP A 1 677 ? -19.893 7.274 -2.237 1.00 75.06 677 ASP A C 1
ATOM 5207 O O . ASP A 1 677 ? -20.316 7.084 -1.097 1.00 75.06 677 ASP A O 1
ATOM 5211 N N . HIS A 1 678 ? -18.991 8.212 -2.526 1.00 81.44 678 HIS A N 1
ATOM 5212 C CA . HIS A 1 678 ? -18.387 9.128 -1.555 1.00 81.44 678 HIS A CA 1
ATOM 5213 C C . HIS A 1 678 ? -18.859 10.584 -1.736 1.00 81.44 678 HIS A C 1
ATOM 5215 O O . HIS A 1 678 ? -18.322 11.485 -1.092 1.00 81.44 678 HIS A O 1
ATOM 5221 N N . SER A 1 679 ? -19.874 10.831 -2.576 1.00 79.62 679 SER A N 1
ATOM 5222 C CA . SER A 1 679 ? -20.412 12.168 -2.877 1.00 79.62 679 SER A CA 1
ATOM 5223 C C . SER A 1 679 ? -20.906 12.950 -1.649 1.00 79.62 679 SER A C 1
ATOM 5225 O O . SER A 1 679 ? -20.889 14.179 -1.655 1.00 79.62 679 SER A O 1
ATOM 5227 N N . GLY A 1 680 ? -21.314 12.247 -0.585 1.00 81.19 680 GLY A N 1
ATOM 5228 C CA . GLY A 1 680 ? -21.747 12.824 0.693 1.00 81.19 680 GLY A CA 1
ATOM 5229 C C . GLY A 1 680 ? -20.659 12.956 1.770 1.00 81.19 680 GLY A C 1
ATOM 5230 O O . GLY A 1 680 ? -20.986 13.286 2.909 1.00 81.19 680 GLY A O 1
ATOM 5231 N N . CYS A 1 681 ? -19.391 12.662 1.470 1.00 86.50 681 CYS A N 1
ATOM 5232 C CA . CYS A 1 681 ? -18.299 12.738 2.447 1.00 86.50 681 CYS A CA 1
ATOM 5233 C C . CYS A 1 681 ? -17.772 14.172 2.633 1.00 86.50 681 CYS A C 1
ATOM 5235 O O . CYS A 1 681 ? -17.749 14.966 1.696 1.00 86.50 681 CYS A O 1
ATOM 5237 N N . GLY A 1 682 ? -17.284 14.487 3.837 1.00 83.50 682 GLY A N 1
ATOM 5238 C CA . GLY A 1 682 ? -16.598 15.750 4.143 1.00 83.50 682 GLY A CA 1
ATOM 5239 C C . GLY A 1 682 ? -15.140 15.510 4.533 1.00 83.50 682 GLY A C 1
ATOM 5240 O O . GLY A 1 682 ? -14.775 14.388 4.866 1.00 83.50 682 GLY A O 1
ATOM 5241 N N . MET A 1 683 ? -14.297 16.549 4.530 1.00 76.81 683 MET A N 1
ATOM 5242 C CA . MET A 1 683 ? -12.854 16.414 4.819 1.00 76.81 683 MET A CA 1
ATOM 5243 C C . MET A 1 683 ? -12.567 15.678 6.141 1.00 76.81 683 MET A C 1
ATOM 5245 O O . MET A 1 683 ? -11.706 14.812 6.188 1.00 76.81 683 MET A O 1
ATOM 5249 N N . VAL A 1 684 ? -13.331 15.960 7.201 1.00 73.62 684 VAL A N 1
ATOM 5250 C CA . VAL A 1 684 ? -13.116 15.381 8.543 1.00 73.62 684 VAL A CA 1
ATOM 5251 C C . VAL A 1 684 ? -13.611 13.926 8.659 1.00 73.62 684 VAL A C 1
ATOM 5253 O O . VAL A 1 684 ? -13.184 13.205 9.556 1.00 73.62 684 VAL A O 1
ATOM 5256 N N . ALA A 1 685 ? -14.518 13.476 7.782 1.00 77.25 685 ALA A N 1
ATOM 5257 C CA . ALA A 1 685 ? -15.292 12.252 8.000 1.00 77.25 685 ALA A CA 1
ATOM 5258 C C . ALA A 1 685 ? -15.752 11.573 6.695 1.00 77.25 685 ALA A C 1
ATOM 5260 O O . ALA A 1 685 ? -16.515 12.145 5.908 1.00 77.25 685 ALA A O 1
ATOM 5261 N N . CYS A 1 686 ? -15.367 10.306 6.504 1.00 82.25 686 CYS A N 1
ATOM 5262 C CA . CYS A 1 686 ? -15.912 9.463 5.438 1.00 82.25 686 CYS A CA 1
ATOM 5263 C C . CYS A 1 686 ? -17.298 8.916 5.838 1.00 82.25 686 CYS A C 1
ATOM 5265 O O . CYS A 1 686 ? -17.414 8.072 6.728 1.00 82.25 686 CYS A O 1
ATOM 5267 N N . GLY A 1 687 ? -18.359 9.402 5.187 1.00 78.19 687 GLY A N 1
ATOM 5268 C CA . GLY A 1 687 ? -19.744 8.965 5.413 1.00 78.19 687 GLY A CA 1
ATOM 5269 C C . GLY A 1 687 ? -20.151 7.695 4.653 1.00 78.19 687 GLY A C 1
ATOM 5270 O O . GLY A 1 687 ? -21.189 7.118 4.955 1.00 78.19 687 GLY A O 1
ATOM 5271 N N . ALA A 1 688 ? -19.336 7.247 3.693 1.00 78.56 688 ALA A N 1
ATOM 5272 C CA . ALA A 1 688 ? -19.652 6.152 2.770 1.00 78.56 688 ALA A CA 1
ATOM 5273 C C . ALA A 1 688 ? -19.608 4.739 3.386 1.00 78.56 688 ALA A C 1
ATOM 5275 O O . ALA A 1 688 ? -20.052 3.792 2.739 1.00 78.56 688 ALA A O 1
ATOM 5276 N N . TYR A 1 689 ? -19.069 4.600 4.605 1.00 75.06 689 TYR A N 1
ATOM 5277 C CA . TYR A 1 689 ? -18.844 3.313 5.274 1.00 75.06 689 TYR A CA 1
ATOM 5278 C C . TYR A 1 689 ? -19.762 3.086 6.492 1.00 75.06 689 TYR A C 1
ATOM 5280 O O . TYR A 1 689 ? -19.305 2.723 7.583 1.00 75.06 689 TYR A O 1
ATOM 5288 N N . GLN A 1 690 ? -21.061 3.382 6.344 1.00 73.69 690 GLN A N 1
ATOM 5289 C CA . GLN A 1 690 ? -22.004 3.492 7.462 1.00 73.69 690 GLN A CA 1
ATOM 5290 C C . GLN A 1 690 ? -23.160 2.488 7.421 1.00 73.69 690 GLN A C 1
ATOM 5292 O O . GLN A 1 690 ? -24.055 2.547 6.582 1.00 73.69 690 GLN A O 1
ATOM 5297 N N . THR A 1 691 ? -23.160 1.565 8.389 1.00 69.00 691 THR A N 1
ATOM 5298 C CA . THR A 1 691 ? -24.131 0.468 8.479 1.00 69.00 691 THR A CA 1
ATOM 5299 C C . THR A 1 691 ? -25.512 0.942 8.949 1.00 69.00 691 THR A C 1
ATOM 5301 O O . THR A 1 691 ? -25.687 1.272 10.125 1.00 69.00 691 THR A O 1
ATOM 5304 N N . ASP A 1 692 ? -26.514 0.862 8.071 1.00 72.19 692 ASP A N 1
ATOM 5305 C CA . ASP A 1 692 ? -27.929 0.825 8.458 1.00 72.19 692 ASP A CA 1
ATOM 5306 C C . ASP A 1 692 ? -28.348 -0.617 8.805 1.00 72.19 692 ASP A C 1
ATOM 5308 O O . ASP A 1 692 ? -28.379 -1.500 7.947 1.00 72.19 692 ASP A O 1
ATOM 5312 N N . GLU A 1 693 ? -28.683 -0.857 10.076 1.00 72.50 693 GLU A N 1
ATOM 5313 C CA . GLU A 1 693 ? -29.148 -2.159 10.577 1.00 72.50 693 GLU A CA 1
ATOM 5314 C C . GLU A 1 693 ? -30.514 -2.574 9.988 1.00 72.50 693 GLU A C 1
ATOM 5316 O O . GLU A 1 693 ? -30.814 -3.768 9.959 1.00 72.50 693 GLU A O 1
ATOM 5321 N N . ALA A 1 694 ? -31.336 -1.632 9.504 1.00 73.94 694 ALA A N 1
ATOM 5322 C CA . ALA A 1 694 ? -32.693 -1.906 9.018 1.00 73.94 694 ALA A CA 1
ATOM 5323 C C . ALA A 1 694 ? -32.753 -2.373 7.553 1.00 73.94 694 ALA A C 1
ATOM 5325 O O . ALA A 1 694 ? -33.665 -3.118 7.188 1.00 73.94 694 ALA A O 1
ATOM 5326 N N . THR A 1 695 ? -31.800 -1.958 6.712 1.00 74.12 695 THR A N 1
ATOM 5327 C CA . THR A 1 695 ? -31.709 -2.381 5.299 1.00 74.12 695 THR A CA 1
ATOM 5328 C C . THR A 1 695 ? -30.649 -3.453 5.033 1.00 74.12 695 THR A C 1
ATOM 5330 O O . THR A 1 695 ? -30.618 -4.021 3.937 1.00 74.12 695 THR A O 1
ATOM 5333 N N . TYR A 1 696 ? -29.827 -3.774 6.037 1.00 76.62 696 TYR A N 1
ATOM 5334 C CA . TYR A 1 696 ? -28.725 -4.729 5.950 1.00 76.62 696 TYR A CA 1
ATOM 5335 C C . TYR A 1 696 ? -29.112 -6.096 5.360 1.00 76.62 696 TYR A C 1
ATOM 5337 O O . TYR A 1 696 ? -30.130 -6.690 5.724 1.00 76.62 696 TYR A O 1
ATOM 5345 N N . LYS A 1 697 ? -28.228 -6.658 4.525 1.00 79.69 697 LYS A N 1
ATOM 5346 C CA . LYS A 1 697 ? -28.304 -8.049 4.059 1.00 79.69 697 LYS A CA 1
ATOM 5347 C C . LYS A 1 697 ? -26.938 -8.724 4.124 1.00 79.69 697 LYS A C 1
ATOM 5349 O O . LYS A 1 697 ? -25.972 -8.201 3.579 1.00 79.69 697 LYS A O 1
ATOM 5354 N N . THR A 1 698 ? -26.890 -9.901 4.743 1.00 85.56 698 THR A N 1
ATOM 5355 C CA . THR A 1 698 ? -25.750 -10.825 4.677 1.00 85.56 698 THR A CA 1
ATOM 5356 C C . THR A 1 698 ? -25.572 -11.308 3.231 1.00 85.56 698 THR A C 1
ATOM 5358 O O . THR A 1 698 ? -26.567 -11.567 2.550 1.00 85.56 698 THR A O 1
ATOM 5361 N N . VAL A 1 699 ? -24.333 -11.408 2.742 1.00 84.19 699 VAL A N 1
ATOM 5362 C CA . VAL A 1 699 ? -24.023 -11.681 1.321 1.00 84.19 699 VAL A CA 1
ATOM 5363 C C . VAL A 1 699 ? -23.300 -13.020 1.163 1.00 84.19 699 VAL A C 1
ATOM 5365 O O . VAL A 1 699 ? -22.560 -13.458 2.043 1.00 84.19 699 VAL A O 1
ATOM 5368 N N . HIS A 1 700 ? -23.524 -13.676 0.027 1.00 85.88 700 HIS A N 1
ATOM 5369 C CA . HIS A 1 700 ? -22.896 -14.939 -0.350 1.00 85.88 700 HIS A CA 1
ATOM 5370 C C . HIS A 1 700 ? -21.615 -14.711 -1.166 1.00 85.88 700 HIS A C 1
ATOM 5372 O O . HIS A 1 700 ? -21.476 -13.715 -1.871 1.00 85.88 700 HIS A O 1
ATOM 5378 N N . THR A 1 701 ? -20.694 -15.670 -1.121 1.00 80.69 701 THR A N 1
ATOM 5379 C CA . THR A 1 701 ? -19.517 -15.712 -1.996 1.00 80.69 701 THR A CA 1
ATOM 5380 C C . THR A 1 701 ? -19.908 -16.298 -3.350 1.00 80.69 701 THR A C 1
ATOM 5382 O O . THR A 1 701 ? -20.134 -17.504 -3.455 1.00 80.69 701 THR A O 1
ATOM 5385 N N . HIS A 1 702 ? -20.000 -15.440 -4.371 1.00 68.31 702 HIS A N 1
ATOM 5386 C CA . HIS A 1 702 ? -20.398 -15.811 -5.737 1.00 68.31 702 HIS A CA 1
ATOM 5387 C C . HIS A 1 702 ? -19.488 -16.881 -6.359 1.00 68.31 702 HIS A C 1
ATOM 5389 O O . HIS A 1 702 ? -19.953 -17.739 -7.102 1.00 68.31 702 HIS A O 1
ATOM 5395 N N . ASP A 1 703 ? -18.211 -16.880 -5.989 1.00 70.00 703 ASP A N 1
ATOM 5396 C CA . ASP A 1 703 ? -17.181 -17.795 -6.496 1.00 70.00 703 ASP A CA 1
ATOM 5397 C C . ASP A 1 703 ? -17.264 -19.189 -5.836 1.00 70.00 703 ASP A C 1
ATOM 5399 O O . ASP A 1 703 ? -16.631 -20.144 -6.278 1.00 70.00 703 ASP A O 1
ATOM 5403 N N . LEU A 1 704 ? -18.058 -19.319 -4.760 1.00 72.44 704 LEU A N 1
ATOM 5404 C CA . LEU A 1 704 ? -18.217 -20.541 -3.958 1.00 72.44 704 LEU A CA 1
ATOM 5405 C C . LEU A 1 704 ? -19.672 -21.039 -3.857 1.00 72.44 704 LEU A C 1
ATOM 5407 O O . LEU A 1 704 ? -19.899 -22.107 -3.273 1.00 72.44 704 LEU A O 1
ATOM 5411 N N . CYS A 1 705 ? -20.650 -20.278 -4.366 1.00 82.00 705 CYS A N 1
ATOM 5412 C CA . CYS A 1 705 ? -22.039 -20.696 -4.582 1.00 82.00 705 CYS A CA 1
ATOM 5413 C C . CYS A 1 705 ? -22.822 -19.706 -5.467 1.00 82.00 705 CYS A C 1
ATOM 5415 O O . CYS A 1 705 ? -22.524 -18.517 -5.532 1.00 82.00 705 CYS A O 1
ATOM 5417 N N . ASP A 1 706 ? -23.926 -20.186 -6.030 1.00 82.00 706 ASP A N 1
ATOM 5418 C CA . ASP A 1 706 ? -24.950 -19.425 -6.764 1.00 82.00 706 ASP A CA 1
ATOM 5419 C C . ASP A 1 706 ? -25.825 -18.496 -5.886 1.00 82.00 706 ASP A C 1
ATOM 5421 O O . ASP A 1 706 ? -26.774 -17.886 -6.376 1.00 82.00 706 ASP A O 1
ATOM 5425 N N . GLY A 1 707 ? -25.538 -18.398 -4.584 1.00 82.44 707 GLY A N 1
ATOM 5426 C CA . GLY A 1 707 ? -26.356 -17.677 -3.604 1.00 82.44 707 GLY A CA 1
ATOM 5427 C C . GLY A 1 707 ? -27.475 -18.500 -2.950 1.00 82.44 707 GLY A C 1
ATOM 5428 O O . GLY A 1 707 ? -28.242 -17.939 -2.172 1.00 82.44 707 GLY A O 1
ATOM 5429 N N . SER A 1 708 ? -27.584 -19.809 -3.215 1.00 85.94 708 SER A N 1
ATOM 5430 C CA . SER A 1 708 ? -28.654 -20.666 -2.663 1.00 85.94 708 SER A CA 1
ATOM 5431 C C . SER A 1 708 ? -28.327 -21.372 -1.335 1.00 85.94 708 SER A C 1
ATOM 5433 O O . SER A 1 708 ? -29.206 -21.997 -0.740 1.00 85.94 708 SER A O 1
ATOM 5435 N N . CYS A 1 709 ? -27.074 -21.318 -0.866 1.00 88.44 709 CYS A N 1
ATOM 5436 C CA . CYS A 1 709 ? -26.607 -22.161 0.241 1.00 88.44 709 CYS A CA 1
ATOM 5437 C C . CYS A 1 709 ? -27.185 -21.770 1.619 1.00 88.44 709 CYS A C 1
ATOM 5439 O O . CYS A 1 709 ? -27.538 -20.620 1.872 1.00 88.44 709 CYS A O 1
ATOM 5441 N N . GLU A 1 710 ? -27.274 -22.731 2.542 1.00 90.75 710 GLU A N 1
ATOM 5442 C CA . GLU A 1 710 ? -27.918 -22.496 3.839 1.00 90.75 710 GLU A CA 1
ATOM 5443 C C . GLU A 1 710 ? -27.100 -21.616 4.802 1.00 90.75 710 GLU A C 1
ATOM 5445 O O . GLU A 1 710 ? -25.865 -21.569 4.751 1.00 90.75 710 GLU A O 1
ATOM 5450 N N . PHE A 1 711 ? -27.819 -20.956 5.718 1.00 91.75 711 PHE A N 1
ATOM 5451 C CA . PHE A 1 711 ? -27.262 -20.213 6.848 1.00 91.75 711 PHE A CA 1
ATOM 5452 C C . PHE A 1 711 ? -27.037 -21.154 8.037 1.00 91.75 711 PHE A C 1
ATOM 5454 O O . PHE A 1 711 ? -27.997 -21.653 8.631 1.00 91.75 711 PHE A O 1
ATOM 5461 N N . VAL A 1 712 ? -25.778 -21.340 8.428 1.00 92.00 712 VAL A N 1
ATOM 5462 C CA . VAL A 1 712 ? -25.397 -22.127 9.606 1.00 92.00 712 VAL A CA 1
ATOM 5463 C C . VAL A 1 712 ? -25.421 -21.229 10.843 1.00 92.00 712 VAL A C 1
ATOM 5465 O O . VAL A 1 712 ? -24.877 -20.124 10.827 1.00 92.00 712 VAL A O 1
ATOM 5468 N N . ARG A 1 713 ? -26.064 -21.706 11.914 1.00 92.00 713 ARG A N 1
ATOM 5469 C CA . ARG A 1 713 ? -26.264 -20.980 13.180 1.00 92.00 713 ARG A CA 1
ATOM 5470 C C . ARG A 1 713 ? -25.231 -21.359 14.234 1.00 92.00 713 ARG A C 1
ATOM 5472 O O . ARG A 1 713 ? -24.859 -22.525 14.348 1.00 92.00 713 ARG A O 1
ATOM 5479 N N . VAL A 1 714 ? -24.861 -20.395 15.071 1.00 92.06 714 VAL A N 1
ATOM 5480 C CA . VAL A 1 714 ? -24.087 -20.631 16.295 1.00 92.06 714 VAL A CA 1
ATOM 5481 C C . VAL A 1 714 ? -25.003 -21.172 17.408 1.00 92.06 714 VAL A C 1
ATOM 5483 O O . VAL A 1 714 ? -26.067 -20.592 17.646 1.00 92.06 714 VAL A O 1
ATOM 5486 N N . PRO A 1 715 ? -24.599 -22.227 18.144 1.00 90.62 715 PRO A N 1
ATOM 5487 C CA . PRO A 1 715 ? -25.256 -22.673 19.378 1.00 90.62 715 PRO A CA 1
ATOM 5488 C C . PRO A 1 715 ? -25.359 -21.572 20.454 1.00 90.62 715 PRO A C 1
ATOM 5490 O O . PRO A 1 715 ? -24.490 -21.387 21.307 1.00 90.62 715 PRO A O 1
ATOM 5493 N N . THR A 1 716 ? -26.459 -20.813 20.438 1.00 87.06 716 THR A N 1
ATOM 5494 C CA . THR A 1 716 ? -26.617 -19.600 21.265 1.00 87.06 716 THR A CA 1
ATOM 5495 C C . THR A 1 716 ? -26.662 -19.893 22.769 1.00 87.06 716 THR A C 1
ATOM 5497 O O . THR A 1 716 ? -26.327 -19.027 23.575 1.00 87.06 716 THR A O 1
ATOM 5500 N N . ALA A 1 717 ? -27.055 -21.108 23.164 1.00 89.88 717 ALA A N 1
ATOM 5501 C CA . ALA A 1 717 ? -27.054 -21.540 24.561 1.00 89.88 717 ALA A CA 1
ATOM 5502 C C . ALA A 1 717 ? -25.628 -21.627 25.134 1.00 89.88 717 ALA A C 1
ATOM 5504 O O . ALA A 1 717 ? -25.381 -21.133 26.234 1.00 89.88 717 ALA A O 1
ATOM 5505 N N . ASP A 1 718 ? -24.689 -22.178 24.364 1.00 92.19 718 ASP A N 1
ATOM 5506 C CA . ASP A 1 718 ? -23.288 -22.345 24.767 1.00 92.19 718 ASP A CA 1
ATOM 5507 C C . ASP A 1 718 ? -22.562 -20.993 24.768 1.00 92.19 718 ASP A C 1
ATOM 5509 O O . ASP A 1 718 ? -21.843 -20.657 25.714 1.00 92.19 718 ASP A O 1
ATOM 5513 N N . LEU A 1 719 ? -22.865 -20.157 23.767 1.00 91.31 719 LEU A N 1
ATOM 5514 C CA . LEU A 1 719 ? -22.429 -18.762 23.675 1.00 91.31 719 LEU A CA 1
ATOM 5515 C C . LEU A 1 719 ? -22.826 -17.953 24.925 1.00 91.31 719 LEU A C 1
ATOM 5517 O O . LEU A 1 719 ? -21.990 -17.302 25.558 1.00 91.31 719 LEU A O 1
ATOM 5521 N N . VAL A 1 720 ? -24.098 -18.036 25.326 1.00 93.38 720 VAL A N 1
ATOM 5522 C CA . VAL A 1 720 ? -24.609 -17.429 26.566 1.00 93.38 720 VAL A CA 1
ATOM 5523 C C . VAL A 1 720 ? -23.981 -18.072 27.806 1.00 93.38 720 VAL A C 1
ATOM 5525 O O . VAL A 1 720 ? -23.683 -17.364 28.771 1.00 93.38 720 VAL A O 1
ATOM 5528 N N . GLY A 1 721 ? -23.725 -19.382 27.786 1.00 94.06 721 GLY A N 1
ATOM 5529 C CA . GLY A 1 721 ? -23.052 -20.119 28.855 1.00 94.06 721 GLY A CA 1
ATOM 5530 C C . GLY A 1 721 ? -21.665 -19.562 29.181 1.00 94.06 721 GLY A C 1
ATOM 5531 O O . GLY A 1 721 ? -21.391 -19.266 30.349 1.00 94.06 721 GLY A O 1
ATOM 5532 N N . LEU A 1 722 ? -20.820 -19.343 28.171 1.00 93.62 722 LEU A N 1
ATOM 5533 C CA . LEU A 1 722 ? -19.479 -18.759 28.328 1.00 93.62 722 LEU A CA 1
ATOM 5534 C C . LEU A 1 722 ? -19.539 -17.278 28.733 1.00 93.62 722 LEU A C 1
ATOM 5536 O O . LEU A 1 722 ? -18.935 -16.885 29.737 1.00 93.62 722 LEU A O 1
ATOM 5540 N N . LEU A 1 723 ? -20.346 -16.468 28.039 1.00 94.00 723 LEU A N 1
ATOM 5541 C CA . LEU A 1 723 ? -20.509 -15.044 28.361 1.00 94.00 723 LEU A CA 1
ATOM 5542 C C . LEU A 1 723 ? -21.081 -14.827 29.771 1.00 94.00 723 LEU A C 1
ATOM 5544 O O . LEU A 1 723 ? -20.738 -13.848 30.438 1.00 94.00 723 LEU A O 1
ATOM 5548 N N . SER A 1 724 ? -21.910 -15.742 30.286 1.00 92.94 724 SER A N 1
ATOM 5549 C CA . SER A 1 724 ? -22.407 -15.665 31.666 1.00 92.94 724 SER A CA 1
ATOM 5550 C C . SER A 1 724 ? -21.273 -15.697 32.700 1.00 92.94 724 SER A C 1
ATOM 5552 O O . SER A 1 724 ? -21.356 -14.967 33.692 1.00 92.94 724 SER A O 1
ATOM 5554 N N . GLN A 1 725 ? -20.199 -16.444 32.415 1.00 92.69 725 GLN A N 1
ATOM 5555 C CA . GLN A 1 725 ? -19.020 -16.653 33.263 1.00 92.69 725 GLN A CA 1
ATOM 5556 C C . GLN A 1 725 ? -17.927 -15.585 33.077 1.00 92.69 725 GLN A C 1
ATOM 5558 O O . GLN A 1 725 ? -16.951 -15.591 33.819 1.00 92.69 725 GLN A O 1
ATOM 5563 N N . GLY A 1 726 ? -18.068 -14.675 32.104 1.00 89.81 726 GLY A N 1
ATOM 5564 C CA . GLY A 1 726 ? -17.005 -13.726 31.739 1.00 89.81 726 GLY A CA 1
ATOM 5565 C C . GLY A 1 726 ? -15.901 -14.337 30.864 1.00 89.81 726 GLY A C 1
ATOM 5566 O O . GLY A 1 726 ? -14.791 -13.811 30.821 1.00 89.81 726 GLY A O 1
ATOM 5567 N N . LYS A 1 727 ? -16.190 -15.455 30.186 1.00 92.19 727 LYS A N 1
ATOM 5568 C CA . LYS A 1 727 ? -15.288 -16.112 29.231 1.00 92.19 727 LYS A CA 1
ATOM 5569 C C . LYS A 1 727 ? -15.522 -15.566 27.821 1.00 92.19 727 LYS A C 1
ATOM 5571 O O . LYS A 1 727 ? -16.652 -15.211 27.482 1.00 92.19 727 LYS A O 1
ATOM 5576 N N . VAL A 1 728 ? -14.467 -15.508 27.008 1.00 92.94 728 VAL A N 1
ATOM 5577 C CA . VAL A 1 728 ? -14.556 -15.112 25.594 1.00 92.94 728 VAL A CA 1
ATOM 5578 C C . VAL A 1 728 ? -14.906 -16.361 24.768 1.00 92.94 728 VAL A C 1
ATOM 5580 O O . VAL A 1 728 ? -14.205 -17.368 24.874 1.00 92.94 728 VAL A O 1
ATOM 5583 N N . PRO A 1 729 ? -15.997 -16.339 23.983 1.00 94.44 729 PRO A N 1
ATOM 5584 C CA . PRO A 1 729 ? -16.390 -17.463 23.143 1.00 94.44 729 PRO A CA 1
ATOM 5585 C C . PRO A 1 729 ? -15.716 -17.383 21.769 1.00 94.44 729 PRO A C 1
ATOM 5587 O O . PRO A 1 729 ? -15.826 -16.365 21.087 1.00 94.44 729 PRO A O 1
ATOM 5590 N N . ALA A 1 730 ? -15.074 -18.462 21.334 1.00 92.88 730 ALA A N 1
ATOM 5591 C CA . ALA A 1 730 ? -14.594 -18.632 19.962 1.00 92.88 730 ALA A CA 1
ATOM 5592 C C . ALA A 1 730 ? -15.395 -19.735 19.247 1.00 92.88 730 ALA A C 1
ATOM 5594 O O . ALA A 1 730 ? -16.105 -20.517 19.886 1.00 92.88 730 ALA A O 1
ATOM 5595 N N . VAL A 1 731 ? -15.300 -19.799 17.920 1.00 92.25 731 VAL A N 1
ATOM 5596 C CA . VAL A 1 731 ? -15.995 -20.784 17.083 1.00 92.25 731 VAL A CA 1
ATOM 5597 C C . VAL A 1 731 ? -15.030 -21.676 16.306 1.00 92.25 731 VAL A C 1
ATOM 5599 O O . VAL A 1 731 ? -13.978 -21.238 15.841 1.00 92.25 731 VAL A O 1
ATOM 5602 N N . ILE A 1 732 ? -15.418 -22.939 16.135 1.00 89.56 732 ILE A N 1
ATOM 5603 C CA . ILE A 1 732 ? -14.742 -23.935 15.298 1.00 89.56 732 ILE A CA 1
ATOM 5604 C C . ILE A 1 732 ? -15.724 -24.427 14.231 1.00 89.56 732 ILE A C 1
ATOM 5606 O O . ILE A 1 732 ? -16.830 -24.862 14.550 1.00 89.56 732 ILE A O 1
ATOM 5610 N N . ILE A 1 733 ? -15.297 -24.412 12.964 1.00 83.88 733 ILE A N 1
ATOM 5611 C CA . ILE A 1 733 ? -16.006 -25.072 11.857 1.00 83.88 733 ILE A CA 1
ATOM 5612 C C . ILE A 1 733 ? -15.436 -26.487 11.710 1.00 83.88 733 ILE A C 1
ATOM 5614 O O . ILE A 1 733 ? -14.340 -26.678 11.162 1.00 83.88 733 ILE A O 1
ATOM 5618 N N . ALA A 1 734 ? -16.171 -27.474 12.222 1.00 69.69 734 ALA A N 1
ATOM 5619 C CA . ALA A 1 734 ? -15.763 -28.877 12.180 1.00 69.69 734 ALA A CA 1
ATOM 5620 C C . ALA A 1 734 ? -15.953 -29.472 10.772 1.00 69.69 734 ALA A C 1
ATOM 5622 O O . ALA A 1 734 ? -15.025 -30.062 10.213 1.00 69.69 734 ALA A O 1
ATOM 5623 N N . ASP A 1 735 ? -17.121 -29.239 10.171 1.00 66.56 735 ASP A N 1
ATOM 5624 C CA . ASP A 1 735 ? -17.511 -29.693 8.835 1.00 66.56 735 ASP A CA 1
ATOM 5625 C C . ASP A 1 735 ? -18.311 -28.615 8.072 1.00 66.56 735 ASP A C 1
ATOM 5627 O O . ASP A 1 735 ? -18.475 -27.483 8.530 1.00 66.56 735 ASP A O 1
ATOM 5631 N N . VAL A 1 736 ? -18.780 -28.938 6.863 1.00 57.75 736 VAL A N 1
ATOM 5632 C CA . VAL A 1 736 ? -19.609 -28.035 6.047 1.00 57.75 736 VAL A CA 1
ATOM 5633 C C . VAL A 1 736 ? -21.069 -28.139 6.504 1.00 57.75 736 VAL A C 1
ATOM 5635 O O . VAL A 1 736 ? -21.905 -28.696 5.801 1.00 57.75 736 VAL A O 1
ATOM 5638 N N . GLY A 1 737 ? -21.358 -27.628 7.702 1.00 65.69 737 GLY A N 1
ATOM 5639 C CA . GLY A 1 737 ? -22.714 -27.608 8.263 1.00 65.69 737 GLY A CA 1
ATOM 5640 C C . GLY A 1 737 ? -22.791 -27.341 9.768 1.00 65.69 737 GLY A C 1
ATOM 5641 O O . GLY A 1 737 ? -23.815 -26.849 10.236 1.00 65.69 737 GLY A O 1
ATOM 5642 N N . SER A 1 738 ? -21.725 -27.606 10.532 1.00 79.62 738 SER A N 1
ATOM 5643 C CA . SER A 1 738 ? -21.701 -27.398 11.986 1.00 79.62 738 SER A CA 1
ATOM 5644 C C . SER A 1 738 ? -20.686 -26.348 12.458 1.00 79.62 738 SER A C 1
ATOM 5646 O O . SER A 1 738 ? -19.532 -26.299 12.025 1.00 79.62 738 SER A O 1
ATOM 5648 N N . ILE A 1 739 ? -21.133 -25.523 13.410 1.00 88.75 739 ILE A N 1
ATOM 5649 C CA . ILE A 1 739 ? -20.292 -24.630 14.213 1.00 88.75 739 ILE A CA 1
ATOM 5650 C C . ILE A 1 739 ? -20.303 -25.141 15.655 1.00 88.75 739 ILE A C 1
ATOM 5652 O O . ILE A 1 739 ? -21.370 -25.355 16.232 1.00 88.75 739 ILE A O 1
ATOM 5656 N N . GLN A 1 740 ? -19.123 -25.293 16.247 1.00 90.81 740 GLN A N 1
ATOM 5657 C CA . GLN A 1 740 ? -18.941 -25.575 17.671 1.00 90.81 740 GLN A CA 1
ATOM 5658 C C . GLN A 1 740 ? -18.488 -24.297 18.382 1.00 90.81 740 GLN A C 1
ATOM 5660 O O . GLN A 1 740 ? -17.644 -23.573 17.855 1.00 90.81 740 GLN A O 1
ATOM 5665 N N . VAL A 1 741 ? -19.036 -24.017 19.567 1.00 91.62 741 VAL A N 1
ATOM 5666 C CA . VAL A 1 741 ? -18.586 -22.912 20.431 1.00 91.62 741 VAL A CA 1
ATOM 5667 C C . VAL A 1 741 ? -17.583 -23.459 21.441 1.00 91.62 741 VAL A C 1
ATOM 5669 O O . VAL A 1 741 ? -17.850 -24.476 22.079 1.00 91.62 741 VAL A O 1
ATOM 5672 N N . VAL A 1 742 ? -16.449 -22.781 21.605 1.00 90.38 742 VAL A N 1
ATOM 5673 C CA . VAL A 1 742 ? -15.383 -23.156 22.544 1.00 90.38 742 VAL A CA 1
ATOM 5674 C C . VAL A 1 742 ? -14.963 -21.976 23.421 1.00 90.38 742 VAL A C 1
ATOM 5676 O O . VAL A 1 742 ? -15.157 -20.812 23.066 1.00 90.38 742 VAL A O 1
ATOM 5679 N N . ASP A 1 743 ? -14.381 -22.277 24.581 1.00 88.81 743 ASP A N 1
ATOM 5680 C CA . ASP A 1 743 ? -13.711 -21.281 25.417 1.00 88.81 743 ASP A CA 1
ATOM 5681 C C . ASP A 1 743 ? -12.375 -20.892 24.773 1.00 88.81 743 ASP A C 1
ATOM 5683 O O . ASP A 1 743 ? -11.541 -21.754 24.486 1.00 88.81 743 ASP A O 1
ATOM 5687 N N . SER A 1 744 ? -12.145 -19.593 24.577 1.00 83.06 744 SER A N 1
ATOM 5688 C CA . SER A 1 744 ? -10.872 -19.077 24.061 1.00 83.06 744 SER A CA 1
ATOM 5689 C C . SER A 1 744 ? -9.683 -19.314 25.006 1.00 83.06 744 SER A C 1
ATOM 5691 O O . SER A 1 744 ? -8.539 -19.094 24.625 1.00 83.06 744 SER A O 1
ATOM 5693 N N . SER A 1 745 ? -9.948 -19.717 26.252 1.00 81.12 745 SER A N 1
ATOM 5694 C CA . SER A 1 745 ? -8.935 -20.100 27.244 1.00 81.12 745 SER A CA 1
ATOM 5695 C C . SER A 1 745 ? -8.359 -21.497 26.977 1.00 81.12 745 SER A C 1
ATOM 5697 O O . SER A 1 745 ? -7.236 -21.774 27.392 1.00 81.12 745 SER A O 1
ATOM 5699 N N . ASP A 1 746 ? -9.120 -22.356 26.288 1.00 81.19 746 ASP A N 1
ATOM 5700 C CA . ASP A 1 746 ? -8.770 -23.756 26.014 1.00 81.19 746 ASP A CA 1
ATOM 5701 C C . ASP A 1 746 ? -8.277 -23.969 24.562 1.00 81.19 746 ASP A C 1
ATOM 5703 O O . ASP A 1 746 ? -7.675 -25.000 24.262 1.00 81.19 746 ASP A O 1
ATOM 5707 N N . TYR A 1 747 ? -8.507 -23.002 23.659 1.00 77.62 747 TYR A N 1
ATOM 5708 C CA . TYR A 1 747 ? -8.168 -23.086 22.230 1.00 77.62 747 TYR A CA 1
ATOM 5709 C C . TYR A 1 747 ? -7.513 -21.798 21.697 1.00 77.62 747 TYR A C 1
ATOM 5711 O O . TYR A 1 747 ? -8.069 -20.715 21.892 1.00 77.62 747 TYR A O 1
ATOM 5719 N N . PRO A 1 748 ? -6.398 -21.884 20.938 1.00 80.44 748 PRO A N 1
ATOM 5720 C CA . PRO A 1 748 ? -5.870 -20.738 20.203 1.00 80.44 748 PRO A CA 1
ATOM 5721 C C . PRO A 1 748 ? -6.860 -20.289 19.123 1.00 80.44 748 PRO A C 1
ATOM 5723 O O . PRO A 1 748 ? -7.451 -21.118 18.420 1.00 80.44 748 PRO A O 1
ATOM 5726 N N . TYR A 1 749 ? -7.021 -18.973 18.978 1.00 87.44 749 TYR A N 1
ATOM 5727 C CA . TYR A 1 749 ? -7.987 -18.391 18.053 1.00 87.44 749 TYR A CA 1
ATOM 5728 C C . TYR A 1 749 ? -7.456 -17.165 17.305 1.00 87.44 749 TYR A C 1
ATOM 5730 O O . TYR A 1 749 ? -6.661 -16.384 17.831 1.00 87.44 749 TYR A O 1
ATOM 5738 N N . ILE A 1 750 ? -7.941 -16.990 16.076 1.00 90.38 750 ILE A N 1
ATOM 5739 C CA . ILE A 1 750 ? -7.742 -15.788 15.255 1.00 90.38 750 ILE A CA 1
ATOM 5740 C C . ILE A 1 750 ? -8.970 -14.883 15.423 1.00 90.38 750 ILE A C 1
ATOM 5742 O O . ILE A 1 750 ? -10.095 -15.359 15.290 1.00 90.38 750 ILE A O 1
ATOM 5746 N N . ALA A 1 751 ? -8.805 -13.590 15.693 1.00 92.00 751 ALA A N 1
ATOM 5747 C CA . ALA A 1 751 ? -9.925 -12.645 15.672 1.00 92.00 751 ALA A CA 1
ATOM 5748 C C . ALA A 1 751 ? -10.105 -12.053 14.262 1.00 92.00 751 ALA A C 1
ATOM 5750 O O . ALA A 1 751 ? -9.137 -11.603 13.653 1.00 92.00 751 ALA A O 1
ATOM 5751 N N . LEU A 1 752 ? -11.333 -12.056 13.738 1.00 92.06 752 LEU A N 1
ATOM 5752 C CA . LEU A 1 752 ? -11.667 -11.553 12.403 1.00 92.06 752 LEU A CA 1
ATOM 5753 C C . LEU A 1 752 ? -12.218 -10.123 12.474 1.00 92.06 752 LEU A C 1
ATOM 5755 O O . LEU A 1 752 ? -13.351 -9.898 12.907 1.00 92.06 752 LEU A O 1
ATOM 5759 N N . SER A 1 753 ? -11.412 -9.172 12.012 1.00 89.44 753 SER A N 1
ATOM 5760 C CA . SER A 1 753 ? -11.716 -7.741 11.945 1.00 89.44 753 SER A CA 1
ATOM 5761 C C . SER A 1 753 ? -12.204 -7.388 10.537 1.00 89.44 753 SER A C 1
ATOM 5763 O O . SER A 1 753 ? -11.532 -7.726 9.566 1.00 89.44 753 SER A O 1
ATOM 5765 N N . HIS A 1 754 ? -13.390 -6.790 10.373 1.00 80.00 754 HIS A N 1
ATOM 5766 C CA . HIS A 1 754 ? -14.014 -6.702 9.040 1.00 80.00 754 HIS A CA 1
ATOM 5767 C C . HIS A 1 754 ? -15.087 -5.607 8.883 1.00 80.00 754 HIS A C 1
ATOM 5769 O O . HIS A 1 754 ? -15.579 -5.019 9.849 1.00 80.00 754 HIS A O 1
ATOM 5775 N N . VAL A 1 755 ? -15.490 -5.348 7.633 1.00 67.25 755 VAL A N 1
ATOM 5776 C CA . VAL A 1 755 ? -16.472 -4.312 7.267 1.00 67.25 755 VAL A CA 1
ATOM 5777 C C . VAL A 1 755 ? -17.901 -4.878 7.168 1.00 67.25 755 VAL A C 1
ATOM 5779 O O . VAL A 1 755 ? -18.335 -5.412 6.147 1.00 67.25 755 VAL A O 1
ATOM 5782 N N . CYS A 1 756 ? -18.687 -4.720 8.235 1.00 54.81 756 CYS A N 1
ATOM 5783 C CA . CYS A 1 756 ? -20.126 -5.012 8.226 1.00 54.81 756 CYS A CA 1
ATOM 5784 C C . CYS A 1 756 ? -20.923 -3.962 7.422 1.00 54.81 756 CYS A C 1
ATOM 5786 O O . CYS A 1 756 ? -21.384 -2.976 8.003 1.00 54.81 756 CYS A O 1
ATOM 5788 N N . GLU A 1 757 ? -21.157 -4.144 6.114 1.00 50.16 757 GLU A N 1
ATOM 5789 C CA . GLU A 1 757 ? -22.003 -3.193 5.359 1.00 50.16 757 GLU A CA 1
ATOM 5790 C C . GLU A 1 757 ? -22.733 -3.709 4.101 1.00 50.16 757 GLU A C 1
ATOM 5792 O O . GLU A 1 757 ? -22.565 -4.844 3.663 1.00 50.16 757 GLU A O 1
ATOM 5797 N N . TYR A 1 758 ? -23.562 -2.819 3.551 1.00 41.75 758 TYR A N 1
ATOM 5798 C CA . TYR A 1 758 ? -24.521 -2.938 2.449 1.00 41.75 758 TYR A CA 1
ATOM 5799 C C . TYR A 1 758 ? -24.551 -1.562 1.742 1.00 41.75 758 TYR A C 1
ATOM 5801 O O . TYR A 1 758 ? -24.235 -0.561 2.370 1.00 41.75 758 TYR A O 1
ATOM 5809 N N . ILE A 1 759 ? -24.894 -1.378 0.468 1.00 38.94 759 ILE A N 1
ATOM 5810 C CA . ILE A 1 759 ? -25.079 -2.325 -0.649 1.00 38.94 759 ILE A CA 1
ATOM 5811 C C . ILE A 1 759 ? -23.732 -2.386 -1.449 1.00 38.94 759 ILE A C 1
ATOM 5813 O O . ILE A 1 759 ? -22.728 -1.953 -0.882 1.00 38.94 759 ILE A O 1
ATOM 5817 N N . SER A 1 760 ? -23.524 -2.943 -2.657 1.00 31.30 760 SER A N 1
ATOM 5818 C CA . SER A 1 760 ? -24.367 -3.141 -3.861 1.00 31.30 760 SER A CA 1
ATOM 5819 C C . SER A 1 760 ? -24.531 -4.613 -4.298 1.00 31.30 760 SER A C 1
ATOM 5821 O O . SER A 1 760 ? -23.792 -5.475 -3.832 1.00 31.30 760 SER A O 1
ATOM 5823 N N . ILE A 1 761 ? -25.464 -4.905 -5.228 1.00 34.53 761 ILE A N 1
ATOM 5824 C CA . ILE A 1 761 ? -25.899 -6.268 -5.653 1.00 34.53 761 ILE A CA 1
ATOM 5825 C C . ILE A 1 761 ? -24.788 -7.128 -6.306 1.00 34.53 761 ILE A C 1
ATOM 5827 O O . ILE A 1 761 ? -25.022 -8.278 -6.663 1.00 34.53 761 ILE A O 1
ATOM 5831 N N . HIS A 1 762 ? -23.577 -6.586 -6.461 1.00 38.97 762 HIS A N 1
ATOM 5832 C CA . HIS A 1 762 ? -22.415 -7.286 -7.020 1.00 38.97 762 HIS A CA 1
ATOM 5833 C C . HIS A 1 762 ? -21.125 -7.134 -6.189 1.00 38.97 762 HIS A C 1
ATOM 5835 O O . HIS A 1 762 ? -20.164 -7.864 -6.427 1.00 38.97 762 HIS A O 1
ATOM 5841 N N . ARG A 1 763 ? -21.051 -6.171 -5.252 1.00 46.41 763 ARG A N 1
ATOM 5842 C CA . ARG A 1 763 ? -19.808 -5.790 -4.543 1.00 46.41 763 ARG A CA 1
ATOM 5843 C C . ARG A 1 763 ? -20.106 -5.251 -3.134 1.00 46.41 763 ARG A C 1
ATOM 5845 O O . ARG A 1 763 ? -20.325 -4.058 -2.956 1.00 46.41 763 ARG A O 1
ATOM 5852 N N . ALA A 1 764 ? -20.126 -6.147 -2.151 1.00 46.22 764 ALA A N 1
ATOM 5853 C CA . ALA A 1 764 ? -20.115 -5.861 -0.711 1.00 46.22 764 ALA A CA 1
ATOM 5854 C C . ALA A 1 764 ? -19.561 -7.087 0.039 1.00 46.22 764 ALA A C 1
ATOM 5856 O O . ALA A 1 764 ? -19.614 -8.194 -0.502 1.00 46.22 764 ALA A O 1
ATOM 5857 N N . ASP A 1 765 ? -19.040 -6.917 1.255 1.00 58.16 765 ASP A N 1
ATOM 5858 C CA . ASP A 1 765 ? -18.517 -8.042 2.051 1.00 58.16 765 ASP A CA 1
ATOM 5859 C C . ASP A 1 765 ? -19.622 -8.857 2.719 1.00 58.16 765 ASP A C 1
ATOM 5861 O O . ASP A 1 765 ? -19.585 -10.088 2.705 1.00 58.16 765 ASP A O 1
ATOM 5865 N N . GLY A 1 766 ? -20.633 -8.170 3.264 1.00 70.88 766 GLY A N 1
ATOM 5866 C CA . GLY A 1 766 ? -21.859 -8.791 3.763 1.00 70.88 766 GLY A CA 1
ATOM 5867 C C . GLY A 1 766 ? -21.659 -9.848 4.851 1.00 70.88 766 GLY A C 1
ATOM 5868 O O . GLY A 1 766 ? -22.478 -10.757 4.954 1.00 70.88 766 GLY A O 1
ATOM 5869 N N . LEU A 1 767 ? -20.575 -9.755 5.626 1.00 83.50 767 LEU A N 1
ATOM 5870 C CA . LEU A 1 767 ? -20.217 -10.691 6.701 1.00 83.50 767 LEU A CA 1
ATOM 5871 C C . LEU A 1 767 ? -20.982 -10.454 8.018 1.00 83.50 767 LEU A C 1
ATOM 5873 O O . LEU A 1 767 ? -20.826 -11.224 8.959 1.00 83.50 767 LEU A O 1
ATOM 5877 N N . GLY A 1 768 ? -21.825 -9.424 8.090 1.00 84.25 768 GLY A N 1
ATOM 5878 C CA . GLY A 1 768 ? -22.672 -9.145 9.247 1.00 84.25 768 GLY A CA 1
ATOM 5879 C C . GLY A 1 768 ? -23.997 -9.906 9.230 1.00 84.25 768 GLY A C 1
ATOM 5880 O O . GLY A 1 768 ? -24.459 -10.372 8.186 1.00 84.25 768 GLY A O 1
ATOM 5881 N N . ASN A 1 769 ? -24.667 -9.978 10.380 1.00 87.50 769 ASN A N 1
ATOM 5882 C CA . ASN A 1 769 ? -26.066 -10.402 10.471 1.00 87.50 769 ASN A CA 1
ATOM 5883 C C . ASN A 1 769 ? -26.742 -9.786 11.715 1.00 87.50 769 ASN A C 1
ATOM 5885 O O . ASN A 1 769 ? -26.502 -10.246 12.829 1.00 87.50 769 ASN A O 1
ATOM 5889 N N . PRO A 1 770 ? -27.598 -8.754 11.570 1.00 84.19 770 PRO A N 1
ATOM 5890 C CA . PRO A 1 770 ? -28.243 -8.110 12.718 1.00 84.19 770 PRO A CA 1
ATOM 5891 C C . PRO A 1 770 ? -29.429 -8.905 13.295 1.00 84.19 770 PRO A C 1
ATOM 5893 O O . PRO A 1 770 ? -29.963 -8.513 14.332 1.00 84.19 770 PRO A O 1
ATOM 5896 N N . ASN A 1 771 ? -29.864 -9.990 12.639 1.00 86.38 771 ASN A N 1
ATOM 5897 C CA . ASN A 1 771 ? -31.095 -10.716 12.979 1.00 86.38 771 ASN A CA 1
ATOM 5898 C C . ASN A 1 771 ? -30.853 -12.094 13.619 1.00 86.38 771 ASN A C 1
ATOM 5900 O O . ASN A 1 771 ? -31.713 -12.579 14.353 1.00 86.38 771 ASN A O 1
ATOM 5904 N N . ASP A 1 772 ? -29.722 -12.739 13.328 1.00 89.12 772 ASP A N 1
ATOM 5905 C CA . ASP A 1 772 ? -29.394 -14.096 13.777 1.00 89.12 772 ASP A CA 1
ATOM 5906 C C . ASP A 1 772 ? -27.869 -14.248 13.916 1.00 89.12 772 ASP A C 1
ATOM 5908 O O . ASP A 1 772 ? -27.118 -13.651 13.147 1.00 89.12 772 ASP A O 1
ATOM 5912 N N . ASN A 1 773 ? -27.387 -15.064 14.855 1.00 92.25 773 ASN A N 1
ATOM 5913 C CA . ASN A 1 773 ? -25.954 -15.356 14.983 1.00 92.25 773 ASN A CA 1
ATOM 5914 C C . ASN A 1 773 ? -25.578 -16.470 13.989 1.00 92.25 773 ASN A C 1
ATOM 5916 O O . ASN A 1 773 ? -25.373 -17.626 14.367 1.00 92.25 773 ASN A O 1
ATOM 5920 N N . ALA A 1 774 ? -25.594 -16.130 12.696 1.00 92.25 774 ALA A N 1
ATOM 5921 C CA . ALA A 1 774 ? -25.553 -17.092 11.595 1.00 92.25 774 ALA A CA 1
ATOM 5922 C C . ALA A 1 774 ? -24.981 -16.509 10.294 1.00 92.25 774 ALA A C 1
ATOM 5924 O O . ALA A 1 774 ? -25.227 -15.343 9.977 1.00 92.25 774 ALA A O 1
ATOM 5925 N N . LEU A 1 775 ? -24.312 -17.349 9.496 1.00 92.06 775 LEU A N 1
ATOM 5926 C CA . LEU A 1 775 ? -23.738 -16.987 8.190 1.00 92.06 775 LEU A CA 1
ATOM 5927 C C . LEU A 1 775 ? -23.993 -18.058 7.117 1.00 92.06 775 LEU A C 1
ATOM 5929 O O . LEU A 1 775 ? -24.088 -19.241 7.456 1.00 92.06 775 LEU A O 1
ATOM 5933 N N . PRO A 1 776 ? -24.021 -17.685 5.822 1.00 91.56 776 PRO A N 1
ATOM 5934 C CA . PRO A 1 776 ? -23.986 -18.636 4.717 1.00 91.56 776 PRO A CA 1
ATOM 5935 C C . PRO A 1 776 ? -22.796 -19.598 4.817 1.00 91.56 776 PRO A C 1
ATOM 5937 O O . PRO A 1 776 ? -21.651 -19.180 5.023 1.00 91.56 776 PRO A O 1
ATOM 5940 N N . SER A 1 777 ? -23.040 -20.888 4.590 1.00 90.25 777 SER A N 1
ATOM 5941 C CA . SER A 1 777 ? -22.001 -21.932 4.591 1.00 90.25 777 SER A CA 1
ATOM 5942 C C . SER A 1 777 ? -20.847 -21.663 3.606 1.00 90.25 777 SER A C 1
ATOM 5944 O O . SER A 1 777 ? -19.714 -22.083 3.852 1.00 90.25 777 SER A O 1
ATOM 5946 N N . CYS A 1 778 ? -21.087 -20.908 2.528 1.00 89.31 778 CYS A N 1
ATOM 5947 C CA . CYS A 1 778 ? -20.055 -20.475 1.582 1.00 89.31 778 CYS A CA 1
ATOM 5948 C C . CYS A 1 778 ? -19.086 -19.419 2.160 1.00 89.31 778 CYS A C 1
ATOM 5950 O O . CYS A 1 778 ? -17.894 -19.460 1.854 1.00 89.31 778 CYS A O 1
ATOM 5952 N N . GLN A 1 779 ? -19.563 -18.512 3.024 1.00 89.25 779 GLN A N 1
ATOM 5953 C CA . GLN A 1 779 ? -18.720 -17.533 3.722 1.00 89.25 779 GLN A CA 1
ATOM 5954 C C . GLN A 1 779 ? -17.916 -18.232 4.817 1.00 89.25 779 GLN A C 1
ATOM 5956 O O . GLN A 1 779 ? -16.705 -18.062 4.899 1.00 89.25 779 GLN A O 1
ATOM 5961 N N . LEU A 1 780 ? -18.553 -19.116 5.590 1.00 89.81 780 LEU A N 1
ATOM 5962 C CA . LEU A 1 780 ? -17.871 -19.933 6.600 1.00 89.81 780 LEU A CA 1
ATOM 5963 C C . LEU A 1 780 ? -16.736 -20.775 5.984 1.00 89.81 780 LEU A C 1
ATOM 5965 O O . LEU A 1 780 ? -15.653 -20.861 6.560 1.00 89.81 780 LEU A O 1
ATOM 5969 N N . ARG A 1 781 ? -16.929 -21.317 4.772 1.00 87.88 781 ARG A N 1
ATOM 5970 C CA . ARG A 1 781 ? -15.869 -22.002 4.009 1.00 87.88 781 ARG A CA 1
ATOM 5971 C C . ARG A 1 781 ? -14.694 -21.076 3.655 1.00 87.88 781 ARG A C 1
ATOM 5973 O O . ARG A 1 781 ? -13.552 -21.489 3.837 1.00 87.88 781 ARG A O 1
ATOM 5980 N N . ARG A 1 782 ? -14.961 -19.843 3.199 1.00 88.75 782 ARG A N 1
ATOM 5981 C CA . ARG A 1 782 ? -13.944 -18.807 2.905 1.00 88.75 782 ARG A CA 1
ATOM 5982 C C . ARG A 1 782 ? -13.154 -18.419 4.158 1.00 88.75 782 ARG A C 1
ATOM 5984 O O . ARG A 1 782 ? -11.932 -18.517 4.154 1.00 88.75 782 ARG A O 1
ATOM 5991 N N . LEU A 1 783 ? -13.840 -18.097 5.257 1.00 89.56 783 LEU A N 1
ATOM 5992 C CA . LEU A 1 783 ? -13.207 -17.736 6.535 1.00 89.56 783 LEU A CA 1
ATOM 5993 C C . LEU A 1 783 ? -12.340 -18.877 7.100 1.00 89.56 783 LEU A C 1
ATOM 5995 O O . LEU A 1 783 ? -11.226 -18.639 7.570 1.00 89.56 783 LEU A O 1
ATOM 5999 N N . ARG A 1 784 ? -12.801 -20.134 6.994 1.00 87.88 784 ARG A N 1
ATOM 6000 C CA . ARG A 1 784 ? -12.004 -21.328 7.337 1.00 87.88 784 ARG A CA 1
ATOM 6001 C C . ARG A 1 784 ? -10.751 -21.466 6.461 1.00 87.88 784 ARG A C 1
ATOM 6003 O O . ARG A 1 784 ? -9.724 -21.930 6.942 1.00 87.88 784 ARG A O 1
ATOM 6010 N N . GLY A 1 785 ? -10.834 -21.070 5.190 1.00 86.94 785 GLY A N 1
ATOM 6011 C CA . GLY A 1 785 ? -9.698 -21.020 4.269 1.00 86.94 785 GLY A CA 1
ATOM 6012 C C . GLY A 1 785 ? -8.629 -20.029 4.727 1.00 86.94 785 GLY A C 1
ATOM 6013 O O . GLY A 1 785 ? -7.489 -20.430 4.945 1.00 86.94 785 GLY A O 1
ATOM 6014 N N . TYR A 1 786 ? -9.007 -18.770 4.959 1.00 89.88 786 TYR A N 1
ATOM 6015 C CA . TYR A 1 786 ? -8.080 -17.722 5.408 1.00 89.88 786 TYR A CA 1
ATOM 6016 C C . TYR A 1 786 ? -7.443 -18.033 6.775 1.00 89.88 786 TYR A C 1
ATOM 6018 O O . TYR A 1 786 ? -6.231 -17.916 6.951 1.00 89.88 786 TYR A O 1
ATOM 6026 N N . THR A 1 787 ? -8.235 -18.512 7.741 1.00 87.81 787 THR A N 1
ATOM 6027 C CA . THR A 1 787 ? -7.719 -18.912 9.066 1.00 87.81 787 THR A CA 1
ATOM 6028 C C . THR A 1 787 ? -6.765 -20.108 8.995 1.00 87.81 787 THR A C 1
ATOM 6030 O O . THR A 1 787 ? -5.793 -20.155 9.751 1.00 87.81 787 THR A O 1
ATOM 6033 N N . LYS A 1 788 ? -6.976 -21.038 8.051 1.00 85.25 788 LYS A N 1
ATOM 6034 C CA . LYS A 1 788 ? -6.027 -22.121 7.756 1.00 85.25 788 LYS A CA 1
ATOM 6035 C C . LYS A 1 788 ? -4.737 -21.587 7.123 1.00 85.25 788 LYS A C 1
ATOM 6037 O O . LYS A 1 788 ? -3.668 -21.917 7.622 1.00 85.25 788 LYS A O 1
ATOM 6042 N N . GLN A 1 789 ? -4.824 -20.734 6.098 1.00 85.44 789 GLN A N 1
ATOM 6043 C CA . GLN A 1 789 ? -3.650 -20.122 5.452 1.00 85.44 789 GLN A CA 1
ATOM 6044 C C . GLN A 1 789 ? -2.763 -19.387 6.467 1.00 85.44 789 GLN A C 1
ATOM 6046 O O . GLN A 1 789 ? -1.553 -19.600 6.494 1.00 85.44 789 GLN A O 1
ATOM 6051 N N . LEU A 1 790 ? -3.360 -18.585 7.357 1.00 84.75 790 LEU A N 1
ATOM 6052 C CA . LEU A 1 790 ? -2.623 -17.872 8.406 1.00 84.75 790 LEU A CA 1
ATOM 6053 C C . LEU A 1 790 ? -1.925 -18.833 9.386 1.00 84.75 790 LEU A C 1
ATOM 6055 O O . LEU A 1 790 ? -0.782 -18.600 9.768 1.00 84.75 790 LEU A O 1
ATOM 6059 N N . SER A 1 791 ? -2.579 -19.944 9.737 1.00 81.00 791 SER A N 1
ATOM 6060 C CA . SER A 1 791 ? -1.995 -21.000 10.576 1.00 81.00 791 SER A CA 1
ATOM 6061 C C . SER A 1 791 ? -0.866 -21.788 9.906 1.00 81.00 791 SER A C 1
ATOM 6063 O O . SER A 1 791 ? -0.056 -22.390 10.611 1.00 81.00 791 SER A O 1
ATOM 6065 N N . GLU A 1 792 ? -0.846 -21.853 8.575 1.00 77.00 792 GLU A N 1
ATOM 6066 C CA . GLU A 1 792 ? 0.200 -22.531 7.802 1.00 77.00 792 GLU A CA 1
ATOM 6067 C C . GLU A 1 792 ? 1.398 -21.599 7.559 1.00 77.00 792 GLU A C 1
ATOM 6069 O O . GLU A 1 792 ? 2.538 -22.055 7.618 1.00 77.00 792 GLU A O 1
ATOM 6074 N N . ALA A 1 793 ? 1.155 -20.294 7.387 1.00 67.75 793 ALA A N 1
ATOM 6075 C CA . ALA A 1 793 ? 2.194 -19.266 7.304 1.00 67.75 793 ALA A CA 1
ATOM 6076 C C . ALA A 1 793 ? 2.891 -19.002 8.654 1.00 67.75 793 ALA A C 1
ATOM 6078 O O . ALA A 1 793 ? 4.108 -18.825 8.693 1.00 67.75 793 ALA A O 1
ATOM 6079 N N . HIS A 1 794 ? 2.143 -19.008 9.765 1.00 67.62 794 HIS A N 1
ATOM 6080 C CA . HIS A 1 794 ? 2.662 -18.767 11.117 1.00 67.62 794 HIS A CA 1
ATOM 6081 C C . HIS A 1 794 ? 2.365 -19.949 12.061 1.00 67.62 794 HIS A C 1
ATOM 6083 O O . HIS A 1 794 ? 1.465 -19.873 12.899 1.00 67.62 794 HIS A O 1
ATOM 6089 N N . PRO A 1 795 ? 3.116 -21.064 11.954 1.00 61.28 795 PRO A N 1
ATOM 6090 C CA . PRO A 1 795 ? 2.904 -22.242 12.790 1.00 61.28 795 PRO A CA 1
ATOM 6091 C C . PRO A 1 795 ? 3.316 -21.985 14.250 1.00 61.28 795 PRO A C 1
ATOM 6093 O O . PRO A 1 795 ? 4.502 -21.919 14.570 1.00 61.28 795 PRO A O 1
ATOM 6096 N N . TRP A 1 796 ? 2.344 -21.897 15.161 1.00 66.88 796 TRP A N 1
ATOM 6097 C CA . TRP A 1 796 ? 2.573 -21.700 16.602 1.00 66.88 796 TRP A CA 1
ATOM 6098 C C . TRP A 1 796 ? 3.082 -22.987 17.286 1.00 66.88 796 TRP A C 1
ATOM 6100 O O . TRP A 1 796 ? 2.292 -23.815 17.744 1.00 66.88 796 TRP A O 1
ATOM 6110 N N . GLN A 1 797 ? 4.405 -23.184 17.332 1.00 48.22 797 GLN A N 1
ATOM 6111 C CA . GLN A 1 797 ? 5.015 -24.489 17.657 1.00 48.22 797 GLN A CA 1
ATOM 6112 C C . GLN A 1 797 ? 4.934 -24.915 19.140 1.00 48.22 797 GLN A C 1
ATOM 6114 O O . GLN A 1 797 ? 4.909 -26.115 19.407 1.00 48.22 797 GLN A O 1
ATOM 6119 N N . ASP A 1 798 ? 4.838 -23.976 20.089 1.00 49.78 798 ASP A N 1
ATOM 6120 C CA . ASP A 1 798 ? 4.990 -24.242 21.537 1.00 49.78 798 ASP A CA 1
ATOM 6121 C C . ASP A 1 798 ? 3.669 -24.360 22.337 1.00 49.78 798 ASP A C 1
ATOM 6123 O O . ASP A 1 798 ? 3.669 -24.337 23.571 1.00 49.78 798 ASP A O 1
ATOM 6127 N N . MET A 1 799 ? 2.513 -24.471 21.671 1.00 52.00 799 MET A N 1
ATOM 6128 C CA . MET A 1 799 ? 1.210 -24.392 22.353 1.00 52.00 799 MET A CA 1
ATOM 6129 C C . MET A 1 799 ? 0.825 -25.674 23.131 1.00 52.00 799 MET A C 1
ATOM 6131 O O . MET A 1 799 ? 0.878 -26.779 22.575 1.00 52.00 799 MET A O 1
ATOM 6135 N N . PRO A 1 800 ? 0.348 -25.563 24.393 1.00 40.00 800 PRO A N 1
ATOM 6136 C CA . PRO A 1 800 ? -0.144 -26.706 25.164 1.00 40.00 800 PRO A CA 1
ATOM 6137 C C . PRO A 1 800 ? -1.296 -27.448 24.467 1.00 40.00 800 PRO A C 1
ATOM 6139 O O . PRO A 1 800 ? -2.214 -26.836 23.933 1.00 40.00 800 PRO A O 1
ATOM 6142 N N . GLY A 1 801 ? -1.274 -28.784 24.512 1.00 48.44 801 GLY A N 1
ATOM 6143 C CA . GLY A 1 801 ? -2.364 -29.650 24.030 1.00 48.44 801 GLY A CA 1
ATOM 6144 C C . GLY A 1 801 ? -2.133 -30.325 22.671 1.00 48.44 801 GLY A C 1
ATOM 6145 O O . GLY A 1 801 ? -2.739 -31.358 22.406 1.00 48.44 801 GLY A O 1
ATOM 6146 N N . GLY A 1 802 ? -1.221 -29.824 21.828 1.00 42.53 802 GLY A N 1
ATOM 6147 C CA . GLY A 1 802 ? -0.759 -30.544 20.627 1.00 42.53 802 GLY A CA 1
ATOM 6148 C C . GLY A 1 802 ? -1.789 -30.733 19.496 1.00 42.53 802 GLY A C 1
ATOM 6149 O O . GLY A 1 802 ? -1.609 -31.606 18.644 1.00 42.53 802 GLY A O 1
ATOM 6150 N N . HIS A 1 803 ? -2.858 -29.931 19.457 1.00 48.28 803 HIS A N 1
ATOM 6151 C CA . HIS A 1 803 ? -3.933 -30.008 18.455 1.00 48.28 803 HIS A CA 1
ATOM 6152 C C . HIS A 1 803 ? -3.505 -29.503 17.057 1.00 48.28 803 HIS A C 1
ATOM 6154 O O . HIS A 1 803 ? -3.891 -28.428 16.610 1.00 48.28 803 HIS A O 1
ATOM 6160 N N . LYS A 1 804 ? -2.738 -30.324 16.329 1.00 48.25 804 LYS A N 1
ATOM 6161 C CA . LYS A 1 804 ? -2.072 -30.028 15.039 1.00 48.25 804 LYS A CA 1
ATOM 6162 C C . LYS A 1 804 ? -2.942 -29.655 13.810 1.00 48.25 804 LYS A C 1
ATOM 6164 O O . LYS A 1 804 ? -2.422 -29.707 12.701 1.00 48.25 804 LYS A O 1
ATOM 6169 N N . SER A 1 805 ? -4.239 -29.344 13.930 1.00 55.72 805 SER A N 1
ATOM 6170 C CA . SER A 1 805 ? -5.099 -29.194 12.731 1.00 55.72 805 SER A CA 1
ATOM 6171 C C . SER A 1 805 ? -6.342 -28.296 12.843 1.00 55.72 805 SER A C 1
ATOM 6173 O O . SER A 1 805 ? -7.070 -28.184 11.855 1.00 55.72 805 SER A O 1
ATOM 6175 N N . VAL A 1 806 ? -6.648 -27.693 13.996 1.00 59.81 806 VAL A N 1
ATOM 6176 C CA . VAL A 1 806 ? -7.873 -26.886 14.152 1.00 59.81 806 VAL A CA 1
ATOM 6177 C C . VAL A 1 806 ? -7.572 -25.619 14.936 1.00 59.81 806 VAL A C 1
ATOM 6179 O O . VAL A 1 806 ? -7.232 -25.680 16.113 1.00 59.81 806 VAL A O 1
ATOM 6182 N N . VAL A 1 807 ? -7.738 -24.480 14.270 1.00 73.12 807 VAL A N 1
ATOM 6183 C CA . VAL A 1 807 ? -7.630 -23.143 14.855 1.00 73.12 807 VAL A CA 1
ATOM 6184 C C . VAL A 1 807 ? -9.041 -22.591 14.977 1.00 73.12 807 VAL A C 1
ATOM 6186 O O . VAL A 1 807 ? -9.809 -22.633 14.011 1.00 73.12 807 VAL A O 1
ATOM 6189 N N . ALA A 1 808 ? -9.409 -22.129 16.168 1.00 87.94 808 ALA A N 1
ATOM 6190 C CA . ALA A 1 808 ? -10.687 -21.462 16.363 1.00 87.94 808 ALA A CA 1
ATOM 6191 C C . ALA A 1 808 ? -10.626 -20.037 15.787 1.00 87.94 808 ALA A C 1
ATOM 6193 O O . ALA A 1 808 ? -9.552 -19.498 15.513 1.00 87.94 808 ALA A O 1
ATOM 6194 N N . PHE A 1 809 ? -11.767 -19.380 15.631 1.00 91.50 809 PHE A N 1
ATOM 6195 C CA . PHE A 1 809 ? -11.775 -17.947 15.355 1.00 91.50 809 PHE A CA 1
ATOM 6196 C C . PHE A 1 809 ? -12.862 -17.216 16.132 1.00 91.50 809 PHE A C 1
ATOM 6198 O O . PHE A 1 809 ? -13.836 -17.810 16.588 1.00 91.50 809 PHE A O 1
ATOM 6205 N N . TRP A 1 810 ? -12.672 -15.917 16.315 1.00 93.69 810 TRP A N 1
ATOM 6206 C CA . TRP A 1 810 ? -13.657 -15.014 16.893 1.00 93.69 810 TRP A CA 1
ATOM 6207 C C . TRP A 1 810 ? -14.147 -14.059 15.810 1.00 93.69 810 TRP A C 1
ATOM 6209 O O . TRP A 1 810 ? -13.349 -13.559 15.020 1.00 93.69 810 TRP A O 1
ATOM 6219 N N . MET A 1 811 ? -15.448 -13.783 15.778 1.00 91.19 811 MET A N 1
ATOM 6220 C CA . MET A 1 811 ? -16.040 -12.782 14.891 1.00 91.19 811 MET A CA 1
ATOM 6221 C C . MET A 1 811 ? -17.319 -12.245 15.532 1.00 91.19 811 MET A C 1
ATOM 6223 O O . MET A 1 811 ? -18.122 -13.035 16.028 1.00 91.19 811 MET A O 1
ATOM 6227 N N . ASP A 1 812 ? -17.529 -10.930 15.521 1.00 89.12 812 ASP A N 1
ATOM 6228 C CA . ASP A 1 812 ? -18.592 -10.267 16.291 1.00 89.12 812 ASP A CA 1
ATOM 6229 C C . ASP A 1 812 ? -19.996 -10.846 16.017 1.00 89.12 812 ASP A C 1
ATOM 6231 O O . ASP A 1 812 ? -20.737 -11.187 16.936 1.00 89.12 812 ASP A O 1
ATOM 6235 N N . THR A 1 813 ? -20.308 -11.080 14.748 1.00 90.56 813 THR A N 1
ATOM 6236 C CA . THR A 1 813 ? -21.582 -11.593 14.235 1.00 90.56 813 THR A CA 1
ATOM 6237 C C . THR A 1 813 ? -21.862 -13.039 14.665 1.00 90.56 813 THR A C 1
ATOM 6239 O O . THR A 1 813 ? -23.018 -13.460 14.734 1.00 90.56 813 THR A O 1
ATOM 6242 N N . LEU A 1 814 ? -20.827 -13.804 15.020 1.00 91.81 814 LEU A N 1
ATOM 6243 C CA . LEU A 1 814 ? -20.953 -15.166 15.550 1.00 91.81 814 LEU A CA 1
ATOM 6244 C C . LEU A 1 814 ? -20.854 -15.196 17.088 1.00 91.81 814 LEU A C 1
ATOM 6246 O O . LEU A 1 814 ? -21.521 -16.004 17.732 1.00 91.81 814 LEU A O 1
ATOM 6250 N N . CYS A 1 815 ? -20.058 -14.301 17.679 1.00 93.38 815 CYS A N 1
ATOM 6251 C CA . CYS A 1 815 ? -19.661 -14.336 19.088 1.00 93.38 815 CYS A CA 1
ATOM 6252 C C . CYS A 1 815 ? -20.351 -13.288 19.991 1.00 93.38 815 CYS A C 1
ATOM 6254 O O . CYS A 1 815 ? -20.157 -13.313 21.209 1.00 93.38 815 CYS A O 1
ATOM 6256 N N . ILE A 1 816 ? -21.167 -12.379 19.446 1.00 91.69 816 ILE A N 1
ATOM 6257 C CA . ILE A 1 816 ? -21.939 -11.381 20.206 1.00 91.69 816 ILE A CA 1
ATOM 6258 C C . ILE A 1 816 ? -23.446 -11.631 20.007 1.00 91.69 816 ILE A C 1
ATOM 6260 O O . ILE A 1 816 ? -23.946 -11.456 18.897 1.00 91.69 816 ILE A O 1
ATOM 6264 N N . PRO A 1 817 ? -24.212 -11.992 21.060 1.00 91.69 817 PRO A N 1
ATOM 6265 C CA . PRO A 1 817 ? -25.646 -12.262 20.940 1.00 91.69 817 PRO A CA 1
ATOM 6266 C C . PRO A 1 817 ? -26.444 -11.078 20.373 1.00 91.69 817 PRO A C 1
ATOM 6268 O O . PRO A 1 817 ? -26.473 -10.000 20.976 1.00 91.69 817 PRO A O 1
ATOM 6271 N N . VAL A 1 818 ? -27.131 -11.283 19.244 1.00 88.50 818 VAL A N 1
ATOM 6272 C CA . VAL A 1 818 ? -27.946 -10.230 18.598 1.00 88.50 818 VAL A CA 1
ATOM 6273 C C . VAL A 1 818 ? -29.389 -10.164 19.112 1.00 88.50 818 VAL A C 1
ATOM 6275 O O . VAL A 1 818 ? -29.994 -9.093 19.085 1.00 88.50 818 VAL A O 1
ATOM 6278 N N . ASP A 1 819 ? -29.921 -11.268 19.652 1.00 87.56 819 ASP A N 1
ATOM 6279 C CA . ASP A 1 819 ? -31.287 -11.362 20.188 1.00 87.56 819 ASP A CA 1
ATOM 6280 C C . ASP A 1 819 ? -31.557 -10.281 21.265 1.00 87.56 819 ASP A C 1
ATOM 6282 O O . ASP A 1 819 ? -30.887 -10.271 22.306 1.00 87.56 819 ASP A O 1
ATOM 6286 N N . PRO A 1 820 ? -32.571 -9.403 21.095 1.00 86.00 820 PRO A N 1
ATOM 6287 C CA . PRO A 1 820 ? -32.919 -8.373 22.077 1.00 86.00 820 PRO A CA 1
ATOM 6288 C C . PRO A 1 820 ? -33.189 -8.903 23.494 1.00 86.00 820 PRO A C 1
ATOM 6290 O O . PRO A 1 820 ? -32.938 -8.196 24.474 1.00 86.00 820 PRO A O 1
ATOM 6293 N N . ARG A 1 821 ? -33.652 -10.154 23.631 1.00 89.62 821 ARG A N 1
ATOM 6294 C CA . ARG A 1 821 ? -33.875 -10.836 24.922 1.00 89.62 821 ARG A CA 1
ATOM 6295 C C . ARG A 1 821 ? -32.564 -11.139 25.653 1.00 89.62 821 ARG A C 1
ATOM 6297 O O . ARG A 1 821 ? -32.560 -11.292 26.871 1.00 89.62 821 ARG A O 1
ATOM 6304 N N . MET A 1 822 ? -31.451 -11.196 24.925 1.00 88.56 822 MET A N 1
ATOM 6305 C CA . MET A 1 822 ? -30.111 -11.521 25.420 1.00 88.56 822 MET A CA 1
ATOM 6306 C C . MET A 1 822 ? -29.229 -10.280 25.631 1.00 88.56 822 MET A C 1
ATOM 6308 O O . MET A 1 822 ? -28.029 -10.425 25.866 1.00 88.56 822 MET A O 1
ATOM 6312 N N . LYS A 1 823 ? -29.798 -9.062 25.614 1.00 87.38 823 LYS A N 1
ATOM 6313 C CA . LYS A 1 823 ? -29.059 -7.783 25.704 1.00 87.38 823 LYS A CA 1
ATOM 6314 C C . LYS A 1 823 ? -27.998 -7.736 26.815 1.00 87.38 823 LYS A C 1
ATOM 6316 O O . LYS A 1 823 ? -26.920 -7.199 26.587 1.00 87.38 823 LYS A O 1
ATOM 6321 N N . GLN A 1 824 ? -28.255 -8.334 27.982 1.00 89.44 824 GLN A N 1
ATOM 6322 C CA . GLN A 1 824 ? -27.279 -8.401 29.082 1.00 89.44 824 GLN A CA 1
ATOM 6323 C C . GLN A 1 824 ? -25.982 -9.150 28.713 1.00 89.44 824 GLN A C 1
ATOM 6325 O O . GLN A 1 824 ? -24.903 -8.780 29.169 1.00 89.44 824 GLN A O 1
ATOM 6330 N N . TYR A 1 825 ? -26.065 -10.171 27.856 1.00 91.38 825 TYR A N 1
ATOM 6331 C CA . TYR A 1 825 ? -24.907 -10.921 27.364 1.00 91.38 825 TYR A CA 1
ATOM 6332 C C . TYR A 1 825 ? -24.192 -10.178 26.232 1.00 91.38 825 TYR A C 1
ATOM 6334 O O . TYR A 1 825 ? -22.968 -10.225 26.178 1.00 91.38 825 TYR A O 1
ATOM 6342 N N . ARG A 1 826 ? -24.913 -9.398 25.409 1.00 88.69 826 ARG A N 1
ATOM 6343 C CA . ARG A 1 826 ? -24.302 -8.426 24.480 1.00 88.69 826 ARG A CA 1
ATOM 6344 C C . ARG A 1 826 ? -23.495 -7.364 25.234 1.00 88.69 826 ARG A C 1
ATOM 6346 O O . ARG A 1 826 ? -22.370 -7.080 24.845 1.00 88.69 826 ARG A O 1
ATOM 6353 N N . THR A 1 827 ? -24.012 -6.838 26.349 1.00 87.94 827 THR A N 1
ATOM 6354 C CA . THR A 1 827 ? -23.255 -5.930 27.232 1.00 87.94 827 THR A CA 1
ATOM 6355 C C . THR A 1 827 ? -21.994 -6.600 27.788 1.00 87.94 827 THR A C 1
ATOM 6357 O O . THR A 1 827 ? -20.923 -6.006 27.699 1.00 87.94 827 THR A O 1
ATOM 6360 N N . LYS A 1 828 ? -22.080 -7.849 28.276 1.00 89.81 828 LYS A N 1
ATOM 6361 C CA . LYS A 1 828 ? -20.892 -8.603 28.723 1.00 89.81 828 LYS A CA 1
ATOM 6362 C C . LYS A 1 828 ? -19.879 -8.855 27.602 1.00 89.81 828 LYS A C 1
ATOM 6364 O O . LYS A 1 828 ? -18.687 -8.729 27.843 1.00 89.81 828 LYS A O 1
ATOM 6369 N N . ALA A 1 829 ? -20.328 -9.180 26.391 1.00 89.19 829 ALA A N 1
ATOM 6370 C CA . ALA A 1 829 ? -19.439 -9.373 25.247 1.00 89.19 829 ALA A CA 1
ATOM 6371 C C . ALA A 1 829 ? -18.691 -8.076 24.886 1.00 89.19 829 ALA A C 1
ATOM 6373 O O . ALA A 1 829 ? -17.482 -8.111 24.688 1.00 89.19 829 ALA A O 1
ATOM 6374 N N . ILE A 1 830 ? -19.375 -6.923 24.909 1.00 84.81 830 ILE A N 1
ATOM 6375 C CA . ILE A 1 830 ? -18.753 -5.602 24.703 1.00 84.81 830 ILE A CA 1
ATOM 6376 C C . ILE A 1 830 ? -17.708 -5.299 25.793 1.00 84.81 830 ILE A C 1
ATOM 6378 O O . ILE A 1 830 ? -16.619 -4.823 25.484 1.00 84.81 830 ILE A O 1
ATOM 6382 N N . GLN A 1 831 ? -17.988 -5.639 27.057 1.00 87.38 831 GLN A N 1
ATOM 6383 C CA . GLN A 1 831 ? -17.021 -5.521 28.164 1.00 87.38 831 GLN A CA 1
ATOM 6384 C C . GLN A 1 831 ? -15.801 -6.452 28.018 1.00 87.38 831 GLN A C 1
ATOM 6386 O O . GLN A 1 831 ? -14.772 -6.204 28.638 1.00 87.38 831 GLN A O 1
ATOM 6391 N N . LEU A 1 832 ? -15.897 -7.508 27.205 1.00 89.12 832 LEU A N 1
ATOM 6392 C CA . LEU A 1 832 ? -14.820 -8.466 26.946 1.00 89.12 832 LEU A CA 1
ATOM 6393 C C . LEU A 1 832 ? -14.025 -8.167 25.663 1.00 89.12 832 LEU A C 1
ATOM 6395 O O . LEU A 1 832 ? -13.080 -8.901 25.370 1.00 89.12 832 LEU A O 1
ATOM 6399 N N . LEU A 1 833 ? -14.349 -7.109 24.907 1.00 86.75 833 LEU A N 1
ATOM 6400 C CA . LEU A 1 833 ? -13.648 -6.778 23.656 1.00 86.75 833 LEU A CA 1
ATOM 6401 C C . LEU A 1 833 ? -12.153 -6.487 23.870 1.00 86.75 833 LEU A C 1
ATOM 6403 O O . LEU A 1 833 ? -11.347 -6.941 23.064 1.00 86.75 833 LEU A O 1
ATOM 6407 N N . GLU A 1 834 ? -11.767 -5.829 24.975 1.00 84.94 834 GLU A N 1
ATOM 6408 C CA . GLU A 1 834 ? -10.346 -5.618 25.316 1.00 84.94 834 GLU A CA 1
ATOM 6409 C C . GLU A 1 834 ? -9.584 -6.950 25.356 1.00 84.94 834 GLU A C 1
ATOM 6411 O O . GLU A 1 834 ? -8.606 -7.140 24.633 1.00 84.94 834 GLU A O 1
ATOM 6416 N N . LYS A 1 835 ? -10.100 -7.903 26.141 1.00 87.38 835 LYS A N 1
ATOM 6417 C CA . LYS A 1 835 ? -9.539 -9.251 26.267 1.00 87.38 835 LYS A CA 1
ATOM 6418 C C . LYS A 1 835 ? -9.555 -10.000 24.930 1.00 87.38 835 LYS A C 1
ATOM 6420 O O . LYS A 1 835 ? -8.592 -10.672 24.588 1.00 87.38 835 LYS A O 1
ATOM 6425 N N . THR A 1 836 ? -10.637 -9.862 24.166 1.00 89.88 836 THR A N 1
ATOM 6426 C CA . THR A 1 836 ? -10.878 -10.605 22.920 1.00 89.88 836 THR A CA 1
ATOM 6427 C C . THR A 1 836 ? -9.800 -10.368 21.863 1.00 89.88 836 THR A C 1
ATOM 6429 O O . THR A 1 836 ? -9.370 -11.331 21.232 1.00 89.88 836 THR A O 1
ATOM 6432 N N . PHE A 1 837 ? -9.346 -9.127 21.672 1.00 87.75 837 PHE A N 1
ATOM 6433 C CA . PHE A 1 837 ? -8.305 -8.816 20.682 1.00 87.75 837 PHE A CA 1
ATOM 6434 C C . PHE A 1 837 ? -6.883 -8.895 21.253 1.00 87.75 837 PHE A C 1
ATOM 6436 O O . PHE A 1 837 ? -5.955 -9.221 20.517 1.00 87.75 837 PHE A O 1
ATOM 6443 N N . HIS A 1 838 ? -6.712 -8.672 22.560 1.00 85.38 838 HIS A N 1
ATOM 6444 C CA . HIS A 1 838 ? -5.425 -8.824 23.244 1.00 85.38 838 HIS A CA 1
ATOM 6445 C C . HIS A 1 838 ? -4.959 -10.295 23.316 1.00 85.38 838 HIS A C 1
ATOM 6447 O O . HIS A 1 838 ? -3.814 -10.615 22.972 1.00 85.38 838 HIS A O 1
ATOM 6453 N N . ASP A 1 839 ? -5.860 -11.198 23.719 1.00 86.06 839 ASP A N 1
ATOM 6454 C CA . ASP A 1 839 ? -5.565 -12.620 23.953 1.00 86.06 839 ASP A CA 1
ATOM 6455 C C . ASP A 1 839 ? -5.589 -13.465 22.660 1.00 86.06 839 ASP A C 1
ATOM 6457 O O . ASP A 1 839 ? -5.233 -14.643 22.687 1.00 86.06 839 ASP A O 1
ATOM 6461 N N . ALA A 1 840 ? -5.963 -12.879 21.516 1.00 87.00 840 ALA A N 1
ATOM 6462 C CA . ALA A 1 840 ? -5.963 -13.562 20.223 1.00 87.00 840 ALA A CA 1
ATOM 6463 C C . ALA A 1 840 ? -4.543 -13.979 19.792 1.00 87.00 840 ALA A C 1
ATOM 6465 O O . ALA A 1 840 ? -3.560 -13.274 20.047 1.00 87.00 840 ALA A O 1
ATOM 6466 N N . ALA A 1 841 ? -4.425 -15.106 19.084 1.00 84.19 841 ALA A N 1
ATOM 6467 C CA . ALA A 1 841 ? -3.159 -15.551 18.492 1.00 84.19 841 ALA A CA 1
ATOM 6468 C C . ALA A 1 841 ? -2.753 -14.650 17.312 1.00 84.19 841 ALA A C 1
ATOM 6470 O O . ALA A 1 841 ? -1.590 -14.271 17.189 1.00 84.19 841 ALA A O 1
ATOM 6471 N N . ALA A 1 842 ? -3.736 -14.256 16.498 1.00 86.00 842 ALA A N 1
ATOM 6472 C CA . ALA A 1 842 ? -3.611 -13.258 15.443 1.00 86.00 842 ALA A CA 1
ATOM 6473 C C . ALA A 1 842 ? -4.927 -12.486 15.259 1.00 86.00 842 ALA A C 1
ATOM 6475 O O . ALA A 1 842 ? -5.998 -12.986 15.612 1.00 86.00 842 ALA A O 1
ATOM 6476 N N . VAL A 1 843 ? -4.856 -11.291 14.676 1.00 89.38 843 VAL A N 1
ATOM 6477 C CA . VAL A 1 843 ? -6.015 -10.525 14.204 1.00 89.38 843 VAL A CA 1
ATOM 6478 C C . VAL A 1 843 ? -5.916 -10.418 12.687 1.00 89.38 843 VAL A C 1
ATOM 6480 O O . VAL A 1 843 ? -4.947 -9.862 12.174 1.00 89.38 843 VAL A O 1
ATOM 6483 N N . LEU A 1 844 ? -6.897 -10.969 11.973 1.00 91.31 844 LEU A N 1
ATOM 6484 C CA . LEU A 1 844 ? -6.963 -10.934 10.514 1.00 91.31 844 LEU A CA 1
ATOM 6485 C C . LEU A 1 844 ? -8.005 -9.905 10.069 1.00 91.31 844 LEU A C 1
ATOM 6487 O O . LEU A 1 844 ? -9.186 -10.023 10.400 1.00 91.31 844 LEU A O 1
ATOM 6491 N N . VAL A 1 845 ? -7.548 -8.909 9.319 1.00 91.62 845 VAL A N 1
ATOM 6492 C CA . VAL A 1 845 ? -8.347 -7.856 8.699 1.00 91.62 845 VAL A CA 1
ATOM 6493 C C . VAL A 1 845 ? -8.851 -8.318 7.334 1.00 91.62 845 VAL A C 1
ATOM 6495 O O . VAL A 1 845 ? -8.062 -8.753 6.494 1.00 91.62 845 VAL A O 1
ATOM 6498 N N . LEU A 1 846 ? -10.157 -8.180 7.114 1.00 90.00 846 LEU A N 1
ATOM 6499 C CA . LEU A 1 846 ? -10.844 -8.449 5.853 1.00 90.00 846 LEU A CA 1
ATOM 6500 C C . LEU A 1 846 ? -11.414 -7.134 5.296 1.00 90.00 846 LEU A C 1
ATOM 6502 O O . LEU A 1 846 ? -12.315 -6.538 5.897 1.00 90.00 846 LEU A O 1
ATOM 6506 N N . ASP A 1 847 ? -10.881 -6.692 4.157 1.00 87.31 847 ASP A N 1
ATOM 6507 C CA . ASP A 1 847 ? -11.350 -5.531 3.392 1.00 87.31 847 ASP A CA 1
ATOM 6508 C C . ASP A 1 847 ? -11.237 -5.837 1.891 1.00 87.31 847 ASP A C 1
ATOM 6510 O O . ASP A 1 847 ? -10.171 -6.213 1.393 1.00 87.31 847 ASP A O 1
ATOM 6514 N N . ARG A 1 848 ? -12.340 -5.672 1.157 1.00 79.94 848 ARG A N 1
ATOM 6515 C CA . ARG A 1 848 ? -12.437 -6.081 -0.249 1.00 79.94 848 ARG A CA 1
ATOM 6516 C C . ARG A 1 848 ? -11.540 -5.305 -1.214 1.00 79.94 848 ARG A C 1
ATOM 6518 O O . ARG A 1 848 ? -11.267 -5.814 -2.300 1.00 79.94 848 ARG A O 1
ATOM 6525 N N . GLU A 1 849 ? -11.096 -4.098 -0.864 1.00 81.69 849 GLU A N 1
ATOM 6526 C CA . GLU A 1 849 ? -10.136 -3.343 -1.684 1.00 81.69 849 GLU A CA 1
ATOM 6527 C C . GLU A 1 849 ? -8.683 -3.797 -1.455 1.00 81.69 849 GLU A C 1
ATOM 6529 O O . GLU A 1 849 ? -7.810 -3.438 -2.244 1.00 81.69 849 GLU A O 1
ATOM 6534 N N . LEU A 1 850 ? -8.432 -4.607 -0.417 1.00 87.62 850 LEU A N 1
ATOM 6535 C CA . LEU A 1 850 ? -7.137 -5.224 -0.111 1.00 87.62 850 LEU A CA 1
ATOM 6536 C C . LEU A 1 850 ? -7.071 -6.690 -0.574 1.00 87.62 850 LEU A C 1
ATOM 6538 O O . LEU A 1 850 ? -6.061 -7.096 -1.141 1.00 87.62 850 LEU A O 1
ATOM 6542 N N . GLU A 1 851 ? -8.164 -7.455 -0.458 1.00 87.06 851 GLU A N 1
ATOM 6543 C CA . GLU A 1 851 ? -8.242 -8.873 -0.882 1.00 87.06 851 GLU A CA 1
ATOM 6544 C C . GLU A 1 851 ? -7.966 -9.123 -2.382 1.00 87.06 851 GLU A C 1
ATOM 6546 O O . GLU A 1 851 ? -7.790 -10.265 -2.797 1.00 87.06 851 GLU A O 1
ATOM 6551 N N . ILE A 1 852 ? -7.925 -8.070 -3.202 1.00 85.25 852 ILE A N 1
ATOM 6552 C CA . ILE A 1 852 ? -7.612 -8.109 -4.642 1.00 85.25 852 ILE A CA 1
ATOM 6553 C C . ILE A 1 852 ? -6.168 -7.692 -4.975 1.00 85.25 852 ILE A C 1
ATOM 6555 O O . ILE A 1 852 ? -5.774 -7.717 -6.138 1.00 85.25 852 ILE A O 1
ATOM 6559 N N . VAL A 1 853 ? -5.390 -7.257 -3.983 1.00 86.88 853 VAL A N 1
ATOM 6560 C CA . VAL A 1 853 ? -4.021 -6.750 -4.155 1.00 86.88 853 VAL A CA 1
ATOM 6561 C C . VAL A 1 853 ? -3.038 -7.898 -3.946 1.00 86.88 853 VAL A C 1
ATOM 6563 O O . VAL A 1 853 ? -3.169 -8.633 -2.973 1.00 86.88 853 VAL A O 1
ATOM 6566 N N . ASN A 1 854 ? -2.039 -8.050 -4.818 1.00 87.31 854 ASN A N 1
ATOM 6567 C CA . ASN A 1 854 ? -0.964 -9.028 -4.630 1.00 87.31 854 ASN A CA 1
ATOM 6568 C C . ASN A 1 854 ? 0.203 -8.385 -3.862 1.00 87.31 854 ASN A C 1
ATOM 6570 O O . ASN A 1 854 ? 1.023 -7.655 -4.424 1.00 87.31 854 ASN A O 1
ATOM 6574 N N . SER A 1 855 ? 0.298 -8.678 -2.568 1.00 82.50 855 SER A N 1
ATOM 6575 C CA . SER A 1 855 ? 1.293 -8.097 -1.668 1.00 82.50 855 SER A CA 1
ATOM 6576 C C . SER A 1 855 ? 2.736 -8.458 -2.036 1.00 82.50 855 SER A C 1
ATOM 6578 O O . SER A 1 855 ? 3.651 -7.704 -1.692 1.00 82.50 855 SER A O 1
ATOM 6580 N N . THR A 1 856 ? 2.971 -9.561 -2.752 1.00 76.38 856 THR A N 1
ATOM 6581 C CA . THR A 1 856 ? 4.325 -9.953 -3.179 1.00 76.38 856 THR A CA 1
ATOM 6582 C C . THR A 1 856 ? 4.885 -8.992 -4.233 1.00 76.38 856 THR A C 1
ATOM 6584 O O . THR A 1 856 ? 6.040 -8.579 -4.121 1.00 76.38 856 THR A O 1
ATOM 6587 N N . THR A 1 857 ? 4.054 -8.576 -5.197 1.00 79.88 857 THR A N 1
ATOM 6588 C CA . THR A 1 857 ? 4.427 -7.725 -6.342 1.00 79.88 857 THR A CA 1
ATOM 6589 C C . THR A 1 857 ? 4.197 -6.232 -6.110 1.00 79.88 857 THR A C 1
ATOM 6591 O O . THR A 1 857 ? 4.853 -5.411 -6.745 1.00 79.88 857 THR A O 1
ATOM 6594 N N . THR A 1 858 ? 3.269 -5.852 -5.229 1.00 85.19 858 THR A N 1
ATOM 6595 C CA . THR A 1 858 ? 2.901 -4.445 -5.002 1.00 85.19 858 THR A CA 1
ATOM 6596 C C . THR A 1 858 ? 3.910 -3.720 -4.086 1.00 85.19 858 THR A C 1
ATOM 6598 O O . THR A 1 858 ? 4.207 -4.237 -3.005 1.00 85.19 858 THR A O 1
ATOM 6601 N N . PRO A 1 859 ? 4.411 -2.514 -4.444 1.00 83.94 859 PRO A N 1
ATOM 6602 C CA . PRO A 1 859 ? 5.326 -1.724 -3.609 1.00 83.94 859 PRO A CA 1
ATOM 6603 C C . PRO A 1 859 ? 4.762 -1.410 -2.215 1.00 83.94 859 PRO A C 1
ATOM 6605 O O . PRO A 1 859 ? 3.561 -1.192 -2.052 1.00 83.94 859 PRO A O 1
ATOM 6608 N N . PHE A 1 860 ? 5.621 -1.297 -1.194 1.00 79.62 860 PHE A N 1
ATOM 6609 C CA . PHE A 1 860 ? 5.157 -1.021 0.179 1.00 79.62 860 PHE A CA 1
ATOM 6610 C C . PHE A 1 860 ? 4.470 0.351 0.295 1.00 79.62 860 PHE A C 1
ATOM 6612 O O . PHE A 1 860 ? 3.496 0.490 1.033 1.00 79.62 860 PHE A O 1
ATOM 6619 N N . LEU A 1 861 ? 4.924 1.332 -0.493 1.00 84.31 861 LEU A N 1
ATOM 6620 C CA . LEU A 1 861 ? 4.282 2.639 -0.651 1.00 84.31 861 LEU A CA 1
ATOM 6621 C C . LEU A 1 861 ? 2.806 2.503 -1.078 1.00 84.31 861 LEU A C 1
ATOM 6623 O O . LEU A 1 861 ? 1.930 3.128 -0.488 1.00 84.31 861 LEU A O 1
ATOM 6627 N N . GLU A 1 862 ? 2.508 1.629 -2.042 1.00 89.00 862 GLU A N 1
ATOM 6628 C CA . GLU A 1 862 ? 1.136 1.386 -2.499 1.00 89.00 862 GLU A CA 1
ATOM 6629 C C . GLU A 1 862 ? 0.321 0.617 -1.456 1.00 89.00 862 GLU A C 1
ATOM 6631 O O . GLU A 1 862 ? -0.797 1.026 -1.142 1.00 89.00 862 GLU A O 1
ATOM 6636 N N . LEU A 1 863 ? 0.877 -0.452 -0.870 1.00 86.81 863 LEU A N 1
ATOM 6637 C CA . LEU A 1 863 ? 0.199 -1.211 0.191 1.00 86.81 863 LEU A CA 1
ATOM 6638 C C . LEU A 1 863 ? -0.186 -0.306 1.366 1.00 86.81 863 LEU A C 1
ATOM 6640 O O . LEU A 1 863 ? -1.305 -0.389 1.870 1.00 86.81 863 LEU A O 1
ATOM 6644 N N . GLY A 1 864 ? 0.709 0.596 1.770 1.00 85.88 864 GLY A N 1
ATOM 6645 C CA . GLY A 1 864 ? 0.436 1.566 2.820 1.00 85.88 864 GLY A CA 1
ATOM 6646 C C . GLY A 1 864 ? -0.649 2.577 2.435 1.00 85.88 864 GLY A C 1
ATOM 6647 O O . GLY A 1 864 ? -1.536 2.827 3.248 1.00 85.88 864 GLY A O 1
ATOM 6648 N N . ILE A 1 865 ? -0.645 3.112 1.205 1.00 89.00 865 ILE A N 1
ATOM 6649 C CA . ILE A 1 865 ? -1.704 4.021 0.719 1.00 89.00 865 ILE A CA 1
ATOM 6650 C C . ILE A 1 865 ? -3.056 3.294 0.676 1.00 89.00 865 ILE A C 1
ATOM 6652 O O . ILE A 1 865 ? -4.058 3.840 1.146 1.00 89.00 865 ILE A O 1
ATOM 6656 N N . ARG A 1 866 ? -3.099 2.047 0.185 1.00 89.31 866 ARG A N 1
ATOM 6657 C CA . ARG A 1 866 ? -4.325 1.232 0.150 1.00 89.31 866 ARG A CA 1
ATOM 6658 C C . ARG A 1 866 ? -4.840 0.920 1.561 1.00 89.31 866 ARG A C 1
ATOM 6660 O O . ARG A 1 866 ? -6.027 1.107 1.809 1.00 89.31 866 ARG A O 1
ATOM 6667 N N . ILE A 1 867 ? -3.976 0.556 2.516 1.00 88.06 867 ILE A N 1
ATOM 6668 C CA . ILE A 1 867 ? -4.368 0.362 3.928 1.00 88.06 867 ILE A CA 1
ATOM 6669 C C . ILE A 1 867 ? -4.893 1.673 4.539 1.00 88.06 867 ILE A C 1
ATOM 6671 O O . ILE A 1 867 ? -5.974 1.674 5.131 1.00 88.06 867 ILE A O 1
ATOM 6675 N N . LEU A 1 868 ? -4.192 2.798 4.344 1.00 87.19 868 LEU A N 1
ATOM 6676 C CA . LEU A 1 868 ? -4.589 4.131 4.824 1.00 87.19 868 LEU A CA 1
ATOM 6677 C C . LEU A 1 868 ? -5.965 4.561 4.283 1.00 87.19 868 LEU A C 1
ATOM 6679 O O . LEU A 1 868 ? -6.725 5.235 4.985 1.00 87.19 868 LEU A O 1
ATOM 6683 N N . CYS A 1 869 ? -6.303 4.167 3.052 1.00 87.12 869 CYS A N 1
ATOM 6684 C CA . CYS A 1 869 ? -7.541 4.553 2.365 1.00 87.12 869 CYS A CA 1
ATOM 6685 C C . CYS A 1 869 ? -8.670 3.508 2.427 1.00 87.12 869 CYS A C 1
ATOM 6687 O O . CYS A 1 869 ? -9.784 3.823 2.005 1.00 87.12 869 CYS A O 1
ATOM 6689 N N . SER A 1 870 ? -8.401 2.313 2.963 1.00 86.62 870 SER A N 1
ATOM 6690 C CA . SER A 1 870 ? -9.347 1.191 3.083 1.00 86.62 870 SER A CA 1
ATOM 6691 C C . SER A 1 870 ? -10.640 1.557 3.824 1.00 86.62 870 SER A C 1
ATOM 6693 O O . SER A 1 870 ? -10.651 2.436 4.695 1.00 86.62 870 SER A O 1
ATOM 6695 N N . GLY A 1 871 ? -11.738 0.857 3.524 1.00 83.56 871 GLY A N 1
ATOM 6696 C CA . GLY A 1 871 ? -13.015 1.042 4.222 1.00 83.56 871 GLY A CA 1
ATOM 6697 C C . GLY A 1 871 ? -12.938 0.626 5.691 1.00 83.56 871 GLY A C 1
ATOM 6698 O O . GLY A 1 871 ? -13.490 1.294 6.571 1.00 83.56 871 GLY A O 1
ATOM 6699 N N . TRP A 1 872 ? -12.155 -0.413 5.979 1.00 87.50 872 TRP A N 1
ATOM 6700 C CA . TRP A 1 872 ? -11.763 -0.820 7.325 1.00 87.50 872 TRP A CA 1
ATOM 6701 C C . TRP A 1 872 ? -11.119 0.326 8.120 1.00 87.50 872 TRP A C 1
ATOM 6703 O O . TRP A 1 872 ? -11.489 0.554 9.276 1.00 87.50 872 TRP A O 1
ATOM 6713 N N . ALA A 1 873 ? -10.226 1.107 7.502 1.00 86.81 873 ALA A N 1
ATOM 6714 C CA . ALA A 1 873 ? -9.586 2.264 8.132 1.00 86.81 873 ALA A CA 1
ATOM 6715 C C . ALA A 1 873 ? -10.541 3.435 8.424 1.00 86.81 873 ALA A C 1
ATOM 6717 O O . ALA A 1 873 ? -10.185 4.312 9.208 1.00 86.81 873 ALA A O 1
ATOM 6718 N N . LYS A 1 874 ? -11.744 3.479 7.831 1.00 85.69 874 LYS A N 1
ATOM 6719 C CA . LYS A 1 874 ? -12.733 4.549 8.076 1.00 85.69 874 LYS A CA 1
ATOM 6720 C C . LYS A 1 874 ? -13.729 4.241 9.192 1.00 85.69 874 LYS A C 1
ATOM 6722 O O . LYS A 1 874 ? -14.508 5.117 9.554 1.00 85.69 874 LYS A O 1
ATOM 6727 N N . ARG A 1 875 ? -13.738 3.037 9.767 1.00 83.38 875 ARG A N 1
ATOM 6728 C CA . ARG A 1 875 ? -14.684 2.675 10.841 1.00 83.38 875 ARG A CA 1
ATOM 6729 C C . ARG A 1 875 ? -14.080 2.954 12.217 1.00 83.38 875 ARG A C 1
ATOM 6731 O O . ARG A 1 875 ? -12.888 2.760 12.428 1.00 83.38 875 ARG A O 1
ATOM 6738 N N . LEU A 1 876 ? -14.900 3.401 13.171 1.00 85.50 876 LEU A N 1
ATOM 6739 C CA . LEU A 1 876 ? -14.468 3.599 14.561 1.00 85.50 876 LEU A CA 1
ATOM 6740 C C . LEU A 1 876 ? -14.062 2.275 15.224 1.00 85.50 876 LEU A C 1
ATOM 6742 O O . LEU A 1 876 ? -12.968 2.174 15.762 1.00 85.50 876 LEU A O 1
ATOM 6746 N N . TRP A 1 877 ? -14.945 1.271 15.200 1.00 84.00 877 TRP A N 1
ATOM 6747 C CA . TRP A 1 877 ? -14.767 0.037 15.978 1.00 84.00 877 TRP A CA 1
ATOM 6748 C C . TRP A 1 877 ? -13.500 -0.742 15.593 1.00 84.00 877 TRP A C 1
ATOM 6750 O O . TRP A 1 877 ? -12.779 -1.195 16.478 1.00 84.00 877 TRP A O 1
ATOM 6760 N N . THR A 1 878 ? -13.139 -0.759 14.305 1.00 87.38 878 THR A N 1
ATOM 6761 C CA . THR A 1 878 ? -11.913 -1.399 13.794 1.00 87.38 878 THR A CA 1
ATOM 6762 C C . THR A 1 878 ? -10.628 -0.799 14.377 1.00 87.38 878 THR A C 1
ATOM 6764 O O . THR A 1 878 ? -9.604 -1.479 14.403 1.00 87.38 878 THR A O 1
ATOM 6767 N N . LEU A 1 879 ? -10.658 0.428 14.922 1.00 86.44 879 LEU A N 1
ATOM 6768 C CA . LEU A 1 879 ? -9.535 0.973 15.692 1.00 86.44 879 LEU A CA 1
ATOM 6769 C C . LEU A 1 879 ? -9.235 0.101 16.914 1.00 86.44 879 LEU A C 1
ATOM 6771 O O . LEU A 1 879 ? -8.097 -0.330 17.082 1.00 86.44 879 LEU A O 1
ATOM 6775 N N . GLN A 1 880 ? -10.251 -0.185 17.734 1.00 84.44 880 GLN A N 1
ATOM 6776 C CA . GLN A 1 880 ? -10.128 -1.007 18.941 1.00 84.44 880 GLN A CA 1
ATOM 6777 C C . GLN A 1 880 ? -9.570 -2.392 18.590 1.00 84.44 880 GLN A C 1
ATOM 6779 O O . GLN A 1 880 ? -8.596 -2.836 19.195 1.00 84.44 880 GLN A O 1
ATOM 6784 N N . GLU A 1 881 ? -10.137 -3.015 17.557 1.00 86.38 881 GLU A N 1
ATOM 6785 C CA . GLU A 1 881 ? -9.726 -4.314 17.011 1.00 86.38 881 GLU A CA 1
ATOM 6786 C C . GLU A 1 881 ? -8.235 -4.309 16.608 1.00 86.38 881 GLU A C 1
ATOM 6788 O O . GLU A 1 881 ? -7.492 -5.237 16.924 1.00 86.38 881 GLU A O 1
ATOM 6793 N N . SER A 1 882 ? -7.773 -3.220 15.980 1.00 79.88 882 SER A N 1
ATOM 6794 C CA . SER A 1 882 ? -6.402 -3.064 15.478 1.00 79.88 882 SER A CA 1
ATOM 6795 C C . SER A 1 882 ? -5.356 -2.683 16.532 1.00 79.88 882 SER A C 1
ATOM 6797 O O . SER A 1 882 ? -4.196 -3.095 16.444 1.00 79.88 882 SER A O 1
ATOM 6799 N N . THR A 1 883 ? -5.731 -1.875 17.525 1.00 80.81 883 THR A N 1
ATOM 6800 C CA . THR A 1 883 ? -4.807 -1.345 18.538 1.00 80.81 883 THR A CA 1
ATOM 6801 C C . THR A 1 883 ? -4.533 -2.369 19.628 1.00 80.81 883 THR A C 1
ATOM 6803 O O . THR A 1 883 ? -3.400 -2.467 20.099 1.00 80.81 883 THR A O 1
ATOM 6806 N N . LEU A 1 884 ? -5.539 -3.174 19.979 1.00 79.94 884 LEU A N 1
ATOM 6807 C CA . LEU A 1 884 ? -5.417 -4.282 20.928 1.00 79.94 884 LEU A CA 1
ATOM 6808 C C . LEU A 1 884 ? -4.624 -5.476 20.369 1.00 79.94 884 LEU A C 1
ATOM 6810 O O . LEU A 1 884 ? -4.095 -6.258 21.154 1.00 79.94 884 LEU A O 1
ATOM 6814 N N . ALA A 1 885 ? -4.473 -5.580 19.043 1.00 74.94 885 ALA A N 1
ATOM 6815 C CA . ALA A 1 885 ? -3.716 -6.624 18.336 1.00 74.94 885 ALA A CA 1
ATOM 6816 C C . ALA A 1 885 ? -2.180 -6.597 18.564 1.00 74.94 885 ALA A C 1
ATOM 6818 O O . ALA A 1 885 ? -1.422 -7.168 17.780 1.00 74.94 885 ALA A O 1
ATOM 6819 N N . GLY A 1 886 ? -1.697 -5.913 19.603 1.00 64.00 886 GLY A N 1
ATOM 6820 C CA . GLY A 1 886 ? -0.286 -5.841 19.978 1.00 64.00 886 GLY A CA 1
ATOM 6821 C C . GLY A 1 886 ? -0.140 -5.557 21.471 1.00 64.00 886 GLY A C 1
ATOM 6822 O O . GLY A 1 886 ? -0.634 -4.545 21.972 1.00 64.00 886 GLY A O 1
ATOM 6823 N N . GLY A 1 887 ? 0.526 -6.463 22.187 1.00 54.41 887 GLY A N 1
ATOM 6824 C CA . GLY A 1 887 ? 0.781 -6.346 23.621 1.00 54.41 887 GLY A CA 1
ATOM 6825 C C . GLY A 1 887 ? 1.909 -5.362 23.942 1.00 54.41 887 GLY A C 1
ATOM 6826 O O . GLY A 1 887 ? 2.599 -4.858 23.062 1.00 54.41 887 GLY A O 1
ATOM 6827 N N . ALA A 1 888 ? 2.146 -5.116 25.234 1.00 44.06 888 ALA A N 1
ATOM 6828 C CA . ALA A 1 888 ? 3.133 -4.127 25.684 1.00 44.06 888 ALA A CA 1
ATOM 6829 C C . ALA A 1 888 ? 4.595 -4.422 25.274 1.00 44.06 888 ALA A C 1
ATOM 6831 O O . ALA A 1 888 ? 5.424 -3.518 25.338 1.00 44.06 888 ALA A O 1
ATOM 6832 N N . GLN A 1 889 ? 4.903 -5.670 24.896 1.00 43.19 889 GLN A N 1
ATOM 6833 C CA . GLN A 1 889 ? 6.215 -6.143 24.427 1.00 43.19 889 GLN A CA 1
ATOM 6834 C C . GLN A 1 889 ? 6.091 -7.282 23.385 1.00 43.19 889 GLN A C 1
ATOM 6836 O O . GLN A 1 889 ? 6.998 -8.103 23.279 1.00 43.19 889 GLN A O 1
ATOM 6841 N N . SER A 1 890 ? 4.964 -7.405 22.666 1.00 50.19 890 SER A N 1
ATOM 6842 C CA . SER A 1 890 ? 4.792 -8.489 21.680 1.00 50.19 890 SER A CA 1
ATOM 6843 C C . SER A 1 890 ? 5.198 -8.071 20.271 1.00 50.19 890 SER A C 1
ATOM 6845 O O . SER A 1 890 ? 5.140 -6.896 19.915 1.00 50.19 890 SER A O 1
ATOM 6847 N N . GLU A 1 891 ? 5.512 -9.071 19.453 1.00 58.38 891 GLU A N 1
ATOM 6848 C CA . GLU A 1 891 ? 5.496 -8.969 17.993 1.00 58.38 891 GLU A CA 1
ATOM 6849 C C . GLU A 1 891 ? 4.104 -8.528 17.495 1.00 58.38 891 GLU A C 1
ATOM 6851 O O . GLU A 1 891 ? 3.095 -8.680 18.201 1.00 58.38 891 GLU A O 1
ATOM 6856 N N . ASP A 1 892 ? 4.051 -7.966 16.286 1.00 65.44 892 ASP A N 1
ATOM 6857 C CA . ASP A 1 892 ? 2.800 -7.533 15.666 1.00 65.44 892 ASP A CA 1
ATOM 6858 C C . ASP A 1 892 ? 1.943 -8.736 15.262 1.00 65.44 892 ASP A C 1
ATOM 6860 O O . ASP A 1 892 ? 2.406 -9.655 14.588 1.00 65.44 892 ASP A O 1
ATOM 6864 N N . LYS A 1 893 ? 0.664 -8.716 15.652 1.00 79.31 893 LYS A N 1
ATOM 6865 C CA . LYS A 1 893 ? -0.293 -9.790 15.354 1.00 79.31 893 LYS A CA 1
ATOM 6866 C C . LYS A 1 893 ? -1.344 -9.407 14.305 1.00 79.31 893 LYS A C 1
ATOM 6868 O O . LYS A 1 893 ? -2.324 -10.136 14.160 1.00 79.31 893 LYS A O 1
ATOM 6873 N N . ILE A 1 894 ? -1.200 -8.261 13.634 1.00 84.50 894 ILE A N 1
ATOM 6874 C CA . ILE A 1 894 ? -2.191 -7.743 12.680 1.00 84.50 894 ILE A CA 1
ATOM 6875 C C . ILE A 1 894 ? -1.835 -8.127 11.238 1.00 84.50 894 ILE A C 1
ATOM 6877 O O . ILE A 1 894 ? -0.840 -7.681 10.669 1.00 84.50 894 ILE A O 1
ATOM 6881 N N . TYR A 1 895 ? -2.692 -8.949 10.645 1.00 87.56 895 TYR A N 1
ATOM 6882 C CA . TYR A 1 895 ? -2.580 -9.432 9.275 1.00 87.56 895 TYR A CA 1
ATOM 6883 C C . TYR A 1 895 ? -3.703 -8.828 8.442 1.00 87.56 895 TYR A C 1
ATOM 6885 O O . TYR A 1 895 ? -4.827 -8.717 8.919 1.00 87.56 895 TYR A O 1
ATOM 6893 N N . PHE A 1 896 ? -3.426 -8.481 7.194 1.00 90.06 896 PHE A N 1
ATOM 6894 C CA . PHE A 1 896 ? -4.430 -8.086 6.210 1.00 90.06 896 PHE A CA 1
ATOM 6895 C C . PHE A 1 896 ? -4.578 -9.215 5.195 1.00 90.06 896 PHE A C 1
ATOM 6897 O O . PHE A 1 896 ? -3.574 -9.693 4.670 1.00 90.06 896 PHE A O 1
ATOM 6904 N N . GLN A 1 897 ? -5.802 -9.664 4.919 1.00 90.62 897 GLN A N 1
ATOM 6905 C CA . GLN A 1 897 ? -6.026 -10.629 3.847 1.00 90.62 897 GLN A CA 1
ATOM 6906 C C . GLN A 1 897 ? -5.847 -9.928 2.496 1.00 90.62 897 GLN A C 1
ATOM 6908 O O . GLN A 1 897 ? -6.615 -9.037 2.141 1.00 90.62 897 GLN A O 1
ATOM 6913 N N . MET A 1 898 ? -4.823 -10.352 1.765 1.00 89.75 898 MET A N 1
ATOM 6914 C CA . MET A 1 898 ? -4.504 -9.936 0.402 1.00 89.75 898 MET A CA 1
ATOM 6915 C C . MET A 1 898 ? -4.841 -11.084 -0.569 1.00 89.75 898 MET A C 1
ATOM 6917 O O . MET A 1 898 ? -5.238 -12.174 -0.133 1.00 89.75 898 MET A O 1
ATOM 6921 N N . TYR A 1 899 ? -4.678 -10.864 -1.875 1.00 87.19 899 TYR A N 1
ATOM 6922 C CA . TYR A 1 899 ? -4.940 -11.874 -2.913 1.00 87.19 899 TYR A CA 1
ATOM 6923 C C . TYR A 1 899 ? -4.019 -13.099 -2.782 1.00 87.19 899 TYR A C 1
ATOM 6925 O O . TYR A 1 899 ? -4.443 -14.245 -2.919 1.00 87.19 899 TYR A O 1
ATOM 6933 N N . ASP A 1 900 ? -2.752 -12.842 -2.467 1.00 84.00 900 ASP A N 1
ATOM 6934 C CA . ASP A 1 900 ? -1.670 -13.807 -2.258 1.00 84.00 900 ASP A CA 1
ATOM 6935 C C . ASP A 1 900 ? -1.699 -14.489 -0.877 1.00 84.00 900 ASP A C 1
ATOM 6937 O O . ASP A 1 900 ? -1.020 -15.496 -0.675 1.00 84.00 900 ASP A O 1
ATOM 6941 N N . GLY A 1 901 ? -2.498 -13.980 0.068 1.00 85.50 901 GLY A N 1
ATOM 6942 C CA . GLY A 1 901 ? -2.646 -14.543 1.411 1.00 85.50 901 GLY A CA 1
ATOM 6943 C C . GLY A 1 901 ? -2.624 -13.495 2.533 1.00 85.50 901 GLY A C 1
ATOM 6944 O O . GLY A 1 901 ? -2.766 -12.298 2.285 1.00 85.50 901 GLY A O 1
ATOM 6945 N N . PRO A 1 902 ? -2.461 -13.923 3.797 1.00 86.50 902 PRO A N 1
ATOM 6946 C CA . PRO A 1 902 ? -2.346 -13.016 4.939 1.00 86.50 902 PRO A CA 1
ATOM 6947 C C . PRO A 1 902 ? -1.014 -12.240 4.952 1.00 86.50 902 PRO A C 1
ATOM 6949 O O . PRO A 1 902 ? 0.040 -12.785 5.280 1.00 86.50 902 PRO A O 1
ATOM 6952 N N . PHE A 1 903 ? -1.060 -10.941 4.658 1.00 83.62 903 PHE A N 1
ATOM 6953 C CA . PHE A 1 903 ? 0.081 -10.027 4.748 1.00 83.62 903 PHE A CA 1
ATOM 6954 C C . PHE A 1 903 ? 0.231 -9.469 6.172 1.00 83.62 903 PHE A C 1
ATOM 6956 O O . PHE A 1 903 ? -0.649 -8.758 6.661 1.00 83.62 903 PHE A O 1
ATOM 6963 N N . LEU A 1 904 ? 1.356 -9.754 6.838 1.00 76.38 904 LEU A N 1
ATOM 6964 C CA . LEU A 1 904 ? 1.691 -9.177 8.146 1.00 76.38 904 LEU A CA 1
ATOM 6965 C C . LEU A 1 904 ? 2.010 -7.680 8.017 1.00 76.38 904 LEU A C 1
ATOM 6967 O O . LEU A 1 904 ? 3.031 -7.302 7.439 1.00 76.38 904 LEU A O 1
ATOM 6971 N N . HIS A 1 905 ? 1.187 -6.827 8.626 1.00 71.56 905 HIS A N 1
ATOM 6972 C CA . HIS A 1 905 ? 1.514 -5.413 8.778 1.00 71.56 905 HIS A CA 1
ATOM 6973 C C . HIS A 1 905 ? 2.423 -5.215 9.996 1.00 71.56 905 HIS A C 1
ATOM 6975 O O . HIS A 1 905 ? 1.973 -5.199 11.142 1.00 71.56 905 HIS A O 1
ATOM 6981 N N . GLN A 1 906 ? 3.716 -5.038 9.726 1.00 62.34 906 GLN A N 1
ATOM 6982 C CA . GLN A 1 906 ? 4.703 -4.622 10.721 1.00 62.34 906 GLN A CA 1
ATOM 6983 C C . GLN A 1 906 ? 4.421 -3.170 11.138 1.00 62.34 906 GLN A C 1
ATOM 6985 O O . GLN A 1 906 ? 4.523 -2.251 10.320 1.00 62.34 906 GLN A O 1
ATOM 6990 N N . LYS A 1 907 ? 4.081 -2.941 12.409 1.00 55.91 907 LYS A N 1
ATOM 6991 C CA . LYS A 1 907 ? 3.812 -1.600 12.933 1.00 55.91 907 LYS A CA 1
ATOM 6992 C C . LYS A 1 907 ? 5.130 -0.900 13.256 1.00 55.91 907 LYS A C 1
ATOM 6994 O O . LYS A 1 907 ? 5.710 -1.073 14.335 1.00 55.91 907 LYS A O 1
ATOM 6999 N N . LEU A 1 908 ? 5.571 -0.012 12.367 1.00 50.16 908 LEU A N 1
ATOM 7000 C CA . LEU A 1 908 ? 6.594 0.989 12.689 1.00 50.16 908 LEU A CA 1
ATOM 7001 C C . LEU A 1 908 ? 6.006 2.078 13.614 1.00 50.16 908 LEU A C 1
ATOM 7003 O O . LEU A 1 908 ? 5.728 3.206 13.218 1.00 50.16 908 LEU A O 1
ATOM 7007 N N . ASN A 1 909 ? 5.799 1.692 14.874 1.00 49.03 909 ASN A N 1
ATOM 7008 C CA . ASN A 1 909 ? 5.265 2.515 15.961 1.00 49.03 909 ASN A CA 1
ATOM 7009 C C . ASN A 1 909 ? 6.124 3.768 16.225 1.00 49.03 909 ASN A C 1
ATOM 7011 O O . ASN A 1 909 ? 7.357 3.694 16.187 1.00 49.03 909 ASN A O 1
ATOM 7015 N N . GLN A 1 910 ? 5.511 4.891 16.622 1.00 43.34 910 GLN A N 1
ATOM 7016 C CA . GLN A 1 910 ? 6.247 6.114 16.978 1.00 43.34 910 GLN A CA 1
ATOM 7017 C C . GLN A 1 910 ? 7.200 5.892 18.161 1.00 43.34 910 GLN A C 1
ATOM 7019 O O . GLN A 1 910 ? 8.222 6.571 18.255 1.00 43.34 910 GLN A O 1
ATOM 7024 N N . ASN A 1 911 ? 6.936 4.925 19.046 1.00 38.38 911 ASN A N 1
ATOM 7025 C CA . ASN A 1 911 ? 7.877 4.573 20.115 1.00 38.38 911 ASN A CA 1
ATOM 7026 C C . ASN A 1 911 ? 9.183 3.905 19.619 1.00 38.38 911 ASN A C 1
ATOM 7028 O O . ASN A 1 911 ? 10.189 4.031 20.319 1.00 38.38 911 ASN A O 1
ATOM 7032 N N . ARG A 1 912 ? 9.270 3.343 18.395 1.00 40.12 912 ARG A N 1
ATOM 7033 C CA . ARG A 1 912 ? 10.590 3.039 17.780 1.00 40.12 912 ARG A CA 1
ATOM 7034 C C . ARG A 1 912 ? 11.387 4.327 17.511 1.00 40.12 912 ARG A C 1
ATOM 7036 O O . ARG A 1 912 ? 12.606 4.334 17.633 1.00 40.12 912 ARG A O 1
ATOM 7043 N N . ARG A 1 913 ? 10.711 5.472 17.330 1.00 36.28 913 ARG A N 1
ATOM 7044 C CA . ARG A 1 913 ? 11.334 6.811 17.299 1.00 36.28 913 ARG A CA 1
ATOM 7045 C C . ARG A 1 913 ? 11.786 7.333 18.676 1.00 36.28 913 ARG A C 1
ATOM 7047 O O . ARG A 1 913 ? 12.510 8.323 18.722 1.00 36.28 913 ARG A O 1
ATOM 7054 N N . ARG A 1 914 ? 11.422 6.674 19.789 1.00 38.50 914 ARG A N 1
ATOM 7055 C CA . ARG A 1 914 ? 12.062 6.858 21.113 1.00 38.50 914 ARG A CA 1
ATOM 7056 C C . ARG A 1 914 ? 13.195 5.852 21.369 1.00 38.50 914 ARG A C 1
ATOM 7058 O O . ARG A 1 914 ? 14.106 6.178 22.118 1.00 38.50 914 ARG A O 1
ATOM 7065 N N . ALA A 1 915 ? 13.199 4.708 20.681 1.00 35.75 915 ALA A N 1
ATOM 7066 C CA . ALA A 1 915 ? 14.344 3.792 20.580 1.00 35.75 915 ALA A CA 1
ATOM 7067 C C . ALA A 1 915 ? 15.391 4.216 19.516 1.00 35.75 915 ALA A C 1
ATOM 7069 O O . ALA A 1 915 ? 16.296 3.454 19.196 1.00 35.75 915 ALA A O 1
ATOM 7070 N N . VAL A 1 916 ? 15.304 5.449 18.991 1.00 38.06 916 VAL A N 1
ATOM 7071 C CA . VAL A 1 916 ? 16.283 6.059 18.058 1.00 38.06 916 VAL A CA 1
ATOM 7072 C C . VAL A 1 916 ? 17.683 6.223 18.665 1.00 38.06 916 VAL A C 1
ATOM 7074 O O . VAL A 1 916 ? 18.646 6.469 17.941 1.00 38.06 916 VAL A O 1
ATOM 7077 N N . LEU A 1 917 ? 17.801 6.046 19.980 1.00 38.34 917 LEU A N 1
ATOM 7078 C CA . LEU A 1 917 ? 19.053 5.824 20.682 1.00 38.34 917 LEU A CA 1
ATOM 7079 C C . LEU A 1 917 ? 18.925 4.495 21.446 1.00 38.34 917 LEU A C 1
ATOM 7081 O O . LEU A 1 917 ? 18.069 4.378 22.325 1.00 38.34 917 LEU A O 1
ATOM 7085 N N . ASP A 1 918 ? 19.789 3.518 21.155 1.00 36.03 918 ASP A N 1
ATOM 7086 C CA . ASP A 1 918 ? 20.117 2.475 22.137 1.00 36.03 918 ASP A CA 1
ATOM 7087 C C . ASP A 1 918 ? 20.824 3.101 23.363 1.00 36.03 918 ASP A C 1
ATOM 7089 O O . ASP A 1 918 ? 21.075 4.308 23.404 1.00 36.03 918 ASP A O 1
ATOM 7093 N N . GLU A 1 919 ? 21.206 2.298 24.363 1.00 34.94 919 GLU A N 1
ATOM 7094 C CA . GLU A 1 919 ? 21.947 2.778 25.553 1.00 34.94 919 GLU A CA 1
ATOM 7095 C C . GLU A 1 919 ? 23.307 3.448 25.199 1.00 34.94 919 GLU A C 1
ATOM 7097 O O . GLU A 1 919 ? 23.970 4.027 26.059 1.00 34.94 919 GLU A O 1
ATOM 7102 N N . PHE A 1 920 ? 23.697 3.419 23.915 1.00 34.75 920 PHE A N 1
ATOM 7103 C CA . PHE A 1 920 ? 24.919 3.984 23.341 1.00 34.75 920 PHE A CA 1
ATOM 7104 C C . PHE A 1 920 ? 24.676 4.986 22.187 1.00 34.75 920 PHE A C 1
ATOM 7106 O O . PHE A 1 920 ? 25.644 5.479 21.609 1.00 34.75 920 PHE A O 1
ATOM 7113 N N . GLY A 1 921 ? 23.423 5.340 21.873 1.00 36.22 921 GLY A N 1
ATOM 7114 C CA . GLY A 1 921 ? 23.080 6.423 20.946 1.00 36.22 921 GLY A CA 1
ATOM 7115 C C . GLY A 1 921 ? 22.871 6.087 19.459 1.00 36.22 921 GLY A C 1
ATOM 7116 O O . GLY A 1 921 ? 23.067 6.978 18.633 1.00 36.22 921 GLY A O 1
ATOM 7117 N N . ARG A 1 922 ? 22.504 4.854 19.078 1.00 36.91 922 ARG A N 1
ATOM 7118 C CA . ARG A 1 922 ? 22.420 4.423 17.658 1.00 36.91 922 ARG A CA 1
ATOM 7119 C C . ARG A 1 922 ? 20.989 4.158 17.135 1.00 36.91 922 ARG A C 1
ATOM 7121 O O . ARG A 1 922 ? 20.235 3.491 17.841 1.00 36.91 922 ARG A O 1
ATOM 7128 N N . PRO A 1 923 ? 20.642 4.568 15.889 1.00 40.16 923 PRO A N 1
ATOM 7129 C CA . PRO A 1 923 ? 19.330 4.301 15.281 1.00 40.16 923 PRO A CA 1
ATOM 7130 C C . PRO A 1 923 ? 19.129 2.890 14.699 1.00 40.16 923 PRO A C 1
ATOM 7132 O O . PRO A 1 923 ? 20.036 2.275 14.120 1.00 40.16 923 PRO A O 1
ATOM 7135 N N . GLU A 1 924 ? 17.877 2.437 14.752 1.00 44.34 924 GLU A N 1
ATOM 7136 C CA . GLU A 1 924 ? 17.361 1.260 14.044 1.00 44.34 924 GLU A CA 1
ATOM 7137 C C . GLU A 1 924 ? 17.417 1.439 12.511 1.00 44.34 924 GLU A C 1
ATOM 7139 O O . GLU A 1 924 ? 17.242 2.538 11.995 1.00 44.34 924 GLU A O 1
ATOM 7144 N N . HIS A 1 925 ? 17.690 0.356 11.781 1.00 49.62 925 HIS A N 1
ATOM 7145 C CA . HIS A 1 925 ? 18.135 0.380 10.379 1.00 49.62 925 HIS A CA 1
ATOM 7146 C C . HIS A 1 925 ? 17.033 0.654 9.338 1.00 49.62 925 HIS A C 1
ATOM 7148 O O . HIS A 1 925 ? 17.299 1.267 8.306 1.00 49.62 925 HIS A O 1
ATOM 7154 N N . LEU A 1 926 ? 15.793 0.240 9.610 1.00 53.31 926 LEU A N 1
ATOM 7155 C CA . LEU A 1 926 ? 14.688 0.291 8.640 1.00 53.31 926 LEU A CA 1
ATOM 7156 C C . LEU A 1 926 ? 14.201 1.720 8.329 1.00 53.31 926 LEU A C 1
ATOM 7158 O O . LEU A 1 926 ? 13.720 1.994 7.234 1.00 53.31 926 LEU A O 1
ATOM 7162 N N . LEU A 1 927 ? 14.317 2.658 9.275 1.00 54.25 927 LEU A N 1
ATOM 7163 C CA . LEU A 1 927 ? 13.706 3.988 9.137 1.00 54.25 927 LEU A CA 1
ATOM 7164 C C . LEU A 1 927 ? 14.367 4.850 8.044 1.00 54.25 927 LEU A C 1
ATOM 7166 O O . LEU A 1 927 ? 13.705 5.679 7.424 1.00 54.25 927 LEU A O 1
ATOM 7170 N N . GLU A 1 928 ? 15.662 4.648 7.805 1.00 59.34 928 GLU A N 1
ATOM 7171 C CA . GLU A 1 928 ? 16.452 5.394 6.814 1.00 59.34 928 GLU A CA 1
ATOM 7172 C C . GLU A 1 928 ? 16.252 4.827 5.392 1.00 59.34 928 GLU A C 1
ATOM 7174 O O . GLU A 1 928 ? 16.238 5.583 4.422 1.00 59.34 928 GLU A O 1
ATOM 7179 N N . GLU A 1 929 ? 15.990 3.520 5.273 1.00 64.75 929 GLU A N 1
ATOM 7180 C CA . GLU A 1 929 ? 15.512 2.869 4.041 1.00 64.75 929 GLU A CA 1
ATOM 7181 C C . GLU A 1 929 ? 14.132 3.420 3.646 1.00 64.75 929 GLU A C 1
ATOM 7183 O O . GLU A 1 929 ? 13.954 3.930 2.541 1.00 64.75 929 GLU A O 1
ATOM 7188 N N . HIS A 1 930 ? 13.175 3.447 4.579 1.00 66.06 930 HIS A N 1
ATOM 7189 C CA . HIS A 1 930 ? 11.842 4.007 4.329 1.00 66.06 930 HIS A CA 1
ATOM 7190 C C . HIS A 1 930 ? 11.848 5.494 3.925 1.00 66.06 930 HIS A C 1
ATOM 7192 O O . HIS A 1 930 ? 10.959 5.920 3.184 1.00 66.06 930 HIS A O 1
ATOM 7198 N N . ALA A 1 931 ? 12.842 6.281 4.348 1.00 65.19 931 ALA A N 1
ATOM 7199 C CA . ALA A 1 931 ? 13.009 7.664 3.892 1.00 65.19 931 ALA A CA 1
ATOM 7200 C C . ALA A 1 931 ? 13.432 7.743 2.412 1.00 65.19 931 ALA A C 1
ATOM 7202 O O . ALA A 1 931 ? 12.846 8.503 1.637 1.00 65.19 931 ALA A O 1
ATOM 7203 N N . MET A 1 932 ? 14.371 6.890 1.983 1.00 73.56 932 MET A N 1
ATOM 7204 C CA . MET A 1 932 ? 14.734 6.754 0.565 1.00 73.56 932 MET A CA 1
ATOM 7205 C C . MET A 1 932 ? 13.553 6.290 -0.300 1.00 73.56 932 MET A C 1
ATOM 7207 O O . MET A 1 932 ? 13.484 6.657 -1.467 1.00 73.56 932 MET A O 1
ATOM 7211 N N . LEU A 1 933 ? 12.600 5.538 0.257 1.00 71.62 933 LEU A N 1
ATOM 7212 C CA . LEU A 1 933 ? 11.471 4.960 -0.484 1.00 71.62 933 LEU A CA 1
ATOM 7213 C C . LEU A 1 933 ? 10.159 5.780 -0.457 1.00 71.62 933 LEU A C 1
ATOM 7215 O O . LEU A 1 933 ? 9.111 5.244 -0.818 1.00 71.62 933 LEU A O 1
ATOM 7219 N N . PHE A 1 934 ? 10.181 7.053 -0.032 1.00 68.19 934 PHE A N 1
ATOM 7220 C CA . PHE A 1 934 ? 8.989 7.916 0.173 1.00 68.19 934 PHE A CA 1
ATOM 7221 C C . PHE A 1 934 ? 7.972 7.376 1.207 1.00 68.19 934 PHE A C 1
ATOM 7223 O O . PHE A 1 934 ? 6.796 7.730 1.194 1.00 68.19 934 PHE A O 1
ATOM 7230 N N . GLN A 1 935 ? 8.393 6.492 2.113 1.00 69.75 935 GLN A N 1
ATOM 7231 C CA . GLN A 1 935 ? 7.488 5.774 3.020 1.00 69.75 935 GLN A CA 1
ATOM 7232 C C . GLN A 1 935 ? 7.403 6.398 4.421 1.00 69.75 935 GLN A C 1
ATOM 7234 O O . GLN A 1 935 ? 6.467 6.093 5.154 1.00 69.75 935 GLN A O 1
ATOM 7239 N N . SER A 1 936 ? 8.314 7.298 4.806 1.00 67.75 936 SER A N 1
ATOM 7240 C CA . SER A 1 936 ? 8.370 7.874 6.162 1.00 67.75 936 SER A CA 1
ATOM 7241 C C . SER A 1 936 ? 7.087 8.582 6.621 1.00 67.75 936 SER A C 1
ATOM 7243 O O . SER A 1 936 ? 6.617 8.321 7.731 1.00 67.75 936 SER A O 1
ATOM 7245 N N . ASN A 1 937 ? 6.495 9.462 5.803 1.00 73.19 937 ASN A N 1
ATOM 7246 C CA . ASN A 1 937 ? 5.274 10.181 6.201 1.00 73.19 937 ASN A CA 1
ATOM 7247 C C . ASN A 1 937 ? 4.037 9.272 6.145 1.00 73.19 937 ASN A C 1
ATOM 7249 O O . ASN A 1 937 ? 3.143 9.390 6.981 1.00 73.19 937 ASN A O 1
ATOM 7253 N N . LEU A 1 938 ? 4.016 8.310 5.220 1.00 77.31 938 LEU A N 1
ATOM 7254 C CA . LEU A 1 938 ? 2.990 7.271 5.156 1.00 77.31 938 LEU A CA 1
ATOM 7255 C C . LEU A 1 938 ? 3.012 6.363 6.389 1.00 77.31 938 LEU A C 1
ATOM 7257 O O . LEU A 1 938 ? 1.970 6.117 6.989 1.00 77.31 938 LEU A O 1
ATOM 7261 N N . ILE A 1 939 ? 4.196 5.913 6.804 1.00 72.75 939 ILE A N 1
ATOM 7262 C CA . ILE A 1 939 ? 4.412 5.133 8.028 1.00 72.75 939 ILE A CA 1
ATOM 7263 C C . ILE A 1 939 ? 3.980 5.928 9.260 1.00 72.75 939 ILE A C 1
ATOM 7265 O O . ILE A 1 939 ? 3.331 5.371 10.141 1.00 72.75 939 ILE A O 1
ATOM 7269 N N . TRP A 1 940 ? 4.267 7.232 9.310 1.00 71.88 940 TRP A N 1
ATOM 7270 C CA . TRP A 1 940 ? 3.774 8.099 10.381 1.00 71.88 940 TRP A CA 1
ATOM 7271 C C . TRP A 1 940 ? 2.238 8.152 10.424 1.00 71.88 940 TRP A C 1
ATOM 7273 O O . TRP A 1 940 ? 1.652 7.950 11.490 1.00 71.88 940 TRP A O 1
ATOM 7283 N N . SER A 1 941 ? 1.576 8.347 9.279 1.00 77.50 941 SER A N 1
ATOM 7284 C CA . SER A 1 941 ? 0.107 8.355 9.192 1.00 77.50 941 SER A CA 1
ATOM 7285 C C . SER A 1 941 ? -0.515 6.996 9.531 1.00 77.50 941 SER A C 1
ATOM 7287 O O . SER A 1 941 ? -1.515 6.942 10.244 1.00 77.50 941 SER A O 1
ATOM 7289 N N . LEU A 1 942 ? 0.092 5.889 9.094 1.00 77.69 942 LEU A N 1
ATOM 7290 C CA . LEU A 1 942 ? -0.323 4.529 9.458 1.00 77.69 942 LEU A CA 1
ATOM 7291 C C . LEU A 1 942 ? -0.119 4.246 10.953 1.00 77.69 942 LEU A C 1
ATOM 7293 O O . LEU A 1 942 ? -0.980 3.628 11.571 1.00 77.69 942 LEU A O 1
ATOM 7297 N N . GLY A 1 943 ? 0.971 4.730 11.552 1.00 74.19 943 GLY A N 1
ATOM 7298 C CA . GLY A 1 943 ? 1.232 4.621 12.988 1.00 74.19 943 GLY A CA 1
ATOM 7299 C C . GLY A 1 943 ? 0.259 5.438 13.843 1.00 74.19 943 GLY A C 1
ATOM 7300 O O . GLY A 1 943 ? -0.109 4.994 14.927 1.00 74.19 943 GLY A O 1
ATOM 7301 N N . GLY A 1 944 ? -0.203 6.592 13.348 1.00 75.25 944 GLY A N 1
ATOM 7302 C CA . GLY A 1 944 ? -1.300 7.356 13.956 1.00 75.25 944 GLY A CA 1
ATOM 7303 C C . GLY A 1 944 ? -2.659 6.660 13.823 1.00 75.25 944 GLY A C 1
ATOM 7304 O O . GLY A 1 944 ? -3.405 6.591 14.793 1.00 75.25 944 GLY A O 1
ATOM 7305 N N . LEU A 1 945 ? -2.949 6.082 12.652 1.00 78.62 945 LEU A N 1
ATOM 7306 C CA . LEU A 1 945 ? -4.207 5.390 12.342 1.00 78.62 945 LEU A CA 1
ATOM 7307 C C . LEU A 1 945 ? -4.346 4.010 13.018 1.00 78.62 945 LEU A C 1
ATOM 7309 O O . LEU A 1 945 ? -5.464 3.603 13.346 1.00 78.62 945 LEU A O 1
ATOM 7313 N N . ILE A 1 946 ? -3.241 3.273 13.182 1.00 80.06 946 ILE A N 1
ATOM 7314 C CA . ILE A 1 946 ? -3.177 1.884 13.684 1.00 80.06 946 ILE A CA 1
ATOM 7315 C C . ILE A 1 946 ? -2.195 1.763 14.880 1.00 80.06 946 ILE A C 1
ATOM 7317 O O . ILE A 1 946 ? -1.323 0.882 14.901 1.00 80.06 946 ILE A O 1
ATOM 7321 N N . PRO A 1 947 ? -2.306 2.618 15.913 1.00 76.75 947 PRO A N 1
ATOM 7322 C CA . PRO A 1 947 ? -1.314 2.714 16.982 1.00 76.75 947 PRO A CA 1
ATOM 7323 C C . PRO A 1 947 ? -1.240 1.422 17.806 1.00 76.75 947 PRO A C 1
ATOM 7325 O O . PRO A 1 947 ? -2.201 0.646 17.870 1.00 76.75 947 PRO A O 1
ATOM 7328 N N . SER A 1 948 ? -0.104 1.173 18.463 1.00 72.12 948 SER A N 1
ATOM 7329 C CA . SER A 1 948 ? 0.011 0.084 19.444 1.00 72.12 948 SER A CA 1
ATOM 7330 C C . SER A 1 948 ? -0.575 0.458 20.803 1.00 72.12 948 SER A C 1
ATOM 7332 O O . SER A 1 948 ? -0.528 1.608 21.252 1.00 72.12 948 SER A O 1
ATOM 7334 N N . LEU A 1 949 ? -1.060 -0.564 21.510 1.00 74.94 949 LEU A N 1
ATOM 7335 C CA . LEU A 1 949 ? -1.549 -0.442 22.879 1.00 74.94 949 LEU A CA 1
ATOM 7336 C C . LEU A 1 949 ? -0.477 0.093 23.840 1.00 74.94 949 LEU A C 1
ATOM 7338 O O . LEU A 1 949 ? -0.783 0.878 24.738 1.00 74.94 949 LEU A O 1
ATOM 7342 N N . HIS A 1 950 ? 0.783 -0.310 23.631 1.00 70.44 950 HIS A N 1
ATOM 7343 C CA . HIS A 1 950 ? 1.926 0.200 24.384 1.00 70.44 950 HIS A CA 1
ATOM 7344 C C . HIS A 1 950 ? 2.071 1.714 24.222 1.00 70.44 950 HIS A C 1
ATOM 7346 O O . HIS A 1 950 ? 2.206 2.430 25.212 1.00 70.44 950 HIS A O 1
ATOM 7352 N N . GLU A 1 951 ? 2.016 2.208 22.985 1.00 65.88 951 GLU A N 1
ATOM 7353 C CA . GLU A 1 951 ? 2.234 3.615 22.682 1.00 65.88 951 GLU A CA 1
ATOM 7354 C C . GLU A 1 951 ? 1.180 4.504 23.345 1.00 65.88 951 GLU A C 1
ATOM 7356 O O . GLU A 1 951 ? 1.544 5.342 24.174 1.00 65.88 951 GLU A O 1
ATOM 7361 N N . ILE A 1 952 ? -0.111 4.245 23.103 1.00 71.38 952 ILE A N 1
ATOM 7362 C CA . ILE A 1 952 ? -1.209 5.010 23.719 1.00 71.38 952 ILE A CA 1
ATOM 7363 C C . ILE A 1 952 ? -1.120 4.980 25.252 1.00 71.38 952 ILE A C 1
ATOM 7365 O O . ILE A 1 952 ? -1.247 6.025 25.892 1.00 71.38 952 ILE A O 1
ATOM 7369 N N . ARG A 1 953 ? -0.861 3.815 25.863 1.00 72.50 953 ARG A N 1
ATOM 7370 C CA . ARG A 1 953 ? -0.773 3.696 27.332 1.00 72.50 953 ARG A CA 1
ATOM 7371 C C . ARG A 1 953 ? 0.527 4.290 27.910 1.00 72.50 953 ARG A C 1
ATOM 7373 O O . ARG A 1 953 ? 0.557 4.617 29.092 1.00 72.50 953 ARG A O 1
ATOM 7380 N N . SER A 1 954 ? 1.572 4.489 27.098 1.00 63.72 954 SER A N 1
ATOM 7381 C CA . SER A 1 954 ? 2.838 5.141 27.495 1.00 63.72 954 SER A CA 1
ATOM 7382 C C . SER A 1 954 ? 2.818 6.676 27.409 1.00 63.72 954 SER A C 1
ATOM 7384 O O . SER A 1 954 ? 3.615 7.338 28.085 1.00 63.72 954 SER A O 1
ATOM 7386 N N . LEU A 1 955 ? 1.913 7.255 26.607 1.00 62.28 955 LEU A N 1
ATOM 7387 C CA . LEU A 1 955 ? 1.832 8.690 26.284 1.00 62.28 955 LEU A CA 1
ATOM 7388 C C . LEU A 1 955 ? 1.219 9.554 27.409 1.00 62.28 955 LEU A C 1
ATOM 7390 O O . LEU A 1 955 ? 0.332 10.372 27.194 1.00 62.28 955 LEU A O 1
ATOM 7394 N N . GLY A 1 956 ? 1.748 9.371 28.619 1.00 51.84 956 GLY A N 1
ATOM 7395 C CA . GLY A 1 956 ? 1.654 10.307 29.744 1.00 51.84 956 GLY A CA 1
ATOM 7396 C C . GLY A 1 956 ? 2.951 10.423 30.564 1.00 51.84 956 GLY A C 1
ATOM 7397 O O . GLY A 1 956 ? 3.096 11.365 31.333 1.00 51.84 956 GLY A O 1
ATOM 7398 N N . ASN A 1 957 ? 3.922 9.511 30.387 1.00 46.19 957 ASN A N 1
ATOM 7399 C CA . ASN A 1 957 ? 5.065 9.368 31.306 1.00 46.19 957 ASN A CA 1
ATOM 7400 C C . ASN A 1 957 ? 6.414 9.902 30.784 1.00 46.19 957 ASN A C 1
ATOM 7402 O O . ASN A 1 957 ? 7.375 9.942 31.547 1.00 46.19 957 ASN A O 1
ATOM 7406 N N . LEU A 1 958 ? 6.532 10.225 29.490 1.00 46.38 958 LEU A N 1
ATOM 7407 C CA . LEU A 1 958 ? 7.838 10.242 28.801 1.00 46.38 958 LEU A CA 1
ATOM 7408 C C . LEU A 1 958 ? 8.439 11.628 28.508 1.00 46.38 958 LEU A C 1
ATOM 7410 O O . LEU A 1 958 ? 9.622 11.704 28.193 1.00 46.38 958 LEU A O 1
ATOM 7414 N N . ASP A 1 959 ? 7.657 12.706 28.611 1.00 45.56 959 ASP A N 1
ATOM 7415 C CA . ASP A 1 959 ? 8.135 14.090 28.412 1.00 45.56 959 ASP A CA 1
ATOM 7416 C C . ASP A 1 959 ? 7.206 15.180 28.992 1.00 45.56 959 ASP A C 1
ATOM 7418 O O . ASP A 1 959 ? 7.643 16.313 29.177 1.00 45.56 959 ASP A O 1
ATOM 7422 N N . GLY A 1 960 ? 5.941 14.865 29.300 1.00 48.97 960 GLY A N 1
ATOM 7423 C CA . GLY A 1 960 ? 4.964 15.839 29.808 1.00 48.97 960 GLY A CA 1
ATOM 7424 C C . GLY A 1 960 ? 4.414 16.804 28.747 1.00 48.97 960 GLY A C 1
ATOM 7425 O O . GLY A 1 960 ? 3.730 17.761 29.098 1.00 48.97 960 GLY A O 1
ATOM 7426 N N . THR A 1 961 ? 4.699 16.566 27.461 1.00 50.22 961 THR A N 1
ATOM 7427 C CA . THR A 1 961 ? 4.270 17.413 26.329 1.00 50.22 961 THR A CA 1
ATOM 7428 C C . THR A 1 961 ? 3.176 16.779 25.468 1.00 50.22 961 THR A C 1
ATOM 7430 O O . THR A 1 961 ? 2.475 17.484 24.740 1.00 50.22 961 THR A O 1
ATOM 7433 N N . ARG A 1 962 ? 3.004 15.454 25.549 1.00 57.44 962 ARG A N 1
ATOM 7434 C CA . ARG A 1 962 ? 1.958 14.698 24.845 1.00 57.44 962 ARG A CA 1
ATOM 7435 C C . ARG A 1 962 ? 0.977 14.090 25.844 1.00 57.44 962 ARG A C 1
ATOM 7437 O O . ARG A 1 962 ? 1.396 13.307 26.693 1.00 57.44 962 ARG A O 1
ATOM 7444 N N . SER A 1 963 ? -0.310 14.403 25.699 1.00 69.69 963 SER A N 1
ATOM 7445 C CA . SER A 1 963 ? -1.392 13.724 26.422 1.00 69.69 963 SER A CA 1
ATOM 7446 C C . SER A 1 963 ? -1.910 12.507 25.648 1.00 69.69 963 SER A C 1
ATOM 7448 O O . SER A 1 963 ? -1.905 12.483 24.412 1.00 69.69 963 SER A O 1
ATOM 7450 N N . ARG A 1 964 ? -2.474 11.540 26.382 1.00 76.62 964 ARG A N 1
ATOM 7451 C CA . ARG A 1 964 ? -3.256 10.408 25.854 1.00 76.62 964 ARG A CA 1
ATOM 7452 C C . ARG A 1 964 ? -4.368 10.860 24.902 1.00 76.62 964 ARG A C 1
ATOM 7454 O O . ARG A 1 964 ? -4.668 10.148 23.952 1.00 76.62 964 ARG A O 1
ATOM 7461 N N . PHE A 1 965 ? -4.937 12.051 25.104 1.00 79.12 965 PHE A N 1
ATOM 7462 C CA . PHE A 1 965 ? -5.954 12.609 24.207 1.00 79.12 965 PHE A CA 1
ATOM 7463 C C . PHE A 1 965 ? -5.435 12.905 22.789 1.00 79.12 965 PHE A C 1
ATOM 7465 O O . PHE A 1 965 ? -6.196 12.725 21.844 1.00 79.12 965 PHE A O 1
ATOM 7472 N N . VAL A 1 966 ? -4.158 13.276 22.608 1.00 75.62 966 VAL A N 1
ATOM 7473 C CA . VAL A 1 966 ? -3.564 13.438 21.262 1.00 75.62 966 VAL A CA 1
ATOM 7474 C C . VAL A 1 966 ? -3.503 12.087 20.558 1.00 75.62 966 VAL A C 1
ATOM 7476 O O . VAL A 1 966 ? -3.956 11.952 19.432 1.00 75.62 966 VAL A O 1
ATOM 7479 N N . ALA A 1 967 ? -3.008 11.063 21.256 1.00 74.25 967 ALA A N 1
ATOM 7480 C CA . ALA A 1 967 ? -2.844 9.725 20.694 1.00 74.25 967 ALA A CA 1
ATOM 7481 C C . ALA A 1 967 ? -4.174 9.098 20.244 1.00 74.25 967 ALA A C 1
ATOM 7483 O O . ALA A 1 967 ? -4.191 8.280 19.331 1.00 74.25 967 ALA A O 1
ATOM 7484 N N . ILE A 1 968 ? -5.287 9.477 20.883 1.00 79.19 968 ILE A N 1
ATOM 7485 C CA . ILE A 1 968 ? -6.616 9.003 20.496 1.00 79.19 968 ILE A CA 1
ATOM 7486 C C . ILE A 1 968 ? -7.241 9.905 19.432 1.00 79.19 968 ILE A C 1
ATOM 7488 O O . ILE A 1 968 ? -7.867 9.366 18.528 1.00 79.19 968 ILE A O 1
ATOM 7492 N N . TYR A 1 969 ? -7.040 11.231 19.488 1.00 79.69 969 TYR A N 1
ATOM 7493 C CA . TYR A 1 969 ? -7.420 12.148 18.404 1.00 79.69 969 TYR A CA 1
ATOM 7494 C C . TYR A 1 969 ? -6.836 11.660 17.071 1.00 79.69 969 TYR A C 1
ATOM 7496 O O . TYR A 1 969 ? -7.581 11.388 16.134 1.00 79.69 969 TYR A O 1
ATOM 7504 N N . ASP A 1 970 ? -5.515 11.461 17.032 1.00 76.31 970 ASP A N 1
ATOM 7505 C CA . ASP A 1 970 ? -4.757 11.037 15.849 1.00 76.31 970 ASP A CA 1
ATOM 7506 C C . ASP A 1 970 ? -5.253 9.689 15.285 1.00 76.31 970 ASP A C 1
ATOM 7508 O O . ASP A 1 970 ? -5.126 9.429 14.092 1.00 76.31 970 ASP A O 1
ATOM 7512 N N . ALA A 1 971 ? -5.849 8.852 16.140 1.00 79.88 971 ALA A N 1
ATOM 7513 C CA . ALA A 1 971 ? -6.342 7.522 15.804 1.00 79.88 971 ALA A CA 1
ATOM 7514 C C . ALA A 1 971 ? -7.829 7.475 15.404 1.00 79.88 971 ALA A C 1
ATOM 7516 O O . ALA A 1 971 ? -8.234 6.547 14.698 1.00 79.88 971 ALA A O 1
ATOM 7517 N N . ILE A 1 972 ? -8.645 8.446 15.844 1.00 82.75 972 ILE A N 1
ATOM 7518 C CA . ILE A 1 972 ? -10.059 8.602 15.445 1.00 82.75 972 ILE A CA 1
ATOM 7519 C C . ILE A 1 972 ? -10.257 9.604 14.297 1.00 82.75 972 ILE A C 1
ATOM 7521 O O . ILE A 1 972 ? -11.344 9.649 13.723 1.00 82.75 972 ILE A O 1
ATOM 7525 N N . GLU A 1 973 ? -9.239 10.393 13.943 1.00 77.81 973 GLU A N 1
ATOM 7526 C CA . GLU A 1 973 ? -9.262 11.330 12.815 1.00 77.81 973 GLU A CA 1
ATOM 7527 C C . GLU A 1 973 ? -9.625 10.596 11.504 1.00 77.81 973 GLU A C 1
ATOM 7529 O O . GLU A 1 973 ? -9.002 9.609 11.113 1.00 77.81 973 GLU A O 1
ATOM 7534 N N . GLY A 1 974 ? -10.707 11.029 10.845 1.00 77.50 974 GLY A N 1
ATOM 7535 C CA . GLY A 1 974 ? -11.264 10.369 9.655 1.00 77.50 974 GLY A CA 1
ATOM 7536 C C . GLY A 1 974 ? -12.073 9.084 9.891 1.00 77.50 974 GLY A C 1
ATOM 7537 O O . GLY A 1 974 ? -12.650 8.564 8.931 1.00 77.50 974 GLY A O 1
ATOM 7538 N N . ARG A 1 975 ? -12.179 8.576 11.128 1.00 83.44 975 ARG A N 1
ATOM 7539 C CA . ARG A 1 975 ? -13.024 7.414 11.463 1.00 83.44 975 ARG A CA 1
ATOM 7540 C C . ARG A 1 975 ? -14.454 7.828 11.812 1.00 83.44 975 ARG A C 1
ATOM 7542 O O . ARG A 1 975 ? -14.689 8.825 12.489 1.00 83.44 975 ARG A O 1
ATOM 7549 N N . THR A 1 976 ? -15.431 7.023 11.400 1.00 82.50 976 THR A N 1
ATOM 7550 C CA . THR A 1 976 ? -16.865 7.293 11.579 1.00 82.50 976 THR A CA 1
ATOM 7551 C C . THR A 1 976 ? -17.624 6.101 12.184 1.00 82.50 976 THR A C 1
ATOM 7553 O O . THR A 1 976 ? -17.173 4.952 12.171 1.00 82.50 976 THR A O 1
ATOM 7556 N N . THR A 1 977 ? -18.796 6.370 12.769 1.00 83.06 977 THR A N 1
ATOM 7557 C CA . THR A 1 977 ? -19.689 5.371 13.388 1.00 83.06 977 THR A CA 1
ATOM 7558 C C . THR A 1 977 ? -21.156 5.765 13.213 1.00 83.06 977 THR A C 1
ATOM 7560 O O . THR A 1 977 ? -21.494 6.946 13.290 1.00 83.06 977 THR A O 1
ATOM 7563 N N . SER A 1 978 ? -22.039 4.775 13.053 1.00 77.00 978 SER A N 1
ATOM 7564 C CA . SER A 1 978 ? -23.487 4.979 12.910 1.00 77.00 978 SER A CA 1
ATOM 7565 C C . SER A 1 978 ? -24.153 5.328 14.244 1.00 77.00 978 SER A C 1
ATOM 7567 O O . SER A 1 978 ? -25.308 5.751 14.289 1.00 77.00 978 SER A O 1
ATOM 7569 N N . LYS A 1 979 ? -23.412 5.172 15.347 1.00 82.00 979 LYS A N 1
ATOM 7570 C CA . LYS A 1 979 ? -23.822 5.458 16.721 1.00 82.00 979 LYS A CA 1
ATOM 7571 C C . LYS A 1 979 ? -22.728 6.305 17.369 1.00 82.00 979 LYS A C 1
ATOM 7573 O O . LYS A 1 979 ? -21.803 5.781 17.980 1.00 82.00 979 LYS A O 1
ATOM 7578 N N . ALA A 1 980 ? -22.830 7.631 17.240 1.00 82.19 980 ALA A N 1
ATOM 7579 C CA . ALA A 1 980 ? -21.866 8.579 17.821 1.00 82.19 980 ALA A CA 1
ATOM 7580 C C . ALA A 1 980 ? -21.719 8.433 19.351 1.00 82.19 980 ALA A C 1
ATOM 7582 O O . ALA A 1 980 ? -20.659 8.701 19.908 1.00 82.19 980 ALA A O 1
ATOM 7583 N N . GLU A 1 981 ? -22.750 7.924 20.034 1.00 86.31 981 GLU A N 1
ATOM 7584 C CA . GLU A 1 981 ? -22.673 7.592 21.458 1.00 86.31 981 GLU A CA 1
ATOM 7585 C C . GLU A 1 981 ? -21.725 6.414 21.779 1.00 86.31 981 GLU A C 1
ATOM 7587 O O . GLU A 1 981 ? -21.362 6.227 22.937 1.00 86.31 981 GLU A O 1
ATOM 7592 N N . ASP A 1 982 ? -21.267 5.635 20.794 1.00 85.12 982 ASP A N 1
ATOM 7593 C CA . ASP A 1 982 ? -20.280 4.563 20.992 1.00 85.12 982 ASP A CA 1
ATOM 7594 C C . ASP A 1 982 ? -18.817 5.067 20.994 1.00 85.12 982 ASP A C 1
ATOM 7596 O O . ASP A 1 982 ? -17.939 4.352 21.479 1.00 85.12 982 ASP A O 1
ATOM 7600 N N . VAL A 1 983 ? -18.545 6.308 20.553 1.00 87.75 983 VAL A N 1
ATOM 7601 C CA . VAL A 1 983 ? -17.193 6.920 20.573 1.00 87.75 983 VAL A CA 1
ATOM 7602 C C . VAL A 1 983 ? -16.500 6.790 21.941 1.00 87.75 983 VAL A C 1
ATOM 7604 O O . VAL A 1 983 ? -15.385 6.261 21.983 1.00 87.75 983 VAL A O 1
ATOM 7607 N N . PRO A 1 984 ? -17.130 7.146 23.080 1.00 89.69 984 PRO A N 1
ATOM 7608 C CA . PRO A 1 984 ? -16.453 7.095 24.373 1.00 89.69 984 PRO A CA 1
ATOM 7609 C C . PRO A 1 984 ? -16.192 5.665 24.877 1.00 89.69 984 PRO A C 1
ATOM 7611 O O . PRO A 1 984 ? -15.305 5.467 25.705 1.00 89.69 984 PRO A O 1
ATOM 7614 N N . LEU A 1 985 ? -16.923 4.657 24.374 1.00 87.69 985 LEU A N 1
ATOM 7615 C CA . LEU A 1 985 ? -16.702 3.244 24.717 1.00 87.69 985 LEU A CA 1
ATOM 7616 C C . LEU A 1 985 ? -15.416 2.710 24.085 1.00 87.69 985 LEU A C 1
ATOM 7618 O O . LEU A 1 985 ? -14.580 2.135 24.784 1.00 87.69 985 LEU A O 1
ATOM 7622 N N . CYS A 1 986 ? -15.256 2.938 22.778 1.00 86.12 986 CYS A N 1
ATOM 7623 C CA . CYS A 1 986 ? -14.064 2.555 22.022 1.00 86.12 986 CYS A CA 1
ATOM 7624 C C . CYS A 1 986 ? -12.804 3.156 22.668 1.00 86.12 986 CYS A C 1
ATOM 762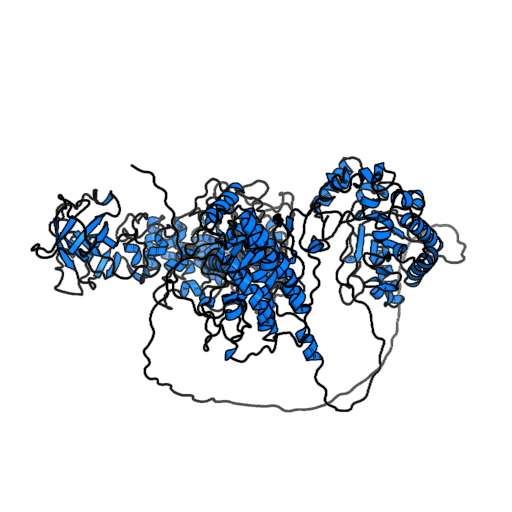6 O O . CYS A 1 986 ? -11.839 2.449 22.958 1.00 86.12 986 CYS A O 1
ATOM 7628 N N . MET A 1 987 ? -12.850 4.457 22.976 1.00 86.00 987 MET A N 1
ATOM 7629 C CA . MET A 1 987 ? -11.733 5.198 23.569 1.00 86.00 987 MET A CA 1
ATOM 7630 C C . MET A 1 987 ? -11.364 4.707 24.976 1.00 86.00 987 MET A C 1
ATOM 7632 O O . MET A 1 987 ? -10.189 4.465 25.254 1.00 86.00 987 MET A O 1
ATOM 7636 N N . ALA A 1 988 ? -12.350 4.517 25.860 1.00 86.94 988 ALA A N 1
ATOM 7637 C CA . ALA A 1 988 ? -12.104 4.024 27.214 1.00 86.94 988 ALA A CA 1
ATOM 7638 C C . ALA A 1 988 ? -11.524 2.595 27.222 1.00 86.94 988 ALA A C 1
ATOM 7640 O O . ALA A 1 988 ? -10.585 2.329 27.974 1.00 86.94 988 ALA A O 1
ATOM 7641 N N . SER A 1 989 ? -12.007 1.701 26.349 1.00 83.94 989 SER A N 1
ATOM 7642 C CA . SER A 1 989 ? -11.481 0.330 26.262 1.00 83.94 989 SER A CA 1
ATOM 7643 C C . SER A 1 989 ? -10.047 0.273 25.721 1.00 83.94 989 SER A C 1
ATOM 7645 O O . SER A 1 989 ? -9.220 -0.446 26.280 1.00 83.94 989 SER A O 1
ATOM 7647 N N . ILE A 1 990 ? -9.700 1.068 24.702 1.00 81.44 990 ILE A N 1
ATOM 7648 C CA . ILE A 1 990 ? -8.312 1.161 24.205 1.00 81.44 990 ILE A CA 1
ATOM 7649 C C . ILE A 1 990 ? -7.353 1.571 25.338 1.00 81.44 990 ILE A C 1
ATOM 7651 O O . ILE A 1 990 ? -6.266 1.007 25.487 1.00 81.44 990 ILE A O 1
ATOM 7655 N N . LEU A 1 991 ? -7.776 2.488 26.206 1.00 80.62 991 LEU A N 1
ATOM 7656 C CA . LEU A 1 991 ? -6.999 2.937 27.363 1.00 80.62 991 LEU A CA 1
ATOM 7657 C C . LEU A 1 991 ? -6.977 1.969 28.558 1.00 80.62 991 LEU A C 1
ATOM 7659 O O . LEU A 1 991 ? -6.235 2.223 29.508 1.00 80.62 991 LEU A O 1
ATOM 7663 N N . GLY A 1 992 ? -7.760 0.887 28.545 1.00 79.31 992 GLY A N 1
ATOM 7664 C CA . GLY A 1 992 ? -7.875 -0.032 29.684 1.00 79.31 992 GLY A CA 1
ATOM 7665 C C . GLY A 1 992 ? -8.615 0.592 30.869 1.00 79.31 992 GLY A C 1
ATOM 7666 O O . GLY A 1 992 ? -8.277 0.347 32.028 1.00 79.31 992 GLY A O 1
ATOM 7667 N N . ARG A 1 993 ? -9.586 1.469 30.587 1.00 86.19 993 ARG A N 1
ATOM 7668 C CA . ARG A 1 993 ? -10.500 2.050 31.576 1.00 86.19 993 ARG A CA 1
ATOM 7669 C C . ARG A 1 993 ? -11.809 1.253 31.606 1.00 86.19 993 ARG A C 1
ATOM 7671 O O . ARG A 1 993 ? -12.267 0.768 30.574 1.00 86.19 993 ARG A O 1
ATOM 7678 N N . ASP A 1 994 ? -12.444 1.158 32.776 1.00 86.50 994 ASP A N 1
ATOM 7679 C CA . ASP A 1 994 ? -13.737 0.474 32.906 1.00 86.50 994 ASP A CA 1
ATOM 7680 C C . ASP A 1 994 ? -14.829 1.188 32.090 1.00 86.50 994 ASP A C 1
ATOM 7682 O O . ASP A 1 994 ? -15.158 2.351 32.326 1.00 86.50 994 ASP A O 1
ATOM 7686 N N . VAL A 1 995 ? -15.410 0.464 31.133 1.00 89.62 995 VAL A N 1
ATOM 7687 C CA . VAL A 1 995 ? -16.499 0.938 30.270 1.00 89.62 995 VAL A CA 1
ATOM 7688 C C . VAL A 1 995 ? -17.887 0.778 30.901 1.00 89.62 995 VAL A C 1
ATOM 7690 O O . VAL A 1 995 ? -18.858 1.311 30.363 1.00 89.62 995 VAL A O 1
ATOM 7693 N N . ALA A 1 996 ? -18.032 0.076 32.031 1.00 89.44 996 ALA A N 1
ATOM 7694 C CA . ALA A 1 996 ? -19.327 -0.165 32.675 1.00 89.44 996 ALA A CA 1
ATOM 7695 C C . ALA A 1 996 ? -20.099 1.116 33.078 1.00 89.44 996 ALA A C 1
ATOM 7697 O O . ALA A 1 996 ? -21.320 1.137 32.870 1.00 89.44 996 ALA A O 1
ATOM 7698 N N . PRO A 1 997 ? -19.465 2.203 33.575 1.00 92.06 997 PRO A N 1
ATOM 7699 C CA . PRO A 1 997 ? -20.154 3.472 33.827 1.00 92.06 997 PRO A CA 1
ATOM 7700 C C . PRO A 1 997 ? -20.715 4.089 32.540 1.00 92.06 997 PRO A C 1
ATOM 7702 O O . PRO A 1 997 ? -21.860 4.540 32.511 1.00 92.06 997 PRO A O 1
ATOM 7705 N N . ILE A 1 998 ? -19.944 4.031 31.449 1.00 92.94 998 ILE A N 1
ATOM 7706 C CA . ILE A 1 998 ? -20.316 4.577 30.138 1.00 92.94 998 ILE A CA 1
ATOM 7707 C C . ILE A 1 998 ? -21.451 3.745 29.516 1.00 92.94 998 ILE A C 1
ATOM 7709 O O . ILE A 1 998 ? -22.440 4.307 29.055 1.00 92.94 998 ILE A O 1
ATOM 7713 N N . LEU A 1 999 ? -21.378 2.409 29.581 1.00 88.38 999 LEU A N 1
ATOM 7714 C CA . LEU A 1 999 ? -22.443 1.491 29.136 1.00 88.38 999 LEU A CA 1
ATOM 7715 C C . LEU A 1 999 ? -23.756 1.649 29.923 1.00 88.38 999 LEU A C 1
ATOM 7717 O O . LEU A 1 999 ? -24.824 1.299 29.417 1.00 88.38 999 LEU A O 1
ATOM 7721 N N . SER A 1 1000 ? -23.680 2.149 31.159 1.00 90.06 1000 SER A N 1
ATOM 7722 C CA . SER A 1 1000 ? -24.843 2.405 32.018 1.00 90.06 1000 SER A CA 1
ATOM 7723 C C . SER A 1 1000 ? -25.503 3.763 31.744 1.00 90.06 1000 SER A C 1
ATOM 7725 O O . SER A 1 1000 ? -26.679 3.955 32.071 1.00 90.06 1000 SER A O 1
ATOM 7727 N N . ALA A 1 1001 ? -24.770 4.705 31.145 1.00 91.81 1001 ALA A N 1
ATOM 7728 C CA . ALA A 1 1001 ? -25.262 6.035 30.819 1.00 91.81 1001 ALA A CA 1
ATOM 7729 C C . ALA A 1 1001 ? -26.162 6.038 29.566 1.00 91.81 1001 ALA A C 1
ATOM 7731 O O . ALA A 1 1001 ? -26.072 5.177 28.690 1.00 91.81 1001 ALA A O 1
ATOM 7732 N N . ARG A 1 1002 ? -27.071 7.019 29.481 1.00 89.56 1002 ARG A N 1
ATOM 7733 C CA . ARG A 1 1002 ? -28.072 7.117 28.406 1.00 89.56 1002 ARG A CA 1
ATOM 7734 C C . ARG A 1 1002 ? -27.795 8.303 27.491 1.00 89.56 1002 ARG A C 1
ATOM 7736 O O . ARG A 1 1002 ? -27.723 9.433 27.969 1.00 89.56 1002 ARG A O 1
ATOM 7743 N N . GLY A 1 1003 ? -27.752 8.042 26.185 1.00 89.50 1003 GLY A N 1
ATOM 7744 C CA . GLY A 1 1003 ? -27.527 9.063 25.167 1.00 89.50 1003 GLY A CA 1
ATOM 7745 C C . GLY A 1 1003 ? -26.087 9.578 25.137 1.00 89.50 1003 GLY A C 1
ATOM 7746 O O . GLY A 1 1003 ? -25.345 9.476 26.116 1.00 89.50 1003 GLY A O 1
ATOM 7747 N N . ILE A 1 1004 ? -25.717 10.200 24.019 1.00 89.81 1004 ILE A N 1
ATOM 7748 C CA . ILE A 1 1004 ? -24.392 10.794 23.796 1.00 89.81 1004 ILE A CA 1
ATOM 7749 C C . ILE A 1 1004 ? -23.936 11.714 24.948 1.00 89.81 1004 ILE A C 1
ATOM 7751 O O . ILE A 1 1004 ? -22.849 11.514 25.483 1.00 89.81 1004 ILE A O 1
ATOM 7755 N N . GLN A 1 1005 ? -24.795 12.631 25.416 1.00 92.56 1005 GLN A N 1
ATOM 7756 C CA . GLN A 1 1005 ? -24.492 13.559 26.520 1.00 92.56 1005 GLN A CA 1
ATOM 7757 C C . GLN A 1 1005 ? -24.053 12.830 27.804 1.00 92.56 1005 GLN A C 1
ATOM 7759 O O . GLN A 1 1005 ? -23.043 13.194 28.399 1.00 92.56 1005 GLN A O 1
ATOM 7764 N N . GLY A 1 1006 ? -24.793 11.796 28.224 1.00 93.75 1006 GLY A N 1
ATOM 7765 C CA . GLY A 1 1006 ? -24.495 11.056 29.454 1.00 93.75 1006 GLY A CA 1
ATOM 7766 C C . GLY A 1 1006 ? -23.289 10.125 29.323 1.00 93.75 1006 GLY A C 1
ATOM 7767 O O . GLY A 1 1006 ? -22.561 9.917 30.291 1.00 93.75 1006 GLY A O 1
ATOM 7768 N N . ARG A 1 1007 ? -23.056 9.564 28.131 1.00 93.62 1007 ARG A N 1
ATOM 7769 C CA . ARG A 1 1007 ? -21.880 8.720 27.881 1.00 93.62 1007 ARG A CA 1
ATOM 7770 C C . ARG A 1 1007 ? -20.584 9.531 27.832 1.00 93.62 1007 ARG A C 1
ATOM 7772 O O . ARG A 1 1007 ? -19.574 9.053 28.339 1.00 93.62 1007 ARG A O 1
ATOM 7779 N N . PHE A 1 1008 ? -20.607 10.750 27.289 1.00 93.44 1008 PHE A N 1
ATOM 7780 C CA . PHE A 1 1008 ? -19.439 11.635 27.309 1.00 93.44 1008 PHE A CA 1
ATOM 7781 C C . PHE A 1 1008 ? -19.117 12.156 28.718 1.00 93.44 1008 PHE A C 1
ATOM 7783 O O . PHE A 1 1008 ? -17.954 12.100 29.107 1.00 93.44 1008 PHE A O 1
ATOM 7790 N N . SER A 1 1009 ? -20.096 12.564 29.538 1.00 94.56 1009 SER A N 1
ATOM 7791 C CA . SER A 1 1009 ? -19.799 12.938 30.936 1.00 94.56 1009 SER A CA 1
ATOM 7792 C C . SER A 1 1009 ? -19.292 11.755 31.770 1.00 94.56 1009 SER A C 1
ATOM 7794 O O . SER A 1 1009 ? -18.314 11.901 32.502 1.00 94.56 1009 SER A O 1
ATOM 7796 N N . ALA A 1 1010 ? -19.855 10.553 31.589 1.00 95.06 1010 ALA A N 1
ATOM 7797 C CA . ALA A 1 1010 ? -19.299 9.332 32.180 1.00 95.06 1010 ALA A CA 1
ATOM 7798 C C . ALA A 1 1010 ? -17.855 9.055 31.713 1.00 95.06 1010 ALA A C 1
ATOM 7800 O O . ALA A 1 1010 ? -17.023 8.639 32.515 1.00 95.06 1010 ALA A O 1
ATOM 7801 N N . PHE A 1 1011 ? -17.534 9.317 30.443 1.00 93.50 1011 PHE A N 1
ATOM 7802 C CA . PHE A 1 1011 ? -16.179 9.179 29.910 1.00 93.50 1011 PHE A CA 1
ATOM 7803 C C . PHE A 1 1011 ? -15.192 10.177 30.522 1.00 93.50 1011 PHE A C 1
ATOM 7805 O O . PHE A 1 1011 ? -14.108 9.755 30.907 1.00 93.50 1011 PHE A O 1
ATOM 7812 N N . TYR A 1 1012 ? -15.544 11.456 30.685 1.00 93.00 1012 TYR A N 1
ATOM 7813 C CA . TYR A 1 1012 ? -14.644 12.431 31.320 1.00 93.00 1012 TYR A CA 1
ATOM 7814 C C . TYR A 1 1012 ? -14.298 12.046 32.769 1.00 93.00 1012 TYR A C 1
ATOM 7816 O O . TYR A 1 1012 ? -13.127 12.090 33.146 1.00 93.00 1012 TYR A O 1
ATOM 7824 N N . LEU A 1 1013 ? -15.273 11.539 33.533 1.00 94.25 1013 LEU A N 1
ATOM 7825 C CA . LEU A 1 1013 ? -15.054 10.981 34.876 1.00 94.25 1013 LEU A CA 1
ATOM 7826 C C . LEU A 1 1013 ? -14.159 9.727 34.870 1.00 94.25 1013 LEU A C 1
ATOM 7828 O O . LEU A 1 1013 ? -13.276 9.582 35.713 1.00 94.25 1013 LEU A O 1
ATOM 7832 N N . VAL A 1 1014 ? -14.369 8.818 33.913 1.00 92.81 1014 VAL A N 1
ATOM 7833 C CA . VAL A 1 1014 ? -13.574 7.584 33.738 1.00 92.81 1014 VAL A CA 1
ATOM 7834 C C . VAL A 1 1014 ? -12.150 7.881 33.238 1.00 92.81 1014 VAL A C 1
ATOM 7836 O O . VAL A 1 1014 ? -11.202 7.151 33.548 1.00 92.81 1014 VAL A O 1
ATOM 7839 N N . MET A 1 1015 ? -11.971 8.972 32.494 1.00 88.38 1015 MET A N 1
ATOM 7840 C CA . MET A 1 1015 ? -10.667 9.476 32.079 1.00 88.38 1015 MET A CA 1
ATOM 7841 C C . MET A 1 1015 ? -9.908 10.105 33.236 1.00 88.38 1015 MET A C 1
ATOM 7843 O O . MET A 1 1015 ? -8.739 9.757 33.410 1.00 88.38 1015 MET A O 1
ATOM 7847 N N . ARG A 1 1016 ? -10.567 10.967 34.023 1.00 89.94 1016 ARG A N 1
ATOM 7848 C CA . ARG A 1 1016 ? -10.034 11.786 35.127 1.00 89.94 1016 ARG A CA 1
ATOM 7849 C C . ARG A 1 1016 ? -8.943 12.785 34.737 1.00 89.94 1016 ARG A C 1
ATOM 7851 O O . ARG A 1 1016 ? -9.027 13.937 35.137 1.00 89.94 1016 ARG A O 1
ATOM 7858 N N . ASP A 1 1017 ? -7.934 12.351 33.996 1.00 87.75 1017 ASP A N 1
ATOM 7859 C CA . ASP A 1 1017 ? -6.783 13.148 33.585 1.00 87.75 1017 ASP A CA 1
ATOM 7860 C C . ASP A 1 1017 ? -7.084 13.760 32.200 1.00 87.75 1017 ASP A C 1
ATOM 7862 O O . ASP A 1 1017 ? -7.175 13.025 31.213 1.00 87.75 1017 ASP A O 1
ATOM 7866 N N . ILE A 1 1018 ? -7.303 15.076 32.126 1.00 88.25 1018 ILE A N 1
ATOM 7867 C CA . ILE A 1 1018 ? -7.808 15.805 30.947 1.00 88.25 1018 ILE A CA 1
ATOM 7868 C C . ILE A 1 1018 ? -6.867 16.973 30.599 1.00 88.25 1018 ILE A C 1
ATOM 7870 O O . ILE A 1 1018 ? -6.536 17.732 31.506 1.00 88.25 1018 ILE A O 1
ATOM 7874 N N . PRO A 1 1019 ? -6.480 17.209 29.331 1.00 86.62 1019 PRO A N 1
ATOM 7875 C CA . PRO A 1 1019 ? -5.645 18.353 28.966 1.00 86.62 1019 PRO A CA 1
ATOM 7876 C C . PRO A 1 1019 ? -6.242 19.704 29.367 1.00 86.62 1019 PRO A C 1
ATOM 7878 O O . PRO A 1 1019 ? -7.354 20.055 28.970 1.00 86.62 1019 PRO A O 1
ATOM 7881 N N . GLU A 1 1020 ? -5.451 20.509 30.072 1.00 85.31 1020 GLU A N 1
ATOM 7882 C CA . GLU A 1 1020 ? -5.780 21.885 30.472 1.00 85.31 1020 GLU A CA 1
ATOM 7883 C C . GLU A 1 1020 ? -6.166 22.773 29.270 1.00 85.31 1020 GLU A C 1
ATOM 7885 O O . GLU A 1 1020 ? -7.012 23.662 29.382 1.00 85.31 1020 GLU A O 1
ATOM 7890 N N . GLY A 1 1021 ? -5.621 22.475 28.084 1.00 83.88 1021 GLY A N 1
ATOM 7891 C CA . GLY A 1 1021 ? -5.924 23.179 26.841 1.00 83.88 1021 GLY A CA 1
ATOM 7892 C C . GLY A 1 1021 ? -7.395 23.118 26.406 1.00 83.88 1021 GLY A C 1
ATOM 7893 O O . GLY A 1 1021 ? -7.839 23.999 25.667 1.00 83.88 1021 GLY A O 1
ATOM 7894 N N . VAL A 1 1022 ? -8.178 22.147 26.900 1.00 86.62 1022 VAL A N 1
ATOM 7895 C CA . VAL A 1 1022 ? -9.625 22.012 26.623 1.00 86.62 1022 VAL A CA 1
ATOM 7896 C C . VAL A 1 1022 ? -10.418 23.246 27.048 1.00 86.62 1022 VAL A C 1
ATOM 7898 O O . VAL A 1 1022 ? -11.428 23.565 26.414 1.00 86.62 1022 VAL A O 1
ATOM 7901 N N . LEU A 1 1023 ? -9.944 23.976 28.063 1.00 87.69 1023 LEU A N 1
ATOM 7902 C CA . LEU A 1 1023 ? -10.559 25.225 28.507 1.00 87.69 1023 LEU A CA 1
ATOM 7903 C C . LEU A 1 1023 ? -10.679 26.246 27.364 1.00 87.69 1023 LEU A C 1
ATOM 7905 O O . LEU A 1 1023 ? -11.666 26.973 27.323 1.00 87.69 1023 LEU A O 1
ATOM 7909 N N . TRP A 1 1024 ? -9.731 26.266 26.420 1.00 85.25 1024 TRP A N 1
ATOM 7910 C CA . TRP A 1 1024 ? -9.643 27.241 25.321 1.00 85.25 1024 TRP A CA 1
ATOM 7911 C C . TRP A 1 1024 ? -10.335 26.793 24.020 1.00 85.25 1024 TRP A C 1
ATOM 7913 O O . TRP A 1 1024 ? -10.230 27.487 23.009 1.00 85.25 1024 TRP A O 1
ATOM 7923 N N . LEU A 1 1025 ? -11.037 25.650 24.021 1.00 80.38 1025 LEU A N 1
ATOM 7924 C CA . LEU A 1 1025 ? -11.819 25.177 22.871 1.00 80.38 1025 LEU A CA 1
ATOM 7925 C C . LEU A 1 1025 ? -13.124 25.973 22.717 1.00 80.38 1025 LEU A C 1
ATOM 7927 O O . LEU A 1 1025 ? -14.189 25.519 23.144 1.00 80.38 1025 LEU A O 1
ATOM 7931 N N . GLU A 1 1026 ? -13.038 27.144 22.093 1.00 77.12 1026 GLU A N 1
ATOM 7932 C CA . GLU A 1 1026 ? -14.188 27.836 21.498 1.00 77.12 1026 GLU A CA 1
ATOM 7933 C C . GLU A 1 1026 ? -14.664 27.112 20.220 1.00 77.12 1026 GLU A C 1
ATOM 7935 O O . GLU A 1 1026 ? -13.927 26.334 19.617 1.00 77.12 1026 GLU A O 1
ATOM 7940 N N . GLY A 1 1027 ? -15.918 27.332 19.813 1.00 72.75 1027 GLY A N 1
ATOM 7941 C CA . GLY A 1 1027 ? -16.502 26.783 18.580 1.00 72.75 1027 GLY A CA 1
ATOM 7942 C C . GLY A 1 1027 ? -16.972 25.326 18.676 1.00 72.75 1027 GLY A C 1
ATOM 7943 O O . GLY A 1 1027 ? -18.028 25.001 18.139 1.00 72.75 1027 GLY A O 1
ATOM 7944 N N . ALA A 1 1028 ? -16.251 24.471 19.404 1.00 79.38 1028 ALA A N 1
ATOM 7945 C CA . ALA A 1 1028 ? -16.636 23.076 19.626 1.00 79.38 1028 ALA A CA 1
ATOM 7946 C C . ALA A 1 1028 ? -17.945 22.955 20.438 1.00 79.38 1028 ALA A C 1
ATOM 7948 O O . ALA A 1 1028 ? -18.075 23.557 21.508 1.00 79.38 1028 ALA A O 1
ATOM 7949 N N . GLU A 1 1029 ? -18.895 22.132 19.971 1.00 86.12 1029 GLU A N 1
ATOM 7950 C CA . GLU A 1 1029 ? -20.146 21.849 20.693 1.00 86.12 1029 GLU A CA 1
ATOM 7951 C C . GLU A 1 1029 ? -19.851 21.208 22.061 1.00 86.12 1029 GLU A C 1
ATOM 7953 O O . GLU A 1 1029 ? -19.045 20.281 22.166 1.00 86.12 1029 GLU A O 1
ATOM 7958 N N . LYS A 1 1030 ? -20.510 21.703 23.115 1.00 88.06 1030 LYS A N 1
ATOM 7959 C CA . LYS A 1 1030 ? -20.267 21.329 24.516 1.00 88.06 1030 LYS A CA 1
ATOM 7960 C C . LYS A 1 1030 ? -21.387 20.480 25.115 1.00 88.06 1030 LYS A C 1
ATOM 7962 O O . LYS A 1 1030 ? -22.528 20.488 24.648 1.00 88.06 1030 LYS A O 1
ATOM 7967 N N . LEU A 1 1031 ? -21.093 19.792 26.217 1.00 91.44 1031 LEU A N 1
ATOM 7968 C CA . LEU A 1 1031 ? -22.127 19.150 27.026 1.00 91.44 1031 LEU A CA 1
ATOM 7969 C C . LEU A 1 1031 ? -23.071 20.202 27.637 1.00 91.44 1031 LEU A C 1
ATOM 7971 O O . LEU A 1 1031 ? -22.658 21.222 28.180 1.00 91.44 1031 LEU A O 1
ATOM 7975 N N . ALA A 1 1032 ? -24.378 19.959 27.554 1.00 91.12 1032 ALA A N 1
ATOM 7976 C CA . ALA A 1 1032 ? -25.412 20.942 27.885 1.00 91.12 1032 ALA A CA 1
ATOM 7977 C C . ALA A 1 1032 ? -25.716 21.033 29.396 1.00 91.12 1032 ALA A C 1
ATOM 7979 O O . ALA A 1 1032 ? -26.572 21.816 29.823 1.00 91.12 1032 ALA A O 1
ATOM 7980 N N . HIS A 1 1033 ? -25.047 20.217 30.213 1.00 90.00 1033 HIS A N 1
ATOM 7981 C CA . HIS A 1 1033 ? -25.342 20.012 31.626 1.00 90.00 1033 HIS A CA 1
ATOM 7982 C C . HIS A 1 1033 ? -24.109 20.267 32.503 1.00 90.00 1033 HIS A C 1
ATOM 7984 O O . HIS A 1 1033 ? -22.998 19.864 32.172 1.00 90.00 1033 HIS A O 1
ATOM 7990 N N . ALA A 1 1034 ? -24.318 20.933 33.641 1.00 87.38 1034 ALA A N 1
ATOM 7991 C CA . ALA A 1 1034 ? -23.284 21.063 34.665 1.00 87.38 1034 ALA A CA 1
ATOM 7992 C C . ALA A 1 1034 ? -23.005 19.690 35.318 1.00 87.38 1034 ALA A C 1
ATOM 7994 O O . ALA A 1 1034 ? -23.938 18.884 35.418 1.00 87.38 1034 ALA A O 1
ATOM 7995 N N . PRO A 1 1035 ? -21.777 19.427 35.797 1.00 92.50 1035 PRO A N 1
ATOM 7996 C CA . PRO A 1 1035 ? -20.600 20.306 35.796 1.00 92.50 1035 PRO A CA 1
ATOM 7997 C C . PRO A 1 1035 ? -19.682 20.134 34.563 1.00 92.50 1035 PRO A C 1
ATOM 7999 O O . PRO A 1 1035 ? -18.463 20.240 34.677 1.00 92.50 1035 PRO A O 1
ATOM 8002 N N . PHE A 1 1036 ? -20.231 19.816 33.386 1.00 93.81 1036 PHE A N 1
ATOM 8003 C CA . PHE A 1 1036 ? -19.441 19.461 32.202 1.00 93.81 1036 PHE A CA 1
ATOM 8004 C C . PHE A 1 1036 ? -19.535 20.475 31.050 1.00 93.81 1036 PHE A C 1
ATOM 8006 O O . PHE A 1 1036 ? -19.145 20.146 29.932 1.00 93.81 1036 PHE A O 1
ATOM 8013 N N . ARG A 1 1037 ? -20.021 21.709 31.264 1.00 90.31 1037 ARG A N 1
ATOM 8014 C CA . ARG A 1 1037 ? -20.290 22.662 30.157 1.00 90.31 1037 ARG A CA 1
ATOM 8015 C C . ARG A 1 1037 ? -19.035 23.180 29.443 1.00 90.31 1037 ARG A C 1
ATOM 8017 O O . ARG A 1 1037 ? -19.126 23.712 28.342 1.00 90.31 1037 ARG A O 1
ATOM 8024 N N . TRP A 1 1038 ? -17.865 23.006 30.046 1.00 89.75 1038 TRP A N 1
ATOM 8025 C CA . TRP A 1 1038 ? -16.553 23.243 29.434 1.00 89.75 1038 TRP A CA 1
ATOM 8026 C C . TRP A 1 1038 ? -16.145 22.139 28.440 1.00 89.75 1038 TRP A C 1
ATOM 8028 O O . TRP A 1 1038 ? -15.359 22.394 27.520 1.00 89.75 1038 TRP A O 1
ATOM 8038 N N . ALA A 1 1039 ? -16.667 20.921 28.612 1.00 91.06 1039 ALA A N 1
ATOM 8039 C CA . ALA A 1 1039 ? -16.234 19.721 27.908 1.00 91.06 1039 ALA A CA 1
ATOM 8040 C C . ALA A 1 1039 ? -16.958 19.565 26.559 1.00 91.06 1039 ALA A C 1
ATOM 8042 O O . ALA A 1 1039 ? -18.182 19.737 26.502 1.00 91.06 1039 ALA A O 1
ATOM 8043 N N . PRO A 1 1040 ? -16.245 19.247 25.463 1.00 89.56 1040 PRO A N 1
ATOM 8044 C CA . PRO A 1 1040 ? -16.875 19.046 24.166 1.00 89.56 1040 PRO A CA 1
ATOM 8045 C C . PRO A 1 1040 ? -17.667 17.726 24.098 1.00 89.56 1040 PRO A C 1
ATOM 8047 O O . PRO A 1 1040 ? -17.398 16.776 24.829 1.00 89.56 1040 PRO A O 1
ATOM 8050 N N . ILE A 1 1041 ? -18.656 17.656 23.205 1.00 87.75 1041 ILE A N 1
ATOM 8051 C CA . ILE A 1 1041 ? -19.444 16.436 22.929 1.00 87.75 1041 ILE A CA 1
ATOM 8052 C C . ILE A 1 1041 ? -18.844 15.573 21.802 1.00 87.75 1041 ILE A C 1
ATOM 8054 O O . ILE A 1 1041 ? -19.353 14.503 21.478 1.00 87.75 1041 ILE A O 1
ATOM 8058 N N . SER A 1 1042 ? -17.750 16.037 21.200 1.00 83.25 1042 SER A N 1
ATOM 8059 C CA . SER A 1 1042 ? -16.938 15.304 20.233 1.00 83.25 1042 SER A CA 1
ATOM 8060 C C . SER A 1 1042 ? -15.463 15.527 20.547 1.00 83.25 1042 SER A C 1
ATOM 8062 O O . SER A 1 1042 ? -15.082 16.564 21.083 1.00 83.25 1042 SER A O 1
ATOM 8064 N N . LEU A 1 1043 ? -14.636 14.542 20.206 1.00 77.31 1043 LEU A N 1
ATOM 8065 C CA . LEU A 1 1043 ? -13.179 14.592 20.355 1.00 77.31 1043 LEU A CA 1
ATOM 8066 C C . LEU A 1 1043 ? -12.465 14.540 18.993 1.00 77.31 1043 LEU A C 1
ATOM 8068 O O . LEU A 1 1043 ? -11.247 14.626 18.954 1.00 77.31 1043 LEU A O 1
ATOM 8072 N N . ALA A 1 1044 ? -13.218 14.424 17.891 1.00 67.19 1044 ALA A N 1
ATOM 8073 C CA . ALA A 1 1044 ? -12.731 14.393 16.506 1.00 67.19 1044 ALA A CA 1
ATOM 8074 C C . ALA A 1 1044 ? -13.011 15.718 15.759 1.00 67.19 1044 ALA A C 1
ATOM 8076 O O . ALA A 1 1044 ? -13.198 15.737 14.545 1.00 67.19 1044 ALA A O 1
ATOM 8077 N N . ASP A 1 1045 ? -13.123 16.825 16.497 1.00 68.81 1045 ASP A N 1
ATOM 8078 C CA . ASP A 1 1045 ? -13.286 18.167 15.931 1.00 68.81 1045 ASP A CA 1
ATOM 8079 C C . ASP A 1 1045 ? -11.906 18.777 15.586 1.00 68.81 1045 ASP A C 1
ATOM 8081 O O . ASP A 1 1045 ? -11.004 18.674 16.422 1.00 68.81 1045 ASP A O 1
ATOM 8085 N N . PRO A 1 1046 ? -11.715 19.445 14.427 1.00 62.16 1046 PRO A N 1
ATOM 8086 C CA . PRO A 1 1046 ? -10.400 19.923 13.973 1.00 62.16 1046 PRO A CA 1
ATOM 8087 C C . PRO A 1 1046 ? -9.633 20.830 14.946 1.00 62.16 1046 PRO A C 1
ATOM 8089 O O . PRO A 1 1046 ? -8.404 20.895 14.887 1.00 62.16 1046 PRO A O 1
ATOM 8092 N N . PHE A 1 1047 ? -10.317 21.533 15.853 1.00 65.88 1047 PHE A N 1
ATOM 8093 C CA . PHE A 1 1047 ? -9.673 22.402 16.841 1.00 65.88 1047 PHE A CA 1
ATOM 8094 C C . PHE A 1 1047 ? -9.154 21.619 18.060 1.00 65.88 1047 PHE A C 1
ATOM 8096 O O . PHE A 1 1047 ? -8.253 22.079 18.767 1.00 65.88 1047 PHE A O 1
ATOM 8103 N N . SER A 1 1048 ? -9.668 20.406 18.280 1.00 72.81 1048 SER A N 1
ATOM 8104 C CA . SER A 1 1048 ? -9.404 19.571 19.459 1.00 72.81 1048 SER A CA 1
ATOM 8105 C C . SER A 1 1048 ? -7.938 19.148 19.599 1.00 72.81 1048 SER A C 1
ATOM 8107 O O . SER A 1 1048 ? -7.385 19.226 20.697 1.00 72.81 1048 SER A O 1
ATOM 8109 N N . ARG A 1 1049 ? -7.263 18.774 18.501 1.00 73.31 1049 ARG A N 1
ATOM 8110 C CA . ARG A 1 1049 ? -5.860 18.301 18.523 1.00 73.31 1049 ARG A CA 1
ATOM 8111 C C . ARG A 1 1049 ? -4.904 19.301 19.177 1.00 73.31 1049 ARG A C 1
ATOM 8113 O O . ARG A 1 1049 ? -4.060 18.919 19.988 1.00 73.31 1049 ARG A O 1
ATOM 8120 N N . ALA A 1 1050 ? -5.059 20.586 18.856 1.00 72.69 1050 ALA A N 1
ATOM 8121 C CA . ALA A 1 1050 ? -4.211 21.656 19.376 1.00 72.69 1050 ALA A CA 1
ATOM 8122 C C . ALA A 1 1050 ? -4.434 21.899 20.884 1.00 72.69 1050 ALA A C 1
ATOM 8124 O O . ALA A 1 1050 ? -3.502 22.259 21.599 1.00 72.69 1050 ALA A O 1
ATOM 8125 N N . ALA A 1 1051 ? -5.645 21.646 21.388 1.00 77.00 1051 ALA A N 1
ATOM 8126 C CA . ALA A 1 1051 ? -5.968 21.720 22.813 1.00 77.00 1051 ALA A CA 1
ATOM 8127 C C . ALA A 1 1051 ? -5.463 20.510 23.624 1.00 77.00 1051 ALA A C 1
ATOM 8129 O O . ALA A 1 1051 ? -5.303 20.615 24.839 1.00 77.00 1051 ALA A O 1
ATOM 8130 N N . TYR A 1 1052 ? -5.185 19.374 22.977 1.00 79.00 1052 TYR A N 1
ATOM 8131 C CA . TYR A 1 1052 ? -4.606 18.191 23.630 1.00 79.00 1052 TYR A CA 1
ATOM 8132 C C . TYR A 1 1052 ? -3.070 18.162 23.596 1.00 79.00 1052 TYR A C 1
ATOM 8134 O O . TYR A 1 1052 ? -2.449 17.483 24.414 1.00 79.00 1052 TYR A O 1
ATOM 8142 N N . SER A 1 1053 ? -2.449 18.875 22.653 1.00 74.81 1053 SER A N 1
ATOM 8143 C CA . SER A 1 1053 ? -1.002 18.854 22.410 1.00 74.81 1053 SER A CA 1
ATOM 8144 C C . SER A 1 1053 ? -0.270 19.991 23.132 1.00 74.81 1053 SER A C 1
ATOM 8146 O O . SER A 1 1053 ? -0.641 21.154 23.003 1.00 74.81 1053 SER A O 1
ATOM 8148 N N . GLY A 1 1054 ? 0.801 19.679 23.868 1.00 70.88 1054 GLY A N 1
ATOM 8149 C CA . GLY A 1 1054 ? 1.615 20.672 24.585 1.00 70.88 1054 GLY A CA 1
ATOM 8150 C C . GLY A 1 1054 ? 0.997 21.218 25.880 1.00 70.88 1054 GLY A C 1
ATOM 8151 O O . GLY A 1 1054 ? 1.554 22.147 26.467 1.00 70.88 1054 GLY A O 1
ATOM 8152 N N . TRP A 1 1055 ? -0.123 20.650 26.337 1.00 76.69 1055 TRP A N 1
ATOM 8153 C CA . TRP A 1 1055 ? -0.797 21.009 27.588 1.00 76.69 1055 TRP A CA 1
ATOM 8154 C C . TRP A 1 1055 ? -0.630 19.910 28.645 1.00 76.69 1055 TRP A C 1
ATOM 8156 O O . TRP A 1 1055 ? -0.653 18.730 28.289 1.00 76.69 1055 TRP A O 1
ATOM 8166 N N . PRO A 1 1056 ? -0.491 20.263 29.937 1.00 78.62 1056 PRO A N 1
ATOM 8167 C CA . PRO A 1 1056 ? -0.526 19.282 31.013 1.00 78.62 1056 PRO A CA 1
ATOM 8168 C C . PRO A 1 1056 ? -1.934 18.682 31.153 1.00 78.62 1056 PRO A C 1
ATOM 8170 O O . PRO A 1 1056 ? -2.935 19.375 30.955 1.00 78.62 1056 PRO A O 1
ATOM 8173 N N . ASP A 1 1057 ? -2.008 17.409 31.548 1.00 83.56 1057 ASP A N 1
ATOM 8174 C CA . ASP A 1 1057 ? -3.246 16.818 32.063 1.00 83.56 1057 ASP A CA 1
ATOM 8175 C C . ASP A 1 1057 ? -3.573 17.439 33.441 1.00 83.56 1057 ASP A C 1
ATOM 8177 O O . ASP A 1 1057 ? -2.687 17.649 34.273 1.00 83.56 1057 ASP A O 1
ATOM 8181 N N . THR A 1 1058 ? -4.854 17.686 33.706 1.00 87.12 1058 THR A N 1
ATOM 8182 C CA . THR A 1 1058 ? -5.408 18.117 34.996 1.00 87.12 1058 THR A CA 1
ATOM 8183 C C . THR A 1 1058 ? -6.648 17.291 35.364 1.00 87.12 1058 THR A C 1
ATOM 8185 O O . THR A 1 1058 ? -7.103 16.461 34.580 1.00 87.12 1058 THR A O 1
ATOM 8188 N N . ILE A 1 1059 ? -7.179 17.459 36.577 1.00 91.75 1059 ILE A N 1
ATOM 8189 C CA . ILE A 1 1059 ? -8.211 16.577 37.142 1.00 91.75 1059 ILE A CA 1
ATOM 8190 C C . ILE A 1 1059 ? -9.627 17.024 36.749 1.00 91.75 1059 ILE A C 1
ATOM 8192 O O . ILE A 1 1059 ? -9.994 18.187 36.913 1.00 91.75 1059 ILE A O 1
ATOM 8196 N N . CYS A 1 1060 ? -10.439 16.060 36.319 1.00 94.00 1060 CYS A N 1
ATOM 8197 C CA . CYS A 1 1060 ? -11.895 16.128 36.258 1.00 94.00 1060 CYS A CA 1
ATOM 8198 C C . CYS A 1 1060 ? -12.529 15.144 37.260 1.00 94.00 1060 CYS A C 1
ATOM 8200 O O . CYS A 1 1060 ? -12.061 14.009 37.396 1.00 94.00 1060 CYS A O 1
ATOM 8202 N N . ASP A 1 1061 ? -13.587 15.576 37.951 1.00 94.62 1061 ASP A N 1
ATOM 8203 C CA . ASP A 1 1061 ? -14.378 14.779 38.899 1.00 94.62 1061 ASP A CA 1
ATOM 8204 C C . ASP A 1 1061 ? -15.883 15.151 38.852 1.00 94.62 1061 ASP A C 1
ATOM 8206 O O . ASP A 1 1061 ? -16.340 15.835 37.931 1.00 94.62 1061 ASP A O 1
ATOM 8210 N N . GLU A 1 1062 ? -16.689 14.691 39.819 1.00 92.94 1062 GLU A N 1
ATOM 8211 C CA . GLU A 1 1062 ? -18.124 15.008 39.923 1.00 92.94 1062 GLU A CA 1
ATOM 8212 C C . GLU A 1 1062 ? -18.458 16.480 40.259 1.00 92.94 1062 GLU A C 1
ATOM 8214 O O . GLU A 1 1062 ? -19.624 16.819 40.503 1.00 92.94 1062 GLU A O 1
ATOM 8219 N N . HIS A 1 1063 ? -17.464 17.366 40.308 1.00 90.94 1063 HIS A N 1
ATOM 8220 C CA . HIS A 1 1063 ? -17.614 18.795 40.558 1.00 90.94 1063 HIS A CA 1
ATOM 8221 C C . HIS A 1 1063 ? -17.197 19.678 39.385 1.00 90.94 1063 HIS A C 1
ATOM 8223 O O . HIS A 1 1063 ? -17.749 20.775 39.286 1.00 90.94 1063 HIS A O 1
ATOM 8229 N N . GLY A 1 1064 ? -16.310 19.221 38.496 1.00 92.56 1064 GLY A N 1
ATOM 8230 C CA . GLY A 1 1064 ? -15.939 19.958 37.285 1.00 92.56 1064 GLY A CA 1
ATOM 8231 C C . GLY A 1 1064 ? -14.583 19.574 36.691 1.00 92.56 1064 GLY A C 1
ATOM 8232 O O . GLY A 1 1064 ? -14.094 18.461 36.885 1.00 92.56 1064 GLY A O 1
ATOM 8233 N N . LEU A 1 1065 ? -13.979 20.511 35.954 1.00 94.81 1065 LEU A N 1
ATOM 8234 C CA . LEU A 1 1065 ? -12.558 20.497 35.577 1.00 94.81 1065 LEU A CA 1
ATOM 8235 C C . LEU A 1 1065 ? -11.779 21.439 36.495 1.00 94.81 1065 LEU A C 1
ATOM 8237 O O . LEU A 1 1065 ? -12.135 22.610 36.621 1.00 94.81 1065 LEU A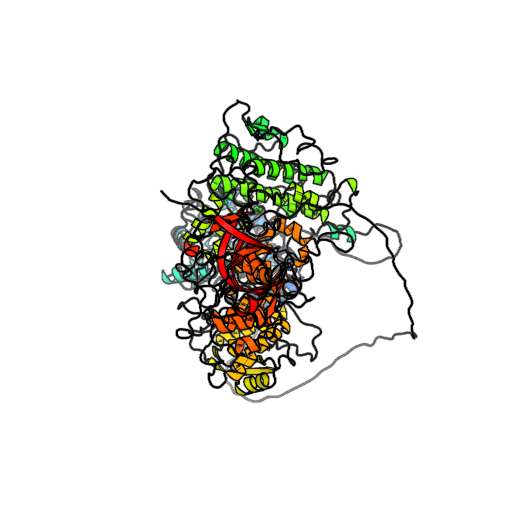 O 1
ATOM 8241 N N . HIS A 1 1066 ? -10.693 20.963 37.090 1.00 92.94 1066 HIS A N 1
ATOM 8242 C CA . HIS A 1 1066 ? -9.862 21.751 37.996 1.00 92.94 1066 HIS A CA 1
ATOM 8243 C C . HIS A 1 1066 ? -8.666 22.340 37.235 1.00 92.94 1066 HIS A C 1
ATOM 8245 O O . HIS A 1 1066 ? -7.944 21.598 36.579 1.00 92.94 1066 HIS A O 1
ATOM 8251 N N . VAL A 1 1067 ? -8.422 23.652 37.310 1.00 90.25 1067 VAL A N 1
ATOM 8252 C CA . VAL A 1 1067 ? -7.290 24.334 36.633 1.00 90.25 1067 VAL A CA 1
ATOM 8253 C C . VAL A 1 1067 ? -6.583 25.322 37.567 1.00 90.25 1067 VAL A C 1
ATOM 8255 O O . VAL A 1 1067 ? -7.174 25.782 38.547 1.00 90.25 1067 VAL A O 1
ATOM 8258 N N . GLN A 1 1068 ? -5.321 25.662 37.278 1.00 88.88 1068 GLN A N 1
ATOM 8259 C CA . GLN A 1 1068 ? -4.541 26.650 38.042 1.00 88.88 1068 GLN A CA 1
ATOM 8260 C C . GLN A 1 1068 ? -3.981 27.728 37.116 1.00 88.88 1068 GLN A C 1
ATOM 8262 O O . GLN A 1 1068 ? -3.005 27.505 36.401 1.00 88.88 1068 GLN A O 1
ATOM 8267 N N . HIS A 1 1069 ? -4.640 28.886 37.103 1.00 87.75 1069 HIS A N 1
ATOM 8268 C CA . HIS A 1 1069 ? -4.379 29.966 36.154 1.00 87.75 1069 HIS A CA 1
ATOM 8269 C C . HIS A 1 1069 ? -4.551 31.344 36.795 1.00 87.75 1069 HIS A C 1
ATOM 8271 O O . HIS A 1 1069 ? -5.419 31.559 37.649 1.00 87.75 1069 HIS A O 1
ATOM 8277 N N . SER A 1 1070 ? -3.754 32.293 36.305 1.00 88.12 1070 SER A N 1
ATOM 8278 C CA . SER A 1 1070 ? -3.892 33.720 36.590 1.00 88.12 1070 SER A CA 1
ATOM 8279 C C . SER A 1 1070 ? -5.139 34.300 35.920 1.00 88.12 1070 SER A C 1
ATOM 8281 O O . SER A 1 1070 ? -5.785 33.668 35.077 1.00 88.12 1070 SER A O 1
ATOM 8283 N N . GLY A 1 1071 ? -5.499 35.521 36.304 1.00 89.06 1071 GLY A N 1
ATOM 8284 C CA . GLY A 1 1071 ? -6.682 36.168 35.760 1.00 89.06 1071 GLY A CA 1
ATOM 8285 C C . GLY A 1 1071 ? -7.005 37.497 36.422 1.00 89.06 1071 GLY A C 1
ATOM 8286 O O . GLY A 1 1071 ? -6.151 38.119 37.053 1.00 89.06 1071 GLY A O 1
ATOM 8287 N N . PHE A 1 1072 ? -8.263 37.913 36.312 1.00 88.38 1072 PHE A N 1
ATOM 8288 C CA . PHE A 1 1072 ? -8.779 39.145 36.901 1.00 88.38 1072 PHE A CA 1
ATOM 8289 C C . PHE A 1 1072 ? -10.215 38.945 37.387 1.00 88.38 1072 PHE A C 1
ATOM 8291 O O . PHE A 1 1072 ? -11.068 38.489 36.626 1.00 88.38 1072 PHE A O 1
ATOM 8298 N N . LEU A 1 1073 ? -10.503 39.314 38.634 1.00 87.81 1073 LEU A N 1
ATOM 8299 C CA . LEU A 1 1073 ? -11.869 39.434 39.143 1.00 87.81 1073 LEU A CA 1
ATOM 8300 C C . LEU A 1 1073 ? -12.450 40.772 38.672 1.00 87.81 1073 LEU A C 1
ATOM 8302 O O . LEU A 1 1073 ? -11.807 41.796 38.887 1.00 87.81 1073 LEU A O 1
ATOM 8306 N N . LEU A 1 1074 ? -13.635 40.781 38.060 1.00 85.62 1074 LEU A N 1
ATOM 8307 C CA . LEU A 1 1074 ? -14.251 41.999 37.521 1.00 85.62 1074 LEU A CA 1
ATOM 8308 C C . LEU A 1 1074 ? -15.211 42.652 38.522 1.00 85.62 1074 LEU A C 1
ATOM 8310 O O . LEU A 1 1074 ? -15.954 41.970 39.233 1.00 85.62 1074 LEU A O 1
ATOM 8314 N N . GLU A 1 1075 ? -15.223 43.982 38.537 1.00 79.19 1075 GLU A N 1
ATOM 8315 C CA . GLU A 1 1075 ? -16.067 44.804 39.409 1.00 79.19 1075 GLU A CA 1
ATOM 8316 C C . GLU A 1 1075 ? -17.280 45.345 38.620 1.00 79.19 1075 GLU A C 1
ATOM 8318 O O . GLU A 1 1075 ? -17.134 45.821 37.496 1.00 79.19 1075 GLU A O 1
ATOM 8323 N N . ASP A 1 1076 ? -18.491 45.203 39.181 1.00 62.97 1076 ASP A N 1
ATOM 8324 C CA . ASP A 1 1076 ? -19.797 45.638 38.629 1.00 62.97 1076 ASP A CA 1
ATOM 8325 C C . ASP A 1 1076 ? -20.111 45.281 37.152 1.00 62.97 1076 ASP A C 1
ATOM 8327 O O . ASP A 1 1076 ? -20.926 45.919 36.481 1.00 62.97 1076 ASP A O 1
ATOM 8331 N N . ALA A 1 1077 ? -19.542 44.182 36.648 1.00 56.69 1077 ALA A N 1
ATOM 8332 C CA . ALA A 1 1077 ? -19.740 43.681 35.285 1.00 56.69 1077 ALA A CA 1
ATOM 8333 C C . ALA A 1 1077 ? -21.114 43.003 35.043 1.00 56.69 1077 ALA A C 1
ATOM 8335 O O . ALA A 1 1077 ? -21.187 41.829 34.679 1.00 56.69 1077 ALA A O 1
ATOM 8336 N N . GLY A 1 1078 ? -22.219 43.740 35.213 1.00 55.16 1078 GLY A N 1
ATOM 8337 C CA . GLY A 1 1078 ? -23.585 43.241 34.965 1.00 55.16 1078 GLY A CA 1
ATOM 8338 C C . GLY A 1 1078 ? -23.875 42.871 33.500 1.00 55.16 1078 GLY A C 1
ATOM 8339 O O . GLY A 1 1078 ? -24.694 41.995 33.236 1.00 55.16 1078 GLY A O 1
ATOM 8340 N N . THR A 1 1079 ? -23.172 43.502 32.556 1.00 61.59 1079 THR A N 1
ATOM 8341 C CA . THR A 1 1079 ? -23.100 43.136 31.130 1.00 61.59 1079 THR A CA 1
ATOM 8342 C C . THR A 1 1079 ? -21.718 43.510 30.602 1.00 61.59 1079 THR A C 1
ATOM 8344 O O . THR A 1 1079 ? -21.286 44.644 30.817 1.00 61.59 1079 THR A O 1
ATOM 8347 N N . LEU A 1 1080 ? -21.039 42.610 29.886 1.00 68.38 1080 LEU A N 1
ATOM 8348 C CA . LEU A 1 1080 ? -19.765 42.925 29.231 1.00 68.38 1080 LEU A CA 1
ATOM 8349 C C . LEU A 1 1080 ? -19.987 43.465 27.806 1.00 68.38 1080 LEU A C 1
ATOM 8351 O O . LEU A 1 1080 ? -20.832 42.936 27.085 1.00 68.38 1080 LEU A O 1
ATOM 8355 N N . PRO A 1 1081 ? -19.238 44.494 27.372 1.00 70.12 1081 PRO A N 1
ATOM 8356 C CA . PRO A 1 1081 ? -19.252 44.978 25.997 1.00 70.12 1081 PRO A CA 1
ATOM 8357 C C . PRO A 1 1081 ? -18.289 44.174 25.106 1.00 70.12 1081 PRO A C 1
ATOM 8359 O O . PRO A 1 1081 ? -17.290 43.633 25.576 1.00 70.12 1081 PRO A O 1
ATOM 8362 N N . ASN A 1 1082 ? -18.518 44.206 23.791 1.00 68.38 1082 ASN A N 1
ATOM 8363 C CA . ASN A 1 1082 ? -17.687 43.540 22.773 1.00 68.38 1082 ASN A CA 1
ATOM 8364 C C . ASN A 1 1082 ? -16.277 44.149 22.566 1.00 68.38 1082 ASN A C 1
ATOM 8366 O O . ASN A 1 1082 ? -15.617 43.811 21.591 1.00 68.38 1082 ASN A O 1
ATOM 8370 N N . HIS A 1 1083 ? -15.818 45.068 23.418 1.00 77.25 1083 HIS A N 1
ATOM 8371 C CA . HIS A 1 1083 ? -14.436 45.573 23.462 1.00 77.25 1083 HIS A CA 1
ATOM 8372 C C . HIS A 1 1083 ? -14.263 46.399 24.738 1.00 77.25 1083 HIS A C 1
ATOM 8374 O O . HIS A 1 1083 ? -15.015 47.358 24.944 1.00 77.25 1083 HIS A O 1
ATOM 8380 N N . PHE A 1 1084 ? -13.291 46.069 25.591 1.00 80.50 1084 PHE A N 1
ATOM 8381 C CA . PHE A 1 1084 ? -12.997 46.894 26.768 1.00 80.50 1084 PHE A CA 1
ATOM 8382 C C . PHE A 1 1084 ? -11.529 46.899 27.181 1.00 80.50 1084 PHE A C 1
ATOM 8384 O O . PHE A 1 1084 ? -10.782 45.939 26.994 1.00 80.50 1084 PHE A O 1
ATOM 8391 N N . ARG A 1 1085 ? -11.141 48.007 27.808 1.00 85.12 1085 ARG A N 1
ATOM 8392 C CA . ARG A 1 1085 ? -9.858 48.210 28.470 1.00 85.12 1085 ARG A CA 1
ATOM 8393 C C . ARG A 1 1085 ? -9.998 47.830 29.942 1.00 85.12 1085 ARG A C 1
ATOM 8395 O O . ARG A 1 1085 ? -10.848 48.377 30.644 1.00 85.12 1085 ARG A O 1
ATOM 8402 N N . LEU A 1 1086 ? -9.167 46.901 30.399 1.00 86.06 1086 LEU A N 1
ATOM 8403 C CA . LEU A 1 1086 ? -9.154 46.434 31.781 1.00 86.06 1086 LEU A CA 1
ATOM 8404 C C . LEU A 1 1086 ? -8.155 47.255 32.603 1.00 86.06 1086 LEU A C 1
ATOM 8406 O O . LEU A 1 1086 ? -6.983 47.371 32.229 1.00 86.06 1086 LEU A O 1
ATOM 8410 N N . VAL A 1 1087 ? -8.613 47.811 33.722 1.00 86.44 1087 VAL A N 1
ATOM 8411 C CA . VAL A 1 1087 ? -7.819 48.673 34.611 1.00 86.44 1087 VAL A CA 1
ATOM 8412 C C . VAL A 1 1087 ? -7.903 48.215 36.066 1.00 86.44 1087 VAL A C 1
ATOM 8414 O O . VAL A 1 1087 ? -8.804 47.465 36.443 1.00 86.44 1087 VAL A O 1
ATOM 8417 N N . SER A 1 1088 ? -6.973 48.681 36.895 1.00 85.19 1088 SER A N 1
ATOM 8418 C CA . SER A 1 1088 ? -7.016 48.488 38.345 1.00 85.19 1088 SER A CA 1
ATOM 8419 C C . SER A 1 1088 ? -8.233 49.180 38.995 1.00 85.19 1088 SER A C 1
ATOM 8421 O O . SER A 1 1088 ? -8.804 50.108 38.412 1.00 85.19 1088 SER A O 1
ATOM 8423 N N . PRO A 1 1089 ? -8.647 48.792 40.218 1.00 82.88 1089 PRO A N 1
ATOM 8424 C CA . PRO A 1 1089 ? -9.815 49.389 40.884 1.00 82.88 1089 PRO A CA 1
ATOM 8425 C C . PRO A 1 1089 ? -9.693 50.906 41.118 1.00 82.88 1089 PRO A C 1
ATOM 8427 O O . PRO A 1 1089 ? -10.680 51.632 41.090 1.00 82.88 1089 PRO A O 1
ATOM 8430 N N . ASP A 1 1090 ? -8.467 51.410 41.275 1.00 84.00 1090 ASP A N 1
ATOM 8431 C CA . ASP A 1 1090 ? -8.128 52.837 41.391 1.00 84.00 1090 ASP A CA 1
ATOM 8432 C C . ASP A 1 1090 ? -7.835 53.530 40.039 1.00 84.00 1090 ASP A C 1
ATOM 8434 O O . ASP A 1 1090 ? -7.486 54.710 40.017 1.00 84.00 1090 ASP A O 1
ATOM 8438 N N . ALA A 1 1091 ? -7.945 52.800 38.922 1.00 79.56 1091 ALA A N 1
ATOM 8439 C CA . ALA A 1 1091 ? -7.581 53.199 37.559 1.00 79.56 1091 ALA A CA 1
ATOM 8440 C C . ALA A 1 1091 ? -6.128 53.693 37.361 1.00 79.56 1091 ALA A C 1
ATOM 8442 O O . ALA A 1 1091 ? -5.834 54.331 36.347 1.00 79.56 1091 ALA A O 1
ATOM 8443 N N . SER A 1 1092 ? -5.204 53.398 38.284 1.00 80.69 1092 SER A N 1
ATOM 8444 C CA . SER A 1 1092 ? -3.793 53.799 38.159 1.00 80.69 1092 SER A CA 1
ATOM 8445 C C . SER A 1 1092 ? -2.979 52.934 37.188 1.00 80.69 1092 SER A C 1
ATOM 8447 O O . SER A 1 1092 ? -1.967 53.399 36.660 1.00 80.69 1092 SER A O 1
ATOM 8449 N N . VAL A 1 1093 ? -3.424 51.702 36.911 1.00 81.38 1093 VAL A N 1
ATOM 8450 C CA . VAL A 1 1093 ? -2.769 50.747 36.005 1.00 81.38 1093 VAL A CA 1
ATOM 8451 C C . VAL A 1 1093 ? -3.757 50.264 34.944 1.00 81.38 1093 VAL A C 1
ATOM 8453 O O . VAL A 1 1093 ? -4.874 49.860 35.260 1.00 81.38 1093 VAL A O 1
ATOM 8456 N N . VAL A 1 1094 ? -3.327 50.252 33.680 1.00 83.38 1094 VAL A N 1
ATOM 8457 C CA . VAL A 1 1094 ? -4.019 49.548 32.589 1.00 83.38 1094 VAL A CA 1
ATOM 8458 C C . VAL A 1 1094 ? -3.378 48.172 32.442 1.00 83.38 1094 VAL A C 1
ATOM 8460 O O . VAL A 1 1094 ? -2.187 48.088 32.159 1.00 83.38 1094 VAL A O 1
ATOM 8463 N N . TYR A 1 1095 ? -4.146 47.099 32.625 1.00 84.94 1095 TYR A N 1
ATOM 8464 C CA . TYR A 1 1095 ? -3.628 45.731 32.514 1.00 84.94 1095 TYR A CA 1
ATOM 8465 C C . TYR A 1 1095 ? -3.614 45.220 31.072 1.00 84.94 1095 TYR A C 1
ATOM 8467 O O . TYR A 1 1095 ? -2.719 44.471 30.687 1.00 84.94 1095 TYR A O 1
ATOM 8475 N N . GLY A 1 1096 ? -4.602 45.615 30.270 1.00 85.88 1096 GLY A N 1
ATOM 8476 C CA . GLY A 1 1096 ? -4.765 45.117 28.910 1.00 85.88 1096 GLY A CA 1
ATOM 8477 C C . GLY A 1 1096 ? -6.046 45.603 28.247 1.00 85.88 1096 GLY A C 1
ATOM 8478 O O . GLY A 1 1096 ? -6.830 46.359 28.826 1.00 85.88 1096 GLY A O 1
ATOM 8479 N N . VAL A 1 1097 ? -6.263 45.129 27.028 1.00 83.94 1097 VAL A N 1
ATOM 8480 C CA . VAL A 1 1097 ? -7.519 45.261 26.283 1.00 83.94 1097 VAL A CA 1
ATOM 8481 C C . VAL A 1 1097 ? -8.038 43.856 25.997 1.00 83.94 1097 VAL A C 1
ATOM 8483 O O . VAL A 1 1097 ? -7.274 43.021 25.515 1.00 83.94 1097 VAL A O 1
ATOM 8486 N N . LEU A 1 1098 ? -9.310 43.588 26.300 1.00 83.00 1098 LEU A N 1
ATOM 8487 C CA . LEU A 1 1098 ? -9.984 42.352 25.907 1.00 83.00 1098 LEU A CA 1
ATOM 8488 C C . LEU A 1 1098 ? -10.799 42.599 24.636 1.00 83.00 1098 LEU A C 1
ATOM 8490 O O . LEU A 1 1098 ? -11.731 43.409 24.626 1.00 83.00 1098 LEU A O 1
ATOM 8494 N N . GLN A 1 1099 ? -10.461 41.855 23.588 1.00 80.19 1099 GLN A N 1
ATOM 8495 C CA . GLN A 1 1099 ? -11.268 41.698 22.383 1.00 80.19 1099 GLN A CA 1
ATOM 8496 C C . GLN A 1 1099 ? -11.969 40.335 22.413 1.00 80.19 1099 GLN A C 1
ATOM 8498 O O . GLN A 1 1099 ? -11.351 39.352 22.819 1.00 80.19 1099 GLN A O 1
ATOM 8503 N N . PRO A 1 1100 ? -13.240 40.232 22.003 1.00 72.44 1100 PRO A N 1
ATOM 8504 C CA . PRO A 1 1100 ? -13.915 38.953 21.861 1.00 72.44 1100 PRO A CA 1
ATOM 8505 C C . PRO A 1 1100 ? -13.367 38.214 20.631 1.00 72.44 1100 PRO A C 1
ATOM 8507 O O . PRO A 1 1100 ? -13.055 38.832 19.613 1.00 72.44 1100 PRO A O 1
ATOM 8510 N N . SER A 1 1101 ? -13.262 36.893 20.715 1.00 69.56 1101 SER A N 1
ATOM 8511 C CA . SER A 1 1101 ? -12.826 36.026 19.607 1.00 69.56 1101 SER A CA 1
ATOM 8512 C C . SER A 1 1101 ? -13.960 35.704 18.621 1.00 69.56 1101 SER A C 1
ATOM 8514 O O . SER A 1 1101 ? -13.707 35.341 17.473 1.00 69.56 1101 SER A O 1
ATOM 8516 N N . SER A 1 1102 ? -15.214 35.930 19.023 1.00 63.28 1102 SER A N 1
ATOM 8517 C CA . SER A 1 1102 ? -16.411 35.854 18.180 1.00 63.28 1102 SER A CA 1
ATOM 8518 C C . SER A 1 1102 ? -17.429 36.944 18.559 1.00 63.28 1102 SER A C 1
ATOM 8520 O O . SER A 1 1102 ? -17.427 37.448 19.680 1.00 63.28 1102 SER A O 1
ATOM 8522 N N . GLU A 1 1103 ? -18.354 37.316 17.662 1.00 48.56 1103 GLU A N 1
ATOM 8523 C CA . GLU A 1 1103 ? -19.378 38.351 17.950 1.00 48.56 1103 GLU A CA 1
ATOM 8524 C C . GLU A 1 1103 ? -20.334 37.981 19.115 1.00 48.56 1103 GLU A C 1
ATOM 8526 O O . GLU A 1 1103 ? -21.088 38.826 19.606 1.00 48.56 1103 GLU A O 1
ATOM 8531 N N . ALA A 1 1104 ? -20.292 36.725 19.579 1.00 49.00 1104 ALA A N 1
ATOM 8532 C CA . ALA A 1 1104 ? -21.243 36.108 20.502 1.00 49.00 1104 ALA A CA 1
ATOM 8533 C C . ALA A 1 1104 ? -21.111 36.526 21.980 1.00 49.00 1104 ALA A C 1
ATOM 8535 O O . ALA A 1 1104 ? -22.053 36.306 22.746 1.00 49.00 1104 ALA A O 1
ATOM 8536 N N . LEU A 1 1105 ? -20.014 37.179 22.393 1.00 51.22 1105 LEU A N 1
ATOM 8537 C CA . LEU A 1 1105 ? -19.840 37.668 23.778 1.00 51.22 1105 LEU A CA 1
ATOM 8538 C C . LEU A 1 1105 ? -20.946 38.670 24.202 1.00 51.22 1105 LEU A C 1
ATOM 8540 O O . LEU A 1 1105 ? -21.174 38.895 25.387 1.00 51.22 1105 LEU A O 1
ATOM 8544 N N . CYS A 1 1106 ? -21.684 39.221 23.232 1.00 41.81 1106 CYS A N 1
ATOM 8545 C CA . CYS A 1 1106 ? -22.731 40.225 23.419 1.00 41.81 1106 CYS A CA 1
ATOM 8546 C C . CYS A 1 1106 ? -24.073 39.705 23.983 1.00 41.81 1106 CYS A C 1
ATOM 8548 O O . CYS A 1 1106 ? -24.951 40.518 24.270 1.00 41.81 1106 CYS A O 1
ATOM 8550 N N . VAL A 1 1107 ? -24.296 38.383 24.084 1.00 43.50 1107 VAL A N 1
ATOM 8551 C CA . VAL A 1 1107 ? -25.659 37.823 24.285 1.00 43.50 1107 VAL A CA 1
ATOM 8552 C C . VAL A 1 1107 ? -25.784 36.823 25.446 1.00 43.50 1107 VAL A C 1
ATOM 8554 O O . VAL A 1 1107 ? -26.697 36.000 25.469 1.00 43.50 1107 VAL A O 1
ATOM 8557 N N . VAL A 1 1108 ? -24.933 36.915 26.474 1.00 48.19 1108 VAL A N 1
ATOM 8558 C CA . VAL A 1 1108 ? -25.207 36.223 27.749 1.00 48.19 1108 VAL A CA 1
ATOM 8559 C C . VAL A 1 1108 ? -26.028 37.131 28.661 1.00 48.19 1108 VAL A C 1
ATOM 8561 O O . VAL A 1 1108 ? -25.508 38.056 29.283 1.00 48.19 1108 VAL A O 1
ATOM 8564 N N . THR A 1 1109 ? -27.332 36.865 28.757 1.00 48.50 1109 THR A N 1
ATOM 8565 C CA . THR A 1 1109 ? -28.225 37.542 29.712 1.00 48.50 1109 THR A CA 1
ATOM 8566 C C . THR A 1 1109 ? -27.991 36.992 31.124 1.00 48.50 1109 THR A C 1
ATOM 8568 O O . THR A 1 1109 ? -28.720 36.125 31.601 1.00 48.50 1109 THR A O 1
ATOM 8571 N N . LEU A 1 1110 ? -26.926 37.464 31.771 1.00 56.91 1110 LEU A N 1
ATOM 8572 C CA . LEU A 1 1110 ? -26.552 37.079 33.133 1.00 56.91 1110 LEU A CA 1
ATOM 8573 C C . LEU A 1 1110 ? -27.597 37.546 34.158 1.00 56.91 1110 LEU A C 1
ATOM 8575 O O . LEU A 1 1110 ? -28.194 38.615 34.018 1.00 56.91 1110 LEU A O 1
ATOM 8579 N N . GLU A 1 1111 ? -27.785 36.771 35.229 1.00 58.34 1111 GLU A N 1
ATOM 8580 C CA . GLU A 1 1111 ? -28.623 37.197 36.353 1.00 58.34 1111 GLU A CA 1
ATOM 8581 C C . GLU A 1 1111 ? -28.014 38.420 37.056 1.00 58.34 1111 GLU A C 1
ATOM 8583 O O . GLU A 1 1111 ? -26.793 38.507 37.237 1.00 58.34 1111 GLU A O 1
ATOM 8588 N N . LEU A 1 1112 ? -28.870 39.354 37.488 1.00 55.28 1112 LEU A N 1
ATOM 8589 C CA . LEU A 1 1112 ? -28.448 40.598 38.134 1.00 55.28 1112 LEU A CA 1
ATOM 8590 C C . LEU A 1 1112 ? -27.598 40.309 39.385 1.00 55.28 1112 LEU A C 1
ATOM 8592 O O . LEU A 1 1112 ? -28.032 39.599 40.291 1.00 55.28 1112 LEU A O 1
ATOM 8596 N N . GLY A 1 1113 ? -26.393 40.879 39.448 1.00 61.34 1113 GLY A N 1
ATOM 8597 C CA . GLY A 1 1113 ? -25.442 40.616 40.535 1.00 61.34 1113 GLY A CA 1
ATOM 8598 C C . GLY A 1 1113 ? -24.609 39.339 40.361 1.00 61.34 1113 GLY A C 1
ATOM 8599 O O . GLY A 1 1113 ? -24.006 38.867 41.328 1.00 61.34 1113 GLY A O 1
ATOM 8600 N N . THR A 1 1114 ? -24.551 38.764 39.156 1.00 72.62 1114 THR A N 1
ATOM 8601 C CA . THR A 1 1114 ? -23.538 37.756 38.814 1.00 72.62 1114 THR A CA 1
ATOM 8602 C C . THR A 1 1114 ? -22.146 38.381 38.814 1.00 72.62 1114 THR A C 1
ATOM 8604 O O . THR A 1 1114 ? -21.885 39.345 38.105 1.00 72.62 1114 THR A O 1
ATOM 8607 N N . GLN A 1 1115 ? -21.244 37.811 39.611 1.00 82.50 1115 GLN A N 1
ATOM 8608 C CA . GLN A 1 1115 ? -19.842 38.210 39.659 1.00 82.50 1115 GLN A CA 1
ATOM 8609 C C . GLN A 1 1115 ? -19.070 37.507 38.535 1.00 82.50 1115 GLN A C 1
ATOM 8611 O O . GLN A 1 1115 ? -19.202 36.292 38.371 1.00 82.50 1115 GLN A O 1
ATOM 8616 N N . LEU A 1 1116 ? -18.274 38.259 37.774 1.00 85.56 1116 LEU A N 1
ATOM 8617 C CA . LEU A 1 1116 ? -17.487 37.740 36.653 1.00 85.56 1116 LEU A CA 1
ATOM 8618 C C . LEU A 1 1116 ? -15.988 37.759 36.951 1.00 85.56 1116 LEU A C 1
ATOM 8620 O O . LEU A 1 1116 ? -15.498 38.580 37.728 1.00 85.56 1116 LEU A O 1
ATOM 8624 N N . ALA A 1 1117 ? -15.257 36.880 36.277 1.00 87.81 1117 ALA A N 1
ATOM 8625 C CA . ALA A 1 1117 ? -13.807 36.921 36.190 1.00 87.81 1117 ALA A CA 1
ATOM 8626 C C . ALA A 1 1117 ? -13.336 36.597 34.766 1.00 87.81 1117 ALA A C 1
ATOM 8628 O O . ALA A 1 1117 ? -14.077 36.041 33.954 1.00 87.81 1117 ALA A O 1
ATOM 8629 N N . ILE A 1 1118 ? -12.085 36.938 34.480 1.00 88.50 1118 ILE A N 1
ATOM 8630 C CA . ILE A 1 1118 ? -11.343 36.509 33.295 1.00 88.50 1118 ILE A CA 1
ATOM 8631 C C . ILE A 1 1118 ? -10.257 35.552 33.777 1.00 88.50 1118 ILE A C 1
ATOM 8633 O O . ILE A 1 1118 ? -9.476 35.930 34.648 1.00 88.50 1118 ILE A O 1
ATOM 8637 N N . ILE A 1 1119 ? -10.179 34.352 33.209 1.00 90.62 1119 ILE A N 1
ATOM 8638 C CA . ILE A 1 1119 ? -9.036 33.441 33.355 1.00 90.62 1119 ILE A CA 1
ATOM 8639 C C . ILE A 1 1119 ? -8.123 33.654 32.142 1.00 90.62 1119 ILE A C 1
ATOM 8641 O O . ILE A 1 1119 ? -8.604 33.626 31.007 1.00 90.62 1119 ILE A O 1
ATOM 8645 N N . THR A 1 1120 ? -6.828 33.887 32.357 1.00 87.62 1120 THR A N 1
ATOM 8646 C CA . THR A 1 1120 ? -5.855 34.181 31.287 1.00 87.62 1120 THR A CA 1
ATOM 8647 C C . THR A 1 1120 ? -4.923 33.008 31.004 1.00 87.62 1120 THR A C 1
ATOM 8649 O O . THR A 1 1120 ? -4.410 32.367 31.920 1.00 87.62 1120 THR A O 1
ATOM 8652 N N . ARG A 1 1121 ? -4.677 32.749 29.718 1.00 84.69 1121 ARG A N 1
ATOM 8653 C CA . ARG A 1 1121 ? -3.823 31.669 29.211 1.00 84.69 1121 ARG A CA 1
ATOM 8654 C C . ARG A 1 1121 ? -2.343 31.967 29.505 1.00 84.69 1121 ARG A C 1
ATOM 8656 O O . ARG A 1 1121 ? -1.903 33.083 29.219 1.00 84.69 1121 ARG A O 1
ATOM 8663 N N . PRO A 1 1122 ? -1.552 31.002 30.017 1.00 73.19 1122 PRO A N 1
ATOM 8664 C CA . PRO A 1 1122 ? -0.136 31.219 30.313 1.00 73.19 1122 PRO A CA 1
ATOM 8665 C C . PRO A 1 1122 ? 0.680 31.699 29.102 1.00 73.19 1122 PRO A C 1
ATOM 8667 O O . PRO A 1 1122 ? 0.584 31.145 28.002 1.00 73.19 1122 PRO A O 1
ATOM 8670 N N . LEU A 1 1123 ? 1.521 32.714 29.317 1.00 59.88 1123 LEU A N 1
ATOM 8671 C CA . LEU A 1 1123 ? 2.440 33.233 28.302 1.00 59.88 1123 LEU A CA 1
ATOM 8672 C C . LEU A 1 1123 ? 3.545 32.207 27.991 1.00 59.88 1123 LEU A C 1
ATOM 8674 O O . LEU A 1 1123 ? 4.014 31.487 28.868 1.00 59.88 1123 LEU A O 1
ATOM 8678 N N . GLY A 1 1124 ? 3.973 32.142 26.728 1.00 54.94 1124 GLY A N 1
ATOM 8679 C CA . GLY A 1 1124 ? 5.059 31.259 26.277 1.00 54.94 1124 GLY A CA 1
ATOM 8680 C C . GLY A 1 1124 ? 4.653 29.827 25.897 1.00 54.94 1124 GLY A C 1
ATOM 8681 O O . GLY A 1 1124 ? 5.431 29.153 25.227 1.00 54.94 1124 GLY A O 1
ATOM 8682 N N . ARG A 1 1125 ? 3.436 29.360 26.218 1.00 56.69 1125 ARG A N 1
ATOM 8683 C CA . ARG A 1 1125 ? 2.899 28.086 25.691 1.00 56.69 1125 ARG A CA 1
ATOM 8684 C C . ARG A 1 1125 ? 2.270 28.280 24.303 1.00 56.69 1125 ARG A C 1
ATOM 8686 O O . ARG A 1 1125 ? 1.050 28.284 24.151 1.00 56.69 1125 ARG A O 1
ATOM 8693 N N . SER A 1 1126 ? 3.103 28.429 23.273 1.00 48.69 1126 SER A N 1
ATOM 8694 C CA . SER A 1 1126 ? 2.689 28.636 21.871 1.00 48.69 1126 SER A CA 1
ATOM 8695 C C . SER A 1 1126 ? 2.216 27.358 21.147 1.00 48.69 1126 SER A C 1
ATOM 8697 O O . SER A 1 1126 ? 2.474 27.190 19.959 1.00 48.69 1126 SER A O 1
ATOM 8699 N N . GLY A 1 1127 ? 1.571 26.426 21.861 1.00 50.09 1127 GLY A N 1
ATOM 8700 C CA . GLY A 1 1127 ? 1.014 25.193 21.281 1.00 50.09 1127 GLY A CA 1
ATOM 8701 C C . GLY A 1 1127 ? -0.350 25.391 20.608 1.00 50.09 1127 GLY A C 1
ATOM 8702 O O . GLY A 1 1127 ? -0.685 24.675 19.668 1.00 50.09 1127 GLY A O 1
ATOM 8703 N N . LEU A 1 1128 ? -1.116 26.394 21.054 1.00 54.94 1128 LEU A N 1
ATOM 8704 C CA . LEU A 1 1128 ? -2.337 26.833 20.380 1.00 54.94 1128 LEU A CA 1
ATOM 8705 C C . LEU A 1 1128 ? -2.011 27.919 19.336 1.00 54.94 1128 LEU A C 1
ATOM 8707 O O . LEU A 1 1128 ? -1.345 28.892 19.700 1.00 54.94 1128 LEU A O 1
ATOM 8711 N N . PRO A 1 1129 ? -2.507 27.795 18.088 1.00 59.25 1129 PRO A N 1
ATOM 8712 C CA . PRO A 1 1129 ? -2.387 28.818 17.048 1.00 59.25 1129 PRO A CA 1
ATOM 8713 C C . PRO A 1 1129 ? -2.881 30.206 17.482 1.00 59.25 1129 PRO A C 1
ATOM 8715 O O . PRO A 1 1129 ? -3.773 30.321 18.325 1.00 59.25 1129 PRO A O 1
ATOM 8718 N N . ASP A 1 1130 ? -2.379 31.261 16.833 1.00 55.59 1130 ASP A N 1
ATOM 8719 C CA . ASP A 1 1130 ? -2.693 32.665 17.166 1.00 55.59 1130 ASP A CA 1
ATOM 8720 C C . ASP A 1 1130 ? -4.192 33.026 17.072 1.00 55.59 1130 ASP A C 1
ATOM 8722 O O . ASP A 1 1130 ? -4.633 34.005 17.670 1.00 55.59 1130 ASP A O 1
ATOM 8726 N N . GLY A 1 1131 ? -4.992 32.216 16.368 1.00 59.31 1131 GLY A N 1
ATOM 8727 C CA . GLY A 1 1131 ? -6.451 32.350 16.286 1.00 59.31 1131 GLY A CA 1
ATOM 8728 C C . GLY A 1 1131 ? -7.247 31.769 17.465 1.00 59.31 1131 GLY A C 1
ATOM 8729 O O . GLY A 1 1131 ? -8.461 31.931 17.488 1.00 59.31 1131 GLY A O 1
ATOM 8730 N N . PHE A 1 1132 ? -6.618 31.092 18.434 1.00 70.25 1132 PHE A N 1
ATOM 8731 C CA . PHE A 1 1132 ? -7.315 30.576 19.625 1.00 70.25 1132 PHE A CA 1
ATOM 8732 C C . PHE A 1 1132 ? -7.381 31.622 20.747 1.00 70.25 1132 PHE A C 1
ATOM 8734 O O . PHE A 1 1132 ? -6.361 32.276 21.013 1.00 70.25 1132 PHE A O 1
ATOM 8741 N N . PRO A 1 1133 ? -8.497 31.711 21.498 1.00 78.62 1133 PRO A N 1
ATOM 8742 C CA . PRO A 1 1133 ? -8.631 32.642 22.613 1.00 78.62 1133 PRO A CA 1
ATOM 8743 C C . PRO A 1 1133 ? -7.562 32.400 23.685 1.00 78.62 1133 PRO A C 1
ATOM 8745 O O . PRO A 1 1133 ? -7.231 31.262 24.034 1.00 78.62 1133 PRO A O 1
ATOM 8748 N N . ASN A 1 1134 ? -7.005 33.487 24.218 1.00 83.25 1134 ASN A N 1
ATOM 8749 C CA . ASN A 1 1134 ? -6.053 33.465 25.334 1.00 83.25 1134 ASN A CA 1
ATOM 8750 C C . ASN A 1 1134 ? -6.694 33.956 26.651 1.00 83.25 1134 ASN A C 1
ATOM 8752 O O . ASN A 1 1134 ? -6.003 34.106 27.658 1.00 83.25 1134 ASN A O 1
ATOM 8756 N N . ALA A 1 1135 ? -8.004 34.203 26.645 1.00 87.56 1135 ALA A N 1
ATOM 8757 C CA . ALA A 1 1135 ? -8.795 34.595 27.798 1.00 87.56 1135 ALA A CA 1
ATOM 8758 C C . ALA A 1 1135 ? -10.172 33.910 27.766 1.00 87.56 1135 ALA A C 1
ATOM 8760 O O . ALA A 1 1135 ? -10.822 33.835 26.723 1.00 87.56 1135 ALA A O 1
ATOM 8761 N N . ALA A 1 1136 ? -10.615 33.425 28.925 1.00 89.12 1136 ALA A N 1
ATOM 8762 C CA . ALA A 1 1136 ? -11.913 32.796 29.129 1.00 89.12 1136 ALA A CA 1
ATOM 8763 C C . ALA A 1 1136 ? -12.683 33.612 30.169 1.00 89.12 1136 ALA A C 1
ATOM 8765 O O . ALA A 1 1136 ? -12.217 33.812 31.292 1.00 89.12 1136 ALA A O 1
ATOM 8766 N N . VAL A 1 1137 ? -13.855 34.109 29.789 1.00 87.25 1137 VAL A N 1
ATOM 8767 C CA . VAL A 1 1137 ? -14.750 34.848 30.679 1.00 87.25 1137 VAL A CA 1
ATOM 8768 C C . VAL A 1 1137 ? -15.598 33.836 31.437 1.00 87.25 1137 VAL A C 1
ATOM 8770 O O . VAL A 1 1137 ? -16.266 32.997 30.829 1.00 87.25 1137 VAL A O 1
ATOM 8773 N N . VAL A 1 1138 ? -15.589 33.917 32.766 1.00 88.12 1138 VAL A N 1
ATOM 8774 C CA . VAL A 1 1138 ? -16.276 32.970 33.648 1.00 88.12 1138 VAL A CA 1
ATOM 8775 C C . VAL A 1 1138 ? -17.207 33.682 34.627 1.00 88.12 1138 VAL A C 1
ATOM 8777 O O . VAL A 1 1138 ? -16.893 34.750 35.154 1.00 88.12 1138 VAL A O 1
ATOM 8780 N N . SER A 1 1139 ? -18.355 33.068 34.899 1.00 87.12 1139 SER A N 1
ATOM 8781 C CA . SER A 1 1139 ? -19.302 33.509 35.926 1.00 87.12 1139 SER A CA 1
ATOM 8782 C C . SER A 1 1139 ? -19.073 32.746 37.227 1.00 87.12 1139 SER A C 1
ATOM 8784 O O . SER A 1 1139 ? -19.052 31.516 37.238 1.00 87.12 1139 SER A O 1
ATOM 8786 N N . ILE A 1 1140 ? -18.871 33.464 38.333 1.00 86.12 1140 ILE A N 1
ATOM 8787 C CA . ILE A 1 1140 ? -18.601 32.867 39.646 1.00 86.12 1140 ILE A CA 1
ATOM 8788 C C . ILE A 1 1140 ? -19.924 32.454 40.301 1.00 86.12 1140 ILE A C 1
ATOM 8790 O O . ILE A 1 1140 ? -20.847 33.264 40.494 1.00 86.12 1140 ILE A O 1
ATOM 8794 N N . THR A 1 1141 ? -20.000 31.173 40.665 1.00 79.56 1141 THR A N 1
ATOM 8795 C CA . THR A 1 1141 ? -21.160 30.581 41.343 1.00 79.56 1141 THR A CA 1
ATOM 8796 C C . THR A 1 1141 ? -21.420 31.280 42.686 1.00 79.56 1141 THR A C 1
ATOM 8798 O O . THR A 1 1141 ? -20.459 31.669 43.355 1.00 79.56 1141 THR A O 1
ATOM 8801 N N . PRO A 1 1142 ? -22.686 31.465 43.117 1.00 70.75 1142 PRO A N 1
ATOM 8802 C CA . PRO A 1 1142 ? -23.012 32.194 44.350 1.00 70.75 1142 PRO A CA 1
ATOM 8803 C C . PRO A 1 1142 ? -22.251 31.717 45.595 1.00 70.75 1142 PRO A C 1
ATOM 8805 O O . PRO A 1 1142 ? -21.859 32.534 46.424 1.00 70.75 1142 PRO A O 1
ATOM 8808 N N . GLU A 1 1143 ? -21.994 30.413 45.684 1.00 66.06 1143 GLU A N 1
ATOM 8809 C CA . GLU A 1 1143 ? -21.321 29.744 46.801 1.00 66.06 1143 GLU A CA 1
ATOM 8810 C C . GLU A 1 1143 ? -19.836 30.130 46.935 1.00 66.06 1143 GLU A C 1
ATOM 8812 O O . GLU A 1 1143 ? -19.315 30.177 48.048 1.00 66.06 1143 GLU A O 1
ATOM 8817 N N . SER A 1 1144 ? -19.158 30.484 45.835 1.00 63.28 1144 SER A N 1
ATOM 8818 C CA . SER A 1 1144 ? -17.759 30.942 45.860 1.00 63.28 1144 SER A CA 1
ATOM 8819 C C . SER A 1 1144 ? -17.593 32.458 46.038 1.00 63.28 1144 SER A C 1
ATOM 8821 O O . SER A 1 1144 ? -16.478 32.908 46.301 1.00 63.28 1144 SER A O 1
ATOM 8823 N N . ARG A 1 1145 ? -18.661 33.270 45.958 1.00 63.16 1145 ARG A N 1
ATOM 8824 C CA . ARG A 1 1145 ? -18.567 34.754 45.982 1.00 63.16 1145 ARG A CA 1
ATOM 8825 C C . ARG A 1 1145 ? -18.069 35.346 47.309 1.00 63.16 1145 ARG A C 1
ATOM 8827 O O . ARG A 1 1145 ? -17.724 36.523 47.365 1.00 63.16 1145 ARG A O 1
ATOM 8834 N N . SER A 1 1146 ? -18.013 34.559 48.386 1.00 54.47 1146 SER A N 1
ATOM 8835 C CA . SER A 1 1146 ? -17.424 34.975 49.669 1.00 54.47 1146 SER A CA 1
ATOM 8836 C C . SER A 1 1146 ? -15.893 34.868 49.724 1.00 54.47 1146 SER A C 1
ATOM 8838 O O . SER A 1 1146 ? -15.290 35.338 50.692 1.00 54.47 1146 SER A O 1
ATOM 8840 N N . VAL A 1 1147 ? -15.249 34.253 48.726 1.00 53.78 1147 VAL A N 1
ATOM 8841 C CA . VAL A 1 1147 ? -13.786 34.137 48.647 1.00 53.78 1147 VAL A CA 1
ATOM 8842 C C . VAL A 1 1147 ? -13.192 35.468 48.183 1.00 53.78 1147 VAL A C 1
ATOM 8844 O O . VAL A 1 1147 ? -13.432 35.911 47.064 1.00 53.78 1147 VAL A O 1
ATOM 8847 N N . LYS A 1 1148 ? -12.388 36.114 49.037 1.00 53.22 1148 LYS A N 1
ATOM 8848 C CA . LYS A 1 1148 ? -11.609 37.301 48.653 1.00 53.22 1148 LYS A CA 1
ATOM 8849 C C . LYS A 1 1148 ? -10.295 36.878 47.984 1.00 53.22 1148 LYS A C 1
ATOM 8851 O O . LYS A 1 1148 ? -9.503 36.210 48.656 1.00 53.22 1148 LYS A O 1
ATOM 8856 N N . PRO A 1 1149 ? -10.008 37.297 46.736 1.00 48.84 1149 PRO A N 1
ATOM 8857 C CA . PRO A 1 1149 ? -8.696 37.082 46.132 1.00 48.84 1149 PRO A CA 1
ATOM 8858 C C . PRO A 1 1149 ? -7.575 37.681 46.992 1.00 48.84 1149 PRO A C 1
ATOM 8860 O O . PRO A 1 1149 ? -7.744 38.739 47.599 1.00 48.84 1149 PRO A O 1
ATOM 8863 N N . GLY A 1 1150 ? -6.422 37.008 47.038 1.00 51.59 1150 GLY A N 1
ATOM 8864 C CA . GLY A 1 1150 ? -5.196 37.540 47.647 1.00 51.59 1150 GLY A CA 1
ATOM 8865 C C . GLY A 1 1150 ? -5.012 37.333 49.158 1.00 51.59 1150 GLY A C 1
ATOM 8866 O O . GLY A 1 1150 ? -4.068 37.893 49.709 1.00 51.59 1150 GLY A O 1
ATOM 8867 N N . VAL A 1 1151 ? -5.858 36.545 49.842 1.00 45.84 1151 VAL A N 1
ATOM 8868 C CA . VAL A 1 1151 ? -5.718 36.277 51.300 1.00 45.84 1151 VAL A CA 1
ATOM 8869 C C . VAL A 1 1151 ? -5.481 34.793 51.644 1.00 45.84 1151 VAL A C 1
ATOM 8871 O O . VAL A 1 1151 ? -5.003 34.486 52.733 1.00 45.84 1151 VAL A O 1
ATOM 8874 N N . SER A 1 1152 ? -5.743 33.858 50.726 1.00 44.91 1152 SER A N 1
ATOM 8875 C CA . SER A 1 1152 ? -5.375 32.440 50.866 1.00 44.91 1152 SER A CA 1
ATOM 8876 C C . SER A 1 1152 ? -5.104 31.815 49.497 1.00 44.91 1152 SER A C 1
ATOM 8878 O O . SER A 1 1152 ? -5.788 32.138 48.532 1.00 44.91 1152 SER A O 1
ATOM 8880 N N . THR A 1 1153 ? -4.122 30.915 49.420 1.00 50.34 1153 THR A N 1
ATOM 8881 C CA . THR A 1 1153 ? -3.761 30.152 48.211 1.00 50.34 1153 THR A CA 1
ATOM 8882 C C . THR A 1 1153 ? -4.512 28.819 48.070 1.00 50.34 1153 THR A C 1
ATOM 8884 O O . THR A 1 1153 ? -4.256 28.077 47.125 1.00 50.34 1153 THR A O 1
ATOM 8887 N N . ASP A 1 1154 ? -5.418 28.482 48.997 1.00 55.09 1154 ASP A N 1
ATOM 8888 C CA . ASP A 1 1154 ? -6.069 27.160 49.047 1.00 55.09 1154 ASP A CA 1
ATOM 8889 C C . ASP A 1 1154 ? -7.581 27.157 48.788 1.00 55.09 1154 ASP A C 1
ATOM 8891 O O . ASP A 1 1154 ? -8.162 26.085 48.626 1.00 55.09 1154 ASP A O 1
ATOM 8895 N N . THR A 1 1155 ? -8.226 28.321 48.689 1.00 71.38 1155 THR A N 1
ATOM 8896 C CA . THR A 1 1155 ? -9.654 28.430 48.352 1.00 71.38 1155 THR A CA 1
ATOM 8897 C C . THR A 1 1155 ? -9.884 28.345 46.848 1.00 71.38 1155 THR A C 1
ATOM 8899 O O . THR A 1 1155 ? -9.546 29.273 46.114 1.00 71.38 1155 THR A O 1
ATOM 8902 N N . GLU A 1 1156 ? -10.492 27.250 46.401 1.00 84.44 1156 GLU A N 1
ATOM 8903 C CA . GLU A 1 1156 ? -10.898 27.034 45.012 1.00 84.44 1156 GLU A CA 1
ATOM 8904 C C . GLU A 1 1156 ? -12.188 27.795 44.658 1.00 84.44 1156 GLU A C 1
ATOM 8906 O O . GLU A 1 1156 ? -13.124 27.864 45.458 1.00 84.44 1156 GLU A O 1
ATOM 8911 N N . ILE A 1 1157 ? -12.240 28.372 43.454 1.00 87.00 1157 ILE A N 1
ATOM 8912 C CA . ILE A 1 1157 ? -13.385 29.153 42.963 1.00 87.00 1157 ILE A CA 1
ATOM 8913 C C . ILE A 1 1157 ? -14.171 28.323 41.942 1.00 87.00 1157 ILE A C 1
ATOM 8915 O O . ILE A 1 1157 ? -13.630 27.956 40.900 1.00 87.00 1157 ILE A O 1
ATOM 8919 N N . ARG A 1 1158 ? -15.458 28.061 42.209 1.00 88.50 1158 ARG A N 1
ATOM 8920 C CA . ARG A 1 1158 ? -16.370 27.392 41.267 1.00 88.50 1158 ARG A CA 1
ATOM 8921 C C . ARG A 1 1158 ? -16.990 28.393 40.301 1.00 88.50 1158 ARG A C 1
ATOM 8923 O O . ARG A 1 1158 ? -17.631 29.362 40.732 1.00 88.50 1158 ARG A O 1
ATOM 8930 N N . CYS A 1 1159 ? -16.841 28.150 39.005 1.00 89.62 1159 CYS A N 1
ATOM 8931 C CA . CYS A 1 1159 ? -17.336 29.031 37.952 1.00 89.62 1159 CYS A CA 1
ATOM 8932 C C . CYS A 1 1159 ? -17.792 28.270 36.695 1.00 89.62 1159 CYS A C 1
ATOM 8934 O O . CYS A 1 1159 ? -17.521 27.084 36.526 1.00 89.62 1159 CYS A O 1
ATOM 8936 N N . THR A 1 1160 ? -18.514 28.957 35.811 1.00 88.50 1160 THR A N 1
ATOM 8937 C CA . THR A 1 1160 ? -18.986 28.440 34.513 1.00 88.50 1160 THR A CA 1
ATOM 8938 C C . THR A 1 1160 ? -18.458 29.346 33.403 1.00 88.50 1160 THR A C 1
ATOM 8940 O O . THR A 1 1160 ? -18.522 30.571 33.552 1.00 88.50 1160 THR A O 1
ATOM 8943 N N . VAL A 1 1161 ? -17.963 28.790 32.292 1.00 87.81 1161 VAL A N 1
ATOM 8944 C CA . VAL A 1 1161 ? -17.525 29.596 31.133 1.00 87.81 1161 VAL A CA 1
ATOM 8945 C C . VAL A 1 1161 ? -18.735 30.254 30.466 1.00 87.81 1161 VAL A C 1
ATOM 8947 O O . VAL A 1 1161 ? -19.743 29.599 30.210 1.00 87.81 1161 VAL A O 1
ATOM 8950 N N . VAL A 1 1162 ? -18.634 31.556 30.195 1.00 83.62 1162 VAL A N 1
ATOM 8951 C CA . VAL A 1 1162 ? -19.686 32.369 29.555 1.00 83.62 1162 VAL A CA 1
ATOM 8952 C C . VAL A 1 1162 ? -19.200 33.127 28.315 1.00 83.62 1162 VAL A C 1
ATOM 8954 O O . VAL A 1 1162 ? -20.008 33.724 27.615 1.00 83.62 1162 VAL A O 1
ATOM 8957 N N . GLY A 1 1163 ? -17.904 33.106 28.002 1.00 82.06 1163 GLY A N 1
ATOM 8958 C CA . GLY A 1 1163 ? -17.374 33.717 26.783 1.00 82.06 1163 GLY A CA 1
ATOM 8959 C C . GLY A 1 1163 ? -15.869 33.530 26.625 1.00 82.06 1163 GLY A C 1
ATOM 8960 O O . GLY A 1 1163 ? -15.190 33.070 27.543 1.00 82.06 1163 GLY A O 1
ATOM 8961 N N . TYR A 1 1164 ? -15.351 33.925 25.466 1.00 85.62 1164 TYR A N 1
ATOM 8962 C CA . TYR A 1 1164 ? -13.951 33.776 25.074 1.00 85.62 1164 TYR A CA 1
ATOM 8963 C C . TYR A 1 1164 ? -13.409 35.063 24.448 1.00 85.62 1164 TYR A C 1
ATOM 8965 O O . TYR A 1 1164 ? -14.174 35.892 23.946 1.00 85.62 1164 TYR A O 1
ATOM 8973 N N . GLY A 1 1165 ? -12.090 35.252 24.498 1.00 84.38 1165 GLY A N 1
ATOM 8974 C CA . GLY A 1 1165 ? -11.457 36.401 23.865 1.00 84.38 1165 GLY A CA 1
ATOM 8975 C C . GLY A 1 1165 ? -9.935 36.367 23.786 1.00 84.38 1165 GLY A C 1
ATOM 8976 O O . GLY A 1 1165 ? -9.258 35.461 24.279 1.00 84.38 1165 GLY A O 1
ATOM 8977 N N . HIS A 1 1166 ? -9.415 37.423 23.172 1.00 84.12 1166 HIS A N 1
ATOM 8978 C CA . HIS A 1 1166 ? -8.010 37.780 23.087 1.00 84.12 1166 HIS A CA 1
ATOM 8979 C C . HIS A 1 1166 ? -7.740 38.977 24.009 1.00 84.12 1166 HIS A C 1
ATOM 8981 O O . HIS A 1 1166 ? -8.148 40.108 23.742 1.00 84.12 1166 HIS A O 1
ATOM 8987 N N . PHE A 1 1167 ? -7.067 38.717 25.123 1.00 85.12 1167 PHE A N 1
ATOM 8988 C CA . PHE A 1 1167 ? -6.501 39.712 26.019 1.00 85.12 1167 PHE A CA 1
ATOM 8989 C C . PHE A 1 1167 ? -5.099 40.101 25.540 1.00 85.12 1167 PHE A C 1
ATOM 8991 O O . PHE A 1 1167 ? -4.194 39.263 25.478 1.00 85.12 1167 PHE A O 1
ATOM 8998 N N . SER A 1 1168 ? -4.923 41.382 25.234 1.00 81.88 1168 SER A N 1
ATOM 8999 C CA . SER A 1 1168 ? -3.649 41.976 24.826 1.00 81.88 1168 SER A CA 1
ATOM 9000 C C . SER A 1 1168 ? -3.109 42.860 25.955 1.00 81.88 1168 SER A C 1
ATOM 9002 O O . SER A 1 1168 ? -3.731 43.890 26.243 1.00 81.88 1168 SER A O 1
ATOM 9004 N N . PRO A 1 1169 ? -1.980 42.515 26.607 1.00 75.31 1169 PRO A N 1
ATOM 9005 C CA . PRO A 1 1169 ? -1.321 43.417 27.550 1.00 75.31 1169 PRO A CA 1
ATOM 9006 C C . PRO A 1 1169 ? -0.790 44.657 26.814 1.00 75.31 1169 PRO A C 1
ATOM 9008 O O . PRO A 1 1169 ? -0.317 44.565 25.679 1.00 75.31 1169 PRO A O 1
ATOM 9011 N N . VAL A 1 1170 ? -0.889 45.836 27.436 1.00 68.25 1170 VAL A N 1
ATOM 9012 C CA . VAL A 1 1170 ? -0.569 47.109 26.763 1.00 68.25 1170 VAL A CA 1
ATOM 9013 C C . VAL A 1 1170 ? 0.932 47.402 26.802 1.00 68.25 1170 VAL A C 1
ATOM 9015 O O . VAL A 1 1170 ? 1.396 48.113 27.688 1.00 68.25 1170 VAL A O 1
ATOM 9018 N N . ASP A 1 1171 ? 1.669 46.898 25.810 1.00 53.12 1171 ASP A N 1
ATOM 9019 C CA . ASP A 1 1171 ? 3.083 47.264 25.577 1.00 53.12 1171 ASP A CA 1
ATOM 9020 C C . ASP A 1 1171 ? 3.419 47.489 24.079 1.00 53.12 1171 ASP A C 1
ATOM 9022 O O . ASP A 1 1171 ? 4.579 47.583 23.684 1.00 53.12 1171 ASP A O 1
ATOM 9026 N N . LEU A 1 1172 ? 2.396 47.582 23.213 1.00 45.09 1172 LEU A N 1
ATOM 9027 C CA . LEU A 1 1172 ? 2.538 47.820 21.768 1.00 45.09 1172 LEU A CA 1
ATOM 9028 C C . LEU A 1 1172 ? 1.489 48.814 21.237 1.00 45.09 1172 LEU A C 1
ATOM 9030 O O . LEU A 1 1172 ? 0.300 48.517 21.243 1.00 45.09 1172 LEU A O 1
ATOM 9034 N N . ASP A 1 1173 ? 1.976 49.974 20.784 1.00 42.38 1173 ASP A N 1
ATOM 9035 C CA . ASP A 1 1173 ? 1.510 50.969 19.781 1.00 42.38 1173 ASP A CA 1
ATOM 9036 C C . ASP A 1 1173 ? 0.027 51.054 19.295 1.00 42.38 1173 ASP A C 1
ATOM 9038 O O . ASP A 1 1173 ? -0.259 51.571 18.209 1.00 42.38 1173 ASP A O 1
ATOM 9042 N N . ILE A 1 1174 ? -0.962 50.599 20.072 1.00 46.03 1174 ILE A N 1
ATOM 9043 C CA . ILE A 1 1174 ? -2.390 50.751 19.746 1.00 46.03 1174 ILE A CA 1
ATOM 9044 C C . ILE A 1 1174 ? -2.808 52.216 19.931 1.00 46.03 1174 ILE A C 1
ATOM 9046 O O . ILE A 1 1174 ? -2.901 52.732 21.048 1.00 46.03 1174 ILE A O 1
ATOM 9050 N N . ARG A 1 1175 ? -3.132 52.888 18.818 1.00 46.00 1175 ARG A N 1
ATOM 9051 C CA . ARG A 1 1175 ? -3.741 54.228 18.838 1.00 46.00 1175 ARG A CA 1
ATOM 9052 C C . ARG A 1 1175 ? -5.087 54.180 19.577 1.00 46.00 1175 ARG A C 1
ATOM 9054 O O . ARG A 1 1175 ? -5.895 53.305 19.266 1.00 46.00 1175 ARG A O 1
ATOM 9061 N N . PRO A 1 1176 ? -5.383 55.126 20.485 1.00 45.16 1176 PRO A N 1
ATOM 9062 C CA . PRO A 1 1176 ? -6.622 55.099 21.254 1.00 45.16 1176 PRO A CA 1
ATOM 9063 C C . PRO A 1 1176 ? -7.844 55.271 20.343 1.00 45.16 1176 PRO A C 1
ATOM 9065 O O . PRO A 1 1176 ? -8.025 56.319 19.718 1.00 45.16 1176 PRO A O 1
ATOM 9068 N N . MET A 1 1177 ? -8.716 54.261 20.304 1.00 49.66 1177 MET A N 1
ATOM 9069 C CA . MET A 1 1177 ? -10.071 54.435 19.787 1.00 49.66 1177 MET A CA 1
ATOM 9070 C C . MET A 1 1177 ? -10.897 55.239 20.794 1.00 49.66 1177 MET A C 1
ATOM 9072 O O . MET A 1 1177 ? -10.891 54.965 21.990 1.00 49.66 1177 MET A O 1
ATOM 9076 N N . ALA A 1 1178 ? -11.628 56.247 20.316 1.00 47.53 1178 ALA A N 1
ATOM 9077 C CA . ALA A 1 1178 ? -12.265 57.257 21.168 1.00 47.53 1178 ALA A CA 1
ATOM 9078 C C . ALA A 1 1178 ? -13.517 56.776 21.945 1.00 47.53 1178 ALA A C 1
ATOM 9080 O O . ALA A 1 1178 ? -14.279 57.607 22.436 1.00 47.53 1178 ALA A O 1
ATOM 9081 N N . GLN A 1 1179 ? -13.764 55.462 22.010 1.00 56.59 1179 GLN A N 1
ATOM 9082 C CA . GLN A 1 1179 ? -14.968 54.843 22.589 1.00 56.59 1179 GLN A CA 1
ATOM 9083 C C . GLN A 1 1179 ? -14.691 53.491 23.285 1.00 56.59 1179 GLN A C 1
ATOM 9085 O O . GLN A 1 1179 ? -15.600 52.676 23.421 1.00 56.59 1179 GLN A O 1
ATOM 9090 N N . GLU A 1 1180 ? -13.458 53.218 23.727 1.00 66.06 1180 GLU A N 1
ATOM 9091 C CA . GLU A 1 1180 ? -13.196 52.012 24.530 1.00 66.06 1180 GLU A CA 1
ATOM 9092 C C . GLU A 1 1180 ? -13.887 52.100 25.898 1.00 66.06 1180 GLU A C 1
ATOM 9094 O O . GLU A 1 1180 ? -13.678 53.057 26.646 1.00 66.06 1180 GLU A O 1
ATOM 9099 N N . VAL A 1 1181 ? -14.690 51.090 26.242 1.00 76.50 1181 VAL A N 1
ATOM 9100 C CA . VAL A 1 1181 ? -15.279 50.975 27.582 1.00 76.50 1181 VAL A CA 1
ATOM 9101 C C . VAL A 1 1181 ? -14.183 50.587 28.575 1.00 76.50 1181 VAL A C 1
ATOM 9103 O O . VAL A 1 1181 ? -13.321 49.767 28.263 1.00 76.50 1181 VAL A O 1
ATOM 9106 N N . ILE A 1 1182 ? -14.214 51.170 29.771 1.00 81.06 1182 ILE A N 1
ATOM 9107 C CA . ILE A 1 1182 ? -13.301 50.840 30.869 1.00 81.06 1182 ILE A CA 1
ATOM 9108 C C . ILE A 1 1182 ? -14.017 49.883 31.823 1.00 81.06 1182 ILE A C 1
ATOM 9110 O O . ILE A 1 1182 ? -15.151 50.152 32.220 1.00 81.06 1182 ILE A O 1
ATOM 9114 N N . ILE A 1 1183 ? -13.352 48.791 32.201 1.00 84.25 1183 ILE A N 1
ATOM 9115 C CA . ILE A 1 1183 ? -13.805 47.878 33.257 1.00 84.25 1183 ILE A CA 1
ATOM 9116 C C . ILE A 1 1183 ? -12.713 47.778 34.317 1.00 84.25 1183 ILE A C 1
ATOM 9118 O O . ILE A 1 1183 ? -11.534 47.619 33.997 1.00 84.25 1183 ILE A O 1
ATOM 9122 N N . HIS A 1 1184 ? -13.119 47.873 35.580 1.00 85.12 1184 HIS A N 1
ATOM 9123 C CA . HIS A 1 1184 ? -12.237 47.711 36.728 1.00 85.12 1184 HIS A CA 1
ATOM 9124 C C . HIS A 1 1184 ? -12.129 46.230 37.100 1.00 85.12 1184 HIS A C 1
ATOM 9126 O O . HIS A 1 1184 ? -13.118 45.491 37.063 1.00 85.12 1184 HIS A O 1
ATOM 9132 N N . GLY A 1 1185 ? -10.930 45.790 37.471 1.00 85.94 1185 GLY A N 1
ATOM 9133 C CA . GLY A 1 1185 ? -10.724 44.442 37.973 1.00 85.94 1185 GLY A CA 1
ATOM 9134 C C . GLY A 1 1185 ? -9.506 44.302 38.874 1.00 85.94 1185 GLY A C 1
ATOM 9135 O O . GLY A 1 1185 ? -8.505 45.001 38.728 1.00 85.94 1185 GLY A O 1
ATOM 9136 N N . THR A 1 1186 ? -9.593 43.360 39.807 1.00 87.25 1186 THR A N 1
ATOM 9137 C CA . THR A 1 1186 ? -8.511 42.993 40.725 1.00 87.25 1186 THR A CA 1
ATOM 9138 C C . THR A 1 1186 ? -7.743 41.787 40.158 1.00 87.25 1186 THR A C 1
ATOM 9140 O O . THR A 1 1186 ? -8.374 40.770 39.857 1.00 87.25 1186 THR A O 1
ATOM 9143 N N . PRO A 1 1187 ? -6.404 41.849 40.007 1.00 84.38 1187 PRO A N 1
ATOM 9144 C CA . PRO A 1 1187 ? -5.615 40.750 39.450 1.00 84.38 1187 PRO A CA 1
ATOM 9145 C C . PRO A 1 1187 ? -5.579 39.522 40.370 1.00 84.38 1187 PRO A C 1
ATOM 9147 O O . PRO A 1 1187 ? -5.577 39.628 41.598 1.00 84.38 1187 PRO A O 1
ATOM 9150 N N . ILE A 1 1188 ? -5.509 38.347 39.750 1.00 82.25 1188 ILE A N 1
ATOM 9151 C CA . ILE A 1 1188 ? -5.492 37.028 40.382 1.00 82.25 1188 ILE A CA 1
ATOM 9152 C C . ILE A 1 1188 ? -4.165 36.338 40.046 1.00 82.25 1188 ILE A C 1
ATOM 9154 O O . ILE A 1 1188 ? -3.748 36.290 38.887 1.00 82.25 1188 ILE A O 1
ATOM 9158 N N . VAL A 1 1189 ? -3.503 35.803 41.074 1.00 78.50 1189 VAL A N 1
ATOM 9159 C CA . VAL A 1 1189 ? -2.207 35.117 40.956 1.00 78.50 1189 VAL A CA 1
ATOM 9160 C C . VAL A 1 1189 ? -2.323 33.768 40.242 1.00 78.50 1189 VAL A C 1
ATOM 9162 O O . VAL A 1 1189 ? -3.350 33.103 40.310 1.00 78.50 1189 VAL A O 1
ATOM 9165 N N . GLU A 1 1190 ? -1.236 33.345 39.597 1.00 70.81 1190 GLU A N 1
ATOM 9166 C CA . GLU A 1 1190 ? -1.169 32.128 38.771 1.00 70.81 1190 GLU A CA 1
ATOM 9167 C C . GLU A 1 1190 ? -1.523 30.831 39.520 1.00 70.81 1190 GLU A C 1
ATOM 9169 O O . GLU A 1 1190 ? -2.066 29.904 38.929 1.00 70.81 1190 GLU A O 1
ATOM 9174 N N . SER A 1 1191 ? -1.301 30.787 40.836 1.00 75.62 1191 SER A N 1
ATOM 9175 C CA . SER A 1 1191 ? -1.632 29.649 41.703 1.00 75.62 1191 SER A CA 1
ATOM 9176 C C . SER A 1 1191 ? -3.105 29.566 42.138 1.00 75.62 1191 SER A C 1
ATOM 9178 O O . SER A 1 1191 ? -3.446 28.720 42.969 1.00 75.62 1191 SER A O 1
ATOM 9180 N N . GLN A 1 1192 ? -3.998 30.420 41.621 1.00 86.00 1192 GLN A N 1
ATOM 9181 C CA . GLN A 1 1192 ? -5.426 30.338 41.935 1.00 86.00 1192 GLN A CA 1
ATOM 9182 C C . GLN A 1 1192 ? -6.049 29.077 41.320 1.00 86.00 1192 GLN A C 1
ATOM 9184 O O . GLN A 1 1192 ? -6.040 28.889 40.106 1.00 86.00 1192 GLN A O 1
ATOM 9189 N N . LYS A 1 1193 ? -6.648 28.244 42.177 1.00 88.50 1193 LYS A N 1
ATOM 9190 C CA . LYS A 1 1193 ? -7.412 27.050 41.789 1.00 88.50 1193 LYS A CA 1
ATOM 9191 C C . LYS A 1 1193 ? -8.818 27.446 41.334 1.00 88.50 1193 LYS A C 1
ATOM 9193 O O . LYS A 1 1193 ? -9.517 28.173 42.050 1.00 88.50 1193 LYS A O 1
ATOM 9198 N N . TRP A 1 1194 ? -9.248 26.932 40.191 1.00 90.31 1194 TRP A N 1
ATOM 9199 C CA . TRP A 1 1194 ? -10.595 27.107 39.651 1.00 90.31 1194 TRP A CA 1
ATOM 9200 C C . TRP A 1 1194 ? -11.224 25.743 39.380 1.00 90.31 1194 TRP A C 1
ATOM 9202 O O . TRP A 1 1194 ? -10.542 24.850 38.888 1.00 90.31 1194 TRP A O 1
ATOM 9212 N N . CYS A 1 1195 ? -12.520 25.608 39.646 1.00 92.81 1195 CYS A N 1
ATOM 9213 C CA . CYS A 1 1195 ? -13.323 24.439 39.298 1.00 92.81 1195 CYS A CA 1
ATOM 9214 C C . CYS A 1 1195 ? -14.384 24.879 38.276 1.00 92.81 1195 CYS A C 1
ATOM 9216 O O . CYS A 1 1195 ? -15.290 25.657 38.594 1.00 92.81 1195 CYS A O 1
ATOM 9218 N N . ILE A 1 1196 ? -14.207 24.448 37.027 1.00 93.62 1196 ILE A N 1
ATOM 9219 C CA . ILE A 1 1196 ? -15.001 24.854 35.864 1.00 93.62 1196 ILE A CA 1
ATOM 9220 C C . ILE A 1 1196 ? -16.173 23.883 35.676 1.00 93.62 1196 ILE A C 1
ATOM 9222 O O . ILE A 1 1196 ? -15.977 22.668 35.703 1.00 93.62 1196 ILE A O 1
ATOM 9226 N N . THR A 1 1197 ? -17.377 24.420 35.460 1.00 90.12 1197 THR A N 1
ATOM 9227 C CA . THR A 1 1197 ? -18.668 23.695 35.428 1.00 90.12 1197 THR A CA 1
ATOM 9228 C C . THR A 1 1197 ? -19.440 23.859 34.122 1.00 90.12 1197 THR A C 1
ATOM 9230 O O . THR A 1 1197 ? -19.121 24.806 33.370 1.00 90.12 1197 THR A O 1
#

Foldseek 3Di:
DDDDDDDDDDDDDDDDDDDDDDDDDDDDDDDDDDDDDYDDDDDYDDDDDDDDDDDDDYDDDDDDDDDDDDDDDDDDDDDDDDFFPQPDFAAEEEDQAQPPPDLDPQLVVVPPHQEYEYDAQEPVGGFGSRVVLVPDDPVSLVVSCCRCVVSNHFYEYEYDPDPHQCQVVPHQLQVSLVVVLVSCVVSVGQAYEYAHPNCVVLVVQPCSQLVSLLSNLVNNCVSAPHRRHAYEYEEELLLLFPPNHPNSRVNSNCVRRVVSHSAYNYAQWPPAAPFQQALCNQAPFRDDPRTQRHLVSSVVSPRPLLRYAYHEEPDPPQDDHRHYDPVRLVVSLVVVVVVPDDPSSSSRHDDYYHNDDDDDDDDDDDDDDDDDDDDDDDDPVVVVLQLDFDDLAPDDLDVPFDFAFLAQKDKFWQQDAPDAQPLDDLPCSQVVRFKAFDDDPPDDAQPDQQQDDDPDDDDPPPPDDPARIDGNVRDDDDLSNLLNSCLRRLVVVLVSPLCVLLVHDDDCCVQFAHDPVSTMTMLRSLTCVLVSSSNSHDSVCLQDLRSLRVLLSSLLVLQVNLLSQADPVLAGPHPDDPSSLVSSVSSLLSSLSSLSSLVSSVPRPPRDDDVSSVSDSVVSCVRNPPPPYDSLLSHDVSLVVLLVLVVVVQAALQLSLLQDSSLSVVVSVDDFPDQWHQVPHDNFARPTQAADQVPAAADADVVQDPRPFDKAAAPVVVLLVQLVVLFFWWWWDPDLHDIDIDTCVVAAEEEEQERCHDDDPPDDNRNADLPGLIHGSRVVVVVQVQRVLVCVSDPPPPDPPPPPHIHTYHYCSNNADNDPVSVVSNVSNLQCLLVRLQSHPAYEYEFPSAQAADPSHHHPSVVLSCVSRTSCLQALQSLLNQQSQDDLDDFGRYWYNHVNGTHGDGQPACVLVVVCQDVHRHHDDSQSSCSSSSNNVSSVLCCLQRPYLNVLLCQCPDPQFADSLLSVLSNCRHHDYNALLCNLSSSCSSNVFRCVQLVPFDHLLRNVVSSLASVFWAFPLLQQDDPADWRPDPPTRSPHSDSNDPQNNLSRGRGGTFGDHNHATKAFFKWWWWDQCQADDQKAFEAAPVRPDTFWIWHFLDPQSRDDNDDGPFTKMKTAADPPSCSHDPSTFRIFIWTFDPVQPPDDAPDDLPRETETETRGTTHTGGPPDDDDDDPDHHYIHIDIHDRSHMYGYD

Radius of gyration: 38.49 Å; chains: 1; bounding box: 82×128×102 Å

pLDDT: mean 73.74, std 21.73, range [21.03, 98.56]

Sequence (1197 aa):
MSPLLLSVSYFGLGLLGLLSTVSSAPSPKKWSDNSSTGTWPTNTTFPGWGTSSDPSTSGSGNTTTPSSGNSTSSGDGLGTHPSEYGSTPAFVVYTDKNTGGDVLPPASQMEGYSVVVLSFLLISGPADQAEAWAALGDSQKAAIKNDYNGANISIVVSAFGSTDAPTTTGADPVDTANTMAQWVLDNQLDGIDVDYEDLSAMNARDGSAEQWLVTFTQTLREKLPKGRYLLTHAPVAPWLSPVFNTTGAYLTVDQKAGDLIDWYNVQFYNQGANIYTTCDSLLNTSGGDWPGSSLNEIANAGVPLNKLVIGKYAASADGATGFMDSQDLSQCIAQAKNQGWTPEETARAQIHRHPESQAHTPPASREPENTRRMHTSPDASFANQLRSPPVLTIPQSTPTLPPRPEFIPFTVPLLRASEPYDRKDFWTFPNRHGWLVHLGEEQCEPLCPPSRSTYRRAPLNAKGPTSKLSRADGSPVTSTSKAAFLQNWLFFGVLHEVSRMCRLSIDVEAEFINDFGRTSLSTAALNGLASRWFRSLDNKEVGETVFMAEILSVGRLTASLISEEVTQSGEPVFEYTPDEVRVFLSIDVLARTIGLHLLMHVYSPGFSFPEHEGWDRRRISESIDWFDRCVEGMNAKFADHLRDELIRQGWCINEVSLIPRDCLFFTTLLDRPRAKDHSGCGMVACGAYQTDEATYKTVHTHDLCDGSCEFVRVPTADLVGLLSQGKVPAVIIADVGSIQVVDSSDYPYIALSHVCEYISIHRADGLGNPNDNALPSCQLRRLRGYTKQLSEAHPWQDMPGGHKSVVAFWMDTLCIPVDPRMKQYRTKAIQLLEKTFHDAAAVLVLDRELEIVNSTTTPFLELGIRILCSGWAKRLWTLQESTLAGGAQSEDKIYFQMYDGPFLHQKLNQNRRRAVLDEFGRPEHLLEEHAMLFQSNLIWSLGGLIPSLHEIRSLGNLDGTRSRFVAIYDAIEGRTTSKAEDVPLCMASILGRDVAPILSARGIQGRFSAFYLVMRDIPEGVLWLEGAEKLAHAPFRWAPISLADPFSRAAYSGWPDTICDEHGLHVQHSGFLLEDAGTLPNHFRLVSPDASVVYGVLQPSSEALCVVTLELGTQLAIITRPLGRSGLPDGFPNAAVVSITPESRSVKPGVSTDTEIRCTVVGYGHFSPVDLDIRPMAQEVIIHGTPIVESQKWCIT

Secondary structure (DSSP, 8-state):
------------------------------------------------------------------------------PPPPPPTTSS---EEEE-S--SSSSS--GGGSTT-SEEEEEEEETTEE-HHHHHHHTS-HHHHHHHHHHHHHTT-EEEEEEE-TT--TTTTT--HHHHHHHHHHHHHHTT-SEEEEE---HHHHHH-SSHHHHHHHHHHHHHHHHS-TTTSEEEE--BGGGG-TTS-TT-HHHHHHHHHGGG-S-EEEE-SSS-TTSS-SHHHHHT---TTSTT-SHHHHHHTT--GGGEEEE--SSTTSSSS----HHHHHHHHHHHHHTT--HHHHTTS------------------------------HHHHHHTTSPP--S---SSTTSPPPPSS---EEE----SS---SS-STTHHHHTTEEE---SSS--TTS-SSS-------TT------SEEETT-PPP-HHHHHHHHIIIIIIIHHHHHHHHTT----HHHHHEETTTT-EEESGGGTTHHHHHHHTS-TTTTT-TTHHHHHHHHHHHHHHHHGGGB-TTS-BSS---HHHHHHHHHHHHHHHHHHHHHHHHHTSTT----GGG--SHHHHHHHH--TTSS-TTSSHHHHHHHHHHHHHTT--HHHHHHS-HHHHHHHTT------S--TT-BTTB--SS---TTT------TTT-SS---EEEP-HHHHHHHHHTTPPEEEEE-SSS-EEEEETTTS-EEEEEE------TTS------SSSSEEEHHHHHHHHHHHHHHHHHS--TT-TT--TT--EEE-HHHHS---GGGHHHHHHHHHTHHHHHHS-SEEEEE-TTTTTS-TTTS-HHHHHHHHHHSTGGGBSHHHHHHHSSS-TTPPP-EEEE-SSSEEE-----GGGGTTTS-TTS---SHHHHHHHTT-HHHHHHHHHHS--HHHHHHTTSSSSSB-HHHHHHHHHTB-B-S-GGGHHHHHHHHTT---HHHHHS-HHHHHHHHHHHHH-EEEGGGGG--SS-B-SSTT-TTSBS-S-STTHHHHHBS--EEEEETTEEEEE--EEEESS-SS--SSEEEE-TTSS-EEEEEEESSGGGGG--PPTT-EEEEEEPPTT-TTS-TTS-SEEEEEEPGGGTTPPTTS-SS--EEEEEEEEEEEE-S-S--PPPTTPEEEEEEEE-TT-EEEE-